Protein AF-A0A8J2UHJ7-F1 (afdb_monomer_lite)

Sequence (1262 aa):
MKKIFLPFAHLLLFGQIAVAQTLLPAVKNGFVVIAHRGNHVNVPENTLAAVEEAIRVGADYTEMDLRTTKDSFLVLSHDATVDRMTNGKGRVSDLTLEEIEKLTVKGGAYRIPEFKDILRACKDHINIYLDFKDADPAAAYRQIQAAGMERQVVVYLNKASDYGKWRAVAPAMPLMASVPRDVKNPEQLRAFLGRASLAVLDNVTDTALLAVTREKGVAVWLDVEGPGENPAMWDMVLRKSVQGMQTDHPEAMDSYLRQHHWRDGMPADAAGSVGSAESAPPAPSVYRKLPDLAYGPGGRDQLVDSYVPDEIENAKVVVYIHGKGGDKDQIPDALLAALVGRRKYIVVSMNYRPGQVADVREVLTFVSGYADQYHYNGKEFALMGSGVGAQLAMQYASQYDTARRIKTVVDYEGQTDIAKTLAQLDKDFPSKYAGTAAGAGANAGTPVGVRTSVHSGSSANMGAGTDGSSEVVPKKVLLPNGWTLTPAGHALPLGDLPLNIAVSTQHYVAVTNNGESTQTIQLIDVGKERVVDSLVLPKSWLGLKFSADGRFLYASGGNDNWILKYAVDYQAAAARDGGHALSFADTIPLGKRWPEKISPAGLDIDDKRQLLYVVAKENNSLYIVDLTTKKIVQQIGLGGEGYTCLLSPNRKELYITCWGCDKLLVFDTEHRQFSGEIAVGDNPNDLCLTKDGRWLFVANANDNSVSVIDVRTRKVVETLNAALYPDAPPGSTSNALALSADEKTLYVANADNNCLAVFDVREPGSAKSKGFIPVGWYPTAVKVIGKKIWVANGKGLSSMANPFGPNPIGRRQEVNYQQGDLKQAQPVQYIGGLFKGAMSIIDEPDDQLLSQYSAQVYQNTPYNKKGELVAAGEAGNPIPMKVGDPSPIKYVFYIIKENRTYDQVLGDMKEGNGDTSLVLFGERVTPNQHALANEFVLLDNFYVDAEVSSDGHNWSMGAYATDYLEKTWPTGYGGRGGSYDGEGNREVANNKGGFIWDHCQKAGVSFRTYGEFADHYKPSISVLQGHYCPGYAGGDLSITDTARFSRWKRDFDSLLSAGVVPHFNTVRFPNDHTEGVRRGRPTPFAHVADNDLAVGKFIEYLSNSPIWKETVVFVLEDDAQNGPDHVDAHRSPAYIAGGFVKRRFVDHTMYSTTSMLRTMELILGIPPMSQYDAAATPMWNCFSATPDMSPFRSLPSNVDLTEKTTAWNEMVKRSAELDFTKIDRIPDGLFNEILWRGIKGMDARVPAPRRAAFVKAGIEKD

Secondary structure (DSSP, 8-state):
----------------------PPPP-SSSSEEEETTTTTTTS-TTSHHHHHHHHHTT-SEEEEEEEE-TTS-EEE-SSSBTTTTBS--SBGGGS-HHHHTTPBBTTSS-BPPBHHHHHHHHTTT-EEEEEEEE--HHHHHHHHHHHT-TTTEEEEES-HHHHHHHHHH-TTS-EE-PPPTT--SHHHHHHHHTTS--SEEE----TTHHHHHHHTT-EEEEE--STT--HHHHHHHHTTT-SEEEES-HHHHHHHHHHTT-TT---GGGG--------PPPPPPSEEEEEEEE-SSSGGGGEEEEEEES--TT---EE----TT--GGGS-HHHHIIIIIIS--EE------TTTHHHHHHHHHHHHHSTTTTT--SS----B---HHHHHHHHHHHHH-TT------B---S---HHHHHHHHHHHTTSTTS----------------------------------PPB---S-EE-TTS-EE--SSEEEE--SSEEEEEE-TTSEEEEEE-SSS--EEEEEETTTTEEEEEEE-SS--S-EEE-TTSSEEEEE-GGG-EEEEEEE-HHHHH-SS---SEEEEEEEESS-STTSS--EEEEEEETTTTEEEEEETTTTEEEEEETTTTEEEEEEE-SS-EEEEEE-TTSSEEEEEEGGGTEEEEEETTTTEEEEEEE-SSSEEEEEE-TTS-EEEEEETTTTEEEEEETTTTEEEEEEE-SSSTTPPS---EEEEEE-TTSSEEEEEETTTTEEEEEE-SSTTS-EEEEEEE-SEEEEEEEEETTEEEEEEEEET-----TT---TT-S-----TT----SPPPPP--HHHH---EEEEEE---HHHHHHHHHHHHHH-S--TTTTTB-S--TT-SS-SBTTSPPS--EEEEEEE----HHHHTTT-TTS---TTT-SS-TTT-HHHHHHHHHSEEESSEE-S-SSHHHHHHHHHHSS--HHHHHHHHHHHTTS-----TTTTSGGGS-TT--HHHHHHHHT--EEEESTTEETTEESSGGGTTSB-TT--SS-TTS-HHHHHHHHHHHHHHHHHTT---SEEEEE--GGG--TT-TTSBPHHHHHHHHHHHHHHHHHHHHTSTTGGGEEEEEEES--TT---SS-TTB--EEEEETTB-SSEEE---EEHHHHHHHHHHHHTPPPSSTTTTTSPPSGGGB-SS---PPP-PPPPSS-TT-B----SHHHHHHHHS-TTSTT-S-HHHHHHHHHHHHH-TTPPPP---------------

Radius of gyration: 38.62 Å; chains: 1; bounding box: 83×103×125 Å

InterPro domains:
  IPR007312 Phosphoesterase [PF04185] (916-1166)
  IPR011048 Cytochrome cd1-nitrite reductase-like, haem d1 domain superfamily [SSF51004] (494-794)
  IPR011964 YVTN beta-propeller repeat [TIGR02276] (692-726)
  IPR015943 WD40/YVTN repeat-like-containing domain superfamily [G3DSA:2.130.10.10] (488-570)
  IPR015943 WD40/YVTN repeat-like-containing domain superfamily [G3DSA:2.130.10.10] (581-795)
  IPR017850 Alkaline-phosphatase-like, core domain superfamily [G3DSA:3.40.720.10] (881-1209)
  IPR017850 Alkaline-phosphatase-like, core domain superfamily [SSF53649] (915-1170)
  IPR017946 PLC-like phosphodiesterase, TIM beta/alpha-barrel domain superfamily [G3DSA:3.20.20.190] (18-260)
  IPR017946 PLC-like phosphodiesterase, TIM beta/alpha-barrel domain superfamily [SSF51695] (30-257)
  IPR019405 Lactonase, 7-bladed beta-propeller [PF10282] (647-775)
  IPR029058 Alpha/Beta hydrolase fold [G3DSA:3.40.50.1820] (261-452)
  IPR029058 Alpha/Beta hydrolase fold [SSF53474] (282-448)
  IPR030395 Glycerophosphodiester phosphodiesterase domain [PF03009] (36-148)
  IPR030395 Glycerophosphodiester phosphodiesterase domain [PS51704] (31-257)
  IPR049492 BD-FAE-like domain [PF20434] (305-423)
  IPR051200 Multi-functional host-pathogen interaction and enzymatic activity protein [PTHR47197] (587-825)

Structure (mmCIF, N/CA/C/O backbone):
data_AF-A0A8J2UHJ7-F1
#
_entry.id   AF-A0A8J2UHJ7-F1
#
loop_
_atom_site.group_PDB
_atom_site.id
_atom_site.type_symbol
_atom_site.label_atom_id
_atom_site.label_alt_id
_atom_site.label_comp_id
_atom_site.label_asym_id
_atom_site.label_entity_id
_atom_site.label_seq_id
_atom_site.pdbx_PDB_ins_code
_atom_site.Cartn_x
_atom_site.Cartn_y
_atom_site.Cartn_z
_atom_site.occupancy
_atom_site.B_iso_or_equiv
_atom_site.auth_seq_id
_atom_site.auth_comp_id
_atom_site.auth_asym_id
_atom_site.auth_atom_id
_atom_site.pdbx_PDB_model_num
ATOM 1 N N . MET A 1 1 ? -3.689 15.443 -62.494 1.00 30.23 1 MET A N 1
ATOM 2 C CA . MET A 1 1 ? -3.040 16.532 -63.278 1.00 30.23 1 MET A CA 1
ATOM 3 C C . MET A 1 1 ? -1.980 1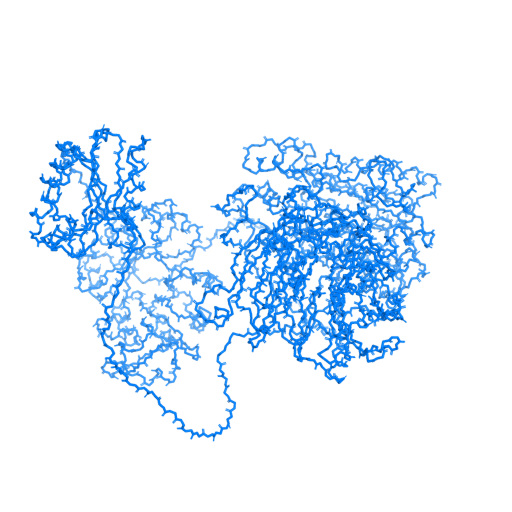7.211 -62.405 1.00 30.23 1 MET A C 1
ATOM 5 O O . MET A 1 1 ? -2.078 17.026 -61.206 1.00 30.23 1 MET A O 1
ATOM 9 N N . LYS A 1 2 ? -1.013 17.957 -62.984 1.00 28.47 2 LYS A N 1
ATOM 10 C CA . LYS A 1 2 ? -0.047 18.893 -62.329 1.00 28.47 2 LYS A CA 1
ATOM 11 C C . LYS A 1 2 ? 0.483 18.465 -60.932 1.00 28.47 2 LYS A C 1
ATOM 13 O O . LYS A 1 2 ? -0.188 18.683 -59.938 1.00 28.47 2 LYS A O 1
ATOM 18 N N . LYS A 1 3 ? 1.631 17.784 -60.790 1.00 27.98 3 LYS A N 1
ATOM 19 C CA . LYS A 1 3 ? 3.025 18.301 -60.889 1.00 27.98 3 LYS A CA 1
ATOM 20 C C . LYS A 1 3 ? 3.290 19.642 -60.176 1.00 27.98 3 LYS A C 1
ATOM 22 O O . LYS A 1 3 ? 2.845 20.666 -60.679 1.00 27.98 3 LYS A O 1
ATOM 27 N N . ILE A 1 4 ? 4.153 19.593 -59.153 1.00 27.47 4 ILE A N 1
ATOM 28 C CA . ILE A 1 4 ? 5.260 20.515 -58.787 1.00 27.47 4 ILE A CA 1
ATOM 29 C C . ILE A 1 4 ? 6.311 19.656 -58.027 1.00 27.47 4 ILE A C 1
ATOM 31 O O . ILE A 1 4 ? 5.990 18.531 -57.644 1.00 27.47 4 ILE A O 1
ATOM 35 N N . PHE A 1 5 ? 7.579 20.082 -57.938 1.00 25.94 5 PHE A N 1
ATOM 36 C CA . PHE A 1 5 ? 8.732 19.200 -57.658 1.00 25.94 5 PHE A CA 1
ATOM 37 C C . PHE A 1 5 ? 9.916 19.999 -57.051 1.00 25.94 5 PHE A C 1
ATOM 39 O O . PHE A 1 5 ? 10.174 21.091 -57.551 1.00 25.94 5 PHE A O 1
ATOM 46 N N . LEU A 1 6 ? 10.675 19.406 -56.103 1.00 26.11 6 LEU A N 1
ATOM 47 C CA . LEU A 1 6 ? 11.982 19.858 -55.539 1.00 26.11 6 LEU A CA 1
ATOM 48 C C . LEU A 1 6 ? 11.991 21.171 -54.701 1.00 26.11 6 LEU A C 1
ATOM 50 O O . LEU A 1 6 ? 11.113 22.008 -54.893 1.00 26.11 6 LEU A O 1
ATOM 54 N N . PRO A 1 7 ? 13.028 21.435 -53.860 1.00 32.47 7 PRO A N 1
ATOM 55 C CA . PRO A 1 7 ? 13.980 20.525 -53.189 1.00 32.47 7 PRO A CA 1
ATOM 56 C C . PRO A 1 7 ? 14.169 20.795 -51.666 1.00 32.47 7 PRO A C 1
ATOM 58 O O . PRO A 1 7 ? 13.598 21.712 -51.087 1.00 32.47 7 PRO A O 1
ATOM 61 N N . PHE A 1 8 ? 15.048 20.005 -51.036 1.00 36.09 8 PHE A N 1
ATOM 62 C CA . PHE A 1 8 ? 15.642 20.256 -49.711 1.00 36.09 8 PHE A CA 1
ATOM 63 C C . PHE A 1 8 ? 16.408 21.593 -49.625 1.00 36.09 8 PHE A C 1
ATOM 65 O O . PHE A 1 8 ? 17.138 21.948 -50.550 1.00 36.09 8 PHE A O 1
ATOM 72 N N . ALA A 1 9 ? 16.379 22.222 -48.446 1.00 24.00 9 ALA A N 1
ATOM 73 C CA . ALA A 1 9 ? 17.423 23.130 -47.966 1.00 24.00 9 ALA A CA 1
ATOM 74 C C . ALA A 1 9 ? 17.525 23.036 -46.431 1.00 24.00 9 ALA A C 1
ATOM 76 O O . ALA A 1 9 ? 16.519 23.167 -45.736 1.00 24.00 9 ALA A O 1
ATOM 77 N N . HIS A 1 10 ? 18.726 22.809 -45.890 1.00 29.84 10 HIS A N 1
ATOM 78 C CA . HIS A 1 10 ? 18.973 22.957 -44.453 1.00 29.84 10 HIS A CA 1
ATOM 79 C C . HIS A 1 10 ? 19.189 24.432 -44.105 1.00 29.84 10 HIS A C 1
ATOM 81 O O . HIS A 1 10 ? 19.969 25.111 -44.772 1.00 29.84 10 HIS A O 1
ATOM 87 N N . LEU A 1 11 ? 18.613 24.883 -42.990 1.00 26.14 11 LEU A N 1
ATOM 88 C CA . LEU A 1 11 ? 19.152 26.017 -42.247 1.00 26.14 11 LEU A CA 1
ATOM 89 C C . LEU A 1 11 ? 19.105 25.707 -40.747 1.00 26.14 11 LEU A C 1
ATOM 91 O O . LEU A 1 11 ? 18.043 25.439 -40.191 1.00 26.14 11 LEU A O 1
ATOM 95 N N . LEU A 1 12 ? 20.274 25.715 -40.109 1.00 33.44 12 LEU A N 1
ATOM 96 C CA . LEU A 1 12 ? 20.406 25.588 -38.660 1.00 33.44 12 LEU A CA 1
ATOM 97 C C . LEU A 1 12 ? 20.036 26.917 -38.001 1.00 33.44 12 LEU A C 1
ATOM 99 O O . LEU A 1 12 ? 20.639 27.944 -38.305 1.00 33.44 12 LEU A O 1
ATOM 103 N N . LEU A 1 13 ? 19.108 26.879 -37.048 1.00 27.19 13 LEU A N 1
ATOM 104 C CA . LEU A 1 13 ? 18.869 27.965 -36.102 1.00 27.19 13 LEU A CA 1
ATOM 105 C C . LEU A 1 13 ? 18.611 27.361 -34.722 1.00 27.19 13 LEU A C 1
ATOM 107 O O . LEU A 1 13 ? 17.557 26.785 -34.464 1.00 27.19 13 LEU A O 1
ATOM 111 N N . PHE A 1 14 ? 19.597 27.499 -33.833 1.00 32.72 14 PHE A N 1
ATOM 112 C CA . PHE A 1 14 ? 19.431 27.226 -32.408 1.00 32.72 14 PHE A CA 1
ATOM 113 C C . PHE A 1 14 ? 18.533 28.308 -31.798 1.00 32.72 14 PHE A C 1
ATOM 115 O O . PHE A 1 14 ? 19.008 29.328 -31.299 1.00 32.72 14 PHE A O 1
ATOM 122 N N . GLY A 1 15 ? 17.221 28.087 -31.847 1.00 25.69 15 GLY A N 1
ATOM 123 C CA . GLY A 1 15 ? 16.274 28.849 -31.045 1.00 25.69 15 GLY A CA 1
ATOM 124 C C . GLY A 1 15 ? 16.444 28.480 -29.575 1.00 25.69 15 GLY A C 1
ATOM 125 O O . GLY A 1 15 ? 15.998 27.416 -29.152 1.00 25.69 15 GLY A O 1
ATOM 126 N N . GLN A 1 16 ? 17.076 29.352 -28.786 1.00 30.81 16 GLN A N 1
ATOM 127 C CA . GLN A 1 16 ? 16.959 29.271 -27.332 1.00 30.81 16 GLN A CA 1
ATOM 128 C C . GLN A 1 16 ? 15.477 29.412 -26.969 1.00 30.81 16 GLN A C 1
ATOM 130 O O . GLN A 1 16 ? 14.869 30.440 -27.274 1.00 30.81 16 GLN A O 1
ATOM 135 N N . ILE A 1 17 ? 14.902 28.419 -26.286 1.00 32.66 17 ILE A N 1
ATOM 136 C CA . ILE A 1 17 ? 13.605 28.592 -25.625 1.00 32.66 17 ILE A CA 1
ATOM 137 C C . ILE A 1 17 ? 13.854 29.448 -24.380 1.00 32.66 17 ILE A C 1
ATOM 139 O O . ILE A 1 17 ? 14.015 28.952 -23.266 1.00 32.66 17 ILE A O 1
ATOM 143 N N . ALA A 1 18 ? 13.935 30.760 -24.593 1.00 30.16 18 ALA A N 1
ATOM 144 C CA . ALA A 1 18 ? 13.771 31.722 -23.522 1.00 30.16 18 ALA A CA 1
ATOM 145 C C . ALA A 1 18 ? 12.369 31.530 -22.932 1.00 30.16 18 ALA A C 1
ATOM 147 O O . ALA A 1 18 ? 11.381 31.470 -23.668 1.00 30.16 18 ALA A O 1
ATOM 148 N N . VAL A 1 19 ? 12.277 31.430 -21.605 1.00 37.34 19 VAL A N 1
ATOM 149 C CA . VAL A 1 19 ? 10.983 31.420 -20.915 1.00 37.34 19 VAL A CA 1
ATOM 150 C C . VAL A 1 19 ? 10.292 32.742 -21.233 1.00 37.34 19 VAL A C 1
ATOM 152 O O . VAL A 1 19 ? 10.791 33.802 -20.857 1.00 37.34 19 VAL A O 1
ATOM 155 N N . ALA A 1 20 ? 9.171 32.685 -21.953 1.00 38.50 20 ALA A N 1
ATOM 156 C CA . ALA A 1 20 ? 8.423 33.875 -22.331 1.00 38.50 20 ALA A CA 1
ATOM 157 C C . ALA A 1 20 ? 7.894 34.568 -21.067 1.00 38.50 20 ALA A C 1
ATOM 159 O O . ALA A 1 20 ? 6.971 34.086 -20.411 1.00 38.50 20 ALA A O 1
ATOM 160 N N . GLN A 1 21 ? 8.519 35.689 -20.713 1.00 51.03 21 GLN A N 1
ATOM 161 C CA . GLN A 1 21 ? 8.127 36.526 -19.585 1.00 51.03 21 GLN A CA 1
ATOM 162 C C . GLN A 1 21 ? 6.699 37.038 -19.827 1.00 51.03 21 GLN A C 1
ATOM 164 O O . GLN A 1 21 ? 6.395 37.513 -20.923 1.00 51.03 21 GLN A O 1
ATOM 169 N N . THR A 1 22 ? 5.804 36.914 -18.841 1.00 56.59 22 THR A N 1
ATOM 170 C CA . THR A 1 22 ? 4.408 37.359 -18.980 1.00 56.59 22 THR A CA 1
ATOM 171 C C . THR A 1 22 ? 4.362 38.877 -19.112 1.00 56.59 22 THR A C 1
ATOM 173 O O . THR A 1 22 ? 4.473 39.592 -18.115 1.00 56.59 22 THR A O 1
ATOM 176 N N . LEU A 1 23 ? 4.230 39.357 -20.349 1.00 71.25 23 LEU A N 1
ATOM 177 C CA . LEU A 1 23 ? 4.125 40.777 -20.667 1.00 71.25 23 LEU A CA 1
ATOM 178 C C . LEU A 1 23 ? 2.837 41.364 -20.080 1.00 71.25 23 LEU A C 1
ATOM 180 O O . LEU A 1 23 ? 1.778 40.738 -20.132 1.00 71.25 23 LEU A O 1
ATOM 184 N N . LEU A 1 24 ? 2.936 42.583 -19.554 1.00 85.38 24 LEU A N 1
ATOM 185 C CA . LEU A 1 24 ? 1.772 43.360 -19.135 1.00 85.38 24 LEU A CA 1
ATOM 186 C C . LEU A 1 24 ? 0.936 43.806 -20.347 1.00 85.38 24 LEU A C 1
ATOM 188 O O . LEU A 1 24 ? 1.494 43.974 -21.438 1.00 85.38 24 LEU A O 1
ATOM 192 N N . PRO A 1 25 ? -0.377 44.046 -20.165 1.00 89.69 25 PRO A N 1
ATOM 193 C CA . PRO A 1 25 ? -1.195 44.756 -21.138 1.00 89.69 25 PRO A CA 1
ATOM 194 C C . PRO A 1 25 ? -0.532 46.057 -21.591 1.00 89.69 25 PRO A C 1
ATOM 196 O O . PRO A 1 25 ? -0.018 46.830 -20.778 1.00 89.69 25 PRO A O 1
ATOM 199 N N . ALA A 1 26 ? -0.546 46.291 -22.903 1.00 86.69 26 ALA A N 1
ATOM 200 C CA . ALA A 1 26 ? 0.046 47.484 -23.488 1.00 86.69 26 ALA A CA 1
ATOM 201 C C . ALA A 1 26 ? -0.726 48.740 -23.051 1.00 86.69 26 ALA A C 1
ATOM 203 O O . ALA A 1 26 ? -1.958 48.759 -23.039 1.00 86.69 26 ALA A O 1
ATOM 204 N N . VAL A 1 27 ? 0.013 49.795 -22.716 1.00 86.50 27 VAL A N 1
ATOM 205 C CA . VAL A 1 27 ? -0.513 51.100 -22.296 1.00 86.50 27 VAL A CA 1
ATOM 206 C C . VAL A 1 27 ? -0.188 52.176 -23.329 1.00 86.50 27 VAL A C 1
ATOM 208 O O . VAL A 1 27 ? 0.704 52.003 -24.160 1.00 86.50 27 VAL A O 1
ATOM 211 N N . LYS A 1 28 ? -0.944 53.279 -23.303 1.00 80.94 28 LYS A N 1
ATOM 212 C CA . LYS A 1 28 ? -0.823 54.378 -24.279 1.00 80.94 28 LYS A CA 1
ATOM 213 C C . LYS A 1 28 ? 0.268 55.387 -23.900 1.00 80.94 28 LYS A C 1
ATOM 215 O O . LYS A 1 28 ? 0.730 56.118 -24.769 1.00 80.94 28 LYS A O 1
ATOM 220 N N . ASN A 1 29 ? 0.648 55.420 -22.623 1.00 84.69 29 ASN A N 1
ATOM 221 C CA . ASN A 1 29 ? 1.608 56.345 -22.024 1.00 84.69 29 ASN A CA 1
ATOM 222 C C . ASN A 1 29 ? 2.703 55.539 -21.289 1.00 84.69 29 ASN A C 1
ATOM 224 O O . ASN A 1 29 ? 2.444 54.424 -20.836 1.00 84.69 29 ASN A O 1
ATOM 228 N N . GLY A 1 30 ? 3.907 56.091 -21.132 1.00 82.25 30 GLY A N 1
ATOM 229 C CA . GLY A 1 30 ? 5.046 55.390 -20.510 1.00 82.25 30 GLY A CA 1
ATOM 230 C C . GLY A 1 30 ? 4.977 55.186 -18.984 1.00 82.25 30 GLY A C 1
ATOM 231 O O . GLY A 1 30 ? 5.600 54.252 -18.481 1.00 82.25 30 GLY A O 1
ATOM 232 N N . PHE A 1 31 ? 4.219 56.005 -18.243 1.00 90.56 31 PHE A N 1
ATOM 233 C CA . PHE A 1 31 ? 3.931 55.798 -16.814 1.00 90.56 31 PHE A CA 1
ATOM 234 C C . PHE A 1 31 ? 2.452 55.449 -16.612 1.00 90.56 31 PHE A C 1
ATOM 236 O O . PHE A 1 31 ? 1.591 56.148 -17.140 1.00 90.56 31 PHE A O 1
ATOM 243 N N . VAL A 1 32 ? 2.141 54.401 -15.843 1.00 94.25 32 VAL A N 1
ATOM 244 C CA . VAL A 1 32 ? 0.775 53.859 -15.719 1.00 94.25 32 VAL A CA 1
ATOM 245 C C . VAL A 1 32 ? -0.047 54.596 -14.651 1.00 94.25 32 VAL A C 1
ATOM 247 O O . VAL A 1 32 ? 0.322 54.597 -13.477 1.00 94.25 32 VAL A O 1
ATOM 250 N N . VAL A 1 33 ? -1.197 55.160 -15.035 1.00 95.75 33 VAL A N 1
ATOM 251 C CA . VAL A 1 33 ? -2.191 55.718 -14.093 1.00 95.75 33 VAL A CA 1
ATOM 252 C C . VAL A 1 33 ? -3.364 54.743 -13.943 1.00 95.75 33 VAL A C 1
ATOM 254 O O . VAL A 1 33 ? -3.979 54.360 -14.943 1.00 95.75 33 VAL A O 1
ATOM 257 N N . ILE A 1 34 ? -3.669 54.349 -12.702 1.00 97.00 34 ILE A N 1
ATOM 258 C CA . ILE A 1 34 ? -4.713 53.376 -12.348 1.00 97.00 34 ILE A CA 1
ATOM 259 C C . ILE A 1 34 ? -5.813 54.095 -11.554 1.00 97.00 34 ILE A C 1
ATOM 261 O O . ILE A 1 34 ? -5.555 54.647 -10.485 1.00 97.00 34 ILE A O 1
ATOM 265 N N . ALA A 1 35 ? -7.044 54.090 -12.066 1.00 96.62 35 ALA A N 1
ATOM 266 C CA . ALA A 1 35 ? -8.191 54.702 -11.397 1.00 96.62 35 ALA A CA 1
ATOM 267 C C . ALA A 1 35 ? -8.818 53.737 -10.372 1.00 96.62 35 ALA A C 1
ATOM 269 O O . ALA A 1 35 ? -9.418 52.731 -10.764 1.00 96.62 35 ALA A O 1
ATOM 270 N N . HIS A 1 36 ? -8.724 54.066 -9.080 1.00 95.88 36 HIS A N 1
ATOM 271 C CA . HIS A 1 36 ? -9.275 53.265 -7.980 1.00 95.88 36 HIS A CA 1
ATOM 272 C C . HIS A 1 36 ? -10.814 53.169 -8.075 1.00 95.88 36 HIS A C 1
ATOM 274 O O . HIS A 1 36 ? -11.521 54.186 -8.094 1.00 95.88 36 HIS A O 1
ATOM 280 N N . ARG A 1 37 ? -11.317 51.933 -8.203 1.00 93.81 37 ARG A N 1
ATOM 281 C CA . ARG A 1 37 ? -12.718 51.493 -8.374 1.00 93.81 37 ARG A CA 1
ATOM 282 C C . ARG A 1 37 ? -13.525 52.233 -9.437 1.00 93.81 37 ARG A C 1
ATOM 284 O O . ARG A 1 37 ? -14.745 52.375 -9.306 1.00 93.81 37 ARG A O 1
ATOM 291 N N . GLY A 1 38 ? -12.840 52.701 -10.482 1.00 85.69 38 GLY A N 1
ATOM 292 C CA . GLY A 1 38 ? -13.414 53.527 -11.543 1.00 85.69 38 GLY A CA 1
ATOM 293 C C . GLY A 1 38 ? -13.534 55.010 -11.170 1.00 85.69 38 GLY A C 1
ATOM 294 O O . GLY A 1 38 ? -14.594 55.602 -11.325 1.00 85.69 38 GLY A O 1
ATOM 295 N N . ASN A 1 39 ? -12.465 55.630 -10.656 1.00 92.12 39 ASN A N 1
ATOM 296 C CA . ASN A 1 39 ? -12.474 57.045 -10.241 1.00 92.12 39 ASN A CA 1
ATOM 297 C C . ASN A 1 39 ? -13.586 57.336 -9.205 1.00 92.12 39 ASN A C 1
ATOM 299 O O . ASN A 1 39 ? -14.430 58.224 -9.373 1.00 92.12 39 ASN A O 1
ATOM 303 N N . HIS A 1 40 ? -13.615 56.527 -8.142 1.00 90.75 40 HIS A N 1
ATOM 304 C CA . HIS A 1 40 ? -14.799 56.381 -7.293 1.00 90.75 40 HIS A CA 1
ATOM 305 C C . HIS A 1 40 ? -15.210 57.624 -6.474 1.00 90.75 40 HIS A C 1
ATOM 307 O O . HIS A 1 40 ? -16.282 57.649 -5.864 1.00 90.75 40 HIS A O 1
ATOM 313 N N . VAL A 1 41 ? -14.361 58.656 -6.447 1.00 90.12 41 VAL A N 1
ATOM 314 C CA . VAL A 1 41 ? -14.640 59.957 -5.821 1.00 90.12 41 VAL A CA 1
ATOM 315 C C . VAL A 1 41 ? -15.697 60.742 -6.608 1.00 90.12 41 VAL A C 1
ATOM 317 O O . VAL A 1 41 ? -16.515 61.439 -6.007 1.00 90.12 41 VAL A O 1
ATOM 320 N N . ASN A 1 42 ? -15.718 60.604 -7.939 1.00 87.00 42 ASN A N 1
ATOM 321 C CA . ASN A 1 42 ? -16.659 61.304 -8.820 1.00 87.00 42 ASN A CA 1
ATOM 322 C C . ASN A 1 42 ? -17.977 60.530 -9.009 1.00 87.00 42 ASN A C 1
ATOM 324 O O . ASN A 1 42 ? -19.047 61.131 -9.125 1.00 87.00 42 ASN A O 1
ATOM 328 N N . VAL A 1 43 ? -17.903 59.196 -9.068 1.00 89.56 43 VAL A N 1
ATOM 329 C CA . VAL A 1 43 ? -19.018 58.293 -9.403 1.00 89.56 43 VAL A CA 1
ATOM 330 C C . VAL A 1 43 ? -18.951 57.063 -8.487 1.00 89.56 43 VAL A C 1
ATOM 332 O O . VAL A 1 43 ? -17.850 56.586 -8.247 1.00 89.56 43 VAL A O 1
ATOM 335 N N . PRO A 1 44 ? -20.065 56.511 -7.960 1.00 91.50 44 PRO A N 1
ATOM 336 C CA . PRO A 1 44 ? -19.999 55.422 -6.981 1.00 91.50 44 PRO A CA 1
ATOM 337 C C . PRO A 1 44 ? -19.169 54.211 -7.438 1.00 91.50 44 PRO A C 1
ATOM 339 O O . PRO A 1 44 ? -19.383 53.699 -8.540 1.00 91.50 44 PRO A O 1
ATOM 342 N N . GLU A 1 45 ? -18.269 53.750 -6.557 1.00 92.00 45 GLU A N 1
ATOM 343 C CA . GLU A 1 45 ? -17.327 52.642 -6.796 1.00 92.00 45 GLU A CA 1
ATOM 344 C C . GLU A 1 45 ? -17.974 51.419 -7.458 1.00 92.00 45 GLU A C 1
ATOM 346 O O . GLU A 1 45 ? -19.115 51.059 -7.154 1.00 92.00 45 GLU A O 1
ATOM 351 N N . ASN A 1 46 ? -17.202 50.725 -8.302 1.00 88.88 46 ASN A N 1
ATOM 352 C CA . ASN A 1 46 ? -17.583 49.428 -8.874 1.00 88.88 46 ASN A CA 1
ATOM 353 C C . ASN A 1 46 ? -18.864 49.449 -9.744 1.00 88.88 46 ASN A C 1
ATOM 355 O O . ASN A 1 46 ? -19.490 48.413 -9.969 1.00 88.88 46 ASN A O 1
ATOM 359 N N . THR A 1 47 ? -19.256 50.615 -10.268 1.00 94.06 47 THR A N 1
ATOM 360 C CA . THR A 1 47 ? -20.375 50.757 -11.216 1.00 94.06 47 THR A CA 1
ATOM 361 C C . THR A 1 47 ? -19.893 50.909 -12.662 1.00 94.06 47 THR A C 1
ATOM 363 O O . THR A 1 47 ? -18.750 51.283 -12.918 1.00 94.06 47 THR A O 1
ATOM 366 N N . LEU A 1 48 ? -20.779 50.669 -13.637 1.00 93.50 48 LEU A N 1
ATOM 367 C CA . LEU A 1 48 ? -20.477 50.915 -15.056 1.00 93.50 48 LEU A CA 1
ATOM 368 C C . LEU A 1 48 ? -20.078 52.379 -15.313 1.00 93.50 48 LEU A C 1
ATOM 370 O O . LEU A 1 48 ? -19.084 52.630 -15.983 1.00 93.50 48 LEU A O 1
ATOM 374 N N . ALA A 1 49 ? -20.794 53.333 -14.713 1.00 92.88 49 ALA A N 1
ATOM 375 C CA . ALA A 1 49 ? -20.515 54.759 -14.880 1.00 92.88 49 ALA A CA 1
ATOM 376 C C . ALA A 1 49 ? -19.158 55.184 -14.277 1.00 92.88 49 ALA A C 1
ATOM 378 O O . ALA A 1 49 ? -18.538 56.124 -14.763 1.00 92.88 49 ALA A O 1
ATOM 379 N N . ALA A 1 50 ? -18.673 54.478 -13.249 1.00 94.00 50 ALA A N 1
ATOM 380 C CA . ALA A 1 50 ? -17.330 54.662 -12.699 1.00 94.00 50 ALA A CA 1
ATOM 381 C C . ALA A 1 50 ? -16.250 54.220 -13.713 1.00 94.00 50 ALA A C 1
ATOM 383 O O . ALA A 1 50 ? -15.288 54.937 -13.989 1.00 94.00 50 ALA A O 1
ATOM 384 N N . VAL A 1 51 ? -16.454 53.078 -14.376 1.00 94.94 51 VAL A N 1
ATOM 385 C CA . VAL A 1 51 ? -15.581 52.618 -15.472 1.00 94.94 51 VAL A CA 1
ATOM 386 C C . VAL A 1 51 ? -15.625 53.566 -16.682 1.00 94.94 51 VAL A C 1
ATOM 388 O O . VAL A 1 51 ? -14.581 53.876 -17.254 1.00 94.94 51 VAL A O 1
ATOM 391 N N . GLU A 1 52 ? -16.800 54.081 -17.051 1.00 94.38 52 GLU A N 1
ATOM 392 C CA . GLU A 1 52 ? -16.954 55.085 -18.117 1.00 94.38 52 GLU A CA 1
ATOM 393 C C . GLU A 1 52 ? -16.240 56.409 -17.778 1.00 94.38 52 GLU A C 1
ATOM 395 O O . GLU A 1 52 ? -15.578 56.993 -18.637 1.00 94.38 52 GLU A O 1
ATOM 400 N N . GLU A 1 53 ? -16.296 56.855 -16.520 1.00 95.06 53 GLU A N 1
ATOM 401 C CA . GLU A 1 53 ? -15.561 58.026 -16.027 1.00 95.06 53 GLU A CA 1
ATOM 402 C C . GLU A 1 53 ? -14.037 57.791 -16.035 1.00 95.06 53 GLU A C 1
ATOM 404 O O . GLU A 1 53 ? -13.288 58.669 -16.464 1.00 95.06 53 GLU A O 1
ATOM 409 N N . ALA A 1 54 ? -13.558 56.601 -15.652 1.00 95.44 54 ALA A N 1
ATOM 410 C CA . ALA A 1 54 ? -12.140 56.234 -15.753 1.00 95.44 54 ALA A CA 1
ATOM 411 C C . ALA A 1 54 ? -11.626 56.258 -17.210 1.00 95.44 54 ALA A C 1
ATOM 413 O O . ALA A 1 54 ? -10.502 56.698 -17.470 1.00 95.44 54 ALA A O 1
ATOM 414 N N . ILE A 1 55 ? -12.468 55.852 -18.170 1.00 94.25 55 ILE A N 1
ATOM 415 C CA . ILE A 1 55 ? -12.196 55.987 -19.610 1.00 94.25 55 ILE A CA 1
ATOM 416 C C . ILE A 1 55 ? -12.186 57.469 -20.025 1.00 94.25 55 ILE A C 1
ATOM 418 O O . ILE A 1 55 ? -11.282 57.883 -20.756 1.00 94.25 55 ILE A O 1
ATOM 422 N N . ARG A 1 56 ? -13.137 58.289 -19.544 1.00 94.50 56 ARG A N 1
ATOM 423 C CA . ARG A 1 56 ? -13.221 59.733 -19.853 1.00 94.50 56 ARG A CA 1
ATOM 424 C C . ARG A 1 56 ? -11.961 60.493 -19.436 1.00 94.50 56 ARG A C 1
ATOM 426 O O . ARG A 1 56 ? -11.485 61.326 -20.205 1.00 94.50 56 ARG A O 1
ATOM 433 N N . VAL A 1 57 ? -11.433 60.224 -18.240 1.00 91.44 57 VAL A N 1
ATOM 434 C CA . VAL A 1 57 ? -10.254 60.926 -17.689 1.00 91.44 57 VAL A CA 1
ATOM 435 C C . VAL A 1 57 ? -8.919 60.432 -18.257 1.00 91.44 57 VAL A C 1
ATOM 437 O O . VAL A 1 57 ? -7.874 60.981 -17.919 1.00 91.44 57 VAL A O 1
ATOM 440 N N . GLY A 1 58 ? -8.924 59.412 -19.123 1.00 89.00 58 GLY A N 1
ATOM 441 C CA . GLY A 1 58 ? -7.714 58.928 -19.791 1.00 89.00 58 GLY A CA 1
ATOM 442 C C . GLY A 1 58 ? -6.767 58.116 -18.900 1.00 89.00 58 GLY A C 1
ATOM 443 O O . GLY A 1 58 ? -5.560 58.103 -19.157 1.00 89.00 58 GLY A O 1
ATOM 444 N N . ALA A 1 59 ? -7.291 57.433 -17.876 1.00 94.38 59 ALA A N 1
ATOM 445 C CA . ALA A 1 59 ? -6.518 56.452 -17.116 1.00 94.38 59 ALA A CA 1
ATOM 446 C C . ALA A 1 59 ? -6.090 55.271 -18.016 1.00 94.38 59 ALA A C 1
ATOM 448 O O . ALA A 1 59 ? -6.759 54.937 -18.996 1.00 94.38 59 ALA A O 1
ATOM 449 N N . ASP A 1 60 ? -4.962 54.632 -17.698 1.00 95.19 60 ASP A N 1
ATOM 450 C CA . ASP A 1 60 ? -4.461 53.480 -18.463 1.00 95.19 60 ASP A CA 1
ATOM 451 C C . ASP A 1 60 ? -5.108 52.169 -17.997 1.00 95.19 60 ASP A C 1
ATOM 453 O O . ASP A 1 60 ? -5.321 51.260 -18.804 1.00 95.19 60 ASP A O 1
ATOM 457 N N . TYR A 1 61 ? -5.445 52.095 -16.705 1.00 97.12 61 TYR A N 1
ATOM 458 C CA . TYR A 1 61 ? -6.187 51.005 -16.075 1.00 97.12 61 TYR A CA 1
ATOM 459 C C . TYR A 1 61 ? -7.333 51.552 -15.216 1.00 97.12 61 TYR A C 1
ATOM 461 O O . TYR A 1 61 ? -7.204 52.604 -14.588 1.00 97.12 61 TYR A O 1
ATOM 469 N N . THR A 1 62 ? -8.417 50.788 -15.114 1.00 96.38 62 THR A N 1
ATOM 470 C CA . THR A 1 62 ? -9.377 50.892 -14.006 1.00 96.38 62 THR A CA 1
ATOM 471 C C . THR A 1 62 ? -9.236 49.669 -13.107 1.00 96.38 62 THR A C 1
ATOM 473 O O . THR A 1 62 ? -9.098 48.549 -13.605 1.00 96.38 62 THR A O 1
ATOM 476 N N . GLU A 1 63 ? -9.268 49.883 -11.796 1.00 96.25 63 GLU A N 1
ATOM 477 C CA . GLU A 1 63 ? -9.363 48.812 -10.801 1.00 96.25 63 GLU A CA 1
ATOM 478 C C . GLU A 1 63 ? -10.847 48.482 -10.518 1.00 96.25 63 GLU A C 1
ATOM 480 O O . GLU A 1 63 ? -11.732 49.315 -10.754 1.00 96.25 63 GLU A O 1
ATOM 485 N N . MET A 1 64 ? -11.135 47.214 -10.191 1.00 92.81 64 MET A N 1
ATOM 486 C CA . MET A 1 64 ? -12.487 46.683 -9.955 1.00 92.81 64 MET A CA 1
ATOM 487 C C . MET A 1 64 ? -12.473 45.388 -9.126 1.00 92.81 64 MET A C 1
ATOM 489 O O . MET A 1 64 ? -11.636 44.513 -9.348 1.00 92.81 64 MET A O 1
ATOM 493 N N . ASP A 1 65 ? -13.447 45.224 -8.232 1.00 96.19 65 ASP A N 1
ATOM 494 C CA . ASP A 1 65 ? -13.530 44.124 -7.264 1.00 96.19 65 ASP A CA 1
ATOM 495 C C . ASP A 1 65 ? -14.453 42.985 -7.719 1.00 96.19 65 ASP A C 1
ATOM 497 O O . ASP A 1 65 ? -15.658 43.190 -7.857 1.00 96.19 65 ASP A O 1
ATOM 501 N N . LEU A 1 66 ? -13.951 41.755 -7.867 1.00 96.44 66 LEU A N 1
ATOM 502 C CA . LEU A 1 66 ? -14.755 40.632 -8.374 1.00 96.44 66 LEU A CA 1
ATOM 503 C C . LEU A 1 66 ? -15.272 39.671 -7.288 1.00 96.44 66 LEU A C 1
ATOM 505 O O . LEU A 1 66 ? -14.497 39.128 -6.490 1.00 96.44 66 LEU A O 1
ATOM 509 N N . ARG A 1 67 ? -16.582 39.375 -7.323 1.00 95.94 67 ARG A N 1
ATOM 510 C CA . ARG A 1 67 ? -17.247 38.379 -6.459 1.00 95.94 67 ARG A CA 1
ATOM 511 C C . ARG A 1 67 ? -18.221 37.474 -7.218 1.00 95.94 67 ARG A C 1
ATOM 513 O O . ARG A 1 67 ? -18.800 37.873 -8.228 1.00 95.94 67 ARG A O 1
ATOM 520 N N . THR A 1 68 ? -18.417 36.259 -6.702 1.00 95.62 68 THR A N 1
ATOM 521 C CA . THR A 1 68 ? -19.398 35.283 -7.206 1.00 95.62 68 THR A CA 1
ATOM 522 C C . THR A 1 68 ? -20.713 35.328 -6.414 1.00 95.62 68 THR A C 1
ATOM 524 O O . THR A 1 68 ? -20.701 35.421 -5.186 1.00 95.62 68 THR A O 1
ATOM 527 N N . THR A 1 69 ? -21.843 35.248 -7.123 1.00 94.81 69 THR A N 1
ATOM 528 C CA . THR A 1 69 ? -23.204 35.175 -6.559 1.00 94.81 69 THR A CA 1
ATOM 529 C C . THR A 1 69 ? -23.591 33.744 -6.159 1.00 94.81 69 THR A C 1
ATOM 531 O O . THR A 1 69 ? -22.945 32.773 -6.558 1.00 94.81 69 THR A O 1
ATOM 534 N N . LYS A 1 70 ? -24.690 33.580 -5.415 1.00 94.50 70 LYS A N 1
ATOM 535 C CA . LYS A 1 70 ? -25.238 32.270 -5.003 1.00 94.50 70 LYS A CA 1
ATOM 536 C C . LYS A 1 70 ? -25.527 31.315 -6.167 1.00 94.50 70 LYS A C 1
ATOM 538 O O . LYS A 1 70 ? -25.373 30.105 -6.044 1.00 94.50 70 LYS A O 1
ATOM 543 N N . ASP A 1 71 ? -25.954 31.872 -7.293 1.00 93.31 71 ASP A N 1
ATOM 544 C CA . ASP A 1 71 ? -26.251 31.210 -8.566 1.00 93.31 71 ASP A CA 1
ATOM 545 C C . ASP A 1 71 ? -25.063 31.232 -9.554 1.00 93.31 71 ASP A C 1
ATOM 547 O O . ASP A 1 71 ? -25.221 30.935 -10.734 1.00 93.31 71 ASP A O 1
ATOM 551 N N . SER A 1 72 ? -23.848 31.493 -9.056 1.00 91.06 72 SER A N 1
ATOM 552 C CA . SER A 1 72 ? -22.568 31.397 -9.783 1.00 91.06 72 SER A CA 1
ATOM 553 C C . SER A 1 72 ? -22.324 32.420 -10.907 1.00 91.06 72 SER A C 1
ATOM 555 O O . SER A 1 72 ? -21.424 32.227 -11.730 1.00 91.06 72 SER A O 1
ATOM 557 N N . PHE A 1 73 ? -23.052 33.539 -10.926 1.00 95.25 73 PHE A N 1
ATOM 558 C CA . PHE A 1 73 ? -22.721 34.700 -11.760 1.00 95.25 73 PHE A CA 1
ATOM 559 C C . PHE A 1 73 ? -21.582 35.525 -11.139 1.00 95.25 73 PHE A C 1
ATOM 561 O O . PHE A 1 73 ? -21.162 35.292 -10.003 1.00 95.25 73 PHE A O 1
ATOM 568 N N . LEU A 1 74 ? -21.049 36.478 -11.908 1.00 97.50 74 LEU A N 1
ATOM 569 C CA . LEU A 1 74 ? -19.929 37.335 -11.514 1.00 97.50 74 LEU A CA 1
ATOM 570 C C . LEU A 1 74 ? -20.348 38.802 -11.533 1.00 97.50 74 LEU A C 1
ATOM 572 O O . LEU A 1 74 ? -20.774 39.310 -12.570 1.00 97.50 74 LEU A O 1
ATOM 576 N N . VAL A 1 75 ? -20.185 39.474 -10.396 1.00 96.75 75 VAL A N 1
ATOM 577 C CA . VAL A 1 75 ? -20.607 40.862 -10.165 1.00 96.75 75 VAL A CA 1
ATOM 578 C C . VAL A 1 75 ? -19.487 41.671 -9.516 1.00 96.75 75 VAL A C 1
ATOM 580 O O . VAL A 1 75 ? -18.623 41.107 -8.837 1.00 96.75 75 VAL A O 1
ATOM 583 N N . LEU A 1 76 ? -19.508 42.991 -9.715 1.00 95.75 76 LEU A N 1
ATOM 584 C CA . LEU A 1 76 ? -18.532 43.888 -9.096 1.00 95.75 76 LEU A CA 1
ATOM 585 C C . LEU A 1 76 ? -18.957 44.296 -7.676 1.00 95.75 76 LEU A C 1
ATOM 587 O O . LEU A 1 76 ? -20.024 44.883 -7.488 1.00 95.75 76 LEU A O 1
ATOM 591 N N . SER A 1 77 ? -18.133 44.008 -6.664 1.00 93.69 77 SER A N 1
ATOM 592 C CA . SER A 1 77 ? -18.351 44.486 -5.291 1.00 93.69 77 SER A CA 1
ATOM 593 C C . SER A 1 77 ? -17.130 44.293 -4.381 1.00 93.69 77 SER A C 1
ATOM 595 O O . SER A 1 77 ? -16.717 43.161 -4.121 1.00 93.69 77 SER A O 1
ATOM 597 N N . HIS A 1 78 ? -16.601 45.386 -3.819 1.00 93.81 78 HIS A N 1
ATOM 598 C CA . HIS A 1 78 ? -15.520 45.341 -2.824 1.00 93.81 78 HIS A CA 1
ATOM 599 C C . HIS A 1 78 ? -15.918 44.557 -1.569 1.00 93.81 78 HIS A C 1
ATOM 601 O O . HIS A 1 78 ? -15.241 43.611 -1.153 1.00 93.81 78 HIS A O 1
ATOM 607 N N . ASP A 1 79 ? -17.044 44.926 -0.962 1.00 93.00 79 ASP A N 1
ATOM 608 C CA . ASP A 1 79 ? -17.503 44.350 0.298 1.00 93.00 79 ASP A CA 1
ATOM 609 C C . ASP A 1 79 ? -18.077 42.946 0.084 1.00 93.00 79 ASP A C 1
ATOM 611 O O . ASP A 1 79 ? -18.739 42.658 -0.910 1.00 93.00 79 ASP A O 1
ATOM 615 N N . ALA A 1 80 ? -17.901 42.062 1.068 1.00 92.56 80 ALA A N 1
ATOM 616 C CA . ALA A 1 80 ? -18.569 40.759 1.058 1.00 92.56 80 ALA A CA 1
ATOM 617 C C . ALA A 1 80 ? -20.104 40.868 1.191 1.00 92.56 80 ALA A C 1
ATOM 619 O O . ALA A 1 80 ? -20.801 39.873 0.989 1.00 92.56 80 ALA A O 1
ATOM 620 N N . THR A 1 81 ? -20.629 42.051 1.534 1.00 95.50 81 THR A N 1
ATOM 621 C CA . THR A 1 81 ? -22.050 42.347 1.745 1.00 95.50 81 THR A CA 1
ATOM 622 C C . THR A 1 81 ? -22.505 43.596 0.993 1.00 95.50 81 THR A C 1
ATOM 624 O O . THR A 1 81 ? -21.793 44.593 0.905 1.00 95.50 81 THR A O 1
ATOM 627 N N . VAL A 1 82 ? -23.745 43.578 0.504 1.00 93.50 82 VAL A N 1
ATOM 628 C CA . VAL A 1 82 ? -24.331 44.694 -0.264 1.00 93.50 82 VAL A CA 1
ATOM 629 C C . VAL A 1 82 ? -24.766 45.882 0.617 1.00 93.50 82 VAL A C 1
ATOM 631 O O . VAL A 1 82 ? -25.070 46.962 0.101 1.00 93.50 82 VAL A O 1
ATOM 634 N N . ASP A 1 83 ? -24.773 45.697 1.944 1.00 92.88 83 ASP A N 1
ATOM 635 C CA . ASP A 1 83 ? -25.256 46.623 2.980 1.00 92.88 83 ASP A CA 1
ATOM 636 C C . ASP A 1 83 ? -24.646 48.037 2.929 1.00 92.88 83 ASP A C 1
ATOM 638 O O . ASP A 1 83 ? -25.333 49.021 3.234 1.00 92.88 83 ASP A O 1
ATOM 642 N N . ARG A 1 84 ? -23.355 48.178 2.580 1.00 93.56 84 ARG A N 1
ATOM 643 C CA . ARG A 1 84 ? -22.692 49.495 2.551 1.00 93.56 84 ARG A CA 1
ATOM 644 C C . ARG A 1 84 ? -23.117 50.315 1.340 1.00 93.56 84 ARG A C 1
ATOM 646 O O . ARG A 1 84 ? -23.460 51.484 1.516 1.00 93.56 84 ARG A O 1
ATOM 653 N N . MET A 1 85 ? -23.150 49.709 0.156 1.00 90.38 85 MET A N 1
ATOM 654 C CA . MET A 1 85 ? -23.331 50.427 -1.111 1.00 90.38 85 MET A CA 1
ATOM 655 C C . MET A 1 85 ? -24.768 50.464 -1.636 1.00 90.38 85 MET A C 1
ATOM 657 O O . MET A 1 85 ? -25.086 51.359 -2.416 1.00 90.38 85 MET A O 1
ATOM 661 N N . THR A 1 86 ? -25.659 49.563 -1.208 1.00 93.81 86 THR A N 1
ATOM 662 C CA . THR A 1 86 ? -27.010 49.431 -1.795 1.00 93.81 86 THR A CA 1
ATOM 663 C C . THR A 1 86 ? -28.157 49.691 -0.812 1.00 93.81 86 THR A C 1
ATOM 665 O O . THR A 1 86 ? -27.954 49.842 0.390 1.00 93.81 86 THR A O 1
ATOM 668 N N . ASN A 1 87 ? -29.391 49.728 -1.317 1.00 92.88 87 ASN A N 1
ATOM 669 C CA . ASN A 1 87 ? -30.609 49.667 -0.502 1.00 92.88 87 ASN A CA 1
ATOM 670 C C . ASN A 1 87 ? -30.907 48.263 0.080 1.00 92.88 87 ASN A C 1
ATOM 672 O O . ASN A 1 87 ? -31.836 48.138 0.878 1.00 92.88 87 ASN A O 1
ATOM 676 N N . GLY A 1 88 ? -30.162 47.227 -0.320 1.00 90.62 88 GLY A N 1
ATOM 677 C CA . GLY A 1 88 ? -30.310 45.852 0.156 1.00 90.62 88 GLY A CA 1
ATOM 678 C C . GLY A 1 88 ? -29.474 45.529 1.394 1.00 90.62 88 GLY A C 1
ATOM 679 O O . GLY A 1 88 ? -28.767 46.378 1.940 1.00 90.62 88 GLY A O 1
ATOM 680 N N . LYS A 1 89 ? -29.548 44.263 1.816 1.00 91.81 89 LYS A N 1
ATOM 681 C CA . LYS A 1 89 ? -28.686 43.656 2.839 1.00 91.81 89 LYS A CA 1
ATOM 682 C C . LYS A 1 89 ? -28.408 42.192 2.515 1.00 91.81 89 LYS A C 1
ATOM 684 O O . LYS A 1 89 ? -29.243 41.545 1.889 1.00 91.81 89 LYS A O 1
ATOM 689 N N . GLY A 1 90 ? -27.288 41.670 3.005 1.00 91.31 90 GLY A N 1
ATOM 690 C CA . GLY A 1 90 ? -26.880 40.274 2.832 1.00 91.31 90 GLY A CA 1
ATOM 691 C C . GLY A 1 90 ? -25.525 40.144 2.144 1.00 91.31 90 GLY A C 1
ATOM 692 O O . GLY A 1 90 ? -24.976 41.120 1.628 1.00 91.31 90 GLY A O 1
ATOM 693 N N . ARG A 1 91 ? -24.956 38.934 2.158 1.00 93.88 91 ARG A N 1
ATOM 694 C CA . ARG A 1 91 ? -23.693 38.659 1.462 1.00 93.88 91 ARG A CA 1
ATOM 695 C C . ARG A 1 91 ? -23.926 38.470 -0.028 1.00 93.88 91 ARG A C 1
ATOM 697 O O . ARG A 1 91 ? -24.943 37.908 -0.421 1.00 93.88 91 ARG A O 1
ATOM 704 N N . VAL A 1 92 ? -22.946 38.848 -0.846 1.00 93.69 92 VAL A N 1
ATOM 705 C CA . VAL A 1 92 ? -22.985 38.605 -2.301 1.00 93.69 92 VAL A CA 1
ATOM 706 C C . VAL A 1 92 ? -23.098 37.100 -2.607 1.00 93.69 92 VAL A C 1
ATOM 708 O O . VAL A 1 92 ? -23.846 36.712 -3.496 1.00 93.69 92 VAL A O 1
ATOM 711 N N . SER A 1 93 ? -22.459 36.248 -1.796 1.00 94.12 93 SER A N 1
ATOM 712 C CA . SER A 1 93 ? -22.545 34.779 -1.867 1.00 94.12 93 SER A CA 1
ATOM 713 C C . SER A 1 93 ? -23.929 34.191 -1.569 1.00 94.12 93 SER A C 1
ATOM 715 O O . SER A 1 93 ? -24.185 33.037 -1.903 1.00 94.12 93 SER A O 1
ATOM 717 N N . ASP A 1 94 ? -24.804 34.951 -0.905 1.00 95.44 94 ASP A N 1
ATOM 718 C CA . ASP A 1 94 ? -26.069 34.456 -0.349 1.00 95.44 94 ASP A CA 1
ATOM 719 C C . ASP A 1 94 ? -27.280 34.930 -1.183 1.00 95.44 94 ASP A C 1
ATOM 721 O O . ASP A 1 94 ? -28.406 34.468 -0.969 1.00 95.44 94 ASP A O 1
ATOM 725 N N . LEU A 1 95 ? -27.031 35.819 -2.154 1.00 94.38 95 LEU A N 1
ATOM 726 C CA . LEU A 1 95 ? -27.989 36.430 -3.076 1.00 94.38 95 LEU A CA 1
ATOM 727 C C . LEU A 1 95 ? -27.778 35.906 -4.504 1.00 94.38 95 LEU A C 1
ATOM 729 O O . LEU A 1 95 ? -26.646 35.686 -4.939 1.00 94.38 95 LEU A O 1
ATOM 733 N N . THR A 1 96 ? -28.872 35.719 -5.235 1.00 96.06 96 THR A N 1
ATOM 734 C CA . THR A 1 96 ? -28.870 35.431 -6.680 1.00 96.06 96 THR A CA 1
ATOM 735 C C . THR A 1 96 ? -28.620 36.692 -7.511 1.00 96.06 96 THR A C 1
ATOM 737 O O . THR A 1 96 ? -28.782 37.812 -7.016 1.00 96.06 96 THR A O 1
ATOM 740 N N . LEU A 1 97 ? -28.274 36.538 -8.792 1.00 95.38 97 LEU A N 1
ATOM 741 C CA . LEU A 1 97 ? -28.151 37.666 -9.718 1.00 95.38 97 LEU A CA 1
ATOM 742 C C . LEU A 1 97 ? -29.465 38.463 -9.797 1.00 95.38 97 LEU A C 1
ATOM 744 O O . LEU A 1 97 ? -29.451 39.680 -9.628 1.00 95.38 97 LEU A O 1
ATOM 748 N N . GLU A 1 98 ? -30.605 37.777 -9.934 1.00 94.19 98 GLU A N 1
ATOM 749 C CA . GLU A 1 98 ? -31.934 38.407 -10.010 1.00 94.19 98 GLU A CA 1
ATOM 750 C C . GLU A 1 98 ? -32.309 39.160 -8.713 1.00 94.19 98 GLU A C 1
ATOM 752 O O . GLU A 1 98 ? -33.160 40.052 -8.719 1.00 94.19 98 GLU A O 1
ATOM 757 N N . GLU A 1 99 ? -31.722 38.805 -7.566 1.00 94.88 99 GLU A N 1
ATOM 758 C CA . GLU A 1 99 ? -31.859 39.561 -6.314 1.00 94.88 99 GLU A CA 1
ATOM 759 C C . GLU A 1 99 ? -30.941 40.793 -6.291 1.00 94.88 99 GLU A C 1
ATOM 761 O O . GLU A 1 99 ? -31.361 41.841 -5.802 1.00 94.88 99 GLU A O 1
ATOM 766 N N . ILE A 1 100 ? -29.734 40.701 -6.861 1.00 94.88 100 ILE A N 1
ATOM 767 C CA . ILE A 1 100 ? -28.745 41.791 -6.933 1.00 94.88 100 ILE A CA 1
ATOM 768 C C . ILE A 1 100 ? -29.140 42.870 -7.957 1.00 94.88 100 ILE A C 1
ATOM 770 O O . ILE A 1 100 ? -29.026 44.055 -7.650 1.00 94.88 100 ILE A O 1
ATOM 774 N N . GLU A 1 101 ? -29.681 42.509 -9.125 1.00 90.75 101 GLU A N 1
ATOM 775 C CA . GLU A 1 101 ? -30.153 43.463 -10.151 1.00 90.75 101 GLU A CA 1
ATOM 776 C C . GLU A 1 101 ? -31.257 44.409 -9.633 1.00 90.75 101 GLU A C 1
ATOM 778 O O . GLU A 1 101 ? -31.388 45.561 -10.067 1.00 90.75 101 GLU A O 1
ATOM 783 N N . LYS A 1 102 ? -32.048 43.939 -8.659 1.00 92.50 102 LYS A N 1
ATOM 784 C CA . LYS A 1 102 ? -33.102 44.717 -7.988 1.00 92.50 102 LYS A CA 1
ATOM 785 C C . LYS A 1 102 ? -32.544 45.738 -6.988 1.00 92.50 102 LYS A C 1
ATOM 787 O O . LYS A 1 102 ? -33.279 46.638 -6.575 1.00 92.50 102 LYS A O 1
ATOM 792 N N . LEU A 1 103 ? -31.271 45.629 -6.597 1.00 93.25 103 LEU A N 1
ATOM 793 C CA . LEU A 1 103 ? -30.644 46.517 -5.621 1.00 93.25 103 LEU A CA 1
ATOM 794 C C . LEU A 1 103 ? -30.173 47.820 -6.267 1.00 93.25 103 LEU A C 1
ATOM 796 O O . LEU A 1 103 ? -29.379 47.836 -7.204 1.00 93.25 103 LEU A O 1
ATOM 800 N N . THR A 1 104 ? -30.612 48.945 -5.714 1.00 92.50 104 THR A N 1
ATOM 801 C CA . THR A 1 104 ? -30.153 50.274 -6.121 1.00 92.50 104 THR A CA 1
ATOM 802 C C . THR A 1 104 ? -28.912 50.651 -5.323 1.00 92.50 104 THR A C 1
ATOM 804 O O . THR A 1 104 ? -28.947 50.585 -4.090 1.00 92.50 104 THR A O 1
ATOM 807 N N . VAL A 1 105 ? -27.862 51.148 -5.978 1.00 92.44 105 VAL A N 1
ATOM 808 C CA . VAL A 1 105 ? -26.773 51.848 -5.274 1.00 92.44 105 VAL A CA 1
ATOM 809 C C . VAL A 1 105 ? -27.361 53.057 -4.533 1.00 92.44 105 VAL A C 1
ATOM 811 O O . VAL A 1 105 ? -28.289 53.698 -5.034 1.00 92.44 105 VAL A O 1
ATOM 814 N N . LYS A 1 106 ? -26.877 53.369 -3.326 1.00 84.50 106 LYS A N 1
ATOM 815 C CA . LYS A 1 106 ? -27.371 54.505 -2.527 1.00 84.50 106 LYS A CA 1
ATOM 816 C C . LYS A 1 106 ? -27.186 55.808 -3.317 1.00 84.50 106 LYS A C 1
ATOM 818 O O . LYS A 1 106 ? -26.095 56.103 -3.787 1.00 84.50 106 LYS A O 1
ATOM 823 N N . GLY A 1 107 ? -28.282 56.547 -3.506 1.00 73.81 107 GLY A N 1
ATOM 824 C CA . GLY A 1 107 ? -28.402 57.609 -4.520 1.00 73.81 107 GLY A CA 1
ATOM 825 C C . GLY A 1 107 ? -29.334 57.248 -5.691 1.00 73.81 107 GLY A C 1
ATOM 826 O O . GLY A 1 107 ? -29.746 58.124 -6.441 1.00 73.81 107 GLY A O 1
ATOM 827 N N . GLY A 1 108 ? -29.728 55.977 -5.829 1.00 67.62 108 GLY A N 1
ATOM 828 C CA . GLY A 1 108 ? -30.819 55.494 -6.690 1.00 67.62 108 GLY A CA 1
ATOM 829 C C . GLY A 1 108 ? -30.480 55.314 -8.176 1.00 67.62 108 GLY A C 1
ATOM 830 O O . GLY A 1 108 ? -31.016 54.403 -8.812 1.00 67.62 108 GLY A O 1
ATOM 831 N N . ALA A 1 109 ? -29.578 56.140 -8.713 1.00 78.81 109 ALA A N 1
ATOM 832 C CA . ALA A 1 109 ? -29.270 56.214 -10.145 1.00 78.81 109 ALA A CA 1
ATOM 833 C C . ALA A 1 109 ? -28.533 54.988 -10.725 1.00 78.81 109 ALA A C 1
ATOM 835 O O . ALA A 1 109 ? -28.648 54.733 -11.920 1.00 78.81 109 ALA A O 1
ATOM 836 N N . TYR A 1 110 ? -27.808 54.219 -9.903 1.00 90.56 110 TYR A N 1
ATOM 837 C CA . TYR A 1 110 ? -26.903 53.158 -10.371 1.00 90.56 110 TYR A CA 1
ATOM 838 C C . TYR A 1 110 ? -27.272 51.757 -9.847 1.00 90.56 110 TYR A C 1
ATOM 840 O O . TYR A 1 110 ? -28.155 51.588 -8.993 1.00 90.56 110 TYR A O 1
ATOM 848 N N . ARG A 1 111 ? -26.597 50.735 -10.383 1.00 91.19 111 ARG A N 1
ATOM 849 C CA . ARG A 1 111 ? -26.734 49.305 -10.056 1.00 91.19 111 ARG A CA 1
ATOM 850 C C . ARG A 1 111 ? -25.359 48.664 -9.880 1.00 91.19 111 ARG A C 1
ATOM 852 O O . ARG A 1 111 ? -24.377 49.192 -10.394 1.00 91.19 111 ARG A O 1
ATOM 859 N N . ILE A 1 112 ? -25.324 47.524 -9.193 1.00 93.75 112 ILE A N 1
ATOM 860 C CA . ILE A 1 112 ? -24.191 46.594 -9.261 1.00 93.75 112 ILE A CA 1
ATOM 861 C C . ILE A 1 112 ? -24.200 45.960 -10.667 1.00 93.75 112 ILE A C 1
ATOM 863 O O . ILE A 1 112 ? -25.234 45.409 -11.046 1.00 93.75 112 ILE A O 1
ATOM 867 N N . PRO A 1 113 ? -23.113 46.057 -11.452 1.00 94.44 113 PRO A N 1
ATOM 868 C CA . PRO A 1 113 ? -23.034 45.481 -12.791 1.00 94.44 113 PRO A CA 1
ATOM 869 C C . PRO A 1 113 ? -22.534 44.029 -12.758 1.00 94.44 113 PRO A C 1
ATOM 871 O O . PRO A 1 113 ? -21.768 43.637 -11.869 1.00 94.44 113 PRO A O 1
ATOM 874 N N . GLU A 1 114 ? -22.894 43.241 -13.773 1.00 95.88 114 GLU A N 1
ATOM 875 C CA . GLU A 1 114 ? -22.198 41.983 -14.041 1.00 95.88 114 GLU A CA 1
ATOM 876 C C . GLU A 1 114 ? -20.838 42.239 -14.702 1.00 95.88 114 GLU A C 1
ATOM 878 O O . GLU A 1 114 ? -20.654 43.151 -15.513 1.00 95.88 114 GLU A O 1
ATOM 883 N N . PHE A 1 115 ? -19.880 41.357 -14.426 1.00 97.00 115 PHE A N 1
ATOM 884 C CA . PHE A 1 115 ? -18.531 41.431 -14.990 1.00 97.00 115 PHE A CA 1
ATOM 885 C C . PHE A 1 115 ? -18.528 41.415 -16.532 1.00 97.00 115 PHE A C 1
ATOM 887 O O . PHE A 1 115 ? -17.749 42.127 -17.167 1.00 97.00 115 PHE A O 1
ATOM 894 N N . LYS A 1 116 ? -19.476 40.697 -17.152 1.00 94.12 116 LYS A N 1
ATOM 895 C CA . LYS A 1 116 ? -19.681 40.644 -18.611 1.00 94.12 116 LYS A CA 1
ATOM 896 C C . LYS A 1 116 ? -20.098 41.977 -19.252 1.00 94.12 116 LYS A C 1
ATOM 898 O O . LYS A 1 116 ? -20.009 42.097 -20.476 1.00 94.12 116 LYS A O 1
ATOM 903 N N . ASP A 1 117 ? -20.637 42.927 -18.486 1.00 92.94 117 ASP A N 1
ATOM 904 C CA . ASP A 1 117 ? -20.981 44.273 -18.969 1.00 92.94 117 ASP A CA 1
ATOM 905 C C . ASP A 1 117 ? -19.755 45.185 -18.894 1.00 92.94 117 ASP A C 1
ATOM 907 O O . ASP A 1 117 ? -19.439 45.886 -19.852 1.00 92.94 117 ASP A O 1
ATOM 911 N N . ILE A 1 118 ? -18.999 45.084 -17.800 1.00 95.81 118 ILE A N 1
ATOM 912 C CA . ILE A 1 118 ? -17.759 45.838 -17.593 1.00 95.81 118 ILE A CA 1
ATOM 913 C C . ILE A 1 118 ? -16.671 45.435 -18.592 1.00 95.81 118 ILE A C 1
ATOM 915 O O . ILE A 1 118 ? -16.043 46.306 -19.189 1.00 95.81 118 ILE A O 1
ATOM 919 N N . LEU A 1 119 ? -16.514 44.139 -18.885 1.00 96.56 119 LEU A N 1
ATOM 920 C CA . LEU A 1 119 ? -15.644 43.676 -19.973 1.00 96.56 119 LEU A CA 1
ATOM 921 C C . LEU A 1 119 ? -16.033 44.314 -21.322 1.00 96.56 119 LEU A C 1
ATOM 923 O O . LEU A 1 119 ? -15.163 44.731 -22.081 1.00 96.56 119 LEU A O 1
ATOM 927 N N . ARG A 1 120 ? -17.333 44.464 -21.613 1.00 94.25 120 ARG A N 1
ATOM 928 C CA . ARG A 1 120 ? -17.800 45.135 -22.840 1.00 94.25 120 ARG A CA 1
ATOM 929 C C . ARG A 1 120 ? -17.524 46.641 -22.857 1.00 94.25 120 ARG A C 1
ATOM 931 O O . ARG A 1 120 ? -17.309 47.169 -23.941 1.00 94.25 120 ARG A O 1
ATOM 938 N N . ALA A 1 121 ? -17.508 47.307 -21.704 1.00 93.31 121 ALA A N 1
ATOM 939 C CA . ALA A 1 121 ? -17.175 48.729 -21.594 1.00 93.31 121 ALA A CA 1
ATOM 940 C C . ALA A 1 121 ? -15.660 48.997 -21.685 1.00 93.31 121 ALA A C 1
ATOM 942 O O . ALA A 1 121 ? -15.236 49.957 -22.323 1.00 93.31 121 ALA A O 1
ATOM 943 N N . CYS A 1 122 ? -14.831 48.141 -21.078 1.00 95.94 122 CYS A N 1
ATOM 944 C CA . CYS A 1 122 ? -13.376 48.312 -21.072 1.00 95.94 122 CYS A CA 1
ATOM 945 C C . CYS A 1 122 ? -12.692 47.897 -22.383 1.00 95.94 122 CYS A C 1
ATOM 947 O O . CYS A 1 122 ? -11.619 48.421 -22.702 1.00 95.94 122 CYS A O 1
ATOM 949 N N . LYS A 1 123 ? -13.267 46.940 -23.125 1.00 95.25 123 LYS A N 1
ATOM 950 C CA . LYS A 1 123 ? -12.658 46.367 -24.332 1.00 95.25 123 LYS A CA 1
ATOM 951 C C . LYS A 1 123 ? -12.195 47.443 -25.319 1.00 95.25 123 LYS A C 1
ATOM 953 O O . LYS A 1 123 ? -12.940 48.362 -25.627 1.00 95.25 123 LYS A O 1
ATOM 958 N N . ASP A 1 124 ? -10.950 47.324 -25.785 1.00 91.50 124 ASP A N 1
ATOM 959 C CA . ASP A 1 124 ? -10.262 48.257 -26.695 1.00 91.50 124 ASP A CA 1
ATOM 960 C C . ASP A 1 124 ? -10.145 49.730 -26.197 1.00 91.50 124 ASP A C 1
ATOM 962 O O . ASP A 1 124 ? -9.472 50.554 -26.825 1.00 91.50 124 ASP A O 1
ATOM 966 N N . HIS A 1 125 ? -10.716 50.073 -25.033 1.00 93.19 125 HIS A N 1
ATOM 967 C CA . HIS A 1 125 ? -10.751 51.426 -24.469 1.00 93.19 125 HIS A CA 1
ATOM 968 C C . HIS A 1 125 ? -9.747 51.641 -23.322 1.00 93.19 125 HIS A C 1
ATOM 970 O O . HIS A 1 125 ? -8.949 52.585 -23.396 1.00 93.19 125 HIS A O 1
ATOM 976 N N . ILE A 1 126 ? -9.747 50.770 -22.305 1.00 95.56 126 ILE A N 1
ATOM 977 C CA . ILE A 1 126 ? -8.910 50.840 -21.088 1.00 95.56 126 ILE A CA 1
ATOM 978 C C . ILE A 1 126 ? -8.499 49.427 -20.633 1.00 95.56 126 ILE A C 1
ATOM 980 O O . ILE A 1 126 ? -9.179 48.452 -20.951 1.00 95.56 126 ILE A O 1
ATOM 984 N N . ASN A 1 127 ? -7.392 49.287 -19.901 1.00 97.44 127 ASN A N 1
ATOM 985 C CA . ASN A 1 127 ? -7.024 48.005 -19.293 1.00 97.44 127 ASN A CA 1
ATOM 986 C C . ASN A 1 127 ? -7.714 47.803 -17.929 1.00 97.44 127 ASN A C 1
ATOM 988 O O . ASN A 1 127 ? -8.235 48.739 -17.321 1.00 97.44 127 ASN A O 1
ATOM 992 N N . ILE A 1 128 ? -7.723 46.563 -17.445 1.00 97.44 128 ILE A N 1
ATOM 993 C CA . ILE A 1 128 ? -8.378 46.155 -16.199 1.00 97.44 128 ILE A CA 1
ATOM 994 C C . ILE A 1 128 ? -7.329 45.684 -15.194 1.00 97.44 128 ILE A C 1
ATOM 996 O O . ILE A 1 128 ? -6.574 44.750 -15.465 1.00 97.44 128 ILE A O 1
ATOM 1000 N N . TYR A 1 129 ? -7.335 46.298 -14.015 1.00 96.44 129 TYR A N 1
ATOM 1001 C CA . TYR A 1 129 ? -6.800 45.726 -12.783 1.00 96.44 129 TYR A CA 1
ATOM 1002 C C . TYR A 1 129 ? -7.980 45.004 -12.123 1.00 96.44 129 TYR A C 1
ATOM 1004 O O . TYR A 1 129 ? -8.939 45.627 -11.678 1.00 96.44 129 TYR A O 1
ATOM 1012 N N . LEU A 1 130 ? -7.946 43.674 -12.104 1.00 96.94 130 LEU A N 1
ATOM 1013 C CA . LEU A 1 130 ? -9.006 42.851 -11.530 1.00 96.94 130 LEU A CA 1
ATOM 1014 C C . LEU A 1 130 ? -8.632 42.465 -10.099 1.00 96.94 130 LEU A C 1
ATOM 1016 O O . LEU A 1 130 ? -7.850 41.533 -9.900 1.00 96.94 130 LEU A O 1
ATOM 1020 N N . ASP A 1 131 ? -9.188 43.162 -9.113 1.00 94.75 131 ASP A N 1
ATOM 1021 C CA . ASP A 1 131 ? -9.029 42.812 -7.707 1.00 94.75 131 ASP A CA 1
ATOM 1022 C C . ASP A 1 131 ? -9.876 41.568 -7.383 1.00 94.75 131 ASP A C 1
ATOM 1024 O O . ASP A 1 131 ? -11.112 41.572 -7.357 1.00 94.75 131 ASP A O 1
ATOM 1028 N N . PHE A 1 132 ? -9.188 40.443 -7.193 1.00 94.44 132 PHE A N 1
ATOM 1029 C CA . PHE A 1 132 ? -9.819 39.140 -7.080 1.00 94.44 132 PHE A CA 1
ATOM 1030 C C . PHE A 1 132 ? -10.154 38.806 -5.619 1.00 94.44 132 PHE A C 1
ATOM 1032 O O . PHE A 1 132 ? -9.328 38.246 -4.888 1.00 94.44 132 PHE A O 1
ATOM 1039 N N . LYS A 1 133 ? -11.371 39.162 -5.182 1.00 93.44 133 LYS A N 1
ATOM 1040 C CA . LYS A 1 133 ? -11.829 38.993 -3.791 1.00 93.44 133 LYS A CA 1
ATOM 1041 C C . LYS A 1 133 ? -12.292 37.567 -3.484 1.00 93.44 133 LYS A C 1
ATOM 1043 O O . LYS A 1 133 ? -11.556 36.800 -2.866 1.00 93.44 133 LYS A O 1
ATOM 1048 N N . ASP A 1 134 ? -13.515 37.214 -3.878 1.00 88.38 134 ASP A N 1
ATOM 1049 C CA . ASP A 1 134 ? -14.162 35.920 -3.601 1.00 88.38 134 ASP A CA 1
ATOM 1050 C C . ASP A 1 134 ? -14.981 35.492 -4.828 1.00 88.38 134 ASP A C 1
ATOM 1052 O O . ASP A 1 134 ? -16.212 35.567 -4.843 1.00 88.38 134 ASP A O 1
ATOM 1056 N N . ALA A 1 135 ? -14.271 35.095 -5.884 1.00 89.31 135 ALA A N 1
ATOM 1057 C CA . ALA A 1 135 ? -14.840 34.654 -7.154 1.00 89.31 135 ALA A CA 1
ATOM 1058 C C . ALA A 1 135 ? -14.246 33.307 -7.619 1.00 89.31 135 ALA A C 1
ATOM 1060 O O . ALA A 1 135 ? -13.231 32.849 -7.089 1.00 89.31 135 ALA A O 1
ATOM 1061 N N . ASP A 1 136 ? -14.858 32.674 -8.626 1.00 88.62 136 ASP A N 1
ATOM 1062 C CA . ASP A 1 136 ? -14.293 31.510 -9.334 1.00 88.62 136 ASP A CA 1
ATOM 1063 C C . ASP A 1 136 ? -13.312 31.958 -10.447 1.00 88.62 136 ASP A C 1
ATOM 1065 O O . ASP A 1 136 ? -13.745 32.601 -11.411 1.00 88.62 136 ASP A O 1
ATOM 1069 N N . PRO A 1 137 ? -12.008 31.599 -10.383 1.00 91.75 137 PRO A N 1
ATOM 1070 C CA . PRO A 1 137 ? -11.037 31.910 -11.436 1.00 91.75 137 PRO A CA 1
ATOM 1071 C C . PRO A 1 137 ? -11.417 31.327 -12.799 1.00 91.75 137 PRO A C 1
ATOM 1073 O O . PRO A 1 137 ? -11.154 31.947 -13.827 1.00 91.75 137 PRO A O 1
ATOM 1076 N N . ALA A 1 138 ? -12.055 30.152 -12.826 1.00 90.06 138 ALA A N 1
ATOM 1077 C CA . ALA A 1 138 ? -12.468 29.499 -14.061 1.00 90.06 138 ALA A CA 1
ATOM 1078 C C . ALA A 1 138 ? -13.656 30.226 -14.707 1.00 90.06 138 ALA A C 1
ATOM 1080 O O . ALA A 1 138 ? -13.658 30.422 -15.921 1.00 90.06 138 ALA A O 1
ATOM 1081 N N . ALA A 1 139 ? -14.635 30.689 -13.925 1.00 90.56 139 ALA A N 1
ATOM 1082 C CA . ALA A 1 139 ? -15.694 31.571 -14.414 1.00 90.56 139 ALA A CA 1
ATOM 1083 C C . ALA A 1 139 ? -15.140 32.914 -14.909 1.00 90.56 139 ALA A C 1
ATOM 1085 O O . ALA A 1 139 ? -15.502 33.349 -16.003 1.00 90.56 139 ALA A O 1
ATOM 1086 N N . ALA A 1 140 ? -14.235 33.536 -14.146 1.00 94.88 140 ALA A N 1
ATOM 1087 C CA . ALA A 1 140 ? -13.648 34.825 -14.499 1.00 94.88 140 ALA A CA 1
ATOM 1088 C C . ALA A 1 140 ? -12.854 34.733 -15.809 1.00 94.88 140 ALA A C 1
ATOM 1090 O O . ALA A 1 140 ? -13.095 35.513 -16.732 1.00 94.88 140 ALA A O 1
ATOM 1091 N N . TYR A 1 141 ? -11.975 33.733 -15.942 1.00 97.00 141 TYR A N 1
ATOM 1092 C CA . TYR A 1 141 ? -11.203 33.544 -17.166 1.00 97.00 141 TYR A CA 1
ATOM 1093 C C . TYR A 1 141 ? -12.090 33.211 -18.370 1.00 97.00 141 TYR A C 1
ATOM 1095 O O . TYR A 1 141 ? -11.909 33.827 -19.416 1.00 97.00 141 TYR A O 1
ATOM 1103 N N . ARG A 1 142 ? -13.115 32.351 -18.226 1.00 94.81 142 ARG A N 1
ATOM 1104 C CA . ARG A 1 142 ? -14.080 32.081 -19.312 1.00 94.81 142 ARG A CA 1
ATOM 1105 C C . ARG A 1 142 ? -14.744 33.360 -19.837 1.00 94.81 142 ARG A C 1
ATOM 1107 O O . ARG A 1 142 ? -14.904 33.490 -21.047 1.00 94.81 142 ARG A O 1
ATOM 1114 N N . GLN A 1 143 ? -15.105 34.310 -18.967 1.00 96.25 143 GLN A N 1
ATOM 1115 C CA . GLN A 1 143 ? -15.676 35.591 -19.409 1.00 96.25 143 GLN A CA 1
ATOM 1116 C C . GLN A 1 143 ? -14.632 36.492 -20.093 1.00 96.25 143 GLN A C 1
ATOM 1118 O O . GLN A 1 143 ? -14.931 37.073 -21.135 1.00 96.25 143 GLN A O 1
ATOM 1123 N N . ILE A 1 144 ? -13.396 36.552 -19.581 1.00 96.00 144 ILE A N 1
ATOM 1124 C CA . ILE A 1 144 ? -12.293 37.313 -20.202 1.00 96.00 144 ILE A CA 1
ATOM 1125 C C . ILE A 1 144 ? -11.956 36.761 -21.601 1.00 96.00 144 ILE A C 1
ATOM 1127 O O . ILE A 1 144 ? -11.807 37.541 -22.542 1.00 96.00 144 ILE A O 1
ATOM 1131 N N . GLN A 1 145 ? -11.904 35.433 -21.765 1.00 94.06 145 GLN A N 1
ATOM 1132 C CA . GLN A 1 145 ? -11.708 34.772 -23.063 1.00 94.06 145 GLN A CA 1
ATOM 1133 C C . GLN A 1 145 ? -12.883 35.012 -24.019 1.00 94.06 145 GLN A C 1
ATOM 1135 O O . GLN A 1 145 ? -12.672 35.311 -25.191 1.00 94.06 145 GLN A O 1
ATOM 1140 N N . ALA A 1 146 ? -14.128 34.941 -23.533 1.00 90.31 146 ALA A N 1
ATOM 1141 C CA . ALA A 1 146 ? -15.311 35.233 -24.347 1.00 90.31 146 ALA A CA 1
ATOM 1142 C C . ALA A 1 146 ? -15.359 36.699 -24.825 1.00 90.31 146 ALA A C 1
ATOM 1144 O O . ALA A 1 146 ? -15.889 36.979 -25.900 1.00 90.31 146 ALA A O 1
ATOM 1145 N N . ALA A 1 147 ? -14.776 37.630 -24.062 1.00 91.81 147 ALA A N 1
ATOM 1146 C CA . ALA A 1 147 ? -14.569 39.014 -24.486 1.00 91.81 147 ALA A CA 1
ATOM 1147 C C . ALA A 1 147 ? -13.354 39.190 -25.426 1.00 91.81 147 ALA A C 1
ATOM 1149 O O . ALA A 1 147 ? -13.283 40.186 -26.153 1.00 91.81 147 ALA A O 1
ATOM 1150 N N . GLY A 1 148 ? -12.408 38.244 -25.445 1.00 94.00 148 GLY A N 1
ATOM 1151 C CA . GLY A 1 148 ? -11.121 38.355 -26.143 1.00 94.00 148 GLY A CA 1
ATOM 1152 C C . GLY A 1 148 ? -10.165 39.354 -25.481 1.00 94.00 148 GLY A C 1
ATOM 1153 O O . GLY A 1 148 ? -9.471 40.093 -26.177 1.00 94.00 148 GLY A O 1
ATOM 1154 N N . MET A 1 149 ? -10.206 39.449 -24.147 1.00 95.25 149 MET A N 1
ATOM 1155 C CA . MET A 1 149 ? -9.506 40.458 -23.343 1.00 95.25 149 MET A CA 1
ATOM 1156 C C . MET A 1 149 ? -8.301 39.912 -22.561 1.00 95.25 149 MET A C 1
ATOM 1158 O O . MET A 1 149 ? -7.780 40.593 -21.682 1.00 95.25 149 MET A O 1
ATOM 1162 N N . GLU A 1 150 ? -7.783 38.725 -22.887 1.00 92.88 150 GLU A N 1
ATOM 1163 C CA . GLU A 1 150 ? -6.634 38.109 -22.192 1.00 92.88 150 GLU A CA 1
ATOM 1164 C C . GLU A 1 150 ? -5.338 38.945 -22.251 1.00 92.88 150 GLU A C 1
ATOM 1166 O O . GLU A 1 150 ? -4.376 38.643 -21.549 1.00 92.88 150 GLU A O 1
ATOM 1171 N N . ARG A 1 151 ? -5.302 39.991 -23.088 1.00 92.06 151 ARG A N 1
ATOM 1172 C CA . ARG A 1 151 ? -4.201 40.964 -23.210 1.00 92.06 151 ARG A CA 1
ATOM 1173 C C . ARG A 1 151 ? -4.537 42.365 -22.679 1.00 92.06 151 ARG A C 1
ATOM 1175 O O . ARG A 1 151 ? -3.734 43.270 -22.872 1.00 92.06 151 ARG A O 1
ATOM 1182 N N . GLN A 1 152 ? -5.694 42.539 -22.034 1.00 94.75 152 GLN A N 1
ATOM 1183 C CA . GLN A 1 152 ? -6.145 43.788 -21.400 1.00 94.75 152 GLN A CA 1
ATOM 1184 C C . GLN A 1 152 ? -6.299 43.677 -19.870 1.00 94.75 152 GLN A C 1
ATOM 1186 O O . GLN A 1 152 ? -6.606 44.675 -19.225 1.00 94.75 152 GLN A O 1
ATOM 1191 N N . VAL A 1 153 ? -6.107 42.493 -19.273 1.00 95.94 153 VAL A N 1
ATOM 1192 C CA . VAL A 1 153 ? -6.349 42.241 -17.840 1.00 95.94 153 VAL A CA 1
ATOM 1193 C C . VAL A 1 153 ? -5.047 41.916 -17.099 1.00 95.94 153 VAL A C 1
ATOM 1195 O O . VAL A 1 153 ? -4.230 41.130 -17.578 1.00 95.94 153 VAL A O 1
ATOM 1198 N N . VAL A 1 154 ? -4.888 42.478 -15.900 1.00 96.50 154 VAL A N 1
ATOM 1199 C CA . VAL A 1 154 ? -3.969 42.021 -14.844 1.00 96.50 154 VAL A CA 1
ATOM 1200 C C . VAL A 1 154 ? -4.821 41.622 -13.642 1.00 96.50 154 VAL A C 1
ATOM 1202 O O . VAL A 1 154 ? -5.734 42.358 -13.280 1.00 96.50 154 VAL A O 1
ATOM 1205 N N . VAL A 1 155 ? -4.552 40.471 -13.021 1.00 96.69 155 VAL A N 1
ATOM 1206 C CA . VAL A 1 155 ? -5.333 39.995 -11.865 1.00 96.69 155 VAL A CA 1
ATOM 1207 C C . VAL A 1 155 ? -4.538 40.147 -10.572 1.00 96.69 155 VAL A C 1
ATOM 1209 O O . VAL A 1 155 ? -3.459 39.567 -10.431 1.00 96.69 155 VAL A O 1
ATOM 1212 N N . TYR A 1 156 ? -5.089 40.898 -9.623 1.00 95.44 156 TYR A N 1
ATOM 1213 C CA . TYR A 1 156 ? -4.541 41.084 -8.285 1.00 95.44 156 TYR A CA 1
ATOM 1214 C C . TYR A 1 156 ? -5.069 40.027 -7.309 1.00 95.44 156 TYR A C 1
ATOM 1216 O O . TYR A 1 156 ? -6.259 39.713 -7.296 1.00 95.44 156 TYR A O 1
ATOM 1224 N N . LEU A 1 157 ? -4.178 39.458 -6.492 1.00 92.62 157 LEU A N 1
ATOM 1225 C CA . LEU A 1 157 ? -4.459 38.274 -5.681 1.00 92.62 157 LEU A CA 1
ATOM 1226 C C . LEU A 1 157 ? -4.286 38.523 -4.178 1.00 92.62 157 LEU A C 1
ATOM 1228 O O . LEU A 1 157 ? -3.223 38.291 -3.605 1.00 92.62 157 LEU A O 1
ATOM 1232 N N . ASN A 1 158 ? -5.397 38.859 -3.518 1.00 80.81 158 ASN A N 1
ATOM 1233 C CA . ASN A 1 158 ? -5.510 39.033 -2.062 1.00 80.81 158 ASN A CA 1
ATOM 1234 C C . ASN A 1 158 ? -5.070 37.806 -1.230 1.00 80.81 158 ASN A C 1
ATOM 1236 O O . ASN A 1 158 ? -4.839 37.925 -0.026 1.00 80.81 158 ASN A O 1
ATOM 1240 N N . LYS A 1 159 ? -5.032 36.602 -1.825 1.00 80.38 159 LYS A N 1
ATOM 1241 C CA . LYS A 1 159 ? -4.806 35.330 -1.119 1.00 80.38 159 LYS A CA 1
ATOM 1242 C C . LYS A 1 159 ? -3.827 34.435 -1.879 1.00 80.38 159 LYS A C 1
ATOM 1244 O O . LYS A 1 159 ? -4.032 34.107 -3.046 1.00 80.38 159 LYS A O 1
ATOM 1249 N N . ALA A 1 160 ? -2.816 33.925 -1.175 1.00 73.06 160 ALA A N 1
ATOM 1250 C CA . ALA A 1 160 ? -1.822 33.006 -1.742 1.00 73.06 160 ALA A CA 1
ATOM 1251 C C . ALA A 1 160 ? -2.427 31.693 -2.293 1.00 73.06 160 ALA A C 1
ATOM 1253 O O . ALA A 1 160 ? -1.863 31.084 -3.201 1.00 73.06 160 ALA A O 1
ATOM 1254 N N . SER A 1 161 ? -3.585 31.266 -1.781 1.00 76.44 161 SER A N 1
ATOM 1255 C CA . SER A 1 161 ? -4.319 30.085 -2.256 1.00 76.44 161 SER A CA 1
ATOM 1256 C C . SER A 1 161 ? -4.956 30.263 -3.639 1.00 76.44 161 SER A C 1
ATOM 1258 O O . SER A 1 161 ? -5.188 29.265 -4.322 1.00 76.44 161 SER A O 1
ATOM 1260 N N . ASP A 1 162 ? -5.211 31.496 -4.084 1.00 79.62 162 ASP A N 1
ATOM 1261 C CA . ASP A 1 162 ? -5.807 31.771 -5.397 1.00 79.62 162 ASP A CA 1
ATOM 1262 C C . ASP A 1 162 ? -4.756 31.846 -6.517 1.00 79.62 162 ASP A C 1
ATOM 1264 O O . ASP A 1 162 ? -5.079 31.575 -7.673 1.00 79.62 162 ASP A O 1
ATOM 1268 N N . TYR A 1 163 ? -3.479 32.074 -6.177 1.00 83.00 163 TYR A N 1
ATOM 1269 C CA . TYR A 1 163 ? -2.356 32.043 -7.125 1.00 83.00 163 TYR A CA 1
ATOM 1270 C C . TYR A 1 163 ? -2.253 30.701 -7.865 1.00 83.00 163 TYR A C 1
ATOM 1272 O O . TYR A 1 163 ? -2.142 30.665 -9.091 1.00 83.00 163 TYR A O 1
ATOM 1280 N N . GLY A 1 164 ? -2.355 29.585 -7.133 1.00 79.56 164 GLY A N 1
ATOM 1281 C CA . GLY A 1 164 ? -2.337 28.243 -7.723 1.00 79.56 164 GLY A CA 1
ATOM 1282 C C . GLY A 1 164 ? -3.542 27.970 -8.628 1.00 79.56 164 GLY A C 1
ATOM 1283 O O . GLY A 1 164 ? -3.389 27.354 -9.680 1.00 79.56 164 GLY A O 1
ATOM 1284 N N . LYS A 1 165 ? -4.729 28.479 -8.266 1.00 85.75 165 LYS A N 1
ATOM 1285 C CA . LYS A 1 165 ? -5.949 28.333 -9.076 1.00 85.75 165 LYS A CA 1
ATOM 1286 C C . LYS A 1 165 ? -5.832 29.109 -10.388 1.00 85.75 165 LYS A C 1
ATOM 1288 O O . LYS A 1 165 ? -6.056 28.544 -11.454 1.00 85.75 165 LYS A O 1
ATOM 1293 N N . TRP A 1 166 ? -5.423 30.377 -10.321 1.00 88.19 166 TRP A N 1
ATOM 1294 C CA . TRP A 1 166 ? -5.236 31.220 -11.502 1.00 88.19 166 TRP A CA 1
ATOM 1295 C C . TRP A 1 166 ? -4.129 30.701 -12.424 1.00 88.19 166 TRP A C 1
ATOM 1297 O O . TRP A 1 166 ? -4.326 30.679 -13.635 1.00 88.19 166 TRP A O 1
ATOM 1307 N N . ARG A 1 167 ? -3.009 30.193 -11.888 1.00 87.31 167 ARG A N 1
ATOM 1308 C CA . ARG A 1 167 ? -1.956 29.564 -12.708 1.00 87.31 167 ARG A CA 1
ATOM 1309 C C . ARG A 1 167 ? -2.367 28.224 -13.329 1.00 87.31 167 ARG A C 1
ATOM 1311 O O . ARG A 1 167 ? -1.815 27.884 -14.369 1.00 87.31 167 ARG A O 1
ATOM 1318 N N . ALA A 1 168 ? -3.322 27.495 -12.749 1.00 81.12 168 ALA A N 1
ATOM 1319 C CA . ALA A 1 168 ? -3.882 26.282 -13.352 1.00 81.12 168 ALA A CA 1
ATOM 1320 C C . ALA A 1 168 ? -4.922 26.584 -14.449 1.00 81.12 168 ALA A C 1
ATOM 1322 O O . ALA A 1 168 ? -4.956 25.900 -15.466 1.00 81.12 168 ALA A O 1
ATOM 1323 N N . VAL A 1 169 ? -5.757 27.609 -14.249 1.00 88.06 169 VAL A N 1
ATOM 1324 C CA . VAL A 1 169 ? -6.833 28.005 -15.177 1.00 88.06 169 VAL A CA 1
ATOM 1325 C C . VAL A 1 169 ? -6.316 28.837 -16.353 1.00 88.06 169 VAL A C 1
ATOM 1327 O O . VAL A 1 169 ? -6.704 28.601 -17.494 1.00 88.06 169 VAL A O 1
ATOM 1330 N N . ALA A 1 170 ? -5.452 29.815 -16.080 1.00 88.81 170 ALA A N 1
ATOM 1331 C CA . ALA A 1 170 ? -4.957 30.787 -17.049 1.00 88.81 170 ALA A CA 1
ATOM 1332 C C . ALA A 1 170 ? -3.431 30.969 -16.897 1.00 88.81 170 ALA A C 1
ATOM 1334 O O . ALA A 1 170 ? -2.973 32.012 -16.417 1.00 88.81 170 ALA A O 1
ATOM 1335 N N . PRO A 1 171 ? -2.609 29.976 -17.300 1.00 83.62 171 PRO A N 1
ATOM 1336 C CA . PRO A 1 171 ? -1.172 29.962 -17.012 1.00 83.62 171 PRO A CA 1
ATOM 1337 C C . PRO A 1 171 ? -0.423 31.227 -17.449 1.00 83.62 171 PRO A C 1
ATOM 1339 O O . PRO A 1 171 ? 0.483 31.662 -16.743 1.00 83.62 171 PRO A O 1
ATOM 1342 N N . ALA A 1 172 ? -0.834 31.843 -18.563 1.00 85.38 172 ALA A N 1
ATOM 1343 C CA . ALA A 1 172 ? -0.219 33.039 -19.141 1.00 85.38 172 ALA A CA 1
ATOM 1344 C C . ALA A 1 172 ? -0.809 34.383 -18.656 1.00 85.38 172 ALA A C 1
ATOM 1346 O O . ALA A 1 172 ? -0.309 35.429 -19.061 1.00 85.38 172 ALA A O 1
ATOM 1347 N N . MET A 1 173 ? -1.851 34.385 -17.812 1.00 91.69 173 MET A N 1
ATOM 1348 C CA . MET A 1 173 ? -2.476 35.626 -17.330 1.00 91.69 173 MET A CA 1
ATOM 1349 C C . MET A 1 173 ? -1.476 36.457 -16.499 1.00 91.69 173 MET A C 1
ATOM 1351 O O . MET A 1 173 ? -0.798 35.888 -15.630 1.00 91.69 173 MET A O 1
ATOM 1355 N N . PRO A 1 174 ? -1.360 37.779 -16.703 1.00 93.25 174 PRO A N 1
ATOM 1356 C CA . PRO A 1 174 ? -0.581 38.642 -15.822 1.00 93.25 174 PRO A CA 1
ATOM 1357 C C . PRO A 1 174 ? -1.171 38.635 -14.405 1.00 93.25 174 PRO A C 1
ATOM 1359 O O . PRO A 1 174 ? -2.359 38.898 -14.220 1.00 93.25 174 PRO A O 1
ATOM 1362 N N . LEU A 1 175 ? -0.343 38.322 -13.404 1.00 94.31 175 LEU A N 1
ATOM 1363 C CA . LEU A 1 175 ? -0.744 38.278 -11.992 1.00 94.31 175 LEU A CA 1
ATOM 1364 C C . LEU A 1 175 ? 0.038 39.307 -11.171 1.00 94.31 175 LEU A C 1
ATOM 1366 O O . LEU A 1 175 ? 1.224 39.535 -11.429 1.00 94.31 175 LEU A O 1
ATOM 1370 N N . MET A 1 176 ? -0.626 39.866 -10.165 1.00 93.94 176 MET A N 1
ATOM 1371 C CA . MET A 1 176 ? -0.122 40.873 -9.232 1.00 93.94 176 MET A CA 1
ATOM 1372 C C . MET A 1 176 ? -0.434 40.454 -7.789 1.00 93.94 176 MET A C 1
ATOM 1374 O O . MET A 1 176 ? -1.473 39.844 -7.534 1.00 93.94 176 MET A O 1
ATOM 1378 N N . ALA A 1 177 ? 0.470 40.734 -6.850 1.00 91.56 177 ALA A N 1
ATOM 1379 C CA . ALA A 1 177 ? 0.281 40.435 -5.428 1.00 91.56 177 ALA A CA 1
ATOM 1380 C C . ALA A 1 177 ? 1.274 41.208 -4.546 1.00 91.56 177 ALA A C 1
ATOM 1382 O O . ALA A 1 177 ? 2.402 41.471 -4.976 1.00 91.56 177 ALA A O 1
ATOM 1383 N N . SER A 1 178 ? 0.899 41.456 -3.289 1.00 88.12 178 SER A N 1
ATOM 1384 C CA . SER A 1 178 ? 1.766 42.140 -2.327 1.00 88.12 178 SER A CA 1
ATOM 1385 C C . SER A 1 178 ? 2.970 41.293 -1.941 1.00 88.12 178 SER A C 1
ATOM 1387 O O . SER A 1 178 ? 2.898 40.063 -1.849 1.00 88.12 178 SER A O 1
ATOM 1389 N N . VAL A 1 179 ? 4.078 41.959 -1.613 1.00 83.56 179 VAL A N 1
ATOM 1390 C CA . VAL A 1 179 ? 5.234 41.297 -0.997 1.00 83.56 179 VAL A CA 1
ATOM 1391 C C . VAL A 1 179 ? 4.831 40.719 0.373 1.00 83.56 179 VAL A C 1
ATOM 1393 O O . VAL A 1 179 ? 4.384 41.475 1.242 1.00 83.56 179 VAL A O 1
ATOM 1396 N N . PRO A 1 180 ? 4.989 39.399 0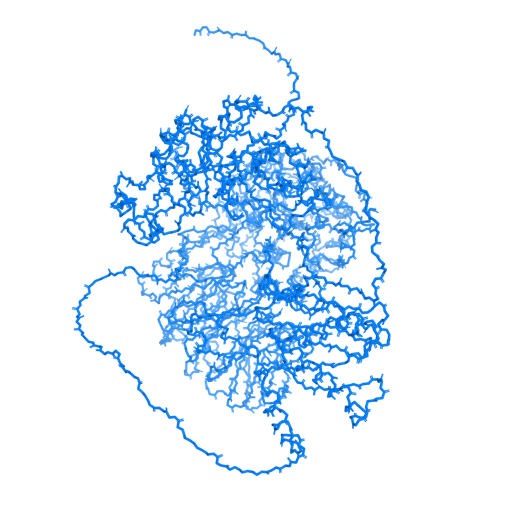.609 1.00 80.75 180 PRO A N 1
ATOM 1397 C CA . PRO A 1 180 ? 4.622 38.773 1.877 1.00 80.75 180 PRO A CA 1
ATOM 1398 C C . PRO A 1 180 ? 5.346 39.397 3.073 1.00 80.75 180 PRO A C 1
ATOM 1400 O O . PRO A 1 180 ? 6.514 39.775 2.988 1.00 80.75 180 PRO A O 1
ATOM 1403 N N . ARG A 1 181 ? 4.665 39.496 4.223 1.00 72.62 181 ARG A N 1
ATOM 1404 C CA . ARG A 1 181 ? 5.171 40.239 5.395 1.00 72.62 181 ARG A CA 1
ATOM 1405 C C . ARG A 1 181 ? 6.484 39.687 5.969 1.00 72.62 181 ARG A C 1
ATOM 1407 O O . ARG A 1 181 ? 7.169 40.428 6.673 1.00 72.62 181 ARG A O 1
ATOM 1414 N N . ASP A 1 182 ? 6.820 38.433 5.690 1.00 70.31 182 ASP A N 1
ATOM 1415 C CA . ASP A 1 182 ? 8.058 37.735 6.052 1.00 70.31 182 ASP A CA 1
ATOM 1416 C C . ASP A 1 182 ? 9.244 38.020 5.107 1.00 70.31 182 ASP A C 1
ATOM 1418 O O . ASP A 1 182 ? 10.398 37.816 5.494 1.00 70.31 182 ASP A O 1
ATOM 1422 N N . VAL A 1 183 ? 8.992 38.562 3.910 1.00 72.75 183 VAL A N 1
ATOM 1423 C CA . VAL A 1 183 ? 10.030 39.065 3.001 1.00 72.75 183 VAL A CA 1
ATOM 1424 C C . VAL A 1 183 ? 10.486 40.444 3.486 1.00 72.75 183 VAL A C 1
ATOM 1426 O O . VAL A 1 183 ? 9.764 41.434 3.385 1.00 72.75 183 VAL A O 1
ATOM 1429 N N . LYS A 1 184 ? 11.700 40.503 4.041 1.00 76.94 184 LYS A N 1
ATOM 1430 C CA . LYS A 1 184 ? 12.326 41.707 4.613 1.00 76.94 184 LYS A CA 1
ATOM 1431 C C . LYS A 1 184 ? 13.611 42.142 3.913 1.00 76.94 184 LYS A C 1
ATOM 1433 O O . LYS A 1 184 ? 14.106 43.222 4.215 1.00 76.94 184 LYS A O 1
ATOM 1438 N N . ASN A 1 185 ? 14.173 41.327 3.020 1.00 86.25 185 ASN A N 1
ATOM 1439 C CA . ASN A 1 185 ? 15.451 41.620 2.372 1.00 86.25 185 ASN A CA 1
ATOM 1440 C C . ASN A 1 185 ? 15.494 41.188 0.883 1.00 86.25 185 ASN A C 1
ATOM 1442 O O . ASN A 1 185 ? 14.636 40.418 0.432 1.00 86.25 185 ASN A O 1
ATOM 1446 N N . PRO A 1 186 ? 16.490 41.662 0.104 1.00 84.06 186 PRO A N 1
ATOM 1447 C CA . PRO A 1 186 ? 16.615 41.362 -1.326 1.00 84.06 186 PRO A CA 1
ATOM 1448 C C . PRO A 1 186 ? 16.689 39.869 -1.670 1.00 84.06 186 PRO A C 1
ATOM 1450 O O . PRO A 1 186 ? 16.191 39.444 -2.709 1.00 84.06 186 PRO A O 1
ATOM 1453 N N . GLU A 1 187 ? 17.300 39.050 -0.818 1.00 82.38 187 GLU A N 1
ATOM 1454 C CA . GLU A 1 187 ? 17.487 37.614 -1.059 1.00 82.38 187 GLU A CA 1
ATOM 1455 C C . GLU A 1 187 ? 16.174 36.846 -0.884 1.00 82.38 187 GLU A C 1
ATOM 1457 O O . GLU A 1 187 ? 15.824 36.009 -1.718 1.00 82.38 187 GLU A O 1
ATOM 1462 N N . GLN A 1 188 ? 15.390 37.205 0.135 1.00 80.69 188 GLN A N 1
ATOM 1463 C CA . GLN A 1 188 ? 14.026 36.719 0.318 1.00 80.69 188 GLN A CA 1
ATOM 1464 C C . GLN A 1 188 ? 13.119 37.153 -0.841 1.00 80.69 188 GLN A C 1
ATOM 1466 O O . GLN A 1 188 ? 12.327 36.341 -1.315 1.00 80.69 188 GLN A O 1
ATOM 1471 N N . LEU A 1 189 ? 13.261 38.380 -1.361 1.00 83.56 189 LEU A N 1
ATOM 1472 C CA . LEU A 1 189 ? 12.467 38.832 -2.510 1.00 83.56 189 LEU A CA 1
ATOM 1473 C C . LEU A 1 189 ? 12.867 38.124 -3.816 1.00 83.56 189 LEU A C 1
ATOM 1475 O O . LEU A 1 189 ? 11.989 37.725 -4.580 1.00 83.56 189 LEU A O 1
ATOM 1479 N N . ARG A 1 190 ? 14.165 37.864 -4.045 1.00 88.38 190 ARG A N 1
ATOM 1480 C CA . ARG A 1 190 ? 14.625 36.990 -5.144 1.00 88.38 190 ARG A CA 1
ATOM 1481 C C . ARG A 1 190 ? 14.045 35.581 -5.008 1.00 88.38 190 ARG A C 1
ATOM 1483 O O . ARG A 1 190 ? 13.614 35.006 -6.004 1.00 88.38 190 ARG A O 1
ATOM 1490 N N . ALA A 1 191 ? 14.005 35.035 -3.792 1.00 76.94 191 ALA A N 1
ATOM 1491 C CA . ALA A 1 191 ? 13.434 33.719 -3.519 1.00 76.94 191 ALA A CA 1
ATOM 1492 C C . ALA A 1 191 ? 11.899 33.681 -3.651 1.00 76.94 191 ALA A C 1
ATOM 1494 O O . ALA A 1 191 ? 11.361 32.630 -3.995 1.00 76.94 191 ALA A O 1
ATOM 1495 N N . PHE A 1 192 ? 11.202 34.797 -3.411 1.00 82.19 192 PHE A N 1
ATOM 1496 C CA . PHE A 1 192 ? 9.764 34.947 -3.644 1.00 82.19 192 PHE A CA 1
ATOM 1497 C C . PHE A 1 192 ? 9.449 35.038 -5.142 1.00 82.19 192 PHE A C 1
ATOM 1499 O O . PHE A 1 192 ? 8.726 34.188 -5.658 1.00 82.19 192 PHE A O 1
ATOM 1506 N N . LEU A 1 193 ? 10.061 35.978 -5.870 1.00 79.50 193 LEU A N 1
ATOM 1507 C CA . LEU A 1 193 ? 9.859 36.146 -7.319 1.00 79.50 193 LEU A CA 1
ATOM 1508 C C . LEU A 1 193 ? 10.373 34.951 -8.144 1.00 79.50 193 LEU A C 1
ATOM 1510 O O . LEU A 1 193 ? 9.823 34.637 -9.193 1.00 79.50 193 LEU A O 1
ATOM 1514 N N . GLY A 1 194 ? 11.371 34.215 -7.646 1.00 75.50 194 GLY A N 1
ATOM 1515 C CA . GLY A 1 194 ? 11.804 32.932 -8.215 1.00 75.50 194 GLY A CA 1
ATOM 1516 C C . GLY A 1 194 ? 10.845 31.754 -7.969 1.00 75.50 194 GLY A C 1
ATOM 1517 O O . GLY A 1 194 ? 11.147 30.630 -8.367 1.00 75.50 194 GLY A O 1
ATOM 1518 N N . ARG A 1 195 ? 9.715 31.976 -7.283 1.00 72.62 195 ARG A N 1
ATOM 1519 C CA . ARG A 1 195 ? 8.638 30.992 -7.047 1.00 72.62 195 ARG A CA 1
ATOM 1520 C C . ARG A 1 195 ? 7.293 31.484 -7.580 1.00 72.62 195 ARG A C 1
ATOM 1522 O O . ARG A 1 195 ? 6.540 30.692 -8.135 1.00 72.62 195 ARG A O 1
ATOM 1529 N N . ALA A 1 196 ? 7.008 32.772 -7.414 1.00 68.19 196 ALA A N 1
ATOM 1530 C CA . ALA A 1 196 ? 5.821 33.439 -7.916 1.00 68.19 196 ALA A CA 1
ATOM 1531 C C . ALA A 1 196 ? 6.164 34.205 -9.203 1.00 68.19 196 ALA A C 1
ATOM 1533 O O . ALA A 1 196 ? 6.684 35.317 -9.163 1.00 68.19 196 ALA A O 1
ATOM 1534 N N . SER A 1 197 ? 5.832 33.609 -10.352 1.00 80.62 197 SER A N 1
ATOM 1535 C CA . SER A 1 197 ? 5.757 34.322 -11.631 1.00 80.62 197 SER A CA 1
ATOM 1536 C C . SER A 1 197 ? 4.653 35.385 -11.539 1.00 80.62 197 SER A C 1
ATOM 1538 O O . SER A 1 197 ? 3.458 35.075 -11.627 1.00 80.62 197 SER A O 1
ATOM 1540 N N . LEU A 1 198 ? 5.069 36.622 -11.286 1.00 87.56 198 LEU A N 1
ATOM 1541 C CA . LEU A 1 198 ? 4.242 37.816 -11.142 1.00 87.56 198 LEU A CA 1
ATOM 1542 C C . LEU A 1 198 ? 4.707 38.851 -12.169 1.00 87.56 198 LEU A C 1
ATOM 1544 O O . LEU A 1 198 ? 5.898 38.944 -12.460 1.00 87.56 198 LEU A O 1
ATOM 1548 N N . ALA A 1 199 ? 3.764 39.611 -12.717 1.00 90.06 199 ALA A N 1
ATOM 1549 C CA . ALA A 1 199 ? 4.045 40.701 -13.648 1.00 90.06 199 ALA A CA 1
ATOM 1550 C C . ALA A 1 199 ? 4.204 42.047 -12.913 1.00 90.06 199 ALA A C 1
ATOM 1552 O O . ALA A 1 199 ? 4.972 42.903 -13.353 1.00 90.06 199 ALA A O 1
ATOM 1553 N N . VAL A 1 200 ? 3.524 42.198 -11.768 1.00 93.19 200 VAL A N 1
ATOM 1554 C CA . VAL A 1 200 ? 3.559 43.383 -10.897 1.00 93.19 200 VAL A CA 1
ATOM 1555 C C . VAL A 1 200 ? 3.654 42.960 -9.425 1.00 93.19 200 VAL A C 1
ATOM 1557 O O . VAL A 1 200 ? 3.118 41.920 -9.040 1.00 93.19 200 VAL A O 1
ATOM 1560 N N . LEU A 1 201 ? 4.287 43.791 -8.597 1.00 92.88 201 LEU A N 1
ATOM 1561 C CA . LEU A 1 201 ? 4.093 43.832 -7.143 1.00 92.88 201 LEU A CA 1
ATOM 1562 C C . LEU A 1 201 ? 3.525 45.198 -6.740 1.00 92.88 201 LEU A C 1
ATOM 1564 O O . LEU A 1 201 ? 4.011 46.220 -7.227 1.00 92.88 201 LEU A O 1
ATOM 1568 N N . ASP A 1 202 ? 2.562 45.235 -5.824 1.00 88.94 202 ASP A N 1
ATOM 1569 C CA . ASP A 1 202 ? 2.178 46.471 -5.139 1.00 88.94 202 ASP A CA 1
ATOM 1570 C C . ASP A 1 202 ? 3.133 46.813 -3.984 1.00 88.94 202 ASP A C 1
ATOM 1572 O O . ASP A 1 202 ? 3.850 45.964 -3.442 1.00 88.94 202 ASP A O 1
ATOM 1576 N N . ASN A 1 203 ? 3.110 48.086 -3.590 1.00 86.75 203 ASN A N 1
ATOM 1577 C CA . ASN A 1 203 ? 3.571 48.596 -2.293 1.00 86.75 203 ASN A CA 1
ATOM 1578 C C . ASN A 1 203 ? 5.048 48.340 -1.911 1.00 86.75 203 ASN A C 1
ATOM 1580 O O . ASN A 1 203 ? 5.458 48.537 -0.761 1.00 86.75 203 ASN A O 1
ATOM 1584 N N . VAL A 1 204 ? 5.900 47.993 -2.883 1.00 85.75 204 VAL A N 1
ATOM 1585 C CA . VAL A 1 204 ? 7.353 47.832 -2.691 1.00 85.75 204 VAL A CA 1
ATOM 1586 C C . VAL A 1 204 ? 8.047 49.195 -2.630 1.00 85.75 204 VAL A C 1
ATOM 1588 O O . VAL A 1 204 ? 8.437 49.764 -3.646 1.00 85.75 204 VAL A O 1
ATOM 1591 N N . THR A 1 205 ? 8.227 49.729 -1.422 1.00 80.00 205 THR A N 1
ATOM 1592 C CA . THR A 1 205 ? 8.796 51.075 -1.213 1.00 80.00 205 THR A CA 1
ATOM 1593 C C . THR A 1 205 ? 10.275 51.102 -0.805 1.00 80.00 205 THR A C 1
ATOM 1595 O O . THR A 1 205 ? 10.886 52.175 -0.860 1.00 80.00 205 THR A O 1
ATOM 1598 N N . ASP A 1 206 ? 10.862 49.960 -0.429 1.00 85.31 206 ASP A N 1
ATOM 1599 C CA . ASP A 1 206 ? 12.275 49.831 -0.044 1.00 85.31 206 ASP A CA 1
ATOM 1600 C C . ASP A 1 206 ? 13.220 49.814 -1.260 1.00 85.31 206 ASP A C 1
ATOM 1602 O O . ASP A 1 206 ? 12.998 49.100 -2.238 1.00 85.31 206 ASP A O 1
ATOM 1606 N N . THR A 1 207 ? 14.315 50.574 -1.183 1.00 80.75 207 THR A N 1
ATOM 1607 C CA . THR A 1 207 ? 15.256 50.782 -2.295 1.00 80.75 207 THR A CA 1
ATOM 1608 C C . THR A 1 207 ? 16.027 49.516 -2.691 1.00 80.75 207 THR A C 1
ATOM 1610 O O . THR A 1 207 ? 16.330 49.330 -3.872 1.00 80.75 207 THR A O 1
ATOM 1613 N N . ALA A 1 208 ? 16.340 48.631 -1.739 1.00 79.62 208 ALA A N 1
ATOM 1614 C CA . ALA A 1 208 ? 17.065 47.390 -2.003 1.00 79.62 208 ALA A CA 1
ATOM 1615 C C . ALA A 1 208 ? 16.133 46.303 -2.568 1.00 79.62 208 ALA A C 1
ATOM 1617 O O . ALA A 1 208 ? 16.532 45.544 -3.454 1.00 79.62 208 ALA A O 1
ATOM 1618 N N . LEU A 1 209 ? 14.869 46.275 -2.137 1.00 87.12 209 LEU A N 1
ATOM 1619 C CA . LEU A 1 209 ? 13.819 45.467 -2.760 1.00 87.12 209 LEU A CA 1
ATOM 1620 C C . LEU A 1 209 ? 13.510 45.948 -4.190 1.00 87.12 209 LEU A C 1
ATOM 1622 O O . LEU A 1 209 ? 13.455 45.134 -5.112 1.00 87.12 209 LEU A O 1
ATOM 1626 N N . LEU A 1 210 ? 13.425 47.265 -4.410 1.00 85.12 210 LEU A N 1
ATOM 1627 C CA . LEU A 1 210 ? 13.264 47.880 -5.735 1.00 85.12 210 LEU A CA 1
ATOM 1628 C C . LEU A 1 210 ? 14.444 47.618 -6.688 1.00 85.12 210 LEU A C 1
ATOM 1630 O O . LEU A 1 210 ? 14.307 47.772 -7.901 1.00 85.12 210 LEU A O 1
ATOM 1634 N N . ALA A 1 211 ? 15.626 47.242 -6.194 1.00 83.44 211 ALA A N 1
ATOM 1635 C CA . ALA A 1 211 ? 16.707 46.759 -7.057 1.00 83.44 211 ALA A CA 1
ATOM 1636 C C . ALA A 1 211 ? 16.410 45.346 -7.602 1.00 83.44 211 ALA A C 1
ATOM 1638 O O . ALA A 1 211 ? 16.704 45.056 -8.760 1.00 83.44 211 ALA A O 1
ATOM 1639 N N . VAL A 1 212 ? 15.775 44.486 -6.798 1.00 85.94 212 VAL A N 1
ATOM 1640 C CA . VAL A 1 212 ? 15.439 43.100 -7.167 1.00 85.94 212 VAL A CA 1
ATOM 1641 C C . VAL A 1 212 ? 14.253 43.017 -8.124 1.00 85.94 212 VAL A C 1
ATOM 1643 O O . VAL A 1 212 ? 14.274 42.187 -9.029 1.00 85.94 212 VAL A O 1
ATOM 1646 N N . THR A 1 213 ? 13.236 43.868 -7.978 1.00 86.00 213 THR A N 1
ATOM 1647 C CA . THR A 1 213 ? 12.107 43.893 -8.928 1.00 86.00 213 THR A CA 1
ATOM 1648 C C . THR A 1 213 ? 12.592 44.242 -10.337 1.00 86.00 213 THR A C 1
ATOM 1650 O O . THR A 1 213 ? 12.305 43.512 -11.287 1.00 86.00 213 THR A O 1
ATOM 1653 N N . ARG A 1 214 ? 13.462 45.257 -10.447 1.00 83.81 214 ARG A N 1
ATOM 1654 C CA . ARG A 1 214 ? 14.164 45.628 -11.686 1.00 83.81 214 ARG A CA 1
ATOM 1655 C C . ARG A 1 214 ? 15.078 44.513 -12.211 1.00 83.81 214 ARG A C 1
ATOM 1657 O O . ARG A 1 214 ? 15.022 44.219 -13.399 1.00 83.81 214 ARG A O 1
ATOM 1664 N N . GLU A 1 215 ? 15.844 43.832 -11.352 1.00 85.44 215 GLU A N 1
ATOM 1665 C CA . GLU A 1 215 ? 16.655 42.654 -11.731 1.00 85.44 215 GLU A CA 1
ATOM 1666 C C . GLU A 1 215 ? 15.811 41.521 -12.349 1.00 85.44 215 GLU A C 1
ATOM 1668 O O . GLU A 1 215 ? 16.287 40.804 -13.228 1.00 85.44 215 GLU A O 1
ATOM 1673 N N . LYS A 1 216 ? 14.565 41.340 -11.893 1.00 82.88 216 LYS A N 1
ATOM 1674 C CA . LYS A 1 216 ? 13.649 40.299 -12.390 1.00 82.88 216 LYS A CA 1
ATOM 1675 C C . LYS A 1 216 ? 12.684 40.774 -13.479 1.00 82.88 216 LYS A C 1
ATOM 1677 O O . LYS A 1 216 ? 11.888 39.968 -13.953 1.00 82.88 216 LYS A O 1
ATOM 1682 N N . GLY A 1 217 ? 12.746 42.043 -13.889 1.00 86.31 217 GLY A N 1
ATOM 1683 C CA . GLY A 1 217 ? 11.806 42.629 -14.851 1.00 86.31 217 GLY A CA 1
ATOM 1684 C C . GLY A 1 217 ? 10.346 42.576 -14.386 1.00 86.31 217 GLY A C 1
ATOM 1685 O O . GLY A 1 217 ? 9.451 42.425 -15.212 1.00 86.31 217 GLY A O 1
ATOM 1686 N N . VAL A 1 218 ? 10.112 42.649 -13.073 1.00 91.06 218 VAL A N 1
ATOM 1687 C CA . VAL A 1 218 ? 8.775 42.710 -12.465 1.00 91.06 218 VAL A CA 1
ATOM 1688 C C . VAL A 1 218 ? 8.469 44.171 -12.163 1.00 91.06 218 VAL A C 1
ATOM 1690 O O . VAL A 1 218 ? 9.270 44.845 -11.511 1.00 91.06 218 VAL A O 1
ATOM 1693 N N . ALA A 1 219 ? 7.334 44.669 -12.648 1.00 91.62 219 ALA A N 1
ATOM 1694 C CA . ALA A 1 219 ? 6.937 46.053 -12.424 1.00 91.62 219 ALA A CA 1
ATOM 1695 C C . ALA A 1 219 ? 6.532 46.287 -10.960 1.00 91.62 219 ALA A C 1
ATOM 1697 O O . ALA A 1 219 ? 6.119 45.364 -10.255 1.00 91.62 219 ALA A O 1
ATOM 1698 N N . VAL A 1 220 ? 6.616 47.537 -10.511 1.00 93.12 220 VAL A N 1
ATOM 1699 C CA . VAL A 1 220 ? 6.039 47.968 -9.234 1.00 93.12 220 VAL A CA 1
ATOM 1700 C C . VAL A 1 220 ? 5.009 49.056 -9.486 1.00 93.12 220 VAL A C 1
ATOM 1702 O O . VAL A 1 220 ? 5.303 50.042 -10.168 1.00 93.12 220 VAL A O 1
ATOM 1705 N N . TRP A 1 221 ? 3.821 48.869 -8.918 1.00 94.19 221 TRP A N 1
ATOM 1706 C CA . TRP A 1 221 ? 2.778 49.887 -8.791 1.00 94.19 221 TRP A CA 1
ATOM 1707 C C . TRP A 1 221 ? 2.647 50.248 -7.303 1.00 94.19 221 TRP A C 1
ATOM 1709 O O . TRP A 1 221 ? 2.911 49.406 -6.444 1.00 94.19 221 TRP A O 1
ATOM 1719 N N . LEU A 1 222 ? 2.342 51.505 -6.977 1.00 91.50 222 LEU A N 1
ATOM 1720 C CA . LEU A 1 222 ? 2.209 51.965 -5.587 1.00 91.50 222 LEU A CA 1
ATOM 1721 C C . LEU A 1 222 ? 0.869 52.668 -5.375 1.00 91.50 222 LEU A C 1
ATOM 1723 O O . LEU A 1 222 ? 0.456 53.478 -6.208 1.00 91.50 222 LEU A O 1
ATOM 1727 N N . ASP A 1 223 ? 0.242 52.397 -4.238 1.00 90.50 223 ASP A N 1
ATOM 1728 C CA . ASP A 1 223 ? -1.059 52.960 -3.901 1.00 90.50 223 ASP A CA 1
ATOM 1729 C C . ASP A 1 223 ? -0.848 54.328 -3.232 1.00 90.50 223 ASP A C 1
ATOM 1731 O O . ASP A 1 223 ? -0.082 54.461 -2.272 1.00 90.50 223 ASP A O 1
ATOM 1735 N N . VAL A 1 224 ? -1.484 55.368 -3.777 1.00 90.69 224 VAL A N 1
ATOM 1736 C CA . VAL A 1 224 ? -1.448 56.752 -3.260 1.00 90.69 224 VAL A CA 1
ATOM 1737 C C . VAL A 1 224 ? -2.845 57.322 -2.989 1.00 90.69 224 VAL A C 1
ATOM 1739 O O . VAL A 1 224 ? -2.982 58.506 -2.691 1.00 90.69 224 VAL A O 1
ATOM 1742 N N . GLU A 1 225 ? -3.857 56.459 -3.052 1.00 86.94 225 GLU A N 1
ATOM 1743 C CA . GLU A 1 225 ? -5.247 56.701 -2.669 1.00 86.94 225 GLU A CA 1
ATOM 1744 C C . GLU A 1 225 ? -5.421 57.169 -1.208 1.00 86.94 225 GLU A C 1
ATOM 1746 O O . GLU A 1 225 ? -4.600 56.911 -0.320 1.00 86.94 225 GLU A O 1
ATOM 1751 N N . GLY A 1 226 ? -6.541 57.843 -0.948 1.00 83.38 226 GLY A N 1
ATOM 1752 C CA . GLY A 1 226 ? -6.997 58.273 0.368 1.00 83.38 226 GLY A CA 1
ATOM 1753 C C . GLY A 1 226 ? -7.049 59.799 0.565 1.00 83.38 226 GLY A C 1
ATOM 1754 O O . GLY A 1 226 ? -6.432 60.564 -0.174 1.00 83.38 226 GLY A O 1
ATOM 1755 N N . PRO A 1 227 ? -7.726 60.293 1.627 1.00 74.44 227 PRO A N 1
ATOM 1756 C CA . PRO A 1 227 ? -8.069 61.720 1.792 1.00 74.44 227 PRO A CA 1
ATOM 1757 C C . PRO A 1 227 ? -6.901 62.704 1.995 1.00 74.44 227 PRO A C 1
ATOM 1759 O O . PRO A 1 227 ? -7.134 63.885 2.249 1.00 74.44 227 PRO A O 1
ATOM 1762 N N . GLY A 1 228 ? -5.657 62.220 1.965 1.00 76.50 228 GLY A N 1
ATOM 1763 C CA . GLY A 1 228 ? -4.435 63.023 2.014 1.00 76.50 228 GLY A CA 1
ATOM 1764 C C . GLY A 1 228 ? -3.675 63.076 0.684 1.00 76.50 228 GLY A C 1
ATOM 1765 O O . GLY A 1 228 ? -2.583 63.647 0.656 1.00 76.50 228 GLY A O 1
ATOM 1766 N N . GLU A 1 229 ? -4.202 62.474 -0.389 1.00 88.75 229 GLU A N 1
ATOM 1767 C CA . GLU A 1 229 ? -3.562 62.433 -1.705 1.00 88.75 229 GLU A CA 1
ATOM 1768 C C . GLU A 1 229 ? -3.266 63.850 -2.228 1.00 88.75 229 GLU A C 1
ATOM 1770 O O . GLU A 1 229 ? -4.118 64.738 -2.228 1.00 88.75 229 GLU A O 1
ATOM 1775 N N . ASN A 1 230 ? -2.013 64.093 -2.625 1.00 86.25 230 ASN A N 1
ATOM 1776 C CA . ASN A 1 230 ? -1.554 65.406 -3.071 1.00 86.25 230 ASN A CA 1
ATOM 1777 C C . ASN A 1 230 ? -0.262 65.305 -3.914 1.00 86.25 230 ASN A C 1
ATOM 1779 O O . ASN A 1 230 ? 0.473 64.319 -3.786 1.00 86.25 230 ASN A O 1
ATOM 1783 N N . PRO A 1 231 ? 0.089 66.345 -4.699 1.00 87.06 231 PRO A N 1
ATOM 1784 C CA . PRO A 1 231 ? 1.254 66.317 -5.583 1.00 87.06 231 PRO A CA 1
ATOM 1785 C C . PRO A 1 231 ? 2.598 65.992 -4.923 1.00 87.06 231 PRO A C 1
ATOM 1787 O O . PRO A 1 231 ? 3.424 65.349 -5.558 1.00 87.06 231 PRO A O 1
ATOM 1790 N N . ALA A 1 232 ? 2.836 66.360 -3.658 1.00 81.44 232 ALA A N 1
ATOM 1791 C CA . ALA A 1 232 ? 4.099 66.029 -2.989 1.00 81.44 232 ALA A CA 1
ATOM 1792 C C . ALA A 1 232 ? 4.227 64.524 -2.677 1.00 81.44 232 ALA A C 1
ATOM 1794 O O . ALA A 1 232 ? 5.340 64.007 -2.574 1.00 81.44 232 ALA A O 1
ATOM 1795 N N . MET A 1 233 ? 3.102 63.808 -2.561 1.00 83.81 233 MET A N 1
ATOM 1796 C CA . MET A 1 233 ? 3.086 62.350 -2.418 1.00 83.81 233 MET A CA 1
ATOM 1797 C C . MET A 1 233 ? 3.371 61.660 -3.759 1.00 83.81 233 MET A C 1
ATOM 1799 O O . MET A 1 233 ? 4.192 60.744 -3.810 1.00 83.81 233 MET A O 1
ATOM 1803 N N . TRP A 1 234 ? 2.794 62.169 -4.855 1.00 89.56 234 TRP A N 1
ATOM 1804 C CA . TRP A 1 234 ? 3.110 61.729 -6.221 1.00 89.56 234 TRP A CA 1
ATOM 1805 C C . TRP A 1 234 ? 4.597 61.927 -6.544 1.00 89.56 234 TRP A C 1
ATOM 1807 O O . TRP A 1 234 ? 5.262 61.005 -7.012 1.00 89.56 234 TRP A O 1
ATOM 1817 N N . ASP A 1 235 ? 5.148 63.097 -6.213 1.00 82.12 235 ASP A N 1
ATOM 1818 C CA . ASP A 1 235 ? 6.559 63.439 -6.422 1.00 82.12 235 ASP A CA 1
ATOM 1819 C C . ASP A 1 235 ? 7.505 62.498 -5.641 1.00 82.12 235 ASP A C 1
ATOM 1821 O O . ASP A 1 235 ? 8.526 62.045 -6.163 1.00 82.12 235 ASP A O 1
ATOM 1825 N N . MET A 1 236 ? 7.135 62.125 -4.408 1.00 80.75 236 MET A N 1
ATOM 1826 C CA . MET A 1 236 ? 7.883 61.162 -3.586 1.00 80.75 236 MET A CA 1
ATOM 1827 C C . MET A 1 236 ? 7.888 59.745 -4.184 1.00 80.75 236 MET A C 1
ATOM 1829 O O . MET A 1 236 ? 8.885 59.027 -4.063 1.00 80.75 236 MET A O 1
ATOM 1833 N N . VAL A 1 237 ? 6.793 59.339 -4.833 1.00 81.50 237 VAL A N 1
ATOM 1834 C CA . VAL A 1 237 ? 6.667 58.034 -5.494 1.00 81.50 237 VAL A CA 1
ATOM 1835 C C . VAL A 1 237 ? 7.398 58.001 -6.836 1.00 81.50 237 VAL A C 1
ATOM 1837 O O . VAL A 1 237 ? 8.158 57.064 -7.086 1.00 81.50 237 VAL A O 1
ATOM 1840 N N . LEU A 1 238 ? 7.255 59.029 -7.675 1.00 80.88 238 LEU A N 1
ATOM 1841 C CA . LEU A 1 238 ? 7.918 59.108 -8.985 1.00 80.88 238 LEU A CA 1
ATOM 1842 C C . LEU A 1 238 ? 9.448 59.014 -8.857 1.00 80.88 238 LEU A C 1
ATOM 1844 O O . LEU A 1 238 ? 10.098 58.269 -9.595 1.00 80.88 238 LEU A O 1
ATOM 1848 N N . ARG A 1 239 ? 10.017 59.649 -7.823 1.00 80.31 239 ARG A N 1
ATOM 1849 C CA . ARG A 1 239 ? 11.449 59.577 -7.475 1.00 80.31 239 ARG A CA 1
ATOM 1850 C C . ARG A 1 239 ? 11.951 58.171 -7.093 1.00 80.31 239 ARG A C 1
ATOM 1852 O O . ARG A 1 239 ? 13.161 57.976 -7.015 1.00 80.31 239 ARG A O 1
ATOM 1859 N N . LYS A 1 240 ? 11.073 57.179 -6.883 1.00 78.81 240 LYS A N 1
ATOM 1860 C CA . LYS A 1 240 ? 11.448 55.762 -6.669 1.00 78.81 240 LYS A CA 1
ATOM 1861 C C . LYS A 1 240 ? 11.629 54.963 -7.971 1.00 78.81 240 LYS A C 1
ATOM 1863 O O . LYS A 1 240 ? 12.054 53.810 -7.906 1.00 78.81 240 LYS A O 1
ATOM 1868 N N . SER A 1 241 ? 11.333 55.553 -9.136 1.00 78.62 241 SER A N 1
ATOM 1869 C CA . SER A 1 241 ? 11.399 54.894 -10.456 1.00 78.62 241 SER A CA 1
ATOM 1870 C C . SER A 1 241 ? 10.499 53.651 -10.584 1.00 78.62 241 SER A C 1
ATOM 1872 O O . SER A 1 241 ? 10.890 52.641 -11.177 1.00 78.62 241 SER A O 1
ATOM 1874 N N . VAL A 1 242 ? 9.297 53.720 -10.003 1.00 87.38 242 VAL A N 1
ATOM 1875 C CA . VAL A 1 242 ? 8.227 52.721 -10.183 1.00 87.38 242 VAL A CA 1
ATOM 1876 C C . VAL A 1 242 ? 7.511 52.910 -11.529 1.00 87.38 242 VAL A C 1
ATOM 1878 O O . VAL A 1 242 ? 7.778 53.874 -12.244 1.00 87.38 242 VAL A O 1
ATOM 1881 N N . GLN A 1 243 ? 6.642 51.972 -11.911 1.00 90.31 243 GLN A N 1
ATOM 1882 C CA . GLN A 1 243 ? 6.037 51.919 -13.253 1.00 90.31 243 GLN A CA 1
ATOM 1883 C C . GLN A 1 243 ? 4.600 52.459 -13.293 1.00 90.31 243 GLN A C 1
ATOM 1885 O O . GLN A 1 243 ? 4.075 52.694 -14.380 1.00 90.31 243 GLN A O 1
ATOM 1890 N N . GLY A 1 244 ? 3.960 52.651 -12.137 1.00 92.19 244 GLY A N 1
ATOM 1891 C CA . GLY A 1 244 ? 2.593 53.156 -12.057 1.00 92.19 244 GLY A CA 1
ATOM 1892 C C . GLY A 1 244 ? 2.139 53.508 -10.645 1.00 92.19 244 GLY A C 1
ATOM 1893 O O . GLY A 1 244 ? 2.828 53.198 -9.669 1.00 92.19 244 GLY A O 1
ATOM 1894 N N . MET A 1 245 ? 0.973 54.147 -10.554 1.00 94.12 245 MET A N 1
ATOM 1895 C CA . MET A 1 245 ? 0.301 54.505 -9.301 1.00 94.12 245 MET A CA 1
ATOM 1896 C C . MET A 1 245 ? -1.207 54.243 -9.367 1.00 94.12 245 MET A C 1
ATOM 1898 O O . MET A 1 245 ? -1.827 54.488 -10.405 1.00 94.12 245 MET A O 1
ATOM 1902 N N . GLN A 1 246 ? -1.780 53.809 -8.240 1.00 95.69 246 GLN A N 1
ATOM 1903 C CA . GLN A 1 246 ? -3.226 53.756 -8.004 1.00 95.69 246 GLN A CA 1
ATOM 1904 C C . GLN A 1 246 ? -3.679 54.972 -7.192 1.00 95.69 246 GLN A C 1
ATOM 1906 O O . GLN A 1 246 ? -3.046 55.325 -6.198 1.00 95.69 246 GLN A O 1
ATOM 1911 N N . THR A 1 247 ? -4.725 55.649 -7.670 1.00 94.56 247 THR A N 1
ATOM 1912 C CA . THR A 1 247 ? -5.094 57.013 -7.261 1.00 94.56 247 THR A CA 1
ATOM 1913 C C . THR A 1 247 ? -6.609 57.208 -7.191 1.00 94.56 247 THR A C 1
ATOM 1915 O O . THR A 1 247 ? -7.359 56.677 -8.019 1.00 94.56 247 THR A O 1
ATOM 1918 N N . ASP A 1 248 ? -7.041 58.028 -6.230 1.00 94.56 248 ASP A N 1
ATOM 1919 C CA . ASP A 1 248 ? -8.417 58.514 -6.093 1.00 94.56 248 ASP A CA 1
ATOM 1920 C C . ASP A 1 248 ? -8.689 59.725 -7.004 1.00 94.56 248 ASP A C 1
ATOM 1922 O O . ASP A 1 248 ? -9.835 60.155 -7.159 1.00 94.56 248 ASP A O 1
ATOM 1926 N N . HIS A 1 249 ? -7.640 60.314 -7.591 1.00 94.50 249 HIS A N 1
ATOM 1927 C CA . HIS A 1 249 ? -7.675 61.569 -8.347 1.00 94.50 249 HIS A CA 1
ATOM 1928 C C . HIS A 1 249 ? -6.994 61.460 -9.739 1.00 94.50 249 HIS A C 1
ATOM 1930 O O . HIS A 1 249 ? -6.159 62.306 -10.088 1.00 94.50 249 HIS A O 1
ATOM 1936 N N . PRO A 1 250 ? -7.353 60.469 -10.587 1.00 94.25 250 PRO A N 1
ATOM 1937 C CA . PRO A 1 250 ? -6.660 60.170 -11.848 1.00 94.25 250 PRO A CA 1
ATOM 1938 C C . PRO A 1 250 ? -6.592 61.342 -12.842 1.00 94.25 250 PRO A C 1
ATOM 1940 O O . PRO A 1 250 ? -5.554 61.536 -13.470 1.00 94.25 250 PRO A O 1
ATOM 1943 N N . GLU A 1 251 ? -7.640 62.167 -12.960 1.00 93.12 251 GLU A N 1
ATOM 1944 C CA . GLU A 1 251 ? -7.653 63.345 -13.853 1.00 93.12 251 GLU A CA 1
ATOM 1945 C C . GLU A 1 251 ? -6.642 64.422 -13.409 1.00 93.12 251 GLU A C 1
ATOM 1947 O O . GLU A 1 251 ? -5.999 65.077 -14.235 1.00 93.12 251 GLU A O 1
ATOM 1952 N N . ALA A 1 252 ? -6.448 64.572 -12.094 1.00 91.75 252 ALA A N 1
ATOM 1953 C CA . ALA A 1 252 ? -5.470 65.492 -11.523 1.00 91.75 252 ALA A CA 1
ATOM 1954 C C . ALA A 1 252 ? -4.040 64.931 -11.611 1.00 91.75 252 ALA A C 1
ATOM 1956 O O . ALA A 1 252 ? -3.113 65.688 -11.908 1.00 91.75 252 ALA A O 1
ATOM 1957 N N . MET A 1 253 ? -3.857 63.617 -11.430 1.00 92.69 253 MET A N 1
ATOM 1958 C CA . MET A 1 253 ? -2.561 62.955 -11.613 1.00 92.69 253 MET A CA 1
ATOM 1959 C C . MET A 1 253 ? -2.105 62.988 -13.081 1.00 92.69 253 MET A C 1
ATOM 1961 O O . MET A 1 253 ? -0.959 63.348 -13.348 1.00 92.69 253 MET A O 1
ATOM 1965 N N . ASP A 1 254 ? -2.982 62.677 -14.042 1.00 90.69 254 ASP A N 1
ATOM 1966 C CA . ASP A 1 254 ? -2.684 62.784 -15.479 1.00 90.69 254 ASP A CA 1
ATOM 1967 C C . ASP A 1 254 ? -2.296 64.226 -15.849 1.00 90.69 254 ASP A C 1
ATOM 1969 O O . ASP A 1 254 ? -1.243 64.454 -16.452 1.00 90.69 254 ASP A O 1
ATOM 1973 N N . SER A 1 255 ? -3.071 65.208 -15.371 1.00 90.25 255 SER A N 1
ATOM 1974 C CA . SER A 1 255 ? -2.778 66.635 -15.543 1.00 90.25 255 SER A CA 1
ATOM 1975 C C . SER A 1 255 ? -1.407 67.030 -14.981 1.00 90.25 255 SER A C 1
ATOM 1977 O O . SER A 1 255 ? -0.652 67.737 -15.650 1.00 90.25 255 SER A O 1
ATOM 1979 N N . TYR A 1 256 ? -1.058 66.562 -13.779 1.00 91.06 256 TYR A N 1
ATOM 1980 C CA . TYR A 1 256 ? 0.232 66.830 -13.137 1.00 91.06 256 TYR A CA 1
ATOM 1981 C C . TYR A 1 256 ? 1.398 66.216 -13.921 1.00 91.06 256 TYR A C 1
ATOM 1983 O O . TYR A 1 256 ? 2.352 66.911 -14.279 1.00 91.06 256 TYR A O 1
ATOM 1991 N N . LEU A 1 257 ? 1.281 64.936 -14.284 1.00 90.62 257 LEU A N 1
ATOM 1992 C CA . LEU A 1 257 ? 2.272 64.219 -15.086 1.00 90.62 257 LEU A CA 1
ATOM 1993 C C . LEU A 1 257 ? 2.480 64.863 -16.466 1.00 90.62 257 LEU A C 1
ATOM 1995 O O . LEU A 1 257 ? 3.607 64.881 -16.962 1.00 90.62 257 LEU A O 1
ATOM 1999 N N . ARG A 1 258 ? 1.435 65.423 -17.092 1.00 88.88 258 ARG A N 1
ATOM 2000 C CA . ARG A 1 258 ? 1.564 66.154 -18.366 1.00 88.88 258 ARG A CA 1
ATOM 2001 C C . ARG A 1 258 ? 2.204 67.533 -18.192 1.00 88.88 258 ARG A C 1
ATOM 2003 O O . ARG A 1 258 ? 3.066 67.879 -18.998 1.00 88.88 258 ARG A O 1
ATOM 2010 N N . GLN A 1 259 ? 1.854 68.283 -17.142 1.00 88.69 259 GLN A N 1
ATOM 2011 C CA . GLN A 1 259 ? 2.472 69.583 -16.822 1.00 88.69 259 GLN A CA 1
ATOM 2012 C C . GLN A 1 259 ? 3.973 69.466 -16.519 1.00 88.69 259 GLN A C 1
ATOM 2014 O O . GLN A 1 259 ? 4.744 70.341 -16.901 1.00 88.69 259 GLN A O 1
ATOM 2019 N N . HIS A 1 260 ? 4.392 68.374 -15.875 1.00 84.94 260 HIS A N 1
ATOM 2020 C CA . HIS A 1 260 ? 5.793 68.098 -15.548 1.00 84.94 260 HIS A CA 1
ATOM 2021 C C . HIS A 1 260 ? 6.547 67.308 -16.640 1.00 84.94 260 HIS A C 1
ATOM 2023 O O . HIS A 1 260 ? 7.726 67.009 -16.475 1.00 84.94 260 HIS A O 1
ATOM 2029 N N . HIS A 1 261 ? 5.890 66.978 -17.761 1.00 86.00 261 HIS A N 1
ATOM 2030 C CA . HIS A 1 261 ? 6.426 66.140 -18.847 1.00 86.00 261 HIS A CA 1
ATOM 2031 C C . HIS A 1 261 ? 6.901 64.735 -18.407 1.00 86.00 261 HIS A C 1
ATOM 2033 O O . HIS A 1 261 ? 7.786 64.150 -19.025 1.00 86.00 261 HIS A O 1
ATOM 2039 N N . TRP A 1 262 ? 6.289 64.169 -17.361 1.00 87.06 262 TRP A N 1
ATOM 2040 C CA . TRP A 1 262 ? 6.606 62.848 -16.794 1.00 87.06 262 TRP A CA 1
ATOM 2041 C C . TRP A 1 262 ? 5.565 61.764 -17.104 1.00 87.06 262 TRP A C 1
ATOM 2043 O O . TRP A 1 262 ? 5.668 60.647 -16.599 1.00 87.06 262 TRP A O 1
ATOM 2053 N N . ARG A 1 263 ? 4.559 62.057 -17.939 1.00 87.31 263 ARG A N 1
ATOM 2054 C CA . ARG A 1 263 ? 3.515 61.085 -18.318 1.00 87.31 263 ARG A CA 1
ATOM 2055 C C . ARG A 1 263 ? 4.060 59.852 -19.052 1.00 87.31 263 ARG A C 1
ATOM 2057 O O . ARG A 1 263 ? 3.453 58.787 -18.969 1.00 87.31 263 ARG A O 1
ATOM 2064 N N . ASP A 1 264 ? 5.233 59.984 -19.669 1.00 82.44 264 ASP A N 1
ATOM 2065 C CA . ASP A 1 264 ? 5.993 58.893 -20.288 1.00 82.44 264 ASP A CA 1
ATOM 2066 C C . ASP A 1 264 ? 7.198 58.417 -19.448 1.00 82.44 264 ASP A C 1
ATOM 2068 O O . ASP A 1 264 ? 8.053 57.679 -19.933 1.00 82.44 264 ASP A O 1
ATOM 2072 N N . GLY A 1 265 ? 7.248 58.809 -18.170 1.00 71.75 265 GLY A N 1
ATOM 2073 C CA . GLY A 1 265 ? 8.327 58.513 -17.227 1.00 71.75 265 GLY A CA 1
ATOM 2074 C C . GLY A 1 265 ? 9.172 59.740 -16.862 1.00 71.75 265 GLY A C 1
ATOM 2075 O O . GLY A 1 265 ? 9.238 60.727 -17.591 1.00 71.75 265 GLY A O 1
ATOM 2076 N N . MET A 1 266 ? 9.829 59.679 -15.702 1.00 71.00 266 MET A N 1
ATOM 2077 C CA . MET A 1 266 ? 10.715 60.738 -15.204 1.00 71.00 266 MET A CA 1
ATOM 2078 C C . MET A 1 266 ? 12.141 60.575 -15.778 1.00 71.00 266 MET A C 1
ATOM 2080 O O . MET A 1 266 ? 12.681 59.467 -15.707 1.00 71.00 266 MET A O 1
ATOM 2084 N N . PRO A 1 267 ? 12.785 61.637 -16.308 1.00 62.59 267 PRO A N 1
ATOM 2085 C CA . PRO A 1 267 ? 14.171 61.578 -16.783 1.00 62.59 267 PRO A CA 1
ATOM 2086 C C . PRO A 1 267 ? 15.161 61.126 -15.698 1.00 62.59 267 PRO A C 1
ATOM 2088 O O . PRO A 1 267 ? 15.086 61.559 -14.546 1.00 62.59 267 PRO A O 1
ATOM 2091 N N . ALA A 1 268 ? 16.101 60.249 -16.064 1.00 56.28 268 ALA A N 1
ATOM 2092 C CA . ALA A 1 268 ? 17.003 59.577 -15.120 1.00 56.28 268 ALA A CA 1
ATOM 2093 C C . ALA A 1 268 ? 17.964 60.531 -14.380 1.00 56.28 268 ALA A C 1
ATOM 2095 O O . ALA A 1 268 ? 18.413 60.240 -13.273 1.00 56.28 268 ALA A O 1
ATOM 2096 N N . ASP A 1 269 ? 18.259 61.678 -14.983 1.00 50.81 269 ASP A N 1
ATOM 2097 C CA . ASP A 1 269 ? 19.084 62.766 -14.462 1.00 50.81 269 ASP A CA 1
ATOM 2098 C C . ASP A 1 269 ? 18.364 63.640 -13.416 1.00 50.81 269 ASP A C 1
ATOM 2100 O O . ASP A 1 269 ? 19.022 64.282 -12.599 1.00 50.81 269 ASP A O 1
ATOM 2104 N N . ALA A 1 270 ? 17.028 63.595 -13.340 1.00 52.22 270 ALA A N 1
ATOM 2105 C CA . ALA A 1 270 ? 16.245 64.319 -12.331 1.00 52.22 270 ALA A CA 1
ATOM 2106 C C . ALA A 1 270 ? 16.164 63.605 -10.957 1.00 52.22 270 ALA A C 1
ATOM 2108 O O . ALA A 1 270 ? 15.552 64.124 -10.019 1.00 52.22 270 ALA A O 1
ATOM 2109 N N . ALA A 1 271 ? 16.761 62.414 -10.820 1.00 50.56 271 ALA A N 1
ATOM 2110 C CA . ALA A 1 271 ? 16.568 61.520 -9.673 1.00 50.56 271 ALA A CA 1
ATOM 2111 C C . ALA A 1 271 ? 17.642 61.604 -8.561 1.00 50.56 271 ALA A C 1
ATOM 2113 O O . ALA A 1 271 ? 17.521 60.904 -7.555 1.00 50.56 271 ALA A O 1
ATOM 2114 N N . GLY A 1 272 ? 18.699 62.415 -8.703 1.00 36.28 272 GLY A N 1
ATOM 2115 C CA . GLY A 1 272 ? 19.873 62.340 -7.818 1.00 36.28 272 GLY A CA 1
ATOM 2116 C C . GLY A 1 272 ? 20.228 63.608 -7.036 1.00 36.28 272 GLY A C 1
ATOM 2117 O O . GLY A 1 272 ? 20.819 64.503 -7.624 1.00 36.28 272 GLY A O 1
ATOM 2118 N N . SER A 1 273 ? 19.997 63.619 -5.708 1.00 29.89 273 SER A N 1
ATOM 2119 C CA . SER A 1 273 ? 20.958 64.117 -4.686 1.00 29.89 273 SER A CA 1
ATOM 2120 C C . SER A 1 273 ? 20.387 64.182 -3.250 1.00 29.89 273 SER A C 1
ATOM 2122 O O . SER A 1 273 ? 19.693 65.137 -2.909 1.00 29.89 273 SER A O 1
ATOM 2124 N N . VAL A 1 274 ? 20.779 63.248 -2.373 1.00 34.16 274 VAL A N 1
ATOM 2125 C CA . VAL A 1 274 ? 20.937 63.427 -0.905 1.00 34.16 274 VAL A CA 1
ATOM 2126 C C . VAL A 1 274 ? 22.028 62.426 -0.473 1.00 34.16 274 VAL A C 1
ATOM 2128 O O . VAL A 1 274 ? 22.018 61.298 -0.953 1.00 34.16 274 VAL A O 1
ATOM 2131 N N . GLY A 1 275 ? 23.015 62.719 0.378 1.00 29.53 275 GLY A N 1
ATOM 2132 C CA . GLY A 1 275 ? 23.287 63.938 1.147 1.00 29.53 275 GLY A CA 1
ATOM 2133 C C . GLY A 1 275 ? 23.651 63.576 2.591 1.00 29.53 275 GLY A C 1
ATOM 2134 O O . GLY A 1 275 ? 22.802 63.637 3.472 1.00 29.53 275 GLY A O 1
ATOM 2135 N N . SER A 1 276 ? 24.888 63.130 2.829 1.00 30.14 276 SER A N 1
ATOM 2136 C CA . SER A 1 276 ? 25.338 62.646 4.142 1.00 30.14 276 SER A CA 1
ATOM 2137 C C . SER A 1 276 ? 25.569 63.783 5.142 1.00 30.14 276 SER A C 1
ATOM 2139 O O . SER A 1 276 ? 26.350 64.692 4.860 1.00 30.14 276 SER A O 1
ATOM 2141 N N . ALA A 1 277 ? 24.979 63.677 6.333 1.00 28.44 277 ALA A N 1
ATOM 2142 C CA . ALA A 1 277 ? 25.272 64.528 7.484 1.00 28.44 277 ALA A CA 1
ATOM 2143 C C . ALA A 1 277 ? 25.467 63.660 8.737 1.00 28.44 277 ALA A C 1
ATOM 2145 O O . ALA A 1 277 ? 24.680 62.750 8.993 1.00 28.44 277 ALA A O 1
ATOM 2146 N N . GLU A 1 278 ? 26.525 63.928 9.502 1.00 32.34 278 GLU A N 1
ATOM 2147 C CA . GLU A 1 278 ? 26.822 63.223 10.752 1.00 32.34 278 GLU A CA 1
ATOM 2148 C C . GLU A 1 278 ? 26.041 63.816 11.934 1.00 32.34 278 GLU A C 1
ATOM 2150 O O . GLU A 1 278 ? 25.828 65.026 12.018 1.00 32.34 278 GLU A O 1
ATOM 2155 N N . SER A 1 279 ? 25.702 62.974 12.911 1.00 28.39 279 SER A N 1
ATOM 2156 C CA . SER A 1 279 ? 25.299 63.404 14.254 1.00 28.39 279 SER A CA 1
ATOM 2157 C C . SER A 1 279 ? 26.014 62.544 15.294 1.00 28.39 279 SER A C 1
ATOM 2159 O O . SER A 1 279 ? 25.968 61.316 15.210 1.00 28.39 279 SER A O 1
ATOM 2161 N N . ALA A 1 280 ? 26.681 63.179 16.261 1.00 27.77 280 ALA A N 1
ATOM 2162 C CA . ALA A 1 280 ? 27.511 62.494 17.252 1.00 27.77 280 ALA A CA 1
ATOM 2163 C C . ALA A 1 280 ? 26.705 61.518 18.143 1.00 27.77 280 ALA A C 1
ATOM 2165 O O . ALA A 1 280 ? 25.536 61.783 18.439 1.00 27.77 280 ALA A O 1
ATOM 2166 N N . PRO A 1 281 ? 27.312 60.407 18.607 1.00 29.50 281 PRO A N 1
ATOM 2167 C CA . PRO A 1 281 ? 26.622 59.429 19.441 1.00 29.50 281 PRO A CA 1
ATOM 2168 C C . PRO A 1 281 ? 26.312 59.991 20.843 1.00 29.50 281 PRO A C 1
ATOM 2170 O O . PRO A 1 281 ? 27.150 60.694 21.419 1.00 29.50 281 PRO A O 1
ATOM 2173 N N . PRO A 1 282 ? 25.151 59.657 21.438 1.00 31.94 282 PRO A N 1
ATOM 2174 C CA . PRO A 1 282 ? 24.878 59.967 22.836 1.00 31.94 282 PRO A CA 1
ATOM 2175 C C . PRO A 1 282 ? 25.812 59.178 23.768 1.00 31.94 282 PRO A C 1
ATOM 2177 O O . PRO A 1 282 ? 26.306 58.102 23.425 1.00 31.94 282 PRO A O 1
ATOM 2180 N N . ALA A 1 283 ? 26.044 59.716 24.969 1.00 44.16 283 ALA A N 1
ATOM 2181 C CA . ALA A 1 283 ? 26.872 59.074 25.989 1.00 44.16 283 ALA A CA 1
ATOM 2182 C C . ALA A 1 283 ? 26.345 57.667 26.351 1.00 44.16 283 ALA A C 1
ATOM 2184 O O . ALA A 1 283 ? 25.128 57.454 26.326 1.00 44.16 283 ALA A O 1
ATOM 2185 N N . PRO A 1 284 ? 27.225 56.708 26.705 1.00 47.50 284 PRO A N 1
ATOM 2186 C CA . PRO A 1 284 ? 26.816 55.334 26.964 1.00 47.50 284 PRO A CA 1
ATOM 2187 C C . PRO A 1 284 ? 25.808 55.268 28.114 1.00 47.50 284 PRO A C 1
ATOM 2189 O O . PRO A 1 284 ? 26.093 55.670 29.245 1.00 47.50 284 PRO A O 1
ATOM 2192 N N . SER A 1 285 ? 24.628 54.730 27.808 1.00 54.56 285 SER A N 1
ATOM 2193 C CA . SER A 1 285 ? 23.674 54.302 28.824 1.00 54.56 285 SER A CA 1
ATOM 2194 C C . SER A 1 285 ? 24.324 53.258 29.736 1.00 54.56 285 SER A C 1
ATOM 2196 O O . SER A 1 285 ? 25.156 52.470 29.297 1.00 54.56 285 SER A O 1
ATOM 2198 N N . VAL A 1 286 ? 23.912 53.232 31.004 1.00 62.38 286 VAL A N 1
ATOM 2199 C CA . VAL A 1 286 ? 24.296 52.191 31.982 1.00 62.38 286 VAL A CA 1
ATOM 2200 C C . VAL A 1 286 ? 23.353 50.976 31.944 1.00 62.38 286 VAL A C 1
ATOM 2202 O O . VAL A 1 286 ? 23.341 50.149 32.862 1.00 62.38 286 VAL A O 1
ATOM 2205 N N . TYR A 1 287 ? 22.502 50.928 30.919 1.00 66.06 287 TYR A N 1
ATOM 2206 C CA . TYR A 1 287 ? 21.578 49.848 30.625 1.00 66.06 287 TYR A CA 1
ATOM 2207 C C . TYR A 1 287 ? 21.264 49.764 29.129 1.00 66.06 287 TYR A C 1
ATOM 2209 O O . TYR A 1 287 ? 21.172 50.775 28.425 1.00 66.06 287 TYR A O 1
ATOM 2217 N N . ARG A 1 288 ? 20.961 48.553 28.666 1.00 68.12 288 ARG A N 1
ATOM 2218 C CA . ARG A 1 288 ? 20.442 48.268 27.331 1.00 68.12 288 ARG A CA 1
ATOM 2219 C C . ARG A 1 288 ? 18.916 48.280 27.345 1.00 68.12 288 ARG A C 1
ATOM 2221 O O . ARG A 1 288 ? 18.299 47.495 28.066 1.00 68.12 288 ARG A O 1
ATOM 2228 N N . LYS A 1 289 ? 18.309 49.154 26.536 1.00 67.06 289 LYS A N 1
ATOM 2229 C CA . LYS A 1 289 ? 16.882 49.084 26.190 1.00 67.06 289 LYS A CA 1
ATOM 2230 C C . LYS A 1 289 ? 16.706 48.081 25.046 1.00 67.06 289 LYS A C 1
ATOM 2232 O O . LYS A 1 289 ? 17.414 48.165 24.044 1.00 67.06 289 LYS A O 1
ATOM 2237 N N . LEU A 1 290 ? 15.770 47.151 25.198 1.00 64.00 290 LEU A N 1
ATOM 2238 C CA . LEU A 1 290 ? 15.328 46.212 24.167 1.00 64.00 290 LEU A CA 1
ATOM 2239 C C . LEU A 1 290 ? 13.857 46.536 23.856 1.00 64.00 290 LEU A C 1
ATOM 2241 O O . LEU A 1 290 ? 12.989 46.136 24.636 1.00 64.00 290 LEU A O 1
ATOM 2245 N N . PRO A 1 291 ? 13.572 47.333 22.811 1.00 59.88 291 PRO A N 1
ATOM 2246 C CA . PRO A 1 291 ? 12.221 47.796 22.528 1.00 59.88 291 PRO A CA 1
ATOM 2247 C C . PRO A 1 291 ? 11.370 46.737 21.820 1.00 59.88 291 PRO A C 1
ATOM 2249 O O . PRO A 1 291 ? 11.895 45.893 21.093 1.00 59.88 291 PRO A O 1
ATOM 2252 N N . ASP A 1 292 ? 10.053 46.844 21.994 1.00 57.50 292 ASP A N 1
ATOM 2253 C CA . ASP A 1 292 ? 9.028 46.141 21.209 1.00 57.50 292 ASP A CA 1
ATOM 2254 C C . ASP A 1 292 ? 9.195 44.609 21.131 1.00 57.50 292 ASP A C 1
ATOM 2256 O O . ASP A 1 292 ? 8.958 43.971 20.102 1.00 57.50 292 ASP A O 1
ATOM 2260 N N . LEU A 1 293 ? 9.561 43.994 22.259 1.00 53.03 293 LEU A N 1
ATOM 2261 C CA . LEU A 1 293 ? 9.558 42.543 22.426 1.00 53.03 293 LEU A CA 1
ATOM 2262 C C . LEU A 1 293 ? 8.115 42.025 22.446 1.00 53.03 293 LEU A C 1
ATOM 2264 O O . LEU A 1 293 ? 7.358 42.296 23.378 1.00 53.03 293 LEU A O 1
ATOM 2268 N N . ALA A 1 294 ? 7.741 41.263 21.418 1.00 55.38 294 ALA A N 1
ATOM 2269 C CA . ALA A 1 294 ? 6.439 40.614 21.334 1.00 55.38 294 ALA A CA 1
ATOM 2270 C C . ALA A 1 294 ? 6.349 39.424 22.302 1.00 55.38 294 ALA A C 1
ATOM 2272 O O . ALA A 1 294 ? 7.114 38.467 22.178 1.00 55.38 294 ALA A O 1
ATOM 2273 N N . TYR A 1 295 ? 5.390 39.461 23.231 1.00 41.47 295 TYR A N 1
ATOM 2274 C CA . TYR A 1 295 ? 5.167 38.394 24.218 1.00 41.47 295 TYR A CA 1
ATOM 2275 C C . TYR A 1 295 ? 3.958 37.488 23.907 1.00 41.47 295 TYR A C 1
ATOM 2277 O O . TYR A 1 295 ? 3.628 36.594 24.685 1.00 41.47 295 TYR A O 1
ATOM 2285 N N . GLY A 1 296 ? 3.320 37.672 22.746 1.00 44.22 296 GLY A N 1
ATOM 2286 C CA . GLY A 1 296 ? 2.230 36.825 22.261 1.00 44.22 296 GLY A CA 1
ATOM 2287 C C . GLY A 1 296 ? 1.737 37.219 20.858 1.00 44.22 296 GLY A C 1
ATOM 2288 O O . GLY A 1 296 ? 2.325 38.091 20.216 1.00 44.22 296 GLY A O 1
ATOM 2289 N N . PRO A 1 297 ? 0.672 36.572 20.345 1.00 46.69 297 PRO A N 1
ATOM 2290 C CA . PRO A 1 297 ? 0.169 36.783 18.983 1.00 46.69 297 PRO A CA 1
ATOM 2291 C C . PRO A 1 297 ? -0.665 38.068 18.789 1.00 46.69 297 PRO A C 1
ATOM 2293 O O . PRO A 1 297 ? -1.079 38.356 17.669 1.00 46.69 297 PRO A O 1
ATOM 2296 N N . GLY A 1 298 ? -0.937 38.840 19.846 1.00 40.56 298 GLY A N 1
ATOM 2297 C CA . GLY A 1 298 ? -1.891 39.962 19.868 1.00 40.56 298 GLY A CA 1
ATOM 2298 C C . GLY A 1 298 ? -1.445 41.274 19.206 1.00 40.56 298 GLY A C 1
ATOM 2299 O O . GLY A 1 298 ? -2.045 42.313 19.465 1.00 40.56 298 GLY A O 1
ATOM 2300 N N . GLY A 1 299 ? -0.408 41.267 18.366 1.00 56.97 299 GLY A N 1
ATOM 2301 C CA . GLY A 1 299 ? 0.059 42.468 17.666 1.00 56.97 299 GLY A CA 1
ATOM 2302 C C . GLY A 1 299 ? 0.648 43.533 18.602 1.00 56.97 299 GLY A C 1
ATOM 2303 O O . GLY A 1 299 ? 1.361 43.202 19.547 1.00 56.97 299 GLY A O 1
ATOM 2304 N N . ARG A 1 300 ? 0.376 44.820 18.324 1.00 49.16 300 ARG A N 1
ATOM 2305 C CA . ARG A 1 300 ? 0.966 45.954 19.071 1.00 49.16 300 ARG A CA 1
ATOM 2306 C C . ARG A 1 300 ? 0.630 45.950 20.565 1.00 49.16 300 ARG A C 1
ATOM 2308 O O . ARG A 1 300 ? 1.462 46.365 21.362 1.00 49.16 300 ARG A O 1
ATOM 2315 N N . ASP A 1 301 ? -0.528 45.414 20.940 1.00 44.31 301 ASP A N 1
ATOM 2316 C CA . ASP A 1 301 ? -1.001 45.374 22.330 1.00 44.31 301 ASP A CA 1
ATOM 2317 C C . ASP A 1 301 ? -0.251 44.340 23.198 1.00 44.31 301 ASP A C 1
ATOM 2319 O O . ASP A 1 301 ? -0.504 44.233 24.397 1.00 44.31 301 ASP A O 1
ATOM 2323 N N . GLN A 1 302 ? 0.667 43.566 22.601 1.00 52.69 302 GLN A N 1
ATOM 2324 C CA . GLN A 1 302 ? 1.523 42.580 23.274 1.00 52.69 302 GLN A CA 1
ATOM 2325 C C . GLN A 1 302 ? 3.021 42.826 23.007 1.00 52.69 302 GLN A C 1
ATOM 2327 O O . GLN A 1 302 ? 3.819 41.888 23.021 1.00 52.69 302 GLN A O 1
ATOM 2332 N N . LEU A 1 303 ? 3.405 44.086 22.771 1.00 53.84 303 LEU A N 1
ATOM 2333 C CA . LEU A 1 303 ? 4.797 44.543 22.686 1.00 53.84 303 LEU A CA 1
ATOM 2334 C C . LEU A 1 303 ? 5.230 45.184 24.013 1.00 53.84 303 LEU A C 1
ATOM 2336 O O . LEU A 1 303 ? 4.483 45.974 24.591 1.00 53.84 303 LEU A O 1
ATOM 2340 N N . VAL A 1 304 ? 6.435 44.869 24.497 1.00 53.12 304 VAL A N 1
ATOM 2341 C CA . VAL A 1 304 ? 6.998 45.452 25.730 1.00 53.12 304 VAL A CA 1
ATOM 2342 C C . VAL A 1 304 ? 8.447 45.894 25.545 1.00 53.12 304 VAL A C 1
ATOM 2344 O O . VAL A 1 304 ? 9.216 45.264 24.822 1.00 53.12 304 VAL A O 1
ATOM 2347 N N . ASP A 1 305 ? 8.844 46.954 26.246 1.00 58.91 305 ASP A N 1
ATOM 2348 C CA . ASP A 1 305 ? 10.236 47.401 26.297 1.00 58.91 305 ASP A CA 1
ATOM 2349 C C . ASP A 1 305 ? 10.912 46.824 27.548 1.00 58.91 305 ASP A C 1
ATOM 2351 O O . ASP A 1 305 ? 10.454 47.057 28.667 1.00 58.91 305 ASP A O 1
ATOM 2355 N N . SER A 1 306 ? 12.010 46.086 27.372 1.00 60.94 306 SER A N 1
ATOM 2356 C CA . SER A 1 306 ? 12.796 45.527 28.483 1.00 60.94 306 SER A CA 1
ATOM 2357 C C . SER A 1 306 ? 14.059 46.343 28.747 1.00 60.94 306 SER A C 1
ATOM 2359 O O . SER A 1 306 ? 14.758 46.744 27.814 1.00 60.94 306 SER A O 1
ATOM 2361 N N . TYR A 1 307 ? 14.379 46.553 30.025 1.00 67.44 307 TYR A N 1
ATOM 2362 C CA . TYR A 1 307 ? 15.507 47.380 30.462 1.00 67.44 307 TYR A CA 1
ATOM 2363 C C . TYR A 1 307 ? 16.486 46.548 31.299 1.00 67.44 307 TYR A C 1
ATOM 2365 O O . TYR A 1 307 ? 16.151 46.103 32.401 1.00 67.44 307 TYR A O 1
ATOM 2373 N N . VAL A 1 308 ? 17.693 46.328 30.767 1.00 63.31 308 VAL A N 1
ATOM 2374 C CA . VAL A 1 308 ? 18.701 45.415 31.336 1.00 63.31 308 VAL A CA 1
ATOM 2375 C C . VAL A 1 308 ? 19.976 46.195 31.690 1.00 63.31 308 VAL A C 1
ATOM 2377 O O . VAL A 1 308 ? 20.551 46.803 30.790 1.00 63.31 308 VAL A O 1
ATOM 2380 N N . PRO A 1 309 ? 20.456 46.200 32.950 1.00 64.38 309 PRO A N 1
ATOM 2381 C CA . PRO A 1 309 ? 21.728 46.838 33.290 1.00 64.38 309 PRO A CA 1
ATOM 2382 C C . PRO A 1 309 ? 22.887 46.124 32.587 1.00 64.38 309 PRO A C 1
ATOM 2384 O O . PRO A 1 309 ? 22.912 44.896 32.561 1.00 64.38 309 PRO A O 1
ATOM 2387 N N . ASP A 1 310 ? 23.876 46.862 32.072 1.00 64.81 310 ASP A N 1
ATOM 2388 C CA . ASP A 1 310 ? 25.012 46.239 31.364 1.00 64.81 310 ASP A CA 1
ATOM 2389 C C . ASP A 1 310 ? 25.915 45.394 32.291 1.00 64.81 310 ASP A C 1
ATOM 2391 O O . ASP A 1 310 ? 26.631 44.509 31.829 1.00 64.81 310 ASP A O 1
ATOM 2395 N N . GLU A 1 311 ? 25.823 45.598 33.611 1.00 62.25 311 GLU A N 1
ATOM 2396 C CA . GLU A 1 311 ? 26.409 44.730 34.643 1.00 62.25 311 GLU A CA 1
ATOM 2397 C C . GLU A 1 311 ? 25.306 43.931 35.361 1.00 62.25 311 GLU A C 1
ATOM 2399 O O . GLU A 1 311 ? 24.725 44.394 36.348 1.00 62.25 311 GLU A O 1
ATOM 2404 N N . ILE A 1 312 ? 25.022 42.719 34.875 1.00 58.16 312 ILE A N 1
ATOM 2405 C CA . ILE A 1 312 ? 23.942 41.856 35.393 1.00 58.16 312 ILE A CA 1
ATOM 2406 C C . ILE A 1 312 ? 24.321 41.165 36.720 1.00 58.16 312 ILE A C 1
ATOM 2408 O O . ILE A 1 312 ? 23.446 40.880 37.532 1.00 58.16 312 ILE A O 1
ATOM 2412 N N . GLU A 1 313 ? 25.609 40.918 36.995 1.00 55.97 313 GLU A N 1
ATOM 2413 C CA . GLU A 1 313 ? 26.043 40.045 38.108 1.00 55.97 313 GLU A CA 1
ATOM 2414 C C . GLU A 1 313 ? 25.611 40.477 39.517 1.00 55.97 313 GLU A C 1
ATOM 2416 O O . GLU A 1 313 ? 25.525 39.628 40.403 1.00 55.97 313 GLU A O 1
ATOM 2421 N N . ASN A 1 314 ? 25.333 41.767 39.719 1.00 53.84 314 ASN A N 1
ATOM 2422 C CA . ASN A 1 314 ? 24.890 42.332 40.996 1.00 53.84 314 ASN A CA 1
ATOM 2423 C C . ASN A 1 314 ? 23.428 42.821 40.959 1.00 53.84 314 ASN A C 1
ATOM 2425 O O . ASN A 1 314 ? 23.025 43.605 41.822 1.00 53.84 314 ASN A O 1
ATOM 2429 N N . ALA A 1 315 ? 22.642 42.402 39.958 1.00 60.03 315 ALA A N 1
ATOM 2430 C CA . ALA A 1 315 ? 21.247 42.806 39.811 1.00 60.03 315 ALA A CA 1
ATOM 2431 C C . ALA A 1 315 ? 20.342 42.152 40.874 1.00 60.03 315 ALA A C 1
ATOM 2433 O O . ALA A 1 315 ? 20.506 40.976 41.192 1.00 60.03 315 ALA A O 1
ATOM 2434 N N . LYS A 1 316 ? 19.402 42.915 41.455 1.00 53.53 316 LYS A N 1
ATOM 2435 C CA . LYS A 1 316 ? 18.777 42.536 42.742 1.00 53.53 316 LYS A CA 1
ATOM 2436 C C . LYS A 1 316 ? 17.311 42.085 42.711 1.00 53.53 316 LYS A C 1
ATOM 2438 O O . LYS A 1 316 ? 16.938 41.296 43.570 1.00 53.53 316 LYS A O 1
ATOM 2443 N N . VAL A 1 317 ? 16.493 42.572 41.774 1.00 54.03 317 VAL A N 1
ATOM 2444 C CA . VAL A 1 317 ? 15.046 42.274 41.620 1.00 54.03 317 VAL A CA 1
ATOM 2445 C C . VAL A 1 317 ? 14.639 42.507 40.153 1.00 54.03 317 VAL A C 1
ATOM 2447 O O . VAL A 1 317 ? 15.215 43.381 39.496 1.00 54.03 317 VAL A O 1
ATOM 2450 N N . VAL A 1 318 ? 13.640 41.760 39.663 1.00 55.56 318 VAL A N 1
ATOM 2451 C CA . VAL A 1 318 ? 12.886 42.048 38.425 1.00 55.56 318 VAL A CA 1
ATOM 2452 C C . VAL A 1 318 ? 11.563 42.735 38.799 1.00 55.56 318 VAL A C 1
ATOM 2454 O O . VAL A 1 318 ? 10.792 42.177 39.575 1.00 55.56 318 VAL A O 1
ATOM 2457 N N . VAL A 1 319 ? 11.298 43.939 38.282 1.00 51.31 319 VAL A N 1
ATOM 2458 C CA . VAL A 1 319 ? 10.120 44.766 38.626 1.00 51.31 319 VAL A CA 1
ATOM 2459 C C . VAL A 1 319 ? 9.149 44.861 37.446 1.00 51.31 319 VAL A C 1
ATOM 2461 O O . VAL A 1 319 ? 9.536 45.278 36.360 1.00 51.31 319 VAL A O 1
ATOM 2464 N N . TYR A 1 320 ? 7.877 44.529 37.659 1.00 51.78 320 TYR A N 1
ATOM 2465 C CA . TYR A 1 320 ? 6.860 44.418 36.605 1.00 51.78 320 TYR A CA 1
ATOM 2466 C C . TYR A 1 320 ? 6.157 45.815 36.404 1.00 51.78 320 TYR A C 1
ATOM 2468 O O . TYR A 1 320 ? 5.527 46.286 37.341 1.00 51.78 320 TYR A O 1
ATOM 2476 N N . ILE A 1 321 ? 6.230 46.511 35.227 1.00 50.00 321 ILE A N 1
ATOM 2477 C CA . ILE A 1 321 ? 5.322 47.650 34.785 1.00 50.00 321 ILE A CA 1
ATOM 2478 C C . ILE A 1 321 ? 4.814 47.601 33.281 1.00 50.00 321 ILE A C 1
ATOM 2480 O O . ILE A 1 321 ? 5.636 47.663 32.375 1.00 50.00 321 ILE A O 1
ATOM 2484 N N . HIS A 1 322 ? 3.486 47.509 33.016 1.00 49.53 322 HIS A N 1
ATOM 2485 C CA . HIS A 1 322 ? 2.670 47.517 31.756 1.00 49.53 322 HIS A CA 1
ATOM 2486 C C . HIS A 1 322 ? 1.187 47.820 32.085 1.00 49.53 322 HIS A C 1
ATOM 2488 O O . HIS A 1 322 ? 0.515 46.992 32.692 1.00 49.53 322 HIS A O 1
ATOM 2494 N N . GLY A 1 323 ? 0.641 48.969 31.663 1.00 41.44 323 GLY A N 1
ATOM 2495 C CA . GLY A 1 323 ? -0.783 49.315 31.843 1.00 41.44 323 GLY A CA 1
ATOM 2496 C C . GLY A 1 323 ? -1.664 49.024 30.620 1.00 41.44 323 GLY A C 1
ATOM 2497 O O . GLY A 1 323 ? -1.202 49.118 29.483 1.00 41.44 323 GLY A O 1
ATOM 2498 N N . LYS A 1 324 ? -2.958 48.741 30.829 1.00 40.78 324 LYS A N 1
ATOM 2499 C CA . LYS A 1 324 ? -3.952 48.666 29.740 1.00 40.78 324 LYS A CA 1
ATOM 2500 C C . LYS A 1 324 ? -4.421 50.069 29.320 1.00 40.78 324 LYS A C 1
ATOM 2502 O O . LYS A 1 324 ? -5.330 50.626 29.935 1.00 40.78 324 LYS A O 1
ATOM 2507 N N . GLY A 1 325 ? -3.810 50.618 28.267 1.00 46.28 325 GLY A N 1
ATOM 2508 C CA . GLY A 1 325 ? -4.173 51.919 27.677 1.00 46.28 325 GLY A CA 1
ATOM 2509 C C . GLY A 1 325 ? -3.337 53.121 28.143 1.00 46.28 325 GLY A C 1
ATOM 2510 O O . GLY A 1 325 ? -3.808 54.251 28.047 1.00 46.28 325 GLY A O 1
ATOM 2511 N N . GLY A 1 326 ? -2.126 52.893 28.659 1.00 46.41 326 GLY A N 1
ATOM 2512 C CA . GLY A 1 326 ? -1.113 53.935 28.877 1.00 46.41 326 GLY A CA 1
ATOM 2513 C C . GLY A 1 326 ? 0.084 53.704 27.956 1.00 46.41 326 GLY A C 1
ATOM 2514 O O . GLY A 1 326 ? 0.474 52.556 27.756 1.00 46.41 326 GLY A O 1
ATOM 2515 N N . ASP A 1 327 ? 0.642 54.773 27.388 1.00 52.53 327 ASP A N 1
ATOM 2516 C CA . ASP A 1 327 ? 1.765 54.678 26.450 1.00 52.53 327 ASP A CA 1
ATOM 2517 C C . ASP A 1 327 ? 3.093 54.415 27.186 1.00 52.53 327 ASP A C 1
ATOM 2519 O O . ASP A 1 327 ? 3.355 54.988 28.248 1.00 52.53 327 ASP A O 1
ATOM 2523 N N . LYS A 1 328 ? 3.936 53.543 26.624 1.00 55.06 328 LYS A N 1
ATOM 2524 C CA . LYS A 1 328 ? 5.189 53.069 27.236 1.00 55.06 328 LYS A CA 1
ATOM 2525 C C . LYS A 1 328 ? 6.222 54.186 27.405 1.00 55.06 328 LYS A C 1
ATOM 2527 O O . LYS A 1 328 ? 6.987 54.173 28.370 1.00 55.06 328 LYS A O 1
ATOM 2532 N N . ASP A 1 329 ? 6.174 55.190 26.531 1.00 54.56 329 ASP A N 1
ATOM 2533 C CA . ASP A 1 329 ? 7.073 56.347 26.544 1.00 54.56 329 ASP A CA 1
ATOM 2534 C C . ASP A 1 329 ? 6.703 57.394 27.624 1.00 54.56 329 ASP A C 1
ATOM 2536 O O . ASP A 1 329 ? 7.348 58.433 27.745 1.00 54.56 329 ASP A O 1
ATOM 2540 N N . GLN A 1 330 ? 5.691 57.123 28.466 1.00 51.69 330 GLN A N 1
ATOM 2541 C CA . GLN A 1 330 ? 5.332 57.960 29.624 1.00 51.69 330 GLN A CA 1
ATOM 2542 C C . GLN A 1 330 ? 6.062 57.574 30.927 1.00 51.69 330 GLN A C 1
ATOM 2544 O O . GLN A 1 330 ? 5.851 58.214 31.962 1.00 51.69 330 GLN A O 1
ATOM 2549 N N . ILE A 1 331 ? 6.917 56.544 30.915 1.00 58.31 331 ILE A N 1
ATOM 2550 C CA . ILE A 1 331 ? 7.754 56.168 32.066 1.00 58.31 331 ILE A CA 1
ATOM 2551 C C . ILE A 1 331 ? 8.977 57.107 32.125 1.00 58.31 331 ILE A C 1
ATOM 2553 O O . ILE A 1 331 ? 9.780 57.091 31.198 1.00 58.31 331 ILE A O 1
ATOM 2557 N N . PRO A 1 332 ? 9.189 57.905 33.194 1.00 58.25 332 PRO A N 1
ATOM 2558 C CA . PRO A 1 332 ? 10.261 58.903 33.194 1.00 58.25 332 PRO A CA 1
ATOM 2559 C C . PRO A 1 332 ? 11.672 58.290 33.166 1.00 58.25 332 PRO A C 1
ATOM 2561 O O . PRO A 1 332 ? 12.033 57.530 34.069 1.00 58.25 332 PRO A O 1
ATOM 2564 N N . ASP A 1 333 ? 12.521 58.717 32.226 1.00 62.50 333 ASP A N 1
ATOM 2565 C CA . ASP A 1 333 ? 13.914 58.245 32.085 1.00 62.50 333 ASP A CA 1
ATOM 2566 C C . ASP A 1 333 ? 14.733 58.357 33.378 1.00 62.50 333 ASP A C 1
ATOM 2568 O O . ASP A 1 333 ? 15.541 57.486 33.704 1.00 62.50 333 ASP A O 1
ATOM 2572 N N . ALA A 1 334 ? 14.496 59.409 34.167 1.00 59.38 334 ALA A N 1
ATOM 2573 C CA . ALA A 1 334 ? 15.153 59.615 35.456 1.00 59.38 334 ALA A CA 1
ATOM 2574 C C . ALA A 1 334 ? 14.832 58.509 36.485 1.00 59.38 334 ALA A C 1
ATOM 2576 O O . ALA A 1 334 ? 15.657 58.222 37.355 1.00 59.38 334 ALA A O 1
ATOM 2577 N N . LEU A 1 335 ? 13.660 57.868 36.385 1.00 62.41 335 LEU A N 1
ATOM 2578 C CA . LEU A 1 335 ? 13.284 56.715 37.207 1.00 62.41 335 LEU A CA 1
ATOM 2579 C C . LEU A 1 335 ? 13.977 55.441 36.705 1.00 62.41 335 LEU A C 1
ATOM 2581 O O . LEU A 1 335 ? 14.554 54.714 37.513 1.00 62.41 335 LEU A O 1
ATOM 2585 N N . LEU A 1 336 ? 13.998 55.211 35.387 1.00 66.44 336 LEU A N 1
ATOM 2586 C CA . LEU A 1 336 ? 14.704 54.082 34.766 1.00 66.44 336 LEU A CA 1
ATOM 2587 C C . LEU A 1 336 ? 16.210 54.124 35.080 1.00 66.44 336 LEU A C 1
ATOM 2589 O O . LEU A 1 336 ? 16.768 53.149 35.582 1.00 66.44 336 LEU A O 1
ATOM 2593 N N . ALA A 1 337 ? 16.857 55.279 34.912 1.00 65.75 337 ALA A N 1
ATOM 2594 C CA . ALA A 1 337 ? 18.266 55.479 35.251 1.00 65.75 337 ALA A CA 1
ATOM 2595 C C . ALA A 1 337 ? 18.564 55.287 36.755 1.00 65.75 337 ALA A C 1
ATOM 2597 O O . ALA A 1 337 ? 19.634 54.793 37.124 1.00 65.75 337 ALA A O 1
ATOM 2598 N N . ALA A 1 338 ? 17.625 55.635 37.644 1.00 60.34 338 ALA A N 1
ATOM 2599 C CA . ALA A 1 338 ? 17.772 55.410 39.081 1.00 60.34 338 ALA A CA 1
ATOM 2600 C C . ALA A 1 338 ? 17.626 53.926 39.468 1.00 60.34 338 ALA A C 1
ATOM 2602 O O . ALA A 1 338 ? 18.431 53.421 40.256 1.00 60.34 338 ALA A O 1
ATOM 2603 N N . LEU A 1 339 ? 16.633 53.225 38.910 1.00 62.97 339 LEU A N 1
ATOM 2604 C CA . LEU A 1 339 ? 16.380 51.806 39.176 1.00 62.97 339 LEU A CA 1
ATOM 2605 C C . LEU A 1 339 ? 17.476 50.920 38.572 1.00 62.97 339 LEU A C 1
ATOM 2607 O O . LEU A 1 339 ? 18.128 50.163 39.290 1.00 62.97 339 LEU A O 1
ATOM 2611 N N . VAL A 1 340 ? 17.719 51.046 37.268 1.00 66.81 340 VAL A N 1
ATOM 2612 C CA . VAL A 1 340 ? 18.618 50.145 36.538 1.00 66.81 340 VAL A CA 1
ATOM 2613 C C . VAL A 1 340 ? 20.083 50.527 36.764 1.00 66.81 340 VAL A C 1
ATOM 2615 O O . VAL A 1 340 ? 20.906 49.672 37.085 1.00 66.81 340 VAL A O 1
ATOM 2618 N N . GLY A 1 341 ? 20.409 51.822 36.712 1.00 63.81 341 GLY A N 1
ATOM 2619 C CA . GLY A 1 341 ? 21.780 52.314 36.871 1.00 63.81 341 GLY A CA 1
ATOM 2620 C C . GLY A 1 341 ? 22.296 52.312 38.313 1.00 63.81 341 GLY A C 1
ATOM 2621 O O . GLY A 1 341 ? 23.348 51.739 38.595 1.00 63.81 341 GLY A O 1
ATOM 2622 N N . ARG A 1 342 ? 21.573 52.962 39.241 1.00 58.41 342 ARG A N 1
ATOM 2623 C CA . ARG A 1 342 ? 22.047 53.174 40.629 1.00 58.41 342 ARG A CA 1
ATOM 2624 C C . ARG A 1 342 ? 21.652 52.075 41.614 1.00 58.41 342 ARG A C 1
ATOM 2626 O O . ARG A 1 342 ? 22.385 51.846 42.571 1.00 58.41 342 ARG A O 1
ATOM 2633 N N . ARG A 1 343 ? 20.495 51.429 41.429 1.00 57.00 343 ARG A N 1
ATOM 2634 C CA . ARG A 1 343 ? 20.017 50.342 42.309 1.00 57.00 343 ARG A CA 1
ATOM 2635 C C . ARG A 1 343 ? 20.249 48.937 41.736 1.00 57.00 343 ARG A C 1
ATOM 2637 O O . ARG A 1 343 ? 20.122 47.980 42.494 1.00 57.00 343 ARG A O 1
ATOM 2644 N N . LYS A 1 344 ? 20.639 48.825 40.457 1.00 65.38 344 LYS A N 1
ATOM 2645 C CA . LYS A 1 344 ? 20.857 47.562 39.725 1.00 65.38 344 LYS A CA 1
ATOM 2646 C C . LYS A 1 344 ? 19.607 46.662 39.757 1.00 65.38 344 LYS A C 1
ATOM 2648 O O . LYS A 1 344 ? 19.650 45.517 40.197 1.00 65.38 344 LYS A O 1
ATOM 2653 N N . TYR A 1 345 ? 18.473 47.192 39.304 1.00 64.81 345 TYR A N 1
ATOM 2654 C CA . TYR A 1 345 ? 17.234 46.430 39.091 1.00 64.81 345 TYR A CA 1
ATOM 2655 C C . TYR A 1 345 ? 16.969 46.166 37.601 1.00 64.81 345 TYR A C 1
ATOM 2657 O O . TYR A 1 345 ? 17.374 46.954 36.752 1.00 64.81 345 TYR A O 1
ATOM 2665 N N . ILE A 1 346 ? 16.274 45.069 37.293 1.00 61.84 346 ILE A N 1
ATOM 2666 C CA . ILE A 1 346 ? 15.761 44.723 35.952 1.00 61.84 346 ILE A CA 1
ATOM 2667 C C . ILE A 1 346 ? 14.258 45.072 35.923 1.00 61.84 346 ILE A C 1
ATOM 2669 O O . ILE A 1 346 ? 13.599 44.950 36.956 1.00 61.84 346 ILE A O 1
ATOM 2673 N N . VAL A 1 347 ? 13.694 45.537 34.797 1.00 56.81 347 VAL A N 1
ATOM 2674 C CA . VAL A 1 347 ? 12.315 46.096 34.756 1.00 56.81 347 VAL A CA 1
ATOM 2675 C C . VAL A 1 347 ? 11.516 45.654 33.510 1.00 56.81 347 VAL A C 1
ATOM 2677 O O . VAL A 1 347 ? 11.989 45.899 32.400 1.00 56.81 347 VAL A O 1
ATOM 2680 N N . VAL A 1 348 ? 10.333 45.019 33.698 1.00 56.84 348 VAL A N 1
ATOM 2681 C CA . VAL A 1 348 ? 9.432 44.408 32.670 1.00 56.84 348 VAL A CA 1
ATOM 2682 C C . VAL A 1 348 ? 7.965 44.133 33.187 1.00 56.84 348 VAL A C 1
ATOM 2684 O O . VAL A 1 348 ? 7.817 43.109 33.816 1.00 56.84 348 VAL A O 1
ATOM 2687 N N . SER A 1 349 ? 6.878 44.919 32.920 1.00 51.78 349 SER A N 1
ATOM 2688 C CA . SER A 1 349 ? 5.422 44.479 32.713 1.00 51.78 349 SER A CA 1
ATOM 2689 C C . SER A 1 349 ? 4.121 44.371 33.678 1.00 51.78 349 SER A C 1
ATOM 2691 O O . SER A 1 349 ? 3.222 43.646 33.277 1.00 51.78 349 SER A O 1
ATOM 2693 N N . MET A 1 350 ? 3.809 45.113 34.786 1.00 49.31 350 MET A N 1
ATOM 2694 C CA . MET A 1 350 ? 2.495 45.197 35.558 1.00 49.31 350 MET A CA 1
ATOM 2695 C C . MET A 1 350 ? 1.641 46.503 35.477 1.00 49.31 350 MET A C 1
ATOM 2697 O O . MET A 1 350 ? 2.156 47.611 35.354 1.00 49.31 350 MET A O 1
ATOM 2701 N N . ASN A 1 351 ? 0.322 46.423 35.695 1.00 51.62 351 ASN A N 1
ATOM 2702 C CA . ASN A 1 351 ? -0.626 47.543 35.510 1.00 51.62 351 ASN A CA 1
ATOM 2703 C C . ASN A 1 351 ? -0.409 48.826 36.352 1.00 51.62 351 ASN A C 1
ATOM 2705 O O . ASN A 1 351 ? -0.442 48.798 37.579 1.00 51.62 351 ASN A O 1
ATOM 2709 N N . TYR A 1 352 ? -0.339 49.981 35.666 1.00 46.22 352 TYR A N 1
ATOM 2710 C CA . TYR A 1 352 ? -0.427 51.336 36.244 1.00 46.22 352 TYR A CA 1
ATOM 2711 C C . TYR A 1 352 ? -1.354 52.255 35.421 1.00 46.22 352 TYR A C 1
ATOM 2713 O O . TYR A 1 352 ? -1.673 51.954 34.267 1.00 46.22 352 TYR A O 1
ATOM 2721 N N . ARG A 1 353 ? -1.775 53.387 36.006 1.00 51.03 353 ARG A N 1
ATOM 2722 C CA . ARG A 1 353 ? -2.489 54.490 35.328 1.00 51.03 353 ARG A CA 1
ATOM 2723 C C . ARG A 1 353 ? -1.842 55.850 35.645 1.00 51.03 353 ARG A C 1
ATOM 2725 O O . ARG A 1 353 ? -1.211 55.978 36.701 1.00 51.03 353 ARG A O 1
ATOM 2732 N N . PRO A 1 354 ? -2.014 56.884 34.795 1.00 45.38 354 PRO A N 1
ATOM 2733 C CA . PRO A 1 354 ? -1.539 58.237 35.084 1.00 45.38 354 PRO A CA 1
ATOM 2734 C C . PRO A 1 354 ? -2.012 58.734 36.459 1.00 45.38 354 PRO A C 1
ATOM 2736 O O . PRO A 1 354 ? -3.204 58.716 36.757 1.00 45.38 354 PRO A O 1
ATOM 2739 N N . GLY A 1 355 ? -1.061 59.151 37.301 1.00 52.44 355 GLY A N 1
ATOM 2740 C CA . GLY A 1 355 ? -1.286 59.586 38.687 1.00 52.44 355 GLY A CA 1
ATOM 2741 C C . GLY A 1 355 ? -0.679 58.667 39.758 1.00 52.44 355 GLY A C 1
ATOM 2742 O O . GLY A 1 355 ? -0.191 59.166 40.767 1.00 52.44 355 GLY A O 1
ATOM 2743 N N . GLN A 1 356 ? -0.589 57.353 39.522 1.00 50.78 356 GLN A N 1
ATOM 2744 C CA . GLN A 1 356 ? -0.219 56.348 40.545 1.00 50.78 356 GLN A CA 1
ATOM 2745 C C . GLN A 1 356 ? 1.301 56.182 40.785 1.00 50.78 356 GLN A C 1
ATOM 2747 O O . GLN A 1 356 ? 1.785 55.129 41.192 1.00 50.78 356 GLN A O 1
ATOM 2752 N N . VAL A 1 357 ? 2.099 57.219 40.510 1.00 53.91 357 VAL A N 1
ATOM 2753 C CA . VAL A 1 357 ? 3.577 57.156 40.581 1.00 53.91 357 VAL A CA 1
ATOM 2754 C C . VAL A 1 357 ? 4.098 57.178 42.031 1.00 53.91 357 VAL A C 1
ATOM 2756 O O . VAL A 1 357 ? 5.245 56.801 42.277 1.00 53.91 357 VAL A O 1
ATOM 2759 N N . ALA A 1 358 ? 3.273 57.595 42.997 1.00 53.16 358 ALA A N 1
ATOM 2760 C CA . ALA A 1 358 ? 3.577 57.477 44.424 1.00 53.16 358 ALA A CA 1
ATOM 2761 C C . ALA A 1 358 ? 3.492 56.010 44.882 1.00 53.16 358 ALA A C 1
ATOM 2763 O O . ALA A 1 358 ? 4.476 55.474 45.386 1.00 53.16 358 ALA A O 1
ATOM 2764 N N . ASP A 1 359 ? 2.372 55.350 44.588 1.00 51.62 359 ASP A N 1
ATOM 2765 C CA . ASP A 1 359 ? 2.045 53.961 44.921 1.00 51.62 359 ASP A CA 1
ATOM 2766 C C . ASP A 1 359 ? 3.182 52.995 44.528 1.00 51.62 359 ASP A C 1
ATOM 2768 O O . ASP A 1 359 ? 3.646 52.182 45.328 1.00 51.62 359 ASP A O 1
ATOM 2772 N N . VAL A 1 360 ? 3.708 53.145 43.305 1.00 53.66 360 VAL A N 1
ATOM 2773 C CA . VAL A 1 360 ? 4.828 52.341 42.775 1.00 53.66 360 VAL A CA 1
ATOM 2774 C C . VAL A 1 360 ? 6.104 52.505 43.615 1.00 53.66 360 VAL A C 1
ATOM 2776 O O . VAL A 1 360 ? 6.863 51.551 43.786 1.00 53.66 360 VAL A O 1
ATOM 2779 N N . ARG A 1 361 ? 6.356 53.696 44.177 1.00 55.91 361 ARG A N 1
ATOM 2780 C CA . ARG A 1 361 ? 7.504 53.934 45.068 1.00 55.91 361 ARG A CA 1
ATOM 2781 C C . ARG A 1 361 ? 7.278 53.332 46.450 1.00 55.91 361 ARG A C 1
ATOM 2783 O O . ARG A 1 361 ? 8.241 52.837 47.033 1.00 55.91 361 ARG A O 1
ATOM 2790 N N . GLU A 1 362 ? 6.050 53.341 46.964 1.00 53.34 362 GLU A N 1
ATOM 2791 C CA . GLU A 1 362 ? 5.726 52.728 48.257 1.00 53.34 362 GLU A CA 1
ATOM 2792 C C . GLU A 1 362 ? 5.835 51.201 48.201 1.00 53.34 362 GLU A C 1
ATOM 2794 O O . GLU A 1 362 ? 6.524 50.625 49.041 1.00 53.34 362 GLU A O 1
ATOM 2799 N N . VAL A 1 363 ? 5.298 50.548 47.163 1.00 53.16 363 VAL A N 1
ATOM 2800 C CA . VAL A 1 363 ? 5.445 49.092 46.955 1.00 53.16 363 VAL A CA 1
ATOM 2801 C C . VAL A 1 363 ? 6.922 48.688 46.856 1.00 53.16 363 VAL A C 1
ATOM 2803 O O . VAL A 1 363 ? 7.356 47.746 47.520 1.00 53.16 363 VAL A O 1
ATOM 2806 N N . LEU A 1 364 ? 7.734 49.433 46.097 1.00 54.47 364 LEU A N 1
ATOM 2807 C CA . LEU A 1 364 ? 9.178 49.180 46.008 1.00 54.47 364 LEU A CA 1
ATOM 2808 C C . LEU A 1 364 ? 9.920 49.449 47.328 1.00 54.47 364 LEU A C 1
ATOM 2810 O O . LEU A 1 364 ? 10.921 48.786 47.608 1.00 54.47 364 LEU A O 1
ATOM 2814 N N . THR A 1 365 ? 9.438 50.385 48.149 1.00 52.22 365 THR A N 1
ATOM 2815 C CA . THR A 1 365 ? 9.998 50.676 49.479 1.00 52.22 365 THR A CA 1
ATOM 2816 C C . THR A 1 365 ? 9.639 49.579 50.481 1.00 52.22 365 THR A C 1
ATOM 2818 O O . THR A 1 365 ? 10.513 49.142 51.224 1.00 52.22 365 THR A O 1
ATOM 2821 N N . PHE A 1 366 ? 8.407 49.062 50.444 1.00 49.16 366 PHE A N 1
ATOM 2822 C CA . PHE A 1 366 ? 7.956 47.913 51.233 1.00 49.16 366 PHE A CA 1
ATOM 2823 C C . PHE A 1 366 ? 8.783 46.659 50.912 1.00 49.16 366 PHE A C 1
ATOM 2825 O O . PHE A 1 366 ? 9.443 46.115 51.795 1.00 49.16 366 PHE A O 1
ATOM 2832 N N . VAL A 1 367 ? 8.860 46.255 49.638 1.00 50.28 367 VAL A N 1
ATOM 2833 C CA . VAL A 1 367 ? 9.641 45.072 49.224 1.00 50.28 367 VAL A CA 1
ATOM 2834 C C . VAL A 1 367 ? 11.132 45.223 49.564 1.00 50.28 367 VAL A C 1
ATOM 2836 O O . VAL A 1 367 ? 11.759 44.263 50.009 1.00 50.28 367 VAL A O 1
ATOM 2839 N N . SER A 1 368 ? 11.702 46.427 49.427 1.00 51.31 368 SER A N 1
ATOM 2840 C CA . SER A 1 368 ? 13.104 46.681 49.803 1.00 51.31 368 SER A CA 1
ATOM 2841 C C . SER A 1 368 ? 13.337 46.709 51.320 1.00 51.31 368 SER A C 1
ATOM 2843 O O . SER A 1 368 ? 14.440 46.398 51.760 1.00 51.31 368 SER A O 1
ATOM 2845 N N . GLY A 1 369 ? 12.344 47.119 52.117 1.00 45.38 369 GLY A N 1
ATOM 2846 C CA . GLY A 1 369 ? 12.478 47.333 53.563 1.00 45.38 369 GLY A CA 1
ATOM 2847 C C . GLY A 1 369 ? 12.341 46.068 54.413 1.00 45.38 369 GLY A C 1
ATOM 2848 O O . GLY A 1 369 ? 12.927 45.998 55.488 1.00 45.38 369 GLY A O 1
ATOM 2849 N N . TYR A 1 370 ? 11.610 45.061 53.927 1.00 43.62 370 TYR A N 1
ATOM 2850 C CA . TYR A 1 370 ? 11.364 43.805 54.653 1.00 43.62 370 TYR A CA 1
ATOM 2851 C C . TYR A 1 370 ? 12.270 42.636 54.211 1.00 43.62 370 TYR A C 1
ATOM 2853 O O . TYR A 1 370 ? 12.181 41.545 54.773 1.00 43.62 370 TYR A O 1
ATOM 2861 N N . ALA A 1 371 ? 13.163 42.839 53.233 1.00 48.72 371 ALA A N 1
ATOM 2862 C CA . ALA A 1 371 ? 13.977 41.774 52.629 1.00 48.72 371 ALA A CA 1
ATOM 2863 C C . ALA A 1 371 ? 14.816 40.962 53.643 1.00 48.72 371 ALA A C 1
ATOM 2865 O O . ALA A 1 371 ? 14.883 39.735 53.547 1.00 48.72 371 ALA A O 1
ATOM 2866 N N . ASP A 1 372 ? 15.396 41.625 54.649 1.00 40.59 372 ASP A N 1
ATOM 2867 C CA . ASP A 1 372 ? 16.208 40.971 55.686 1.00 40.59 372 ASP A CA 1
ATOM 2868 C C . ASP A 1 372 ? 15.356 40.125 56.656 1.00 40.59 372 ASP A C 1
ATOM 2870 O O . ASP A 1 372 ? 15.823 39.108 57.176 1.00 40.59 372 ASP A O 1
ATOM 2874 N N . GLN A 1 373 ? 14.085 40.498 56.870 1.00 39.97 373 GLN A N 1
ATOM 2875 C CA . GLN A 1 373 ? 13.150 39.767 57.738 1.00 39.97 373 GLN A CA 1
ATOM 2876 C C . GLN A 1 373 ? 12.716 38.422 57.139 1.00 39.97 373 GLN A C 1
ATOM 2878 O O . GLN A 1 373 ? 12.432 37.487 57.883 1.00 39.97 373 GLN A O 1
ATOM 2883 N N . TYR A 1 374 ? 12.745 38.293 55.810 1.00 44.78 374 TYR A N 1
ATOM 2884 C CA . TYR A 1 374 ? 12.552 37.023 55.101 1.00 44.78 374 TYR A CA 1
ATOM 2885 C C . TYR A 1 374 ? 13.862 36.223 54.932 1.00 44.78 374 TYR A C 1
ATOM 2887 O O . TYR A 1 374 ? 13.925 35.301 54.121 1.00 44.78 374 TYR A O 1
ATOM 2895 N N . HIS A 1 375 ? 14.908 36.566 55.697 1.00 38.84 375 HIS A N 1
ATOM 2896 C CA . HIS A 1 375 ? 16.220 35.906 55.716 1.00 38.84 375 HIS A CA 1
ATOM 2897 C C . HIS A 1 375 ? 16.918 35.808 54.346 1.00 38.84 375 HIS A C 1
ATOM 2899 O O . HIS A 1 375 ? 17.630 34.840 54.060 1.00 38.84 375 HIS A O 1
ATOM 2905 N N . TYR A 1 376 ? 16.764 36.831 53.499 1.00 42.28 376 TYR A N 1
ATOM 2906 C CA . TYR A 1 376 ? 17.447 36.879 52.210 1.00 42.28 376 TYR A CA 1
ATOM 2907 C C . TYR A 1 376 ? 18.975 36.969 52.371 1.00 42.28 376 TYR A C 1
ATOM 2909 O O . TYR A 1 376 ? 19.517 37.955 52.861 1.00 42.28 376 TYR A O 1
ATOM 2917 N N . ASN A 1 377 ? 19.687 35.940 51.906 1.00 43.16 377 ASN A N 1
ATOM 2918 C CA . ASN A 1 377 ? 21.146 35.818 52.024 1.00 43.16 377 ASN A CA 1
ATOM 2919 C C . ASN A 1 377 ? 21.914 36.136 50.723 1.00 43.16 377 ASN A C 1
ATOM 2921 O O . ASN A 1 377 ? 23.104 35.835 50.616 1.00 43.16 377 ASN A O 1
ATOM 2925 N N . GLY A 1 378 ? 21.239 36.696 49.713 1.00 40.53 378 GLY A N 1
ATOM 2926 C CA . GLY A 1 378 ? 21.842 36.995 48.411 1.00 40.53 378 GLY A CA 1
ATOM 2927 C C . GLY A 1 378 ? 21.916 35.823 47.425 1.00 40.53 378 GLY A C 1
ATOM 2928 O O . GLY A 1 378 ? 22.566 35.978 46.392 1.00 40.53 378 GLY A O 1
ATOM 2929 N N . LYS A 1 379 ? 21.318 34.654 47.719 1.00 39.97 379 LYS A N 1
ATOM 2930 C CA . LYS A 1 379 ? 21.406 33.468 46.838 1.00 39.97 379 LYS A CA 1
ATOM 2931 C C . LYS A 1 379 ? 20.088 32.788 46.462 1.00 39.97 379 LYS A C 1
ATOM 2933 O O . LYS A 1 379 ? 20.064 32.153 45.411 1.00 39.97 379 LYS A O 1
ATOM 2938 N N . GLU A 1 380 ? 19.018 32.901 47.253 1.00 42.25 380 GLU A N 1
ATOM 2939 C CA . GLU A 1 380 ? 17.715 32.272 46.956 1.00 42.25 380 GLU A CA 1
ATOM 2940 C C . GLU A 1 380 ? 16.528 33.166 47.376 1.00 42.25 380 GLU A C 1
ATOM 2942 O O . GLU A 1 380 ? 16.638 33.928 48.334 1.00 42.25 380 GLU A O 1
ATOM 2947 N N . PHE A 1 381 ? 15.400 33.068 46.658 1.00 40.91 381 PHE A N 1
ATOM 2948 C CA . PHE A 1 381 ? 14.150 33.820 46.881 1.00 40.91 381 PHE A CA 1
ATOM 2949 C C . PHE A 1 381 ? 12.910 32.937 46.616 1.00 40.91 381 PHE A C 1
ATOM 2951 O O . PHE A 1 381 ? 12.979 31.997 45.822 1.00 40.91 381 PHE A O 1
ATOM 2958 N N . ALA A 1 382 ? 11.770 33.261 47.241 1.00 35.56 382 ALA A N 1
ATOM 2959 C CA . ALA A 1 382 ? 10.518 32.485 47.211 1.00 35.56 382 ALA A CA 1
ATOM 2960 C C . ALA A 1 382 ? 9.336 33.225 46.530 1.00 35.56 382 ALA A C 1
ATOM 2962 O O . ALA A 1 382 ? 9.464 34.384 46.145 1.00 35.56 382 ALA A O 1
ATOM 2963 N N . LEU A 1 383 ? 8.210 32.522 46.326 1.00 45.97 383 LEU A N 1
ATOM 2964 C CA . LEU A 1 383 ? 7.129 32.875 45.385 1.00 45.97 383 LEU A CA 1
ATOM 2965 C C . LEU A 1 383 ? 5.832 33.341 46.070 1.00 45.97 383 LEU A C 1
ATOM 2967 O O . LEU A 1 383 ? 5.395 32.729 47.043 1.00 45.97 383 LEU A O 1
ATOM 2971 N N . MET A 1 384 ? 5.140 34.300 45.445 1.00 35.09 384 MET A N 1
ATOM 2972 C CA . MET A 1 384 ? 3.672 34.411 45.455 1.00 35.09 384 MET A CA 1
ATOM 2973 C C . MET A 1 384 ? 3.194 34.866 44.063 1.00 35.09 384 MET A C 1
ATOM 2975 O O . MET A 1 384 ? 3.757 35.813 43.517 1.00 35.09 384 MET A O 1
ATOM 2979 N N . GLY A 1 385 ? 2.170 34.219 43.493 1.00 39.56 385 GLY A N 1
ATOM 2980 C CA . GLY A 1 385 ? 1.610 34.564 42.172 1.00 39.56 385 GLY A CA 1
ATOM 2981 C C . GLY A 1 385 ? 1.622 33.406 41.162 1.00 39.56 385 GLY A C 1
ATOM 2982 O O . GLY A 1 385 ? 2.324 32.419 41.363 1.00 39.56 385 GLY A O 1
ATOM 2983 N N . SER A 1 386 ? 0.810 33.485 40.098 1.00 37.06 386 SER A N 1
ATOM 2984 C CA . SER A 1 386 ? 0.680 32.385 39.113 1.00 37.06 386 SER A CA 1
ATOM 2985 C C . SER A 1 386 ? 0.274 32.800 37.684 1.00 37.06 386 SER A C 1
ATOM 2987 O O . SER A 1 386 ? -0.138 31.946 36.900 1.00 37.06 386 SER A O 1
ATOM 2989 N N . GLY A 1 387 ? 0.388 34.083 37.321 1.00 47.03 387 GLY A N 1
ATOM 2990 C CA . GLY A 1 387 ? 0.002 34.580 36.000 1.00 47.03 387 GLY A CA 1
ATOM 2991 C C . GLY A 1 387 ? 1.028 34.308 34.892 1.00 47.03 387 GLY A C 1
ATOM 2992 O O . GLY A 1 387 ? 2.195 33.977 35.121 1.00 47.03 387 GLY A O 1
ATOM 2993 N N . VAL A 1 388 ? 0.581 34.479 33.644 1.00 48.12 388 VAL A N 1
ATOM 2994 C CA . VAL A 1 388 ? 1.388 34.256 32.424 1.00 48.12 388 VAL A CA 1
ATOM 2995 C C . VAL A 1 388 ? 2.582 35.218 32.351 1.00 48.12 388 VAL A C 1
ATOM 2997 O O . VAL A 1 388 ? 3.665 34.846 31.896 1.00 48.12 388 VAL A O 1
ATOM 3000 N N . GLY A 1 389 ? 2.410 36.438 32.867 1.00 49.00 389 GLY A N 1
ATOM 3001 C CA . GLY A 1 389 ? 3.454 37.454 32.958 1.00 49.00 389 GLY A CA 1
ATOM 3002 C C . GLY A 1 389 ? 4.691 37.003 33.728 1.00 49.00 389 GLY A C 1
ATOM 3003 O O . GLY A 1 389 ? 5.816 37.172 33.254 1.00 49.00 389 GLY A O 1
ATOM 3004 N N . ALA A 1 390 ? 4.484 36.357 34.878 1.00 49.91 390 ALA A N 1
ATOM 3005 C CA . ALA A 1 390 ? 5.562 35.827 35.704 1.00 49.91 390 ALA A CA 1
ATOM 3006 C C . ALA A 1 390 ? 6.328 34.680 35.018 1.00 49.91 390 ALA A C 1
ATOM 3008 O O . ALA A 1 390 ? 7.550 34.595 35.148 1.00 49.91 390 ALA A O 1
ATOM 3009 N N . GLN A 1 391 ? 5.644 33.833 34.236 1.00 49.03 391 GLN A N 1
ATOM 3010 C CA . GLN A 1 391 ? 6.288 32.753 33.475 1.00 49.03 391 GLN A CA 1
ATOM 3011 C C . GLN A 1 391 ? 7.178 33.290 32.343 1.00 49.03 391 GLN A C 1
ATOM 3013 O O . GLN A 1 391 ? 8.292 32.801 32.143 1.00 49.03 391 GLN A O 1
ATOM 3018 N N . LEU A 1 392 ? 6.729 34.335 31.640 1.00 52.44 392 LEU A N 1
ATOM 3019 C CA . LEU A 1 392 ? 7.521 35.028 30.618 1.00 52.44 392 LEU A CA 1
ATOM 3020 C C . LEU A 1 392 ? 8.716 35.778 31.222 1.00 52.44 392 LEU A C 1
ATOM 3022 O O . LEU A 1 392 ? 9.826 35.680 30.697 1.00 52.44 392 LEU A O 1
ATOM 3026 N N . ALA A 1 393 ? 8.527 36.449 32.363 1.00 51.16 393 ALA A N 1
ATOM 3027 C CA . ALA A 1 393 ? 9.622 37.067 33.109 1.00 51.16 393 ALA A CA 1
ATOM 3028 C C . ALA A 1 393 ? 10.664 36.026 33.568 1.00 51.16 393 ALA A C 1
ATOM 3030 O O . ALA A 1 393 ? 11.862 36.274 33.435 1.00 51.16 393 ALA A O 1
ATOM 3031 N N . MET A 1 394 ? 10.235 34.839 34.021 1.00 49.94 394 MET A N 1
ATOM 3032 C CA . MET A 1 394 ? 11.135 33.712 34.309 1.00 49.94 394 MET A CA 1
ATOM 3033 C C . MET A 1 394 ? 11.896 33.236 33.066 1.00 49.94 394 MET A C 1
ATOM 3035 O O . MET A 1 394 ? 13.113 33.071 33.139 1.00 49.94 394 MET A O 1
ATOM 3039 N N . GLN A 1 395 ? 11.222 33.029 31.928 1.00 52.06 395 GLN A N 1
ATOM 3040 C CA . GLN A 1 395 ? 11.895 32.608 30.693 1.00 52.06 395 GLN A CA 1
ATOM 3041 C C . GLN A 1 395 ? 12.955 33.624 30.259 1.00 52.06 395 GLN A C 1
ATOM 3043 O O . GLN A 1 395 ? 14.103 33.236 30.035 1.00 52.06 395 GLN A O 1
ATOM 3048 N N . TYR A 1 396 ? 12.610 34.912 30.205 1.00 53.00 396 TYR A N 1
ATOM 3049 C CA . TYR A 1 396 ? 13.544 35.950 29.767 1.00 53.00 396 TYR A CA 1
ATOM 3050 C C . TYR A 1 396 ? 14.711 36.119 30.751 1.00 53.00 396 TYR A C 1
ATOM 3052 O O . TYR A 1 396 ? 15.867 36.170 30.335 1.00 53.00 396 TYR A O 1
ATOM 3060 N N . ALA A 1 397 ? 14.448 36.097 32.063 1.00 50.84 397 ALA A N 1
ATOM 3061 C CA . ALA A 1 397 ? 15.500 36.087 33.079 1.00 50.84 397 ALA A CA 1
ATOM 3062 C C . ALA A 1 397 ? 16.442 34.879 32.922 1.00 50.84 397 ALA A C 1
ATOM 3064 O O . ALA A 1 397 ? 17.659 35.045 32.976 1.00 50.84 397 ALA A O 1
ATOM 3065 N N . SER A 1 398 ? 15.906 33.682 32.655 1.00 49.31 398 SER A N 1
ATOM 3066 C CA . SER A 1 398 ? 16.700 32.450 32.525 1.00 49.31 398 SER A CA 1
ATOM 3067 C C . SER A 1 398 ? 17.637 32.409 31.309 1.00 49.31 398 SER A C 1
ATOM 3069 O O . SER A 1 398 ? 18.596 31.638 31.315 1.00 49.31 398 SER A O 1
ATOM 3071 N N . GLN A 1 399 ? 17.394 33.237 30.284 1.00 49.97 399 GLN A N 1
ATOM 3072 C CA . GLN A 1 399 ? 18.279 33.358 29.119 1.00 49.97 399 GLN A CA 1
ATOM 3073 C C . GLN A 1 399 ? 19.488 34.273 29.376 1.00 49.97 399 GLN A C 1
ATOM 3075 O O . GLN A 1 399 ? 20.532 34.076 28.755 1.00 49.97 399 GLN A O 1
ATOM 3080 N N . TYR A 1 400 ? 19.370 35.245 30.290 1.00 49.44 400 TYR A N 1
ATOM 3081 C CA . TYR A 1 400 ? 20.403 36.264 30.529 1.00 49.44 400 TYR A CA 1
ATOM 3082 C C . TYR A 1 400 ? 21.092 36.159 31.903 1.00 49.44 400 TYR A C 1
ATOM 3084 O O . TYR A 1 400 ? 22.263 36.519 32.013 1.00 49.44 400 TYR A O 1
ATOM 3092 N N . ASP A 1 401 ? 20.450 35.588 32.929 1.00 48.03 401 ASP A N 1
ATOM 3093 C CA . ASP A 1 401 ? 21.131 35.105 34.140 1.00 48.03 401 ASP A CA 1
ATOM 3094 C C . ASP A 1 401 ? 21.577 33.649 33.946 1.00 48.03 401 ASP A C 1
ATOM 3096 O O . ASP A 1 401 ? 21.001 32.696 34.476 1.00 48.03 401 ASP A O 1
ATOM 3100 N N . THR A 1 402 ? 22.655 33.479 33.182 1.00 50.09 402 THR A N 1
ATOM 3101 C CA . THR A 1 402 ? 23.265 32.175 32.866 1.00 50.09 402 THR A CA 1
ATOM 3102 C C . THR A 1 402 ? 23.703 31.376 34.102 1.00 50.09 402 THR A C 1
ATOM 3104 O O . THR A 1 402 ? 23.873 30.160 34.017 1.00 50.09 402 THR A O 1
ATOM 3107 N N . ALA A 1 403 ? 23.829 32.029 35.264 1.00 45.44 403 ALA A N 1
ATOM 3108 C CA . ALA A 1 403 ? 24.136 31.408 36.552 1.00 45.44 403 ALA A CA 1
ATOM 3109 C C . ALA A 1 403 ? 22.902 30.856 37.305 1.00 45.44 403 ALA A C 1
ATOM 3111 O O . ALA A 1 403 ? 23.074 30.229 38.350 1.00 45.44 403 ALA A O 1
ATOM 3112 N N . ARG A 1 404 ? 21.674 31.054 36.794 1.00 50.28 404 ARG A N 1
ATOM 3113 C CA . ARG A 1 404 ? 20.405 30.539 37.362 1.00 50.28 404 ARG A CA 1
ATOM 3114 C C . ARG A 1 404 ? 20.171 30.919 38.838 1.00 50.28 404 ARG A C 1
ATOM 3116 O O . ARG A 1 404 ? 19.683 30.111 39.633 1.00 50.28 404 ARG A O 1
ATOM 3123 N N . ARG A 1 405 ? 20.526 32.151 39.206 1.00 46.78 405 ARG A N 1
ATOM 3124 C CA . ARG A 1 405 ? 20.276 32.769 40.520 1.00 46.78 405 ARG A CA 1
ATOM 3125 C C . ARG A 1 405 ? 18.819 33.217 40.647 1.00 46.78 405 ARG A C 1
ATOM 3127 O O . ARG A 1 405 ? 18.221 33.060 41.710 1.00 46.78 405 ARG A O 1
ATOM 3134 N N . ILE A 1 406 ? 18.223 33.714 39.561 1.00 48.00 406 ILE A N 1
ATOM 3135 C CA . ILE A 1 406 ? 16.788 34.025 39.494 1.00 48.00 406 ILE A CA 1
ATOM 3136 C C . ILE A 1 406 ? 16.003 32.710 39.375 1.00 48.00 406 ILE A C 1
ATOM 3138 O O . ILE A 1 406 ? 15.813 32.174 38.285 1.00 48.00 406 ILE A O 1
ATOM 3142 N N . LYS A 1 407 ? 15.560 32.175 40.518 1.00 43.59 407 LYS A N 1
ATOM 3143 C CA . LYS A 1 407 ? 14.753 30.942 40.595 1.00 43.59 407 LYS A CA 1
ATOM 3144 C C . LYS A 1 407 ? 13.239 31.187 40.593 1.00 43.59 407 LYS A C 1
ATOM 3146 O O . LYS A 1 407 ? 12.482 30.251 40.353 1.00 43.59 407 LYS A O 1
ATOM 3151 N N . THR A 1 408 ? 12.810 32.419 40.875 1.00 40.00 408 THR A N 1
ATOM 3152 C CA . THR A 1 408 ? 11.443 32.719 41.325 1.00 40.00 408 THR A CA 1
ATOM 3153 C C . THR A 1 408 ? 11.032 34.151 40.964 1.00 40.00 408 THR A C 1
ATOM 3155 O O . THR A 1 408 ? 11.877 35.046 40.969 1.00 40.00 408 THR A O 1
ATOM 3158 N N . VAL A 1 409 ? 9.744 34.379 40.679 1.00 46.66 409 VAL A N 1
ATOM 3159 C CA . VAL A 1 409 ? 9.148 35.692 40.348 1.00 46.66 409 VAL A CA 1
ATOM 3160 C C . VAL A 1 409 ? 7.899 35.931 41.213 1.00 46.66 409 VAL A C 1
ATOM 3162 O O . VAL A 1 409 ? 7.270 34.976 41.666 1.00 46.66 409 VAL A O 1
ATOM 3165 N N . VAL A 1 410 ? 7.559 37.199 41.463 1.00 40.09 410 VAL A N 1
ATOM 3166 C CA . VAL A 1 410 ? 6.344 37.624 42.182 1.00 40.09 410 VAL A CA 1
ATOM 3167 C C . VAL A 1 410 ? 5.374 38.269 41.192 1.00 40.09 410 VAL A C 1
ATOM 3169 O O . VAL A 1 410 ? 5.799 39.071 40.362 1.00 40.09 410 VAL A O 1
ATOM 3172 N N . ASP A 1 411 ? 4.090 37.930 41.295 1.00 46.03 411 ASP A N 1
ATOM 3173 C CA . ASP A 1 411 ? 3.014 38.455 40.444 1.00 46.03 411 ASP A CA 1
ATOM 3174 C C . ASP A 1 411 ? 1.931 39.134 41.296 1.00 46.03 411 ASP A C 1
ATOM 3176 O O . ASP A 1 411 ? 1.713 38.740 42.444 1.00 46.03 411 ASP A O 1
ATOM 3180 N N . TYR A 1 412 ? 1.257 40.152 40.755 1.00 38.72 412 TYR A N 1
ATOM 3181 C CA . TYR A 1 412 ? 0.291 40.955 41.511 1.00 38.72 412 TYR A CA 1
ATOM 3182 C C . TYR A 1 412 ? -0.869 41.449 40.635 1.00 38.72 412 TYR A C 1
ATOM 3184 O O . TYR A 1 412 ? -0.771 42.460 39.939 1.00 38.72 412 TYR A O 1
ATOM 3192 N N . GLU A 1 413 ? -1.999 40.740 40.693 1.00 40.47 413 GLU A N 1
ATOM 3193 C CA . GLU A 1 413 ? -3.199 41.027 39.901 1.00 40.47 413 GLU A CA 1
ATOM 3194 C C . GLU A 1 413 ? -4.355 41.520 40.788 1.00 40.47 413 GLU A C 1
ATOM 3196 O O . GLU A 1 413 ? -4.825 40.813 41.679 1.00 40.47 413 GLU A O 1
ATOM 3201 N N . GLY A 1 414 ? -4.831 42.746 40.550 1.00 42.19 414 GLY A N 1
ATOM 3202 C CA . GLY A 1 414 ? -5.954 43.331 41.288 1.00 42.19 414 GLY A CA 1
ATOM 3203 C C . GLY A 1 414 ? -6.175 44.816 40.989 1.00 42.19 414 GLY A C 1
ATOM 3204 O O . GLY A 1 414 ? -5.345 45.471 40.360 1.00 42.19 414 GLY A O 1
ATOM 3205 N N . GLN A 1 415 ? -7.302 45.371 41.449 1.00 39.78 415 GLN A N 1
ATOM 3206 C CA . GLN A 1 415 ? -7.496 46.826 41.465 1.00 39.78 415 GLN A CA 1
ATOM 3207 C C . GLN A 1 415 ? -6.670 47.438 42.604 1.00 39.78 415 GLN A C 1
ATOM 3209 O O . GLN A 1 415 ? -6.784 47.008 43.751 1.00 39.78 415 GLN A O 1
ATOM 3214 N N . THR A 1 416 ? -5.857 48.450 42.300 1.00 43.69 416 THR A N 1
ATOM 3215 C CA . THR A 1 416 ? -4.946 49.102 43.254 1.00 43.69 416 THR A CA 1
ATOM 3216 C C . THR A 1 416 ? -5.667 50.046 44.225 1.00 43.69 416 THR A C 1
ATOM 3218 O O . THR A 1 416 ? -5.551 51.263 44.146 1.00 43.69 416 THR A O 1
ATOM 3221 N N . ASP A 1 417 ? -6.369 49.463 45.199 1.00 46.09 417 ASP A N 1
ATOM 3222 C CA . ASP A 1 417 ? -6.645 50.078 46.505 1.00 46.09 417 ASP A CA 1
ATOM 3223 C C . ASP A 1 417 ? -5.674 49.466 47.528 1.00 46.09 417 ASP A C 1
ATOM 3225 O O . ASP A 1 417 ? -6.003 48.539 48.269 1.00 46.09 417 ASP A O 1
ATOM 3229 N N . ILE A 1 418 ? -4.426 49.946 47.512 1.00 44.25 418 ILE A N 1
ATOM 3230 C CA . ILE A 1 418 ? -3.328 49.382 48.318 1.00 44.25 418 ILE A CA 1
ATOM 3231 C C . ILE A 1 418 ? -3.610 49.480 49.826 1.00 44.25 418 ILE A C 1
ATOM 3233 O O . ILE A 1 418 ? -3.177 48.607 50.576 1.00 44.25 418 ILE A O 1
ATOM 3237 N N . ALA A 1 419 ? -4.408 50.456 50.272 1.00 44.66 419 ALA A N 1
ATOM 3238 C CA . ALA A 1 419 ? -4.832 50.564 51.667 1.00 44.66 419 ALA A CA 1
ATOM 3239 C C . ALA A 1 419 ? -5.714 49.376 52.099 1.00 44.66 419 ALA A C 1
ATOM 3241 O O . ALA A 1 419 ? -5.485 48.803 53.167 1.00 44.66 419 ALA A O 1
ATOM 3242 N N . LYS A 1 420 ? -6.672 48.944 51.261 1.00 42.72 420 LYS A N 1
ATOM 3243 C CA . LYS A 1 420 ? -7.405 47.686 51.502 1.00 42.72 420 LYS A CA 1
ATOM 3244 C C . LYS A 1 420 ? -6.505 46.461 51.379 1.00 42.72 420 LYS A C 1
ATOM 3246 O O . LYS A 1 420 ? -6.620 45.549 52.192 1.00 42.72 420 LYS A O 1
ATOM 3251 N N . THR A 1 421 ? -5.627 46.428 50.379 1.00 43.94 421 THR A N 1
ATOM 3252 C CA . THR A 1 421 ? -4.797 45.251 50.092 1.00 43.94 421 THR A CA 1
ATOM 3253 C C . THR A 1 421 ? -3.795 44.960 51.210 1.00 43.94 421 THR A C 1
ATOM 3255 O O . THR A 1 421 ? -3.662 43.808 51.616 1.00 43.94 421 THR A O 1
ATOM 3258 N N . LEU A 1 422 ? -3.153 45.985 51.781 1.00 42.41 422 LEU A N 1
ATOM 3259 C CA . LEU A 1 422 ? -2.286 45.834 52.955 1.00 42.41 422 LEU A CA 1
ATOM 3260 C C . LEU A 1 422 ? -3.075 45.318 54.170 1.00 42.41 422 LEU A C 1
ATOM 3262 O O . LEU A 1 422 ? -2.647 44.363 54.810 1.00 42.41 422 LEU A O 1
ATOM 3266 N N . ALA A 1 423 ? -4.269 45.864 54.430 1.00 43.97 423 ALA A N 1
ATOM 3267 C CA . ALA A 1 423 ? -5.145 45.412 55.518 1.00 43.97 423 ALA A CA 1
ATOM 3268 C C . ALA A 1 423 ? -5.727 43.990 55.325 1.00 43.97 423 ALA A C 1
ATOM 3270 O O . ALA A 1 423 ? -6.254 43.407 56.276 1.00 43.97 423 ALA A O 1
ATOM 3271 N N . GLN A 1 424 ? -5.651 43.438 54.109 1.00 39.56 424 GLN A N 1
ATOM 3272 C CA . GLN A 1 424 ? -6.036 42.062 53.789 1.00 39.56 424 GLN A CA 1
ATOM 3273 C C . GLN A 1 424 ? -4.835 41.104 53.901 1.00 39.56 424 GLN A C 1
ATOM 3275 O O . GLN A 1 424 ? -4.954 40.051 54.525 1.00 39.56 424 GLN A O 1
ATOM 3280 N N . LEU A 1 425 ? -3.655 41.497 53.399 1.00 38.34 425 LEU A N 1
ATOM 3281 C CA . LEU A 1 425 ? -2.401 40.750 53.581 1.00 38.34 425 LEU A CA 1
ATOM 3282 C C . LEU A 1 425 ? -2.089 40.499 55.065 1.00 38.34 425 LEU A C 1
ATOM 3284 O O . LEU A 1 425 ? -1.768 39.373 55.439 1.00 38.34 425 LEU A O 1
ATOM 3288 N N . ASP A 1 426 ? -2.249 41.523 55.906 1.00 40.00 426 ASP A N 1
ATOM 3289 C CA . ASP A 1 426 ? -1.983 41.456 57.353 1.00 40.00 426 ASP A CA 1
ATOM 3290 C C . ASP A 1 426 ? -2.932 40.482 58.093 1.00 40.00 426 ASP A C 1
ATOM 3292 O O . ASP A 1 426 ? -2.631 40.008 59.189 1.00 40.00 426 ASP A O 1
ATOM 3296 N N . LYS A 1 427 ? -4.072 40.126 57.477 1.00 42.16 427 LYS A N 1
ATOM 3297 C CA . LYS A 1 427 ? -5.024 39.121 57.984 1.00 42.16 427 LYS A CA 1
ATOM 3298 C C . LYS A 1 427 ? -4.759 37.705 57.490 1.00 42.16 427 LYS A C 1
ATOM 3300 O O . LYS A 1 427 ? -4.950 36.762 58.256 1.00 42.16 427 LYS A O 1
ATOM 3305 N N . ASP A 1 428 ? -4.376 37.543 56.227 1.00 39.72 428 ASP A N 1
ATOM 3306 C CA . ASP A 1 428 ? -4.355 36.225 55.582 1.00 39.72 428 ASP A CA 1
ATOM 3307 C C . ASP A 1 428 ? -3.031 35.462 55.786 1.00 39.72 428 ASP A C 1
ATOM 3309 O O . ASP A 1 428 ? -2.981 34.242 55.602 1.00 39.72 428 ASP A O 1
ATOM 3313 N N . PHE A 1 429 ? -1.962 36.138 56.227 1.00 38.00 429 PHE A N 1
ATOM 3314 C CA . PHE A 1 429 ? -0.630 35.533 56.359 1.00 38.00 429 PHE A CA 1
ATOM 3315 C C . PHE A 1 429 ? -0.318 34.610 57.562 1.00 38.00 429 PHE A C 1
ATOM 3317 O O . PHE A 1 429 ? 0.606 33.804 57.421 1.00 38.00 429 PHE A O 1
ATOM 3324 N N . PRO A 1 430 ? -1.040 34.609 58.704 1.00 40.72 430 PRO A N 1
ATOM 3325 C CA . PRO A 1 430 ? -0.665 33.803 59.870 1.00 40.72 430 PRO A CA 1
ATOM 3326 C C . PRO A 1 430 ? -1.522 32.536 60.100 1.00 40.72 430 PRO A C 1
ATOM 3328 O O . PRO A 1 430 ? -1.677 32.124 61.248 1.00 40.72 430 PRO A O 1
ATOM 3331 N N . SER A 1 431 ? -2.104 31.899 59.066 1.00 34.69 431 SER A N 1
ATOM 3332 C CA . SER A 1 431 ? -3.006 30.738 59.287 1.00 34.69 431 SER A CA 1
ATOM 3333 C C . SER A 1 431 ? -2.818 29.484 58.421 1.00 34.69 431 SER A C 1
ATOM 3335 O O . SER A 1 431 ? -3.126 28.399 58.906 1.00 34.69 431 SER A O 1
ATOM 3337 N N . LYS A 1 432 ? -2.285 29.535 57.189 1.00 32.44 432 LYS A N 1
ATOM 3338 C CA . LYS A 1 432 ? -2.295 28.344 56.297 1.00 32.44 432 LYS A CA 1
ATOM 3339 C C . LYS A 1 432 ? -1.235 27.258 56.569 1.00 32.44 432 LYS A C 1
ATOM 3341 O O . LYS A 1 432 ? -1.168 26.281 55.829 1.00 32.44 432 LYS A O 1
ATOM 3346 N N . TYR A 1 433 ? -0.476 27.396 57.659 1.00 36.66 433 TYR A N 1
ATOM 3347 C CA . TYR A 1 433 ? 0.301 26.319 58.299 1.00 36.66 433 TYR A CA 1
ATOM 3348 C C . TYR A 1 433 ? -0.293 25.868 59.656 1.00 36.66 433 TYR A C 1
ATOM 3350 O O . TYR A 1 433 ? 0.330 25.092 60.377 1.00 36.66 433 TYR A O 1
ATOM 3358 N N . ALA A 1 434 ? -1.508 26.314 59.998 1.00 29.03 434 ALA A N 1
ATOM 3359 C CA . ALA A 1 434 ? -2.315 25.812 61.109 1.00 29.03 434 ALA A CA 1
ATOM 3360 C C . ALA A 1 434 ? -3.535 25.032 60.577 1.00 29.03 434 ALA A C 1
ATOM 3362 O O . ALA A 1 434 ? -4.026 25.287 59.477 1.00 29.03 434 ALA A O 1
ATOM 3363 N N . GLY A 1 435 ? -3.997 24.034 61.334 1.00 26.56 435 GLY A N 1
ATOM 3364 C CA . GLY A 1 435 ? -4.999 23.069 60.872 1.00 26.56 435 GLY A CA 1
ATOM 3365 C C . GLY A 1 435 ? -6.427 23.278 61.394 1.00 26.56 435 GLY A C 1
ATOM 3366 O O . GLY A 1 435 ? -6.651 23.935 62.403 1.00 26.56 435 GLY A O 1
ATOM 3367 N N . THR A 1 436 ? -7.349 22.570 60.728 1.00 29.42 436 THR A N 1
ATOM 3368 C CA . THR A 1 436 ? -8.708 22.156 61.151 1.00 29.42 436 THR A CA 1
ATOM 3369 C C . THR A 1 436 ? -9.813 23.194 61.435 1.00 29.42 436 THR A C 1
ATOM 3371 O O . THR A 1 436 ? -9.618 24.177 62.132 1.00 29.42 436 THR A O 1
ATOM 3374 N N . ALA A 1 437 ? -11.030 22.789 61.023 1.00 24.88 437 ALA A N 1
ATOM 3375 C CA . ALA A 1 437 ? -12.372 23.149 61.528 1.00 24.88 437 ALA A CA 1
ATOM 3376 C C . ALA A 1 437 ? -13.232 24.241 60.823 1.00 24.88 437 ALA A C 1
ATOM 3378 O O . ALA A 1 437 ? -12.981 25.432 60.915 1.00 24.88 437 ALA A O 1
ATOM 3379 N N . ALA A 1 438 ? -14.351 23.754 60.257 1.00 25.52 438 ALA A N 1
ATOM 3380 C CA . ALA A 1 438 ? -15.741 24.248 60.350 1.00 25.52 438 ALA A CA 1
ATOM 3381 C C . ALA A 1 438 ? -16.197 25.652 59.853 1.00 25.52 438 ALA A C 1
ATOM 3383 O O . ALA A 1 438 ? -15.909 26.669 60.467 1.00 25.52 438 ALA A O 1
ATOM 3384 N N . GLY A 1 439 ? -17.201 25.636 58.954 1.00 24.22 439 GLY A N 1
ATOM 3385 C CA . GLY A 1 439 ? -18.561 26.100 59.319 1.00 24.22 439 GLY A CA 1
ATOM 3386 C C . GLY A 1 439 ? -19.182 27.306 58.576 1.00 24.22 439 GLY A C 1
ATOM 3387 O O . GLY A 1 439 ? -18.634 28.397 58.622 1.00 24.22 439 GLY A O 1
ATOM 3388 N N . ALA A 1 440 ? -20.409 27.117 58.040 1.00 24.52 440 ALA A N 1
ATOM 3389 C CA . ALA A 1 440 ? -21.306 28.126 57.414 1.00 24.52 440 ALA A CA 1
ATOM 3390 C C . ALA A 1 440 ? -20.744 28.842 56.150 1.00 24.52 440 ALA A C 1
ATOM 3392 O O . ALA A 1 440 ? -19.550 28.809 55.896 1.00 24.52 440 ALA A O 1
ATOM 3393 N N . GLY A 1 441 ? -21.516 29.454 55.237 1.00 23.75 441 GLY A N 1
ATOM 3394 C CA . GLY A 1 441 ? -22.955 29.781 55.159 1.00 23.75 441 GLY A CA 1
ATOM 3395 C C . GLY A 1 441 ? -23.148 31.302 54.945 1.00 23.75 441 GLY A C 1
ATOM 3396 O O . GLY A 1 441 ? -22.420 32.072 55.554 1.00 23.75 441 GLY A O 1
ATOM 3397 N N . ALA A 1 442 ? -24.074 31.830 54.129 1.00 25.69 442 ALA A N 1
ATOM 3398 C CA . ALA A 1 442 ? -25.067 31.224 53.230 1.00 25.69 442 ALA A CA 1
ATOM 3399 C C . ALA A 1 442 ? -25.596 32.260 52.188 1.00 25.69 442 ALA A C 1
ATOM 3401 O O . ALA A 1 442 ? -25.320 33.445 52.314 1.00 25.69 442 ALA A O 1
ATOM 3402 N N . ASN A 1 443 ? -26.394 31.791 51.214 1.00 25.81 443 ASN A N 1
ATOM 3403 C CA . ASN A 1 443 ? -27.473 32.470 50.455 1.00 25.81 443 ASN A CA 1
ATOM 3404 C C . ASN A 1 443 ? -27.383 33.958 50.019 1.00 25.81 443 ASN A C 1
ATOM 3406 O O . ASN A 1 443 ? -27.460 34.849 50.858 1.00 25.81 443 ASN A O 1
ATOM 3410 N N . ALA A 1 444 ? -27.519 34.189 48.697 1.00 23.94 444 ALA A N 1
ATOM 3411 C CA . ALA A 1 444 ? -28.513 35.058 48.004 1.00 23.94 444 ALA A CA 1
ATOM 3412 C C . ALA A 1 444 ? -27.922 35.736 46.735 1.00 23.94 444 ALA A C 1
ATOM 3414 O O . ALA A 1 444 ? -26.767 36.137 46.743 1.00 23.94 444 ALA A O 1
ATOM 3415 N N . GLY A 1 445 ? -28.646 35.915 45.619 1.00 23.62 445 GLY A N 1
ATOM 3416 C CA . GLY A 1 445 ? -30.014 35.476 45.325 1.00 23.62 445 GLY A CA 1
ATOM 3417 C C . GLY A 1 445 ? -30.401 35.548 43.832 1.00 23.62 445 GLY A C 1
ATOM 3418 O O . GLY A 1 445 ? -30.164 36.536 43.150 1.00 23.62 445 GLY A O 1
ATOM 3419 N N . THR A 1 446 ? -31.031 34.465 43.377 1.00 25.34 446 THR A N 1
ATOM 3420 C CA . THR A 1 446 ? -31.994 34.279 42.261 1.00 25.34 446 THR A CA 1
ATOM 3421 C C . THR A 1 446 ? -33.142 35.320 42.187 1.00 25.34 446 THR A C 1
ATOM 3423 O O . THR A 1 446 ? -33.278 36.056 43.165 1.00 25.34 446 THR A O 1
ATOM 3426 N N . PRO A 1 447 ? -34.090 35.304 41.195 1.00 32.03 447 PRO A N 1
ATOM 3427 C CA . PRO A 1 447 ? -34.282 34.404 40.019 1.00 32.03 447 PRO A CA 1
ATOM 3428 C C . PRO A 1 447 ? -34.756 35.105 38.694 1.00 32.03 447 PRO A C 1
ATOM 3430 O O . PRO A 1 447 ? -34.870 36.321 38.634 1.00 32.03 447 PRO A O 1
ATOM 3433 N N . VAL A 1 448 ? -35.191 34.288 37.706 1.00 24.03 448 VAL A N 1
ATOM 3434 C CA . VAL A 1 448 ? -36.091 34.594 36.546 1.00 24.03 448 VAL A CA 1
ATOM 3435 C C . VAL A 1 448 ? -35.456 35.433 35.413 1.00 24.03 448 VAL A C 1
ATOM 3437 O O . VAL A 1 448 ? -34.769 36.404 35.676 1.00 24.03 448 VAL A O 1
ATOM 3440 N N . GLY A 1 449 ? -35.639 35.155 34.112 1.00 23.41 449 GLY A N 1
ATOM 3441 C CA . GLY A 1 449 ? -36.483 34.182 33.387 1.00 23.41 449 GLY A CA 1
ATOM 3442 C C . GLY A 1 449 ? -37.313 34.884 32.281 1.00 23.41 449 GLY A C 1
ATOM 3443 O O . GLY A 1 449 ? -37.243 36.098 32.157 1.00 23.41 449 GLY A O 1
ATOM 3444 N N . VAL A 1 450 ? -38.127 34.214 31.454 1.00 22.27 450 VAL A N 1
ATOM 3445 C CA . VAL A 1 450 ? -38.390 32.769 31.339 1.00 22.27 450 VAL A CA 1
ATOM 3446 C C . VAL A 1 450 ? -39.043 32.444 29.969 1.00 22.27 450 VAL A C 1
ATOM 3448 O O . VAL A 1 450 ? -39.785 33.265 29.450 1.00 22.27 450 VAL A O 1
ATOM 3451 N N . ARG A 1 451 ? -38.822 31.222 29.449 1.00 21.78 451 ARG A N 1
ATOM 3452 C CA . ARG A 1 451 ? -39.588 30.497 28.393 1.00 21.78 451 ARG A CA 1
ATOM 3453 C C . ARG A 1 451 ? -39.868 31.161 27.029 1.00 21.78 451 ARG A C 1
ATOM 3455 O O . ARG A 1 451 ? -40.730 32.019 26.885 1.00 21.78 451 ARG A O 1
ATOM 3462 N N . THR A 1 452 ? -39.352 30.512 25.987 1.00 31.52 452 THR A N 1
ATOM 3463 C CA . THR A 1 452 ? -40.146 30.177 24.790 1.00 31.52 452 THR A CA 1
ATOM 3464 C C . THR A 1 452 ? -41.132 29.033 25.098 1.00 31.52 452 THR A C 1
ATOM 3466 O O . THR A 1 452 ? -40.842 28.179 25.938 1.00 31.52 452 THR A O 1
ATOM 3469 N N . SER A 1 453 ? -42.287 28.979 24.416 1.00 22.44 453 SER A N 1
ATOM 3470 C CA . SER A 1 453 ? -43.195 27.811 24.447 1.00 22.44 453 SER A CA 1
ATOM 3471 C C . SER A 1 453 ? -44.136 27.756 23.223 1.00 22.44 453 SER A C 1
ATOM 3473 O O . SER A 1 453 ? -45.042 28.576 23.140 1.00 22.44 453 SER A O 1
ATOM 3475 N N . VAL A 1 454 ? -43.782 27.000 22.171 1.00 22.12 454 VAL A N 1
ATOM 3476 C CA . VAL A 1 454 ? -44.313 25.685 21.688 1.00 22.12 454 VAL A CA 1
ATOM 3477 C C . VAL A 1 454 ? -45.718 25.652 21.039 1.00 22.12 454 VAL A C 1
ATOM 3479 O O . VAL A 1 454 ? -46.642 26.305 21.502 1.00 22.12 454 VAL A O 1
ATOM 3482 N N . HIS A 1 455 ? -45.843 24.741 20.053 1.00 22.64 455 HIS A N 1
ATOM 3483 C CA . HIS A 1 455 ? -47.045 24.184 19.391 1.00 22.64 455 HIS A CA 1
ATOM 3484 C C . HIS A 1 455 ? -47.731 25.026 18.292 1.00 22.64 455 HIS A C 1
ATOM 3486 O O . HIS A 1 455 ? -47.771 26.245 18.379 1.00 22.64 455 HIS A O 1
ATOM 3492 N N . SER A 1 456 ? -48.354 24.427 17.263 1.00 22.92 456 SER A N 1
ATOM 3493 C CA . SER A 1 456 ? -48.112 23.144 16.550 1.00 22.92 456 SER A CA 1
ATOM 3494 C C . SER A 1 456 ? -48.976 23.101 15.270 1.00 22.92 456 SER A C 1
ATOM 3496 O O . SER A 1 456 ? -50.095 23.605 15.266 1.00 22.92 456 SER A O 1
ATOM 3498 N N . GLY A 1 457 ? -48.499 22.476 14.188 1.00 21.06 457 GLY A N 1
ATOM 3499 C CA . GLY A 1 457 ? -49.287 22.284 12.959 1.00 21.06 457 GLY A CA 1
ATOM 3500 C C . GLY A 1 457 ? -48.517 21.496 11.899 1.00 21.06 457 GLY A C 1
ATOM 3501 O O . GLY A 1 457 ? -47.325 21.729 11.718 1.00 21.06 457 GLY A O 1
ATOM 3502 N N . SER A 1 458 ? -49.164 20.530 11.243 1.00 22.84 458 SER A N 1
ATOM 3503 C CA . SER A 1 458 ? -48.513 19.535 10.382 1.00 22.84 458 SER A CA 1
ATOM 3504 C C . SER A 1 458 ? -48.862 19.672 8.898 1.00 22.84 458 SER A C 1
ATOM 3506 O O . SER A 1 458 ? -50.011 19.902 8.527 1.00 22.84 458 SER A O 1
ATOM 3508 N N . SER A 1 459 ? -47.878 19.432 8.032 1.00 22.17 459 SER A N 1
ATOM 3509 C CA . SER A 1 459 ? -47.996 18.615 6.807 1.00 22.17 459 SER A CA 1
ATOM 3510 C C . SER A 1 459 ? -46.623 18.504 6.130 1.00 22.17 459 SER A C 1
ATOM 3512 O O . SER A 1 459 ? -45.701 19.249 6.456 1.00 22.17 459 SER A O 1
ATOM 3514 N N . ALA A 1 460 ? -46.455 17.519 5.248 1.00 23.91 460 ALA A N 1
ATOM 3515 C CA . ALA A 1 460 ? -45.174 17.205 4.619 1.00 23.91 460 ALA A CA 1
ATOM 3516 C C . ALA A 1 460 ? -45.099 17.731 3.179 1.00 23.91 460 ALA A C 1
ATOM 3518 O O . ALA A 1 460 ? -46.061 17.570 2.430 1.00 23.91 460 ALA A O 1
ATOM 3519 N N . ASN A 1 461 ? -43.921 18.197 2.747 1.00 23.33 461 ASN A N 1
ATOM 3520 C CA . ASN A 1 461 ? -43.125 17.373 1.831 1.00 23.33 461 ASN A CA 1
ATOM 3521 C C . ASN A 1 461 ? -41.644 17.786 1.742 1.00 23.33 461 ASN A C 1
ATOM 3523 O O . ASN A 1 461 ? -41.266 18.877 2.154 1.00 23.33 461 ASN A O 1
ATOM 3527 N N . MET A 1 462 ? -40.846 16.854 1.216 1.00 26.78 462 MET A N 1
ATOM 3528 C CA . MET A 1 462 ? -39.399 16.883 0.937 1.00 26.78 462 MET A CA 1
ATOM 3529 C C . MET A 1 462 ? -38.715 18.266 0.879 1.00 26.78 462 MET A C 1
ATOM 3531 O O . MET A 1 462 ? -38.960 19.054 -0.032 1.00 26.78 462 MET A O 1
ATOM 3535 N N . GLY A 1 463 ? -37.759 18.494 1.786 1.00 22.41 463 GLY A N 1
ATOM 3536 C CA . GLY A 1 463 ? -36.785 19.586 1.710 1.00 22.41 463 GLY A CA 1
ATOM 3537 C C . GLY A 1 463 ? -35.353 19.046 1.665 1.00 22.41 463 GLY A C 1
ATOM 3538 O O . GLY A 1 463 ? -35.032 18.100 2.382 1.00 22.41 463 GLY A O 1
ATOM 3539 N N . ALA A 1 464 ? -34.493 19.649 0.841 1.00 25.59 464 ALA A N 1
ATOM 3540 C CA . ALA A 1 464 ? -33.060 19.361 0.825 1.00 25.59 464 ALA A CA 1
ATOM 3541 C C . ALA A 1 464 ? -32.352 20.221 1.887 1.00 25.59 464 ALA A C 1
ATOM 3543 O O . ALA A 1 464 ? -32.340 21.448 1.786 1.00 25.59 464 ALA A O 1
ATOM 3544 N N . GLY A 1 465 ? -31.801 19.577 2.918 1.00 22.70 465 GLY A N 1
ATOM 3545 C CA . GLY A 1 465 ? -31.085 20.219 4.024 1.00 22.70 465 GLY A CA 1
ATOM 3546 C C . GLY A 1 465 ? -29.603 19.843 4.057 1.00 22.70 465 GLY A C 1
ATOM 3547 O O . GLY A 1 465 ? -29.198 18.819 3.514 1.00 22.70 465 GLY A O 1
ATOM 3548 N N . THR A 1 466 ? -28.793 20.680 4.702 1.00 36.06 466 THR A N 1
ATOM 3549 C CA . THR A 1 466 ? -27.339 20.512 4.823 1.00 36.06 466 THR A CA 1
ATOM 3550 C C . THR A 1 466 ? -26.943 19.495 5.896 1.00 36.06 466 THR A C 1
ATOM 3552 O O . THR A 1 466 ? -27.284 19.689 7.062 1.00 36.06 466 THR A O 1
ATOM 3555 N N . ASP A 1 467 ? -26.108 18.518 5.549 1.00 25.95 467 ASP A N 1
ATOM 3556 C CA . ASP A 1 467 ? -25.111 17.937 6.462 1.00 25.95 467 ASP A CA 1
ATOM 3557 C C . ASP A 1 467 ? -23.972 17.285 5.643 1.00 25.95 467 ASP A C 1
ATOM 3559 O O . ASP A 1 467 ? -24.005 17.314 4.410 1.00 25.95 467 ASP A O 1
ATOM 3563 N N . GLY A 1 468 ? -22.925 16.780 6.306 1.00 30.84 468 GLY A N 1
ATOM 3564 C CA . GLY A 1 468 ? -21.708 16.280 5.647 1.00 30.84 468 GLY A CA 1
ATOM 3565 C C . GLY A 1 468 ? -21.966 15.108 4.692 1.00 30.84 468 GLY A C 1
ATOM 3566 O O . GLY A 1 468 ? -22.373 14.035 5.125 1.00 30.84 468 GLY A O 1
ATOM 3567 N N . SER A 1 469 ? -21.718 15.311 3.397 1.00 30.30 469 SER A N 1
ATOM 3568 C CA . SER A 1 469 ? -22.026 14.336 2.348 1.00 30.30 469 SER A CA 1
ATOM 3569 C C . SER A 1 469 ? -21.072 13.140 2.344 1.00 30.30 469 SER A C 1
ATOM 3571 O O . SER A 1 469 ? -19.865 13.314 2.171 1.00 30.30 469 SER A O 1
ATOM 3573 N N . SER A 1 470 ? -21.640 11.935 2.414 1.00 32.19 470 SER A N 1
ATOM 3574 C CA . SER A 1 470 ? -21.006 10.684 1.982 1.00 32.19 470 SER A CA 1
ATOM 3575 C C . SER A 1 470 ? -20.387 10.823 0.589 1.00 32.19 470 SER A C 1
ATOM 3577 O O . SER A 1 470 ? -21.013 11.419 -0.296 1.00 32.19 470 SER A O 1
ATOM 3579 N N . GLU A 1 471 ? -19.223 10.219 0.349 1.00 36.38 471 GLU A N 1
ATOM 3580 C CA . GLU A 1 471 ? -18.683 10.153 -1.011 1.00 36.38 471 GLU A CA 1
ATOM 3581 C C . GLU A 1 471 ? -19.595 9.309 -1.911 1.00 36.38 471 GLU A C 1
ATOM 3583 O O . GLU A 1 471 ? -20.028 8.210 -1.552 1.00 36.38 471 GLU A O 1
ATOM 3588 N N . VAL A 1 472 ? -19.899 9.837 -3.099 1.00 37.94 472 VAL A N 1
ATOM 3589 C CA . VAL A 1 472 ? -20.635 9.096 -4.126 1.00 37.94 472 VAL A CA 1
ATOM 3590 C C . VAL A 1 472 ? -19.680 8.071 -4.721 1.00 37.94 472 VAL A C 1
ATOM 3592 O O . VAL A 1 472 ? -18.776 8.431 -5.474 1.00 37.94 472 VAL A O 1
ATOM 3595 N N . VAL A 1 473 ? -19.892 6.800 -4.374 1.00 45.50 473 VAL A N 1
ATOM 3596 C CA . VAL A 1 473 ? -19.068 5.677 -4.835 1.00 45.50 473 VAL A CA 1
ATOM 3597 C C . VAL A 1 473 ? -18.935 5.715 -6.370 1.00 45.50 473 VAL A C 1
ATOM 3599 O O . VAL A 1 473 ? -19.957 5.739 -7.069 1.00 45.50 473 VAL A O 1
ATOM 3602 N N . PRO A 1 474 ? -17.709 5.732 -6.929 1.00 46.81 474 PRO A N 1
ATOM 3603 C CA . PRO A 1 474 ? -17.510 5.719 -8.375 1.00 46.81 474 PRO A CA 1
ATOM 3604 C C . PRO A 1 474 ? -18.095 4.438 -8.982 1.00 46.81 474 PRO A C 1
ATOM 3606 O O . PRO A 1 474 ? -17.816 3.332 -8.528 1.00 46.81 474 PRO A O 1
ATOM 3609 N N . LYS A 1 475 ? -18.915 4.585 -10.033 1.00 68.62 475 LYS A N 1
ATOM 3610 C CA . LYS A 1 475 ? -19.754 3.499 -10.582 1.00 68.62 475 LYS A CA 1
ATOM 3611 C C . LYS A 1 475 ? -19.003 2.238 -11.028 1.00 68.62 475 LYS A C 1
ATOM 3613 O O . LYS A 1 475 ? -19.638 1.192 -11.125 1.00 68.62 475 LYS A O 1
ATOM 3618 N N . LYS A 1 476 ? -17.716 2.348 -11.368 1.00 85.38 476 LYS A N 1
ATOM 3619 C CA . LYS A 1 476 ? -16.823 1.234 -11.712 1.00 85.38 476 LYS A CA 1
ATOM 3620 C C . LYS A 1 476 ? -15.369 1.705 -11.610 1.00 85.38 476 LYS A C 1
ATOM 3622 O O . LYS A 1 476 ? -15.031 2.703 -12.243 1.00 85.38 476 LYS A O 1
ATOM 3627 N N . VAL A 1 477 ? -14.527 1.001 -10.852 1.00 89.12 477 VAL A N 1
ATOM 3628 C CA . VAL A 1 477 ? -13.077 1.268 -10.731 1.00 89.12 477 VAL A CA 1
ATOM 3629 C C . VAL A 1 477 ? -12.308 0.013 -11.124 1.00 89.12 477 VAL A C 1
ATOM 3631 O O . VAL A 1 477 ? -12.663 -1.067 -10.671 1.00 89.12 477 VAL A O 1
ATOM 3634 N N . LEU A 1 478 ? -11.280 0.144 -11.963 1.00 89.88 478 LEU A N 1
ATOM 3635 C CA . LEU A 1 478 ? -10.394 -0.957 -12.356 1.00 89.88 478 LEU A CA 1
ATOM 3636 C C . LEU A 1 478 ? -9.133 -0.938 -11.481 1.00 89.88 478 LEU A C 1
ATOM 3638 O O . LEU A 1 478 ? -8.578 0.135 -11.260 1.00 89.88 478 LEU A O 1
ATOM 3642 N N . LEU A 1 479 ? -8.695 -2.106 -11.018 1.00 91.56 479 LEU A N 1
ATOM 3643 C CA . LEU A 1 479 ? -7.494 -2.313 -10.208 1.00 91.56 479 LEU A CA 1
ATOM 3644 C C . LEU A 1 479 ? -6.303 -2.795 -11.067 1.00 91.56 479 LEU A C 1
ATOM 3646 O O . LEU A 1 479 ? -6.530 -3.321 -12.162 1.00 91.56 479 LEU A O 1
ATOM 3650 N N . PRO A 1 480 ? -5.047 -2.664 -10.588 1.00 88.69 480 PRO A N 1
ATOM 3651 C CA . PRO A 1 480 ? -3.834 -3.046 -11.330 1.00 88.69 480 PRO A CA 1
ATOM 3652 C C . PRO A 1 480 ? -3.798 -4.523 -11.752 1.00 88.69 480 PRO A C 1
ATOM 3654 O O . PRO A 1 480 ? -3.422 -4.836 -12.877 1.00 88.69 480 PRO A O 1
ATOM 3657 N N . ASN A 1 481 ? -4.320 -5.413 -10.904 1.00 89.25 481 ASN A N 1
ATOM 3658 C CA . ASN A 1 481 ? -4.487 -6.850 -11.164 1.00 89.25 481 ASN A CA 1
ATOM 3659 C C . ASN A 1 481 ? -5.627 -7.197 -12.157 1.00 89.25 481 ASN A C 1
ATOM 3661 O O . ASN A 1 481 ? -5.982 -8.363 -12.336 1.00 89.25 481 ASN A O 1
ATOM 3665 N N . GLY A 1 482 ? -6.271 -6.196 -12.770 1.00 90.31 482 GLY A N 1
ATOM 3666 C CA . GLY A 1 482 ? -7.368 -6.364 -13.728 1.00 90.31 482 GLY A CA 1
ATOM 3667 C C . GLY A 1 482 ? -8.756 -6.612 -13.118 1.00 90.31 482 GLY A C 1
ATOM 3668 O O . GLY A 1 482 ? -9.742 -6.640 -13.860 1.00 90.31 482 GLY A O 1
ATOM 3669 N N . TRP A 1 483 ? -8.876 -6.752 -11.793 1.00 93.06 483 TRP A N 1
ATOM 3670 C CA . TRP A 1 483 ? -10.171 -6.840 -11.105 1.00 93.06 483 TRP A CA 1
ATOM 3671 C C . TRP A 1 483 ? -10.847 -5.468 -11.016 1.00 93.06 483 TRP A C 1
ATOM 3673 O O . TRP A 1 483 ? -10.245 -4.427 -11.260 1.00 93.06 483 TRP A O 1
ATOM 3683 N N . THR A 1 484 ? -12.137 -5.445 -10.694 1.00 93.94 484 THR A N 1
ATOM 3684 C CA . THR A 1 484 ? -12.949 -4.227 -10.651 1.00 93.94 484 THR A CA 1
ATOM 3685 C C . THR A 1 484 ? -13.702 -4.097 -9.329 1.00 93.94 484 THR A C 1
ATOM 3687 O O . THR A 1 484 ? -14.304 -5.054 -8.856 1.00 93.94 484 THR A O 1
ATOM 3690 N N . LEU A 1 485 ? -13.769 -2.884 -8.779 1.00 93.12 485 LEU A N 1
ATOM 3691 C CA . LEU A 1 485 ? -14.656 -2.533 -7.672 1.00 93.12 485 LEU A CA 1
ATOM 3692 C C . LEU A 1 485 ? -15.947 -1.859 -8.164 1.00 93.12 485 LEU A C 1
ATOM 3694 O O . LEU A 1 485 ? -15.921 -0.945 -8.995 1.00 93.12 485 LEU A O 1
ATOM 3698 N N . THR A 1 486 ? -17.073 -2.266 -7.574 1.00 94.12 486 THR A N 1
ATOM 3699 C CA . THR A 1 486 ? -18.368 -1.556 -7.621 1.00 94.12 486 THR A CA 1
ATOM 3700 C C . THR A 1 486 ? -19.066 -1.657 -6.246 1.00 94.12 486 THR A C 1
ATOM 3702 O O . THR A 1 486 ? -20.055 -2.388 -6.111 1.00 94.12 486 THR A O 1
ATOM 3705 N N . PRO A 1 487 ? -18.526 -1.017 -5.192 1.00 94.12 487 PRO A N 1
ATOM 3706 C CA . PRO A 1 487 ? -18.990 -1.212 -3.817 1.00 94.12 487 PRO A CA 1
ATOM 3707 C C . PRO A 1 487 ? -20.485 -0.908 -3.640 1.00 94.12 487 PRO A C 1
ATOM 3709 O O . PRO A 1 487 ? -20.984 0.102 -4.138 1.00 94.12 487 PRO A O 1
ATOM 3712 N N . ALA A 1 488 ? -21.197 -1.763 -2.906 1.00 94.50 488 ALA A N 1
ATOM 3713 C CA . ALA A 1 488 ? -22.582 -1.520 -2.516 1.00 94.50 488 ALA A CA 1
ATOM 3714 C C . ALA A 1 488 ? -22.689 -0.489 -1.373 1.00 94.50 488 ALA A C 1
ATOM 3716 O O . ALA A 1 488 ? -21.740 -0.258 -0.622 1.00 94.50 488 ALA A O 1
ATOM 3717 N N . GLY A 1 489 ? -23.879 0.101 -1.217 1.00 93.06 489 GLY A N 1
ATOM 3718 C CA . GLY A 1 489 ? -24.168 1.074 -0.161 1.00 93.06 489 GLY A CA 1
ATOM 3719 C C . GLY A 1 489 ? -23.493 2.432 -0.385 1.00 93.06 489 GLY A C 1
ATOM 3720 O O . GLY A 1 489 ? -23.499 2.961 -1.496 1.00 93.06 489 GLY A O 1
ATOM 3721 N N . HIS A 1 490 ? -22.943 3.005 0.684 1.00 92.38 490 HIS A N 1
ATOM 3722 C CA . HIS A 1 490 ? -22.115 4.216 0.648 1.00 92.38 490 HIS A CA 1
ATOM 3723 C C . HIS A 1 490 ? -20.841 4.021 1.484 1.00 92.38 490 HIS A C 1
ATOM 3725 O O . HIS A 1 490 ? -20.707 3.005 2.168 1.00 92.38 490 HIS A O 1
ATOM 3731 N N . ALA A 1 491 ? -19.901 4.971 1.427 1.00 90.88 491 ALA A N 1
ATOM 3732 C CA . ALA A 1 491 ? -18.615 4.857 2.114 1.00 90.88 491 ALA A CA 1
ATOM 3733 C C . ALA A 1 491 ? -18.283 6.052 3.024 1.00 90.88 491 ALA A C 1
ATOM 3735 O O . ALA A 1 491 ? -18.655 7.191 2.731 1.00 90.88 491 ALA A O 1
ATOM 3736 N N . LEU A 1 492 ? -17.525 5.779 4.094 1.00 92.69 492 LEU A N 1
ATOM 3737 C CA . LEU A 1 492 ? -16.811 6.775 4.906 1.00 92.69 492 LEU A CA 1
ATOM 3738 C C . LEU A 1 492 ? -15.290 6.547 4.819 1.00 92.69 492 LEU A C 1
ATOM 3740 O O . LEU A 1 492 ? -14.865 5.389 4.820 1.00 92.69 492 LEU A O 1
ATOM 3744 N N . PRO A 1 493 ? -14.459 7.605 4.811 1.00 90.62 493 PRO A N 1
ATOM 3745 C CA . PRO A 1 493 ? -13.004 7.468 4.802 1.00 90.62 493 PRO A CA 1
ATOM 3746 C C . PRO A 1 493 ? -12.464 6.970 6.152 1.00 90.62 493 PRO A C 1
ATOM 3748 O O . PRO A 1 493 ? -12.849 7.467 7.217 1.00 90.62 493 PRO A O 1
ATOM 3751 N N . LEU A 1 494 ? -11.529 6.021 6.103 1.00 95.00 494 LEU A N 1
ATOM 3752 C CA . LEU A 1 494 ? -10.780 5.520 7.256 1.00 95.00 494 LEU A CA 1
ATOM 3753 C C . LEU A 1 494 ? -9.287 5.887 7.150 1.00 95.00 494 LEU A C 1
ATOM 3755 O O . LEU A 1 494 ? -8.851 6.552 6.208 1.00 95.00 494 LEU A O 1
ATOM 3759 N N . GLY A 1 495 ? -8.496 5.467 8.137 1.00 88.56 495 GLY A N 1
ATOM 3760 C CA . GLY A 1 495 ? -7.038 5.417 8.018 1.00 88.56 495 GLY A CA 1
ATOM 3761 C C . GLY A 1 495 ? -6.569 4.288 7.092 1.00 88.56 495 GLY A C 1
ATOM 3762 O O . GLY A 1 495 ? -7.357 3.617 6.432 1.00 88.56 495 GLY A O 1
ATOM 3763 N N . ASP A 1 496 ? -5.261 4.074 7.030 1.00 84.69 496 ASP A N 1
ATOM 3764 C CA . ASP A 1 496 ? -4.638 2.980 6.284 1.00 84.69 496 ASP A CA 1
ATOM 3765 C C . ASP A 1 496 ? -4.773 1.630 7.001 1.00 84.69 496 ASP A C 1
ATOM 3767 O O . ASP A 1 496 ? -4.616 1.544 8.221 1.00 84.69 496 ASP A O 1
ATOM 3771 N N . LEU A 1 497 ? -5.069 0.577 6.229 1.00 94.56 497 LEU A N 1
ATOM 3772 C CA . LEU A 1 497 ? -5.298 -0.795 6.696 1.00 94.56 497 LEU A CA 1
ATOM 3773 C C . LEU A 1 497 ? -6.091 -0.867 8.025 1.00 94.56 497 LEU A C 1
ATOM 3775 O O . LEU A 1 497 ? -5.546 -1.243 9.073 1.00 94.56 497 LEU A O 1
ATOM 3779 N N . PRO A 1 498 ? -7.383 -0.489 8.034 1.00 97.38 498 PRO A N 1
ATOM 3780 C CA . PRO A 1 498 ? -8.274 -0.853 9.130 1.00 97.38 498 PRO A CA 1
ATOM 3781 C C . PRO A 1 498 ? -8.244 -2.371 9.352 1.00 97.38 498 PRO A C 1
ATOM 3783 O O . PRO A 1 498 ? -8.360 -3.122 8.389 1.00 97.38 498 PRO A O 1
ATOM 3786 N N . LEU A 1 499 ? -8.099 -2.840 10.597 1.00 97.31 499 LEU A N 1
ATOM 3787 C CA . LEU A 1 499 ? -8.044 -4.285 10.910 1.00 97.31 499 LEU A CA 1
ATOM 3788 C C . LEU A 1 499 ? -9.157 -4.782 11.835 1.00 97.31 499 LEU A C 1
ATOM 3790 O O . LEU A 1 499 ? -9.400 -5.983 11.890 1.00 97.31 499 LEU A O 1
ATOM 3794 N N . ASN A 1 500 ? -9.822 -3.908 12.596 1.00 97.62 500 ASN A N 1
ATOM 3795 C CA . ASN A 1 500 ? -10.878 -4.342 13.513 1.00 97.62 500 ASN A CA 1
ATOM 3796 C C . ASN A 1 500 ? -11.932 -3.253 13.745 1.00 97.62 500 ASN A C 1
ATOM 3798 O O . ASN A 1 500 ? -11.630 -2.059 13.703 1.00 97.62 500 ASN A O 1
ATOM 3802 N N . ILE A 1 501 ? -13.156 -3.700 14.029 1.00 98.12 501 ILE A N 1
ATOM 3803 C CA . ILE A 1 501 ? -14.354 -2.901 14.286 1.00 98.12 501 ILE A CA 1
ATOM 3804 C C . ILE A 1 501 ? -14.905 -3.330 15.653 1.00 98.12 501 ILE A C 1
ATOM 3806 O O . ILE A 1 501 ? -15.552 -4.372 15.779 1.00 98.12 501 ILE A O 1
ATOM 3810 N N . ALA A 1 502 ? -14.672 -2.519 16.683 1.00 97.81 502 ALA A N 1
ATOM 3811 C CA . ALA A 1 502 ? -15.262 -2.716 18.003 1.00 97.81 502 ALA A CA 1
ATOM 3812 C C . ALA A 1 502 ? -16.570 -1.920 18.118 1.00 97.81 502 ALA A C 1
ATOM 3814 O O . ALA A 1 502 ? -16.613 -0.739 17.779 1.00 97.81 502 ALA A O 1
ATOM 3815 N N . VAL A 1 503 ? -17.632 -2.541 18.634 1.00 96.31 503 VAL A N 1
ATOM 3816 C CA . VAL A 1 503 ? -18.945 -1.900 18.835 1.00 96.31 503 VAL A CA 1
ATOM 3817 C C . VAL A 1 503 ? -19.149 -1.608 20.323 1.00 96.31 503 VAL A C 1
ATOM 3819 O O . VAL A 1 503 ? -18.900 -2.477 21.161 1.00 96.31 503 VAL A O 1
ATOM 3822 N N . SER A 1 504 ? -19.593 -0.397 20.664 1.00 95.38 504 SER A N 1
ATOM 3823 C CA . SER A 1 504 ? -19.881 0.015 22.041 1.00 95.38 504 SER A CA 1
ATOM 3824 C C . SER A 1 504 ? -21.353 -0.197 22.411 1.00 95.38 504 SER A C 1
ATOM 3826 O O . SER A 1 504 ? -22.248 -0.185 21.564 1.00 95.38 504 SER A O 1
ATOM 3828 N N . THR A 1 505 ? -21.626 -0.323 23.711 1.00 90.81 505 THR A N 1
ATOM 3829 C CA . THR A 1 505 ? -22.989 -0.406 24.268 1.00 90.81 505 THR A CA 1
ATOM 3830 C C . THR A 1 505 ? -23.800 0.888 24.120 1.00 90.81 505 THR A C 1
ATOM 3832 O O . THR A 1 505 ? -24.991 0.887 24.413 1.00 90.81 505 THR A O 1
ATOM 3835 N N . GLN A 1 506 ? -23.179 1.977 23.650 1.00 86.56 506 GLN A N 1
ATOM 3836 C CA . GLN A 1 506 ? -23.783 3.304 23.479 1.00 86.56 506 GLN A CA 1
ATOM 3837 C C . GLN A 1 506 ? -24.065 3.649 22.001 1.00 86.56 506 GLN A C 1
ATOM 3839 O O . GLN A 1 506 ? -24.284 4.812 21.678 1.00 86.56 506 GLN A O 1
ATOM 3844 N N . HIS A 1 507 ? -24.044 2.658 21.097 1.00 88.69 507 HIS A N 1
ATOM 3845 C CA . HIS A 1 507 ? -24.208 2.825 19.641 1.00 88.69 507 HIS A CA 1
ATOM 3846 C C . HIS A 1 507 ? -23.111 3.663 18.951 1.00 88.69 507 HIS A C 1
ATOM 3848 O O . HIS A 1 507 ? -23.369 4.367 17.974 1.00 88.69 507 HIS A O 1
ATOM 3854 N N . TYR A 1 508 ? -21.867 3.531 19.418 1.00 94.94 508 TYR A N 1
ATOM 3855 C CA . TYR A 1 508 ? -20.678 4.006 18.704 1.00 94.94 508 TYR A CA 1
ATOM 3856 C C . TYR A 1 508 ? -19.817 2.824 18.250 1.00 94.94 508 TYR A C 1
ATOM 3858 O O . TYR A 1 508 ? -19.870 1.736 18.827 1.00 94.94 508 TYR A O 1
ATOM 3866 N N . VAL A 1 509 ? -19.000 3.052 17.228 1.00 97.00 509 VAL A N 1
ATOM 3867 C CA . VAL A 1 509 ? -18.020 2.099 16.700 1.00 97.00 509 VAL A CA 1
ATOM 3868 C C . VAL A 1 509 ? -16.626 2.692 16.834 1.00 97.00 509 VAL A C 1
ATOM 3870 O O . VAL A 1 509 ? -16.430 3.863 16.530 1.00 97.00 509 VAL A O 1
ATOM 3873 N N . ALA A 1 510 ? -15.653 1.892 17.258 1.00 98.25 510 ALA A N 1
ATOM 3874 C CA . ALA A 1 510 ? -14.240 2.222 17.140 1.00 98.25 510 ALA A CA 1
ATOM 3875 C C . ALA A 1 510 ? -13.602 1.354 16.050 1.00 98.25 510 ALA A C 1
ATOM 3877 O O . ALA A 1 510 ? -13.813 0.140 16.022 1.00 98.25 510 ALA A O 1
ATOM 3878 N N . VAL A 1 511 ? -12.804 1.975 15.184 1.00 98.56 511 VAL A N 1
ATOM 3879 C CA . VAL A 1 511 ? -12.007 1.306 14.148 1.00 98.56 511 VAL A CA 1
ATOM 3880 C C . VAL A 1 511 ? -10.533 1.536 14.451 1.00 98.56 511 VAL A C 1
ATOM 3882 O O . VAL A 1 511 ? -10.148 2.665 14.746 1.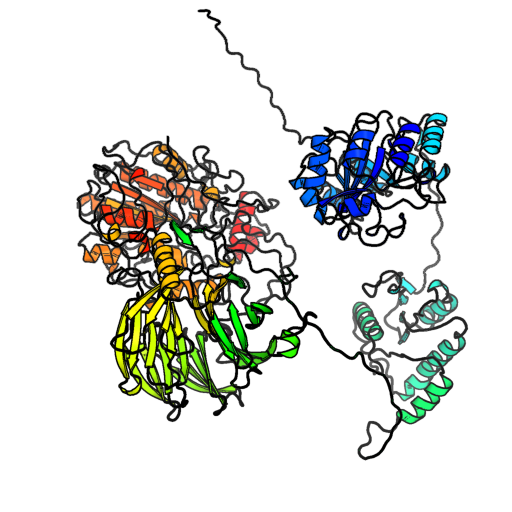00 98.56 511 VAL A O 1
ATOM 3885 N N . THR A 1 512 ? -9.717 0.483 14.382 1.00 98.06 512 THR A N 1
ATOM 3886 C CA . THR A 1 512 ? -8.246 0.580 14.457 1.00 98.06 512 THR A CA 1
ATOM 3887 C C . THR A 1 512 ? -7.653 0.484 13.055 1.00 98.06 512 THR A C 1
ATOM 3889 O O . THR A 1 512 ? -7.912 -0.495 12.352 1.00 98.06 512 THR A O 1
ATOM 3892 N N . ASN A 1 513 ? -6.859 1.484 12.674 1.00 96.56 513 ASN A N 1
ATOM 3893 C CA . ASN A 1 513 ? -6.137 1.596 11.405 1.00 96.56 513 ASN A CA 1
ATOM 3894 C C . ASN A 1 513 ? -4.649 1.330 11.652 1.00 96.56 513 ASN A C 1
ATOM 3896 O O . ASN A 1 513 ? -4.057 1.941 12.544 1.00 96.56 513 ASN A O 1
ATOM 3900 N N . ASN A 1 514 ? -4.066 0.389 10.908 1.00 94.62 514 ASN A N 1
ATOM 3901 C CA . ASN A 1 514 ? -2.806 -0.278 11.247 1.00 94.62 514 ASN A CA 1
ATOM 3902 C C . ASN A 1 514 ? -1.806 -0.318 10.084 1.00 94.62 514 ASN A C 1
ATOM 3904 O O . ASN A 1 514 ? -0.846 -1.085 10.140 1.00 94.62 514 ASN A O 1
ATOM 3908 N N . GLY A 1 515 ? -2.013 0.492 9.046 1.00 87.69 515 GLY A N 1
ATOM 3909 C CA . GLY A 1 515 ? -1.130 0.534 7.884 1.00 87.69 515 GLY A CA 1
ATOM 3910 C C . GLY A 1 515 ? 0.269 1.079 8.178 1.00 87.69 515 GLY A C 1
ATOM 3911 O O . GLY A 1 515 ? 0.678 1.288 9.326 1.00 87.69 515 GLY A O 1
ATOM 3912 N N . GLU A 1 516 ? 1.015 1.296 7.100 1.00 83.44 516 GLU A N 1
ATOM 3913 C CA . GLU A 1 516 ? 2.407 1.735 7.139 1.00 83.44 516 GLU A CA 1
ATOM 3914 C C . GLU A 1 516 ? 2.563 3.153 7.708 1.00 83.44 516 GLU A C 1
ATOM 3916 O O . GLU A 1 516 ? 3.505 3.402 8.459 1.00 83.44 516 GLU A O 1
ATOM 3921 N N . SER A 1 517 ? 1.630 4.068 7.448 1.00 78.19 517 SER A N 1
ATOM 3922 C CA . SER A 1 517 ? 1.887 5.508 7.573 1.00 78.19 517 SER A CA 1
ATOM 3923 C C . SER A 1 517 ? 1.475 6.113 8.925 1.00 78.19 517 SER A C 1
ATOM 3925 O O . SER A 1 517 ? 2.341 6.415 9.748 1.00 78.19 517 SER A O 1
ATOM 3927 N N . THR A 1 518 ? 0.175 6.276 9.204 1.00 81.56 518 THR A N 1
ATOM 3928 C CA . THR A 1 518 ? -0.327 6.961 10.413 1.00 81.56 518 THR A CA 1
ATOM 3929 C C . THR A 1 518 ? -1.438 6.152 11.071 1.00 81.56 518 THR A C 1
ATOM 3931 O O . THR A 1 518 ? -2.633 6.410 10.900 1.00 81.56 518 THR A O 1
ATOM 3934 N N . GLN A 1 519 ? -1.011 5.192 11.889 1.00 89.38 519 GLN A N 1
ATOM 3935 C CA . GLN A 1 519 ? -1.900 4.338 12.667 1.00 89.38 519 GLN A CA 1
ATOM 3936 C C . GLN A 1 519 ? -2.782 5.169 13.615 1.00 89.38 519 GLN A C 1
ATOM 3938 O O . GLN A 1 519 ? -2.329 6.119 14.262 1.00 89.38 519 GLN A O 1
ATOM 3943 N N . THR A 1 520 ? -4.073 4.844 13.667 1.00 94.06 520 THR A N 1
ATOM 3944 C CA . THR A 1 520 ? -5.108 5.659 14.329 1.00 94.06 520 THR A CA 1
ATOM 3945 C C . THR A 1 520 ? -6.225 4.797 14.911 1.00 94.06 520 THR A C 1
ATOM 3947 O O . THR A 1 520 ? -6.511 3.712 14.410 1.00 94.06 520 THR A O 1
ATOM 3950 N N . ILE A 1 521 ? -6.918 5.318 15.926 1.00 97.31 521 ILE A N 1
ATOM 3951 C CA . ILE A 1 521 ? -8.284 4.896 16.257 1.00 97.31 521 ILE A CA 1
ATOM 3952 C C . ILE A 1 521 ? -9.245 5.986 15.802 1.00 97.31 521 ILE A C 1
ATOM 3954 O O . ILE A 1 521 ? -9.136 7.129 16.245 1.00 97.31 521 ILE A O 1
ATOM 3958 N N . GLN A 1 522 ? -10.225 5.623 14.981 1.00 97.50 522 GLN A N 1
ATOM 3959 C CA . GLN A 1 522 ? -11.362 6.486 14.663 1.00 97.50 522 GLN A CA 1
ATOM 3960 C C . GLN A 1 522 ? -12.590 6.044 15.457 1.00 97.50 522 GLN A C 1
ATOM 3962 O O . GLN A 1 522 ? -12.912 4.856 15.502 1.00 97.50 522 GLN A O 1
ATOM 3967 N N . LEU A 1 523 ? -13.286 7.005 16.066 1.00 97.25 523 LEU A N 1
ATOM 3968 C CA . LEU A 1 523 ? -14.591 6.796 16.690 1.00 97.25 523 LEU A CA 1
ATOM 3969 C C . LEU A 1 523 ? -15.682 7.244 15.710 1.00 97.25 523 LEU A C 1
ATOM 3971 O O . LEU A 1 523 ? -15.582 8.314 15.113 1.00 97.25 523 LEU A O 1
ATOM 3975 N N . ILE A 1 524 ? -16.724 6.433 15.555 1.00 96.12 524 ILE A N 1
ATOM 3976 C CA . ILE A 1 524 ? -17.821 6.613 14.603 1.00 96.12 524 ILE A CA 1
ATOM 3977 C C . ILE A 1 524 ? -19.153 6.596 15.355 1.00 96.12 524 ILE A C 1
ATOM 3979 O O . ILE A 1 524 ? -19.418 5.712 16.171 1.00 96.12 524 ILE A O 1
ATOM 3983 N N . ASP A 1 525 ? -20.002 7.572 15.054 1.00 94.25 525 ASP A N 1
ATOM 3984 C CA . ASP A 1 525 ? -21.391 7.660 15.501 1.00 94.25 525 ASP A CA 1
ATOM 3985 C C . ASP A 1 525 ? -22.273 6.879 14.522 1.00 94.25 525 ASP A C 1
ATOM 3987 O O . ASP A 1 525 ? -22.448 7.295 13.375 1.00 94.25 525 ASP A O 1
ATOM 3991 N N . VAL A 1 526 ? -22.813 5.736 14.959 1.00 94.56 526 VAL A N 1
ATOM 3992 C CA . VAL A 1 526 ? -23.615 4.844 14.099 1.00 94.56 526 VAL A CA 1
ATOM 3993 C C . VAL A 1 526 ? -24.953 5.486 13.725 1.00 94.56 526 VAL A C 1
ATOM 3995 O O . VAL A 1 526 ? -25.474 5.238 12.644 1.00 94.56 526 VAL A O 1
ATOM 3998 N N . GLY A 1 527 ? -25.516 6.332 14.594 1.00 91.56 527 GLY A N 1
ATOM 3999 C CA . GLY A 1 527 ? -26.805 6.986 14.352 1.00 91.56 527 GLY A CA 1
ATOM 4000 C C . GLY A 1 527 ? -26.731 8.162 13.375 1.00 91.56 527 GLY A C 1
ATOM 4001 O O . GLY A 1 527 ? -27.759 8.556 12.828 1.00 91.56 527 GLY A O 1
ATOM 4002 N N . LYS A 1 528 ? -25.535 8.729 13.166 1.00 91.00 528 LYS A N 1
ATOM 4003 C CA . LYS A 1 528 ? -25.272 9.828 12.218 1.00 91.00 528 LYS A CA 1
ATOM 4004 C C . LYS A 1 528 ? -24.341 9.439 11.064 1.00 91.00 528 LYS A C 1
ATOM 4006 O O . LYS A 1 528 ? -23.987 10.311 10.280 1.00 91.00 528 LYS A O 1
ATOM 4011 N N . GLU A 1 529 ? -23.918 8.177 11.015 1.00 94.12 529 GLU A N 1
ATOM 4012 C CA . GLU A 1 529 ? -23.034 7.583 10.002 1.00 94.12 529 GLU A CA 1
ATOM 4013 C C . GLU A 1 529 ? -21.823 8.475 9.676 1.00 94.12 529 GLU A C 1
ATOM 4015 O O . GLU A 1 529 ? -21.543 8.803 8.528 1.00 94.12 529 GLU A O 1
ATOM 4020 N N . ARG A 1 530 ? -21.108 8.909 10.726 1.00 91.69 530 ARG A N 1
ATOM 4021 C CA . ARG A 1 530 ? -19.964 9.832 10.621 1.00 91.69 530 ARG A CA 1
ATOM 4022 C C . ARG A 1 530 ? -18.835 9.474 11.584 1.00 91.69 530 ARG A C 1
ATOM 4024 O O . ARG A 1 530 ? -19.091 9.058 12.716 1.00 91.69 530 ARG A O 1
ATOM 4031 N N . VAL A 1 531 ? -17.593 9.743 11.182 1.00 93.00 531 VAL A N 1
ATOM 4032 C CA . VAL A 1 531 ? -16.460 9.842 12.118 1.00 93.00 531 VAL A CA 1
ATOM 4033 C C . VAL A 1 531 ? -16.696 11.043 13.045 1.00 93.00 531 VAL A C 1
ATOM 4035 O O . VAL A 1 531 ? -17.106 12.113 12.590 1.00 93.00 531 VAL A O 1
ATOM 4038 N N . VAL A 1 532 ? -16.469 10.859 14.345 1.00 93.31 532 VAL A N 1
ATOM 4039 C CA . VAL A 1 532 ? -16.628 11.886 15.393 1.00 93.31 532 VAL A CA 1
ATOM 4040 C C . VAL A 1 532 ? -15.336 12.219 16.129 1.00 93.31 532 VAL A C 1
ATOM 4042 O O . VAL A 1 532 ? -15.232 13.312 16.670 1.00 93.31 532 VAL A O 1
ATOM 4045 N N . ASP A 1 533 ? -14.348 11.322 16.119 1.00 93.56 533 ASP A N 1
ATOM 4046 C CA . ASP A 1 533 ? -12.996 11.589 16.619 1.00 93.56 533 ASP A CA 1
ATOM 4047 C C . ASP A 1 533 ? -11.975 10.699 15.892 1.00 93.56 533 ASP A C 1
ATOM 4049 O O . ASP A 1 533 ? -12.333 9.656 15.339 1.00 93.56 533 ASP A O 1
ATOM 4053 N N . SER A 1 534 ? -10.707 11.108 15.887 1.00 92.88 534 SER A N 1
ATOM 4054 C CA . SER A 1 534 ? -9.603 10.397 15.238 1.00 92.88 534 SER A CA 1
ATOM 4055 C C . SER A 1 534 ? -8.300 10.621 16.005 1.00 92.88 534 SER A C 1
ATOM 4057 O O . SER A 1 534 ? -7.661 11.666 15.879 1.00 92.88 534 SER A O 1
ATOM 4059 N N . LEU A 1 535 ? -7.886 9.618 16.775 1.00 91.88 535 LEU A N 1
ATOM 4060 C CA . LEU A 1 535 ? -6.725 9.664 17.658 1.00 91.88 535 LEU A CA 1
ATOM 4061 C C . LEU A 1 535 ? -5.532 8.920 17.041 1.00 91.88 535 LEU A C 1
ATOM 4063 O O . LEU A 1 535 ? -5.641 7.740 16.717 1.00 91.88 535 LEU A O 1
ATOM 4067 N N . VAL A 1 536 ? -4.387 9.594 16.903 1.00 90.19 536 VAL A N 1
ATOM 4068 C CA . VAL A 1 536 ? -3.136 8.992 16.402 1.00 90.19 536 VAL A CA 1
ATOM 4069 C C . VAL A 1 536 ? -2.519 8.072 17.456 1.00 90.19 536 VAL A C 1
ATOM 4071 O O . VAL A 1 536 ? -2.447 8.426 18.635 1.00 90.19 536 VAL A O 1
ATOM 4074 N N . LEU A 1 537 ? -2.043 6.904 17.022 1.00 83.94 537 LEU A N 1
ATOM 4075 C CA . LEU A 1 537 ? -1.331 5.935 17.851 1.00 83.94 537 LEU A CA 1
ATOM 4076 C C . LEU A 1 537 ? 0.152 5.851 17.451 1.00 83.94 537 LEU A C 1
ATOM 4078 O O . LEU A 1 537 ? 0.459 5.881 16.262 1.00 83.94 537 LEU A O 1
ATOM 4082 N N . PRO A 1 538 ? 1.090 5.673 18.405 1.00 82.88 538 PRO A N 1
ATOM 4083 C CA . PRO A 1 538 ? 2.490 5.405 18.065 1.00 82.88 538 PRO A CA 1
ATOM 4084 C C . PRO A 1 538 ? 2.661 4.067 17.332 1.00 82.88 538 PRO A C 1
ATOM 4086 O O . PRO A 1 538 ? 3.470 3.957 16.412 1.00 82.88 538 PRO A O 1
ATOM 4089 N N . LYS A 1 539 ? 1.906 3.053 17.776 1.00 90.38 539 LYS A N 1
ATOM 4090 C CA . LYS A 1 539 ? 1.816 1.701 17.217 1.00 90.38 539 LYS A CA 1
ATOM 4091 C C . LYS A 1 539 ? 0.477 1.072 17.598 1.00 90.38 539 LYS A C 1
ATOM 4093 O O . LYS A 1 539 ? -0.007 1.326 18.704 1.00 90.38 539 LYS A O 1
ATOM 4098 N N . SER A 1 540 ? -0.046 0.193 16.752 1.00 93.94 540 SER A N 1
ATOM 4099 C CA . SER A 1 540 ? -1.200 -0.657 17.045 1.00 93.94 540 SER A CA 1
ATOM 4100 C C . SER A 1 540 ? -1.188 -1.989 16.291 1.00 93.94 540 SER A C 1
ATOM 4102 O O . SER A 1 540 ? -0.302 -2.251 15.479 1.00 93.94 540 SER A O 1
ATOM 4104 N N . TRP A 1 541 ? -2.153 -2.854 16.624 1.00 96.19 541 TRP A N 1
ATOM 4105 C CA . TRP A 1 541 ? -2.561 -4.002 15.806 1.00 96.19 541 TRP A CA 1
ATOM 4106 C C . TRP A 1 541 ? -4.043 -4.329 16.091 1.00 96.19 541 TRP A C 1
ATOM 4108 O O . TRP A 1 541 ? -4.829 -3.457 16.465 1.00 96.19 541 TRP A O 1
ATOM 4118 N N . LEU A 1 542 ? -4.424 -5.599 15.936 1.00 96.56 542 LEU A N 1
ATOM 4119 C CA . LEU A 1 542 ? -5.799 -6.086 15.819 1.00 96.56 542 LEU A CA 1
ATOM 4120 C C . LEU A 1 542 ? -6.661 -5.854 17.067 1.00 96.56 542 LEU A C 1
ATOM 4122 O O . LEU A 1 542 ? -7.853 -5.571 16.952 1.00 96.56 542 LEU A O 1
ATOM 4126 N N . GLY A 1 543 ? -6.095 -6.044 18.260 1.00 97.94 543 GLY A N 1
ATOM 4127 C CA . GLY A 1 543 ? -6.853 -6.051 19.506 1.00 97.94 543 GLY A CA 1
ATOM 4128 C C . GLY A 1 543 ? -7.541 -4.717 19.761 1.00 97.94 543 GLY A C 1
ATOM 4129 O O . GLY A 1 543 ? -6.870 -3.707 19.942 1.00 97.94 543 GLY A O 1
ATOM 4130 N N . LEU A 1 544 ? -8.874 -4.725 19.801 1.00 98.50 544 LEU A N 1
ATOM 4131 C CA . LEU A 1 544 ? -9.699 -3.547 20.049 1.00 98.50 544 LEU A CA 1
ATOM 4132 C C . LEU A 1 544 ? -10.983 -3.974 20.775 1.00 98.50 544 LEU A C 1
ATOM 4134 O O . LEU A 1 544 ? -11.752 -4.780 20.252 1.00 98.50 544 LEU A O 1
ATOM 4138 N N . LYS A 1 545 ? -11.222 -3.466 21.990 1.00 98.06 545 LYS A N 1
ATOM 4139 C CA . LYS A 1 545 ? -12.375 -3.869 22.816 1.00 98.06 545 LYS A CA 1
ATOM 4140 C C . LYS A 1 545 ? -12.855 -2.743 23.732 1.00 98.06 545 LYS A C 1
ATOM 4142 O O . LYS A 1 545 ? -12.069 -2.170 24.484 1.00 98.06 545 LYS A O 1
ATOM 4147 N N . PHE A 1 546 ? -14.157 -2.464 23.727 1.00 98.25 546 PHE A N 1
ATOM 4148 C CA . PHE A 1 546 ? -14.781 -1.660 24.780 1.00 98.25 546 PHE A CA 1
ATOM 4149 C C . PHE A 1 546 ? -14.957 -2.490 26.061 1.00 98.25 546 PHE A C 1
ATOM 4151 O O . PHE A 1 546 ? -15.345 -3.656 26.008 1.00 98.25 546 PHE A O 1
ATOM 4158 N N . SER A 1 547 ? -14.728 -1.864 27.214 1.00 96.75 547 SER A N 1
ATOM 4159 C CA . SER A 1 547 ? -15.225 -2.346 28.516 1.00 96.75 547 SER A CA 1
ATOM 4160 C C . SER A 1 547 ? -16.752 -2.502 28.509 1.00 96.75 547 SER A C 1
ATOM 4162 O O . SER A 1 547 ? -17.443 -1.794 27.773 1.00 96.75 547 SER A O 1
ATOM 4164 N N . ALA A 1 548 ? -17.304 -3.393 29.340 1.00 94.25 548 ALA A N 1
ATOM 4165 C CA . ALA A 1 548 ? -18.744 -3.693 29.335 1.00 94.25 548 ALA A CA 1
ATOM 4166 C C . ALA A 1 548 ? -19.666 -2.485 29.627 1.00 94.25 548 ALA A C 1
ATOM 4168 O O . ALA A 1 548 ? -20.829 -2.492 29.225 1.00 94.25 548 ALA A O 1
ATOM 4169 N N . ASP A 1 549 ? -19.167 -1.444 30.302 1.00 93.25 549 ASP A N 1
ATOM 4170 C CA . ASP A 1 549 ? -19.904 -0.195 30.551 1.00 93.25 549 ASP A CA 1
ATOM 4171 C C . ASP A 1 549 ? -19.727 0.869 29.445 1.00 93.25 549 ASP A C 1
ATOM 4173 O O . ASP A 1 549 ? -20.360 1.924 29.484 1.00 93.25 549 ASP A O 1
ATOM 4177 N N . GLY A 1 550 ? -18.882 0.589 28.448 1.00 94.75 550 GLY A N 1
ATOM 4178 C CA . GLY A 1 550 ? -18.569 1.467 27.326 1.00 94.75 550 GLY A CA 1
ATOM 4179 C C . GLY A 1 550 ? -17.668 2.661 27.659 1.00 94.75 550 GLY A C 1
ATOM 4180 O O . GLY A 1 550 ? -17.320 3.394 26.737 1.00 94.75 550 GLY A O 1
ATOM 4181 N N . ARG A 1 551 ? -17.270 2.886 28.921 1.00 95.19 551 ARG A N 1
ATOM 4182 C CA . ARG A 1 551 ? -16.506 4.085 29.336 1.00 95.19 551 ARG A CA 1
ATOM 4183 C C . ARG A 1 551 ? -15.033 4.038 28.953 1.00 95.19 551 ARG A C 1
ATOM 4185 O O . ARG A 1 551 ? -14.388 5.082 28.893 1.00 95.19 551 ARG A O 1
ATOM 4192 N N . PHE A 1 552 ? -14.499 2.843 28.715 1.00 97.50 552 PHE A N 1
ATOM 4193 C CA . PHE A 1 552 ? -13.125 2.645 28.266 1.00 97.50 552 PHE A CA 1
ATOM 4194 C C . PHE A 1 552 ? -13.040 1.805 26.996 1.00 97.50 552 PHE A C 1
ATOM 4196 O O . PHE A 1 552 ? -13.762 0.814 26.855 1.00 97.50 552 PHE A O 1
ATOM 4203 N N . LEU A 1 553 ? -12.084 2.164 26.142 1.00 98.44 553 LEU A N 1
ATOM 4204 C CA . LEU A 1 553 ? -11.646 1.426 24.963 1.00 98.44 553 LEU A CA 1
ATOM 4205 C C . LEU A 1 553 ? -10.208 0.939 25.189 1.00 98.44 553 LEU A C 1
ATOM 4207 O O . LEU A 1 553 ? -9.336 1.718 25.569 1.00 98.44 553 LEU A O 1
ATOM 4211 N N . TYR A 1 554 ? -9.970 -0.348 24.970 1.00 98.56 554 TYR A N 1
ATOM 4212 C CA . TYR A 1 554 ? -8.663 -0.992 25.061 1.00 98.56 554 TYR A CA 1
ATOM 4213 C C . TYR A 1 554 ? -8.185 -1.344 23.652 1.00 98.56 554 TYR A C 1
ATOM 4215 O O . TYR A 1 554 ? -8.959 -1.904 22.874 1.00 98.56 554 TYR A O 1
ATOM 4223 N N . ALA A 1 555 ? -6.927 -1.042 23.341 1.00 98.50 555 ALA A N 1
ATOM 4224 C CA . ALA A 1 555 ? -6.311 -1.291 22.042 1.00 98.50 555 ALA A CA 1
ATOM 4225 C C . ALA A 1 555 ? -4.936 -1.959 22.187 1.00 98.50 555 ALA A C 1
ATOM 4227 O O . ALA A 1 555 ? -4.195 -1.667 23.128 1.00 98.50 555 ALA A O 1
ATOM 4228 N N . SER A 1 556 ? -4.563 -2.828 21.250 1.00 98.38 556 SER A N 1
ATOM 4229 C CA . SER A 1 556 ? -3.184 -3.303 21.127 1.00 98.38 556 SER A CA 1
ATOM 4230 C C . SER A 1 556 ? -2.262 -2.143 20.751 1.00 98.38 556 SER A C 1
ATOM 4232 O O . SER A 1 556 ? -2.581 -1.374 19.850 1.00 98.38 556 SER A O 1
ATOM 4234 N N . GLY A 1 557 ? -1.106 -2.048 21.412 1.00 96.44 557 GLY A N 1
ATOM 4235 C CA . GLY A 1 557 ? 0.017 -1.185 21.035 1.00 96.44 557 GLY A CA 1
ATOM 4236 C C . GLY A 1 557 ? 1.020 -1.861 20.089 1.00 96.44 557 GLY A C 1
ATOM 4237 O O . GLY A 1 557 ? 2.163 -1.413 19.991 1.00 96.44 557 GLY A O 1
ATOM 4238 N N . GLY A 1 558 ? 0.654 -2.981 19.454 1.00 95.62 558 GLY A N 1
ATOM 4239 C CA . GLY A 1 558 ? 1.525 -3.736 18.550 1.00 95.62 558 GLY A CA 1
ATOM 4240 C C . GLY A 1 558 ? 2.887 -4.057 19.179 1.00 95.62 558 GLY A C 1
ATOM 4241 O O . GLY A 1 558 ? 2.990 -4.395 20.357 1.00 95.62 558 GLY A O 1
ATOM 4242 N N . ASN A 1 559 ? 3.969 -3.895 18.420 1.00 95.44 559 ASN A N 1
ATOM 4243 C CA . ASN A 1 559 ? 5.332 -4.237 18.856 1.00 95.44 559 ASN A CA 1
ATOM 4244 C C . ASN A 1 559 ? 5.932 -3.315 19.946 1.00 95.44 559 ASN A C 1
ATOM 4246 O O . ASN A 1 559 ? 7.110 -3.443 20.281 1.00 95.44 559 ASN A O 1
ATOM 4250 N N . ASP A 1 560 ? 5.165 -2.389 20.532 1.00 95.31 560 ASP A N 1
ATOM 4251 C CA . ASP A 1 560 ? 5.517 -1.828 21.847 1.00 95.31 560 ASP A CA 1
ATOM 4252 C C . ASP A 1 560 ? 5.196 -2.798 23.002 1.00 95.31 560 ASP A C 1
ATOM 4254 O O . ASP A 1 560 ? 5.655 -2.585 24.121 1.00 95.31 560 ASP A O 1
ATOM 4258 N N . ASN A 1 561 ? 4.493 -3.902 22.714 1.00 97.62 561 ASN A N 1
ATOM 4259 C CA . ASN A 1 561 ? 4.141 -4.995 23.627 1.00 97.62 561 ASN A CA 1
ATOM 4260 C C . ASN A 1 561 ? 3.271 -4.558 24.813 1.00 97.62 561 ASN A C 1
ATOM 4262 O O . ASN A 1 561 ? 3.326 -5.124 25.909 1.00 97.62 561 ASN A O 1
ATOM 4266 N N . TRP A 1 562 ? 2.459 -3.530 24.583 1.00 96.94 562 TRP A N 1
ATOM 4267 C CA . TRP A 1 562 ? 1.566 -2.908 25.551 1.00 96.94 562 TRP A CA 1
ATOM 4268 C C . TRP A 1 562 ? 0.115 -3.001 25.075 1.00 96.94 562 TRP A C 1
ATOM 4270 O O . TRP A 1 562 ? -0.143 -3.026 23.874 1.00 96.94 562 TRP A O 1
ATOM 4280 N N . ILE A 1 563 ? -0.829 -2.982 26.013 1.00 98.50 563 ILE A N 1
ATOM 4281 C CA . ILE A 1 563 ? -2.233 -2.656 25.751 1.00 98.50 563 ILE A CA 1
ATOM 4282 C C . ILE A 1 563 ? -2.478 -1.223 26.226 1.00 98.50 563 ILE A C 1
ATOM 4284 O O . ILE A 1 563 ? -2.168 -0.868 27.365 1.00 98.50 563 ILE A O 1
ATOM 4288 N N . LEU A 1 564 ? -3.009 -0.399 25.332 1.00 98.00 564 LEU A N 1
ATOM 4289 C CA . LEU A 1 564 ? -3.301 1.015 25.532 1.00 98.00 564 LEU A CA 1
ATOM 4290 C C . LEU A 1 564 ? -4.771 1.166 25.936 1.00 98.00 564 LEU A C 1
ATOM 4292 O O . LEU A 1 564 ? -5.643 0.512 25.362 1.00 98.00 564 LEU A O 1
ATOM 4296 N N . LYS A 1 565 ? -5.058 2.011 26.927 1.00 97.75 565 LYS A N 1
ATOM 4297 C CA . LYS A 1 565 ? -6.409 2.242 27.448 1.00 97.75 565 LYS A CA 1
ATOM 4298 C C . LYS A 1 565 ? -6.800 3.705 27.282 1.00 97.75 565 LYS A C 1
ATOM 4300 O O . LYS A 1 565 ? -6.088 4.604 27.731 1.00 97.75 565 LYS A O 1
ATOM 4305 N N . TYR A 1 566 ? -7.980 3.920 26.718 1.00 98.00 566 TYR A N 1
ATOM 4306 C CA . TYR A 1 566 ? -8.575 5.226 26.462 1.00 98.00 566 TYR A CA 1
ATOM 4307 C C . TYR A 1 566 ? -9.894 5.360 27.218 1.00 98.00 566 TYR A C 1
ATOM 4309 O O . TYR A 1 566 ? -10.651 4.393 27.303 1.00 98.00 566 TYR A O 1
ATOM 4317 N N . ALA A 1 567 ? -10.172 6.537 27.771 1.00 97.44 567 ALA A N 1
ATOM 4318 C CA . ALA A 1 567 ? -11.496 6.907 28.259 1.00 97.44 567 ALA A CA 1
ATOM 4319 C C . ALA A 1 567 ? -12.323 7.514 27.115 1.00 97.44 567 ALA A C 1
ATOM 4321 O O . ALA A 1 567 ? -11.767 8.174 26.233 1.00 97.44 567 ALA A O 1
ATOM 4322 N N . VAL A 1 568 ? -13.634 7.266 27.136 1.00 96.69 568 VAL A N 1
ATOM 4323 C CA . VAL A 1 568 ? -14.568 7.604 26.053 1.00 96.69 568 VAL A CA 1
ATOM 4324 C C . VAL A 1 568 ? -15.637 8.572 26.563 1.00 96.69 568 VAL A C 1
ATOM 4326 O O . VAL A 1 568 ? -16.449 8.207 27.417 1.00 96.69 568 VAL A O 1
ATOM 4329 N N . ASP A 1 569 ? -15.653 9.794 26.032 1.00 93.94 569 ASP A N 1
ATOM 4330 C CA . ASP A 1 569 ? -16.663 10.813 26.325 1.00 93.94 569 ASP A CA 1
ATOM 4331 C C . ASP A 1 569 ? -17.704 10.899 25.195 1.00 93.94 569 ASP A C 1
ATOM 4333 O O . ASP A 1 569 ? -17.492 11.482 24.128 1.00 93.94 569 ASP A O 1
ATOM 4337 N N . TYR A 1 570 ? -18.873 10.316 25.458 1.00 91.06 570 TYR A N 1
ATOM 4338 C CA . TYR A 1 570 ? -20.009 10.312 24.537 1.00 91.06 570 TYR A CA 1
ATOM 4339 C C . TYR A 1 570 ? -20.760 11.652 24.454 1.00 91.06 570 TYR A C 1
ATOM 4341 O O . TYR A 1 570 ? -21.560 11.829 23.537 1.00 91.06 570 TYR A O 1
ATOM 4349 N N . GLN A 1 571 ? -20.538 12.589 25.384 1.00 88.19 571 GLN A N 1
ATOM 4350 C CA . GLN A 1 571 ? -21.065 13.954 25.277 1.00 88.19 571 GLN A CA 1
ATOM 4351 C C . GLN A 1 571 ? -20.192 14.777 24.325 1.00 88.19 571 GLN A C 1
ATOM 4353 O O . GLN A 1 571 ? -20.732 15.423 23.428 1.00 88.19 571 GLN A O 1
ATOM 4358 N N . ALA A 1 572 ? -18.863 14.667 24.438 1.00 87.19 572 ALA A N 1
ATOM 4359 C CA . ALA A 1 572 ? -17.930 15.248 23.470 1.00 87.19 572 ALA A CA 1
ATOM 4360 C C . ALA A 1 572 ? -18.166 14.687 22.052 1.00 87.19 572 ALA A C 1
ATOM 4362 O O . ALA A 1 572 ? -18.331 15.453 21.108 1.00 87.19 572 ALA A O 1
ATOM 4363 N N . ALA A 1 573 ? -18.326 13.363 21.909 1.00 86.25 573 ALA A N 1
ATOM 4364 C CA . ALA A 1 573 ? -18.650 12.717 20.626 1.00 86.25 573 ALA A CA 1
ATOM 4365 C C . ALA A 1 573 ? -19.972 13.200 19.982 1.00 86.25 573 ALA A C 1
ATOM 4367 O O . ALA A 1 573 ? -20.139 13.165 18.756 1.00 86.25 573 ALA A O 1
ATOM 4368 N N . ALA A 1 574 ? -20.932 13.632 20.807 1.00 81.75 574 ALA A N 1
ATOM 4369 C CA . ALA A 1 574 ? -22.219 14.155 20.358 1.00 81.75 574 ALA A CA 1
ATOM 4370 C C . ALA A 1 574 ? -22.174 15.654 20.006 1.00 81.75 574 ALA A C 1
ATOM 4372 O O . ALA A 1 574 ? -23.022 16.119 19.236 1.00 81.75 574 ALA A O 1
ATOM 4373 N N . ALA A 1 575 ? -21.207 16.401 20.542 1.00 72.06 575 ALA A N 1
ATOM 4374 C CA . ALA A 1 575 ? -21.026 17.818 20.269 1.00 72.06 575 ALA A CA 1
ATOM 4375 C C . ALA A 1 575 ? -20.543 18.083 18.823 1.00 72.06 575 ALA A C 1
ATOM 4377 O O . ALA A 1 575 ? -20.136 17.188 18.073 1.00 72.06 575 ALA A O 1
ATOM 4378 N N . ARG A 1 576 ? -20.637 19.351 18.402 1.00 59.44 576 ARG A N 1
ATOM 4379 C CA . ARG A 1 576 ? -20.107 19.865 17.120 1.00 59.44 576 ARG A CA 1
ATOM 4380 C C . ARG A 1 576 ? -19.071 20.985 17.350 1.00 59.44 576 ARG A C 1
ATOM 4382 O O . ARG A 1 576 ? -18.909 21.850 16.497 1.00 59.44 576 ARG A O 1
ATOM 4389 N N . ASP A 1 577 ? -18.417 21.001 18.513 1.00 55.78 577 ASP A N 1
ATOM 4390 C CA . ASP A 1 577 ? -17.526 22.078 18.983 1.00 55.78 577 ASP A CA 1
ATOM 4391 C C . ASP A 1 577 ? -16.019 21.782 18.844 1.00 55.78 577 ASP A C 1
ATOM 4393 O O . ASP A 1 577 ? -15.207 22.696 18.983 1.00 55.78 577 ASP A O 1
ATOM 4397 N N . GLY A 1 578 ? -15.643 20.543 18.510 1.00 55.72 578 GLY A N 1
ATOM 4398 C CA . GLY A 1 578 ? -14.254 20.144 18.254 1.00 55.72 578 GLY A CA 1
ATOM 4399 C C . GLY A 1 578 ? -13.508 19.566 19.460 1.00 55.72 578 GLY A C 1
ATOM 4400 O O . GLY A 1 578 ? -12.284 19.464 19.409 1.00 55.72 578 GLY A O 1
ATOM 4401 N N . GLY A 1 579 ? -14.206 19.185 20.536 1.00 62.31 579 GLY A N 1
ATOM 4402 C CA . GLY A 1 579 ? -13.613 18.377 21.605 1.00 62.31 579 GLY A CA 1
ATOM 4403 C C . GLY A 1 579 ? -13.273 16.947 21.154 1.00 62.31 579 GLY A C 1
ATOM 4404 O O . GLY A 1 579 ? -13.993 16.356 20.351 1.00 62.31 579 GLY A O 1
ATOM 4405 N N . HIS A 1 580 ? -12.198 16.371 21.701 1.00 82.06 580 HIS A N 1
ATOM 4406 C CA . HIS A 1 580 ? -11.883 14.948 21.524 1.00 82.06 580 HIS A CA 1
ATOM 4407 C C . HIS A 1 580 ? -12.775 14.074 22.415 1.00 82.06 580 HIS A C 1
ATOM 4409 O O . HIS A 1 580 ? -12.977 14.370 23.594 1.00 82.06 580 HIS A O 1
ATOM 4415 N N . ALA A 1 581 ? -13.268 12.971 21.857 1.00 90.75 581 ALA A N 1
ATOM 4416 C CA . ALA A 1 581 ? -14.064 11.964 22.550 1.00 90.75 581 ALA A CA 1
ATOM 4417 C C . ALA A 1 581 ? -13.203 10.832 23.132 1.00 90.75 581 ALA A C 1
ATOM 4419 O O . ALA A 1 581 ? -13.611 10.185 24.095 1.00 90.75 581 ALA A O 1
ATOM 4420 N N . LEU A 1 582 ? -12.021 10.580 22.563 1.00 94.56 582 LEU A N 1
ATOM 4421 C CA . LEU A 1 582 ? -11.048 9.605 23.045 1.00 94.56 582 LEU A CA 1
ATOM 4422 C C . LEU A 1 582 ? -9.897 10.316 23.759 1.00 94.56 582 LEU A C 1
ATOM 4424 O O . LEU A 1 582 ? -9.204 11.154 23.187 1.00 94.56 582 LEU A O 1
ATOM 4428 N N . SER A 1 583 ? -9.646 9.941 25.012 1.00 93.75 583 SER A N 1
ATOM 4429 C CA . SER A 1 583 ? -8.536 10.476 25.810 1.00 93.75 583 SER A CA 1
ATOM 4430 C C . SER A 1 583 ? -7.677 9.348 26.374 1.00 93.75 583 SER A C 1
ATOM 4432 O O . SER A 1 583 ? -8.198 8.347 26.864 1.00 93.75 583 SER A O 1
ATOM 4434 N N . PHE A 1 584 ? -6.348 9.470 26.284 1.00 94.88 584 PHE A N 1
ATOM 4435 C CA . PHE A 1 584 ? -5.437 8.465 26.839 1.00 94.88 584 PHE A CA 1
ATOM 4436 C C . PHE A 1 584 ? -5.574 8.403 28.365 1.00 94.88 584 PHE A C 1
ATOM 4438 O O . PHE A 1 584 ? -5.460 9.422 29.044 1.00 94.88 584 PHE A O 1
ATOM 4445 N N . ALA A 1 585 ? -5.808 7.200 28.891 1.00 95.94 585 ALA A N 1
ATOM 4446 C CA . ALA A 1 585 ? -6.074 6.967 30.305 1.00 95.94 585 ALA A CA 1
ATOM 4447 C C . ALA A 1 585 ? -5.024 6.069 30.975 1.00 95.94 585 ALA A C 1
ATOM 4449 O O . ALA A 1 585 ? -4.711 6.292 32.143 1.00 95.94 585 ALA A O 1
ATOM 4450 N N . ASP A 1 586 ? -4.509 5.038 30.291 1.00 96.25 586 ASP A N 1
ATOM 4451 C CA . ASP A 1 586 ? -3.586 4.080 30.913 1.00 96.25 586 ASP A CA 1
ATOM 4452 C C . ASP A 1 586 ? -2.790 3.211 29.920 1.00 96.25 586 ASP A C 1
ATOM 4454 O O . ASP A 1 586 ? -3.173 3.052 28.761 1.00 96.25 586 ASP A O 1
ATOM 4458 N N . THR A 1 587 ? -1.734 2.563 30.420 1.00 95.94 587 THR A N 1
ATOM 4459 C CA . THR A 1 587 ? -0.943 1.543 29.711 1.00 95.94 587 THR A CA 1
ATOM 4460 C C . THR A 1 587 ? -0.800 0.285 30.568 1.00 95.94 587 THR A C 1
ATOM 4462 O O . THR A 1 587 ? -0.479 0.352 31.756 1.00 95.94 587 THR A O 1
ATOM 4465 N N . ILE A 1 588 ? -0.972 -0.880 29.944 1.00 98.00 588 ILE A N 1
ATOM 4466 C CA . ILE A 1 588 ? -0.780 -2.204 30.542 1.00 98.00 588 ILE A CA 1
ATOM 4467 C C . ILE A 1 588 ? 0.341 -2.923 29.767 1.00 98.00 588 ILE A C 1
ATOM 4469 O O . ILE A 1 588 ? 0.097 -3.401 28.657 1.00 98.00 588 ILE A O 1
ATOM 4473 N N . PRO A 1 589 ? 1.579 -2.985 30.288 1.00 97.19 589 PRO A N 1
ATOM 4474 C CA . PRO A 1 589 ? 2.694 -3.616 29.588 1.00 97.19 589 PRO A CA 1
ATOM 4475 C C . PRO A 1 589 ? 2.685 -5.146 29.740 1.00 97.19 589 PRO A C 1
ATOM 4477 O O . PRO A 1 589 ? 2.589 -5.657 30.854 1.00 97.19 589 PRO A O 1
ATOM 4480 N N . LEU A 1 590 ? 2.854 -5.878 28.632 1.00 98.19 590 LEU A N 1
ATOM 4481 C CA . LEU A 1 590 ? 3.117 -7.329 28.639 1.00 98.19 590 LEU A CA 1
ATOM 4482 C C . LEU A 1 590 ? 4.622 -7.650 28.652 1.00 98.19 590 LEU A C 1
ATOM 4484 O O . LEU A 1 590 ? 5.023 -8.753 29.014 1.00 98.19 590 LEU A O 1
ATOM 4488 N N . GLY A 1 591 ? 5.456 -6.678 28.277 1.00 96.75 591 GLY A N 1
ATOM 4489 C CA . GLY A 1 591 ? 6.914 -6.756 28.303 1.00 96.75 591 GLY A CA 1
ATOM 4490 C C . GLY A 1 591 ? 7.555 -5.395 28.031 1.00 96.75 591 GLY A C 1
ATOM 4491 O O . GLY A 1 591 ? 6.905 -4.346 28.121 1.00 96.75 591 GLY A O 1
ATOM 4492 N N . LYS A 1 592 ? 8.842 -5.403 27.684 1.00 96.25 592 LYS A N 1
ATOM 4493 C CA . LYS A 1 592 ? 9.524 -4.257 27.072 1.00 96.25 592 LYS A CA 1
ATOM 4494 C C . LYS A 1 592 ? 9.046 -4.113 25.627 1.00 96.25 592 LYS A C 1
ATOM 4496 O O . LYS A 1 592 ? 8.508 -5.050 25.047 1.00 96.25 592 LYS A O 1
ATOM 4501 N N . ARG A 1 593 ? 9.305 -2.954 25.025 1.00 93.94 593 ARG A N 1
ATOM 4502 C CA . ARG A 1 593 ? 9.118 -2.725 23.585 1.00 93.94 593 ARG A CA 1
ATOM 4503 C C . ARG A 1 593 ? 10.037 -3.632 22.746 1.00 93.94 593 ARG A C 1
ATOM 4505 O O . ARG A 1 593 ? 11.001 -4.201 23.264 1.00 93.94 593 ARG A O 1
ATOM 4512 N N . TRP A 1 594 ? 9.775 -3.703 21.440 1.00 89.19 594 TRP A N 1
ATOM 4513 C CA . TRP A 1 594 ? 10.690 -4.249 20.428 1.00 89.19 594 TRP A CA 1
ATOM 4514 C C . TRP A 1 594 ? 12.162 -3.852 20.703 1.00 89.19 594 TRP A C 1
ATOM 4516 O O . TRP A 1 594 ? 12.411 -2.678 21.000 1.00 89.19 594 TRP A O 1
ATOM 4526 N N . PRO A 1 595 ? 13.147 -4.773 20.629 1.00 92.88 595 PRO A N 1
ATOM 4527 C CA . PRO A 1 595 ? 13.106 -6.095 19.990 1.00 92.88 595 PRO A CA 1
ATOM 4528 C C . PRO A 1 595 ? 12.627 -7.264 20.870 1.00 92.88 595 PRO A C 1
ATOM 4530 O O . PRO A 1 595 ? 12.830 -8.417 20.496 1.00 92.88 595 PRO A O 1
ATOM 4533 N N . GLU A 1 596 ? 11.993 -7.026 22.026 1.00 95.75 596 GLU A N 1
ATOM 4534 C CA . GLU A 1 596 ? 11.312 -8.127 22.724 1.00 95.75 596 GLU A CA 1
ATOM 4535 C C . GLU A 1 596 ? 10.139 -8.634 21.861 1.00 95.75 596 GLU A C 1
ATOM 4537 O O . GLU A 1 596 ? 9.272 -7.867 21.435 1.00 95.75 596 GLU A O 1
ATOM 4542 N N . LYS A 1 597 ? 10.148 -9.930 21.540 1.00 95.00 597 LYS A N 1
ATOM 4543 C CA . LYS A 1 597 ? 9.217 -10.559 20.598 1.00 95.00 597 LYS A CA 1
ATOM 4544 C C . LYS A 1 597 ? 7.932 -10.989 21.307 1.00 95.00 597 LYS A C 1
ATOM 4546 O O . LYS A 1 597 ? 7.837 -12.126 21.741 1.00 95.00 597 LYS A O 1
ATOM 4551 N N . ILE A 1 598 ? 6.953 -10.091 21.448 1.00 97.00 598 ILE A N 1
ATOM 4552 C CA . ILE A 1 598 ? 5.608 -10.446 21.952 1.00 97.00 598 ILE A CA 1
ATOM 4553 C C . ILE A 1 598 ? 4.560 -10.178 20.870 1.00 97.00 598 ILE A C 1
ATOM 4555 O O . ILE A 1 598 ? 4.002 -11.129 20.329 1.00 97.00 598 ILE A O 1
ATOM 4559 N N . SER A 1 599 ? 4.364 -8.910 20.484 1.00 96.44 599 SER A N 1
ATOM 4560 C CA . SER A 1 599 ? 3.404 -8.482 19.453 1.00 96.44 599 SER A CA 1
ATOM 4561 C C . SER A 1 599 ? 1.956 -8.901 19.783 1.00 96.44 599 SER A C 1
ATOM 4563 O O . SER A 1 599 ? 1.488 -9.946 19.323 1.00 96.44 599 SER A O 1
ATOM 4565 N N . PRO A 1 600 ? 1.240 -8.122 20.618 1.00 98.00 600 PRO A N 1
ATOM 4566 C CA . PRO A 1 600 ? -0.140 -8.397 20.990 1.00 98.00 600 PRO A CA 1
ATOM 4567 C C . PRO A 1 600 ? -1.061 -8.243 19.773 1.00 98.00 600 PRO A C 1
ATOM 4569 O O . PRO A 1 600 ? -1.118 -7.178 19.155 1.00 98.00 600 PRO A O 1
ATOM 4572 N N . ALA A 1 601 ? -1.790 -9.303 19.448 1.00 97.44 601 ALA A N 1
ATOM 4573 C CA . ALA A 1 601 ? -2.788 -9.350 18.392 1.00 97.44 601 ALA A CA 1
ATOM 4574 C C . ALA A 1 601 ? -4.180 -9.071 18.996 1.00 97.44 601 ALA A C 1
ATOM 4576 O O . ALA A 1 601 ? -4.383 -7.997 19.569 1.00 97.44 601 ALA A O 1
ATOM 4577 N N . GLY A 1 602 ? -5.144 -9.988 18.874 1.00 98.00 602 GLY A N 1
ATOM 4578 C CA . GLY A 1 602 ? -6.476 -9.857 19.475 1.00 98.00 602 GLY A CA 1
ATOM 4579 C C . GLY A 1 602 ? -6.504 -9.936 21.011 1.00 98.00 602 GLY A C 1
ATOM 4580 O O . GLY A 1 602 ? -5.589 -10.457 21.655 1.00 98.00 602 GLY A O 1
ATOM 4581 N N . LEU A 1 603 ? -7.576 -9.400 21.606 1.00 98.56 603 LEU A N 1
ATOM 4582 C CA . LEU A 1 603 ? -7.782 -9.337 23.057 1.00 98.56 603 LEU A CA 1
ATOM 4583 C C . LEU A 1 603 ? -9.270 -9.376 23.437 1.00 98.56 603 LEU A C 1
ATOM 4585 O O . LEU A 1 603 ? -10.114 -8.878 22.690 1.00 98.56 603 LEU A O 1
ATOM 4589 N N . ASP A 1 604 ? -9.581 -9.890 24.631 1.00 98.38 604 ASP A N 1
ATOM 4590 C CA . ASP A 1 604 ? -10.929 -9.844 25.215 1.00 98.38 604 ASP A CA 1
ATOM 4591 C C . ASP A 1 604 ? -10.910 -9.650 26.745 1.00 98.38 604 ASP A C 1
ATOM 4593 O O . ASP A 1 604 ? -9.918 -9.926 27.420 1.00 98.38 604 ASP A O 1
ATOM 4597 N N . ILE A 1 605 ? -12.011 -9.142 27.303 1.00 97.81 605 ILE A N 1
ATOM 4598 C CA . ILE A 1 605 ? -12.098 -8.596 28.661 1.00 97.81 605 ILE A CA 1
ATOM 4599 C C . ILE A 1 605 ? -13.201 -9.289 29.464 1.00 97.81 605 ILE A C 1
ATOM 4601 O O . ILE A 1 605 ? -14.373 -9.321 29.078 1.00 97.81 605 ILE A O 1
ATOM 4605 N N . ASP A 1 606 ? -12.835 -9.782 30.645 1.00 97.56 606 ASP A N 1
ATOM 4606 C CA . ASP A 1 606 ? -13.756 -10.164 31.709 1.00 97.56 606 ASP A CA 1
ATOM 4607 C C . ASP A 1 606 ? -13.808 -9.078 32.788 1.00 97.56 606 ASP A C 1
ATOM 4609 O O . ASP A 1 606 ? -13.149 -9.168 33.826 1.00 97.56 606 ASP A O 1
ATOM 4613 N N . ASP A 1 607 ? -14.643 -8.059 32.560 1.00 94.38 607 ASP A N 1
ATOM 4614 C CA . ASP A 1 607 ? -14.890 -6.978 33.520 1.00 94.38 607 ASP A CA 1
ATOM 4615 C C . ASP A 1 607 ? -15.396 -7.496 34.881 1.00 94.38 607 ASP A C 1
ATOM 4617 O O . ASP A 1 607 ? -15.180 -6.846 35.904 1.00 94.38 607 ASP A O 1
ATOM 4621 N N . LYS A 1 608 ? -16.046 -8.671 34.930 1.00 93.62 608 LYS A N 1
ATOM 4622 C CA . LYS A 1 608 ? -16.579 -9.243 36.176 1.00 93.62 608 LYS A CA 1
ATOM 4623 C C . LYS A 1 608 ? -15.474 -9.856 37.037 1.00 93.62 608 LYS A C 1
ATOM 4625 O O . LYS A 1 608 ? -15.538 -9.749 38.259 1.00 93.62 608 LYS A O 1
ATOM 4630 N N . ARG A 1 609 ? -14.477 -10.496 36.418 1.00 96.12 609 ARG A N 1
ATOM 4631 C CA . ARG A 1 609 ? -13.277 -11.009 37.109 1.00 96.12 609 ARG A CA 1
ATOM 4632 C C . ARG A 1 609 ? -12.118 -10.001 37.146 1.00 96.12 609 ARG A C 1
ATOM 4634 O O . ARG A 1 609 ? -11.108 -10.297 37.771 1.00 96.12 609 ARG A O 1
ATOM 4641 N N . GLN A 1 610 ? -12.260 -8.840 36.498 1.00 97.19 610 GLN A N 1
ATOM 4642 C CA . GLN A 1 610 ? -11.182 -7.873 36.241 1.00 97.19 610 GLN A CA 1
ATOM 4643 C C . GLN A 1 610 ? -9.962 -8.524 35.563 1.00 97.19 610 GLN A C 1
ATOM 4645 O O . GLN A 1 610 ? -8.817 -8.250 35.917 1.00 97.19 610 GLN A O 1
ATOM 4650 N N . LEU A 1 611 ? -10.212 -9.383 34.568 1.00 98.19 611 LEU A N 1
ATOM 4651 C CA . LEU A 1 611 ? -9.173 -10.041 33.771 1.00 98.19 611 LEU A CA 1
ATOM 4652 C C . LEU A 1 611 ? -9.205 -9.568 32.315 1.00 98.19 611 LEU A C 1
ATOM 4654 O O . LEU A 1 611 ? -10.269 -9.388 31.728 1.00 98.19 611 LEU A O 1
ATOM 4658 N N . LEU A 1 612 ? -8.022 -9.423 31.732 1.00 98.62 612 LEU A N 1
ATOM 4659 C CA . LEU A 1 612 ? -7.782 -9.151 30.320 1.00 98.62 612 LEU A CA 1
ATOM 4660 C C . LEU A 1 612 ? -7.018 -10.338 29.725 1.00 98.62 612 LEU A C 1
ATOM 4662 O O . LEU A 1 612 ? -5.968 -10.724 30.241 1.00 98.62 612 LEU A O 1
ATOM 4666 N N . TYR A 1 613 ? -7.549 -10.900 28.645 1.00 98.81 613 TYR A N 1
ATOM 4667 C CA . TYR A 1 613 ? -6.925 -11.957 27.858 1.00 98.81 613 TYR A CA 1
ATOM 4668 C C . TYR A 1 613 ? -6.331 -11.344 26.596 1.00 98.81 613 TYR A C 1
ATOM 4670 O O . TYR A 1 613 ? -7.004 -10.567 25.921 1.00 98.81 613 TYR A O 1
ATOM 4678 N N . VAL A 1 614 ? -5.085 -11.687 26.274 1.00 98.81 614 VAL A N 1
ATOM 4679 C CA . VAL A 1 614 ? -4.387 -11.157 25.097 1.00 98.81 614 VAL A CA 1
ATOM 4680 C C . VAL A 1 614 ? -3.650 -12.274 24.377 1.00 98.81 614 VAL A C 1
ATOM 4682 O O . VAL A 1 614 ? -2.915 -13.039 24.999 1.00 98.81 614 VAL A O 1
ATOM 4685 N N . VAL A 1 615 ? -3.835 -12.349 23.066 1.00 98.56 615 VAL A N 1
ATOM 4686 C CA . VAL A 1 615 ? -3.135 -13.272 22.169 1.00 98.56 615 VAL A CA 1
ATOM 4687 C C . VAL A 1 615 ? -1.904 -12.564 21.598 1.00 98.56 615 VAL A C 1
ATOM 4689 O O . VAL A 1 615 ? -1.965 -11.373 21.303 1.00 98.56 615 VAL A O 1
ATOM 4692 N N . ALA A 1 616 ? -0.777 -13.262 21.464 1.00 97.81 616 ALA A N 1
ATOM 4693 C CA . ALA A 1 616 ? 0.496 -12.698 21.009 1.00 97.81 616 ALA A CA 1
ATOM 4694 C C . ALA A 1 616 ? 1.142 -13.560 19.910 1.00 97.81 616 ALA A C 1
ATOM 4696 O O . ALA A 1 616 ? 1.170 -14.789 20.025 1.00 97.81 616 ALA A O 1
ATOM 4697 N N . LYS A 1 617 ? 1.672 -12.914 18.858 1.00 95.00 617 LYS A N 1
ATOM 4698 C CA . LYS A 1 617 ? 2.080 -13.574 17.599 1.00 95.00 617 LYS A CA 1
ATOM 4699 C C . LYS A 1 617 ? 3.586 -13.621 17.293 1.00 95.00 617 LYS A C 1
ATOM 4701 O O . LYS A 1 617 ? 3.978 -14.153 16.263 1.00 95.00 617 LYS A O 1
ATOM 4706 N N . GLU A 1 618 ? 4.446 -13.041 18.132 1.00 95.00 618 GLU A N 1
ATOM 4707 C CA . GLU A 1 618 ? 5.913 -13.181 17.984 1.00 95.00 618 GLU A CA 1
ATOM 4708 C C . GLU A 1 618 ? 6.529 -14.144 19.013 1.00 95.00 618 GLU A C 1
ATOM 4710 O O . GLU A 1 618 ? 7.658 -14.595 18.827 1.00 95.00 618 GLU A O 1
ATOM 4715 N N . ASN A 1 619 ? 5.793 -14.487 20.078 1.00 96.44 619 ASN A N 1
ATOM 4716 C CA . ASN A 1 619 ? 6.124 -15.570 21.014 1.00 96.44 619 ASN A CA 1
ATOM 4717 C C . ASN A 1 619 ? 4.957 -16.535 21.267 1.00 96.44 619 ASN A C 1
ATOM 4719 O O . ASN A 1 619 ? 4.945 -17.218 22.295 1.00 96.44 619 ASN A O 1
ATOM 4723 N N . ASN A 1 620 ? 3.990 -16.581 20.347 1.00 97.31 620 ASN A N 1
ATOM 4724 C CA . ASN A 1 620 ? 2.980 -17.635 20.246 1.00 97.31 620 ASN A CA 1
ATOM 4725 C C . ASN A 1 620 ? 2.327 -17.928 21.609 1.00 97.31 620 ASN A C 1
ATOM 4727 O O . ASN A 1 620 ? 2.393 -19.052 22.106 1.00 97.31 620 ASN A O 1
ATOM 4731 N N . SER A 1 621 ? 1.796 -16.889 22.270 1.00 98.50 621 SER A N 1
ATOM 4732 C CA . SER A 1 621 ? 1.414 -16.918 23.693 1.00 98.50 621 SER A CA 1
ATOM 4733 C C . SER A 1 621 ? 0.029 -16.320 23.977 1.00 98.50 621 SER A C 1
ATOM 4735 O O . SER A 1 621 ? -0.330 -15.270 23.449 1.00 98.50 621 SER A O 1
ATOM 4737 N N . LEU A 1 622 ? -0.712 -16.941 24.898 1.00 98.75 622 LEU A N 1
ATOM 4738 C CA . LEU A 1 622 ? -1.809 -16.324 25.646 1.00 98.75 622 LEU A CA 1
ATOM 4739 C C . LEU A 1 622 ? -1.245 -15.647 26.901 1.00 98.75 622 LEU A C 1
ATOM 4741 O O . LEU A 1 622 ? -0.572 -16.289 27.709 1.00 98.75 622 LEU A O 1
ATOM 4745 N N . TYR A 1 623 ? -1.595 -14.381 27.101 1.00 98.81 623 TYR A N 1
ATOM 4746 C CA . TYR A 1 623 ? -1.394 -13.639 28.341 1.00 98.81 623 TYR A CA 1
ATOM 4747 C C . TYR A 1 623 ? -2.724 -13.459 29.073 1.00 98.81 623 TYR A C 1
ATOM 4749 O O . TYR A 1 623 ? -3.746 -13.143 28.462 1.00 98.81 623 TYR A O 1
ATOM 4757 N N . ILE A 1 624 ? -2.691 -13.608 30.396 1.00 98.69 624 ILE A N 1
ATOM 4758 C CA . ILE A 1 624 ? -3.800 -13.295 31.302 1.00 98.69 624 ILE A CA 1
ATOM 4759 C C . ILE A 1 624 ? -3.314 -12.207 32.250 1.00 98.69 624 ILE A C 1
ATOM 4761 O O . ILE A 1 624 ? -2.338 -12.415 32.973 1.00 98.69 624 ILE A O 1
ATOM 4765 N N . VAL A 1 625 ? -3.977 -11.054 32.259 1.00 98.69 625 VAL A N 1
ATOM 4766 C CA . VAL A 1 625 ? -3.575 -9.876 33.037 1.00 98.69 625 VAL A CA 1
ATOM 4767 C C . VAL A 1 625 ? -4.692 -9.461 33.987 1.00 98.69 625 VAL A C 1
ATOM 4769 O O . VAL A 1 625 ? -5.848 -9.350 33.588 1.00 98.69 625 VAL A O 1
ATOM 4772 N N . ASP A 1 626 ? -4.340 -9.204 35.242 1.00 98.12 626 ASP A N 1
ATOM 4773 C CA . ASP A 1 626 ? -5.237 -8.622 36.238 1.00 98.12 626 ASP A CA 1
ATOM 4774 C C . ASP A 1 626 ? -5.328 -7.102 36.014 1.00 98.12 626 ASP A C 1
ATOM 4776 O O . ASP A 1 626 ? -4.328 -6.386 36.080 1.00 98.12 626 ASP A O 1
ATOM 4780 N N . LEU A 1 627 ? -6.531 -6.601 35.727 1.00 96.75 627 LEU A N 1
ATOM 4781 C CA . LEU A 1 627 ? -6.789 -5.202 35.365 1.00 96.75 627 LEU A CA 1
ATOM 4782 C C . LEU A 1 627 ? -6.684 -4.225 36.547 1.00 96.75 627 LEU A C 1
ATOM 4784 O O . LEU A 1 627 ? -6.562 -3.022 36.323 1.00 96.75 627 LEU A O 1
ATOM 4788 N N . THR A 1 628 ? -6.711 -4.719 37.789 1.00 95.12 628 THR A N 1
ATOM 4789 C CA . THR A 1 628 ? -6.618 -3.884 39.000 1.00 95.12 628 THR A CA 1
ATOM 4790 C C . THR A 1 628 ? -5.159 -3.605 39.371 1.00 95.12 628 THR A C 1
ATOM 4792 O O . THR A 1 628 ? -4.799 -2.494 39.754 1.00 95.12 628 THR A O 1
ATOM 4795 N N . THR A 1 629 ? -4.302 -4.614 39.236 1.00 96.69 629 THR A N 1
ATOM 4796 C CA . THR A 1 629 ? -2.873 -4.586 39.581 1.00 96.69 629 THR A CA 1
ATOM 4797 C C . THR A 1 629 ? -1.960 -4.389 38.370 1.00 96.69 629 THR A C 1
ATOM 4799 O O . THR A 1 629 ? -0.774 -4.111 38.554 1.00 96.69 629 THR A O 1
ATOM 4802 N N . LYS A 1 630 ? -2.499 -4.534 37.150 1.00 96.06 630 LYS A N 1
ATOM 4803 C CA . LYS A 1 630 ? -1.797 -4.521 35.850 1.00 96.06 630 LYS A CA 1
ATOM 4804 C C . LYS A 1 630 ? -0.726 -5.607 35.712 1.00 96.06 630 LYS A C 1
ATOM 4806 O O . LYS A 1 630 ? 0.194 -5.471 34.909 1.00 96.06 630 LYS A O 1
ATOM 4811 N N . LYS A 1 631 ? -0.811 -6.677 36.508 1.00 97.31 631 LYS A N 1
ATOM 4812 C CA . LYS A 1 631 ? 0.171 -7.767 36.512 1.00 97.31 631 LYS A CA 1
ATOM 4813 C C . LYS A 1 631 ? -0.288 -8.924 35.641 1.00 97.31 631 LYS A C 1
ATOM 4815 O O . LYS A 1 631 ? -1.446 -9.335 35.699 1.00 97.31 631 LYS A O 1
ATOM 4820 N N . ILE A 1 632 ? 0.655 -9.489 34.893 1.00 98.50 632 ILE A N 1
ATOM 4821 C CA . ILE A 1 632 ? 0.485 -10.783 34.234 1.00 98.50 632 ILE A CA 1
ATOM 4822 C C . ILE A 1 632 ? 0.265 -11.828 35.335 1.00 98.50 632 ILE A C 1
ATOM 4824 O O . ILE A 1 632 ? 1.136 -12.058 36.173 1.00 98.50 632 ILE A O 1
ATOM 4828 N N . VAL A 1 633 ? -0.922 -12.426 35.341 1.00 97.62 633 VAL A N 1
ATOM 4829 C CA . VAL A 1 633 ? -1.304 -13.548 36.206 1.00 97.62 633 VAL A CA 1
ATOM 4830 C C . VAL A 1 633 ? -0.708 -14.842 35.660 1.00 97.62 633 VAL A C 1
ATOM 4832 O O . VAL A 1 633 ? -0.301 -15.708 36.431 1.00 97.62 633 VAL A O 1
ATOM 4835 N N . GLN A 1 634 ? -0.667 -14.978 34.331 1.00 98.31 634 GLN A N 1
ATOM 4836 C CA . GLN A 1 634 ? -0.203 -16.179 33.644 1.00 98.31 634 GLN A CA 1
ATOM 4837 C C . GLN A 1 634 ? 0.195 -15.860 32.195 1.00 98.31 634 GLN A C 1
ATOM 4839 O O . GLN A 1 634 ? -0.434 -15.022 31.548 1.00 98.31 634 GLN A O 1
ATOM 4844 N N . GLN A 1 635 ? 1.204 -16.567 31.685 1.00 98.19 635 GLN A N 1
ATOM 4845 C CA . GLN A 1 635 ? 1.542 -16.655 30.262 1.00 98.19 635 GLN A CA 1
ATOM 4846 C C . GLN A 1 635 ? 1.581 -18.142 29.880 1.00 98.19 635 GLN A C 1
ATOM 4848 O O . GLN A 1 635 ? 2.060 -18.959 30.668 1.00 98.19 635 GLN A O 1
ATOM 4853 N N . ILE A 1 636 ? 1.049 -18.504 28.710 1.00 97.94 636 ILE A N 1
ATOM 4854 C CA . ILE A 1 636 ? 0.925 -19.897 28.250 1.00 97.94 636 ILE A CA 1
ATOM 4855 C C . ILE A 1 636 ? 1.161 -19.953 26.738 1.00 97.94 636 ILE A C 1
ATOM 4857 O O . ILE A 1 636 ? 0.597 -19.139 26.014 1.00 97.94 636 ILE A O 1
ATOM 4861 N N . GLY A 1 637 ? 1.956 -20.907 26.251 1.00 97.81 637 GLY A N 1
ATOM 4862 C CA . GLY A 1 637 ? 2.186 -21.088 24.813 1.00 97.81 637 GLY A CA 1
ATOM 4863 C C . GLY A 1 637 ? 0.958 -21.629 24.066 1.00 97.81 637 GLY A C 1
ATOM 4864 O O . GLY A 1 637 ? 0.224 -22.458 24.600 1.00 97.81 637 GLY A O 1
ATOM 4865 N N . LEU A 1 638 ? 0.768 -21.170 22.827 1.00 97.56 638 LEU A N 1
ATOM 4866 C CA . LEU A 1 638 ? -0.281 -21.575 21.879 1.00 97.56 638 LEU A CA 1
ATOM 4867 C C . LEU A 1 638 ? 0.177 -22.696 20.928 1.00 97.56 638 LEU A C 1
ATOM 4869 O O . LEU A 1 638 ? -0.649 -23.416 20.381 1.00 97.56 638 LEU A O 1
ATOM 4873 N N . GLY A 1 639 ? 1.491 -22.816 20.709 1.00 94.38 639 GLY A N 1
ATOM 4874 C CA . GLY A 1 639 ? 2.103 -23.643 19.662 1.00 94.38 639 GLY A CA 1
ATOM 4875 C C . GLY A 1 639 ? 2.563 -22.800 18.469 1.00 94.38 639 GLY A C 1
ATOM 4876 O O . GLY A 1 639 ? 3.753 -22.778 18.168 1.00 94.38 639 GLY A O 1
ATOM 4877 N N . GLY A 1 640 ? 1.645 -22.041 17.871 1.00 96.12 640 GLY A N 1
ATOM 4878 C CA . GLY A 1 640 ? 1.873 -21.186 16.701 1.00 96.12 640 GLY A CA 1
ATOM 4879 C C . GLY A 1 640 ? 1.410 -19.739 16.903 1.00 96.12 640 GLY A C 1
ATOM 4880 O O . GLY A 1 640 ? 0.936 -19.353 17.977 1.00 96.12 640 GLY A O 1
ATOM 4881 N N . GLU A 1 641 ? 1.570 -18.932 15.862 1.00 97.00 641 GLU A N 1
ATOM 4882 C CA . GLU A 1 641 ? 1.160 -17.534 15.781 1.00 97.00 641 GLU A CA 1
ATOM 4883 C C . GLU A 1 641 ? -0.336 -17.399 16.105 1.00 97.00 641 GLU A C 1
ATOM 4885 O O . GLU A 1 641 ? -1.167 -18.073 15.504 1.00 97.00 641 GLU A O 1
ATOM 4890 N N . GLY A 1 642 ? -0.708 -16.540 17.057 1.00 97.31 642 GLY A N 1
ATOM 4891 C CA . GLY A 1 642 ? -2.108 -16.338 17.441 1.00 97.31 642 GLY A CA 1
ATOM 4892 C C . GLY A 1 642 ? -2.729 -15.092 16.805 1.00 97.31 642 GLY A C 1
ATOM 4893 O O . GLY A 1 642 ? -2.123 -14.023 16.860 1.00 97.31 642 GLY A O 1
ATOM 4894 N N . TYR A 1 643 ? -3.945 -15.210 16.261 1.00 97.94 643 TYR A N 1
ATOM 4895 C CA . TYR A 1 643 ? -4.664 -14.093 15.637 1.00 97.94 643 TYR A CA 1
ATOM 4896 C C . TYR A 1 643 ? -5.587 -13.372 16.631 1.00 97.94 643 TYR A C 1
ATOM 4898 O O . TYR A 1 643 ? -5.285 -12.255 17.054 1.00 97.94 643 TYR A O 1
ATOM 4906 N N . THR A 1 644 ? -6.695 -13.992 17.059 1.00 98.31 644 THR A N 1
ATOM 4907 C CA . THR A 1 644 ? -7.659 -13.343 17.968 1.00 98.31 644 THR A CA 1
ATOM 4908 C C . THR A 1 644 ? -8.254 -14.280 19.017 1.00 98.31 644 THR A C 1
ATOM 4910 O O . THR A 1 644 ? -8.010 -15.488 19.010 1.00 98.31 644 THR A O 1
ATOM 4913 N N . CYS A 1 645 ? -9.019 -13.717 19.956 1.00 98.56 645 CYS A N 1
ATOM 4914 C CA . CYS A 1 645 ? -9.755 -14.475 20.960 1.00 98.56 645 CYS A CA 1
ATOM 4915 C C . CYS A 1 645 ? -11.121 -13.865 21.312 1.00 98.56 645 CYS A C 1
ATOM 4917 O O . CYS A 1 645 ? -11.359 -12.674 21.117 1.00 98.56 645 CYS A O 1
ATOM 4919 N N . LEU A 1 646 ? -12.016 -14.700 21.849 1.00 98.25 646 LEU A N 1
ATOM 4920 C CA . LEU A 1 646 ? -13.357 -14.310 22.296 1.00 98.25 646 LEU A CA 1
ATOM 4921 C C . LEU A 1 646 ? -13.812 -15.153 23.486 1.00 98.25 646 LEU A C 1
ATOM 4923 O O . LEU A 1 646 ? -13.694 -16.381 23.485 1.00 98.25 646 LEU A O 1
ATOM 4927 N N . LEU A 1 647 ? -14.384 -14.497 24.490 1.00 98.19 647 LEU A N 1
ATOM 4928 C CA . LEU A 1 647 ? -15.026 -15.154 25.620 1.00 98.19 647 LEU A CA 1
ATOM 4929 C C . LEU A 1 647 ? -16.411 -15.690 25.241 1.00 98.19 647 LEU A C 1
ATOM 4931 O O . LEU A 1 647 ? -17.255 -14.988 24.685 1.00 98.19 647 LEU A O 1
ATOM 4935 N N . SER A 1 648 ? -16.672 -16.929 25.647 1.00 97.38 648 SER A N 1
ATOM 4936 C CA . SER A 1 648 ? -18.021 -17.501 25.727 1.00 97.38 648 SER A CA 1
ATOM 4937 C C . SER A 1 648 ? -18.992 -16.589 26.512 1.00 97.38 648 SER A C 1
ATOM 4939 O O . SER A 1 648 ? -18.569 -15.931 27.468 1.00 97.38 648 SER A O 1
ATOM 4941 N N . PRO A 1 649 ? -20.312 -16.582 26.215 1.00 95.56 649 PRO A N 1
ATOM 4942 C CA . PRO A 1 649 ? -21.284 -15.739 26.929 1.00 95.56 649 PRO A CA 1
ATOM 4943 C C . PRO A 1 649 ? -21.348 -15.987 28.446 1.00 95.56 649 PRO A C 1
ATOM 4945 O O . PRO A 1 649 ? -21.607 -15.071 29.225 1.00 95.56 649 PRO A O 1
ATOM 4948 N N . ASN A 1 650 ? -21.073 -17.221 28.885 1.00 95.00 650 ASN A N 1
ATOM 4949 C CA . ASN A 1 650 ? -20.991 -17.588 30.303 1.00 95.00 650 ASN A CA 1
ATOM 4950 C C . ASN A 1 650 ? -19.621 -17.263 30.946 1.00 95.00 650 ASN A C 1
ATOM 4952 O O . ASN A 1 650 ? -19.460 -17.430 32.157 1.00 95.00 650 ASN A O 1
ATOM 4956 N N . ARG A 1 651 ? -18.653 -16.796 30.143 1.00 96.44 651 ARG A N 1
ATOM 4957 C CA . ARG A 1 651 ? -17.264 -16.484 30.500 1.00 96.44 651 ARG A CA 1
ATOM 4958 C C . ARG A 1 651 ? -16.530 -17.651 31.175 1.00 96.44 651 ARG A C 1
ATOM 4960 O O . ARG A 1 651 ? -15.704 -17.401 32.044 1.00 96.44 651 ARG A O 1
ATOM 4967 N N . LYS A 1 652 ? -16.839 -18.911 30.851 1.00 96.62 652 LYS A N 1
ATOM 4968 C CA . LYS A 1 652 ? -16.097 -20.094 31.339 1.00 96.62 652 LYS A CA 1
ATOM 4969 C C . LYS A 1 652 ? -15.017 -20.541 30.364 1.00 96.62 652 LYS A C 1
ATOM 4971 O O . LYS A 1 652 ? -13.948 -20.945 30.809 1.00 96.62 652 LYS A O 1
ATOM 4976 N N . GLU A 1 653 ? -15.262 -20.393 29.069 1.00 97.94 653 GLU A N 1
ATOM 4977 C CA . GLU A 1 653 ? -14.319 -20.719 27.997 1.00 97.94 653 GLU A CA 1
ATOM 4978 C C . GLU A 1 653 ? -13.895 -19.457 27.227 1.00 97.94 653 GLU A C 1
ATOM 4980 O O . GLU A 1 653 ? -14.701 -18.543 27.019 1.00 97.94 653 GLU A O 1
ATOM 4985 N N . LEU A 1 654 ? -12.634 -19.422 26.804 1.00 98.62 654 LEU A N 1
ATOM 4986 C CA . LEU A 1 654 ? -12.065 -18.470 25.852 1.00 98.62 654 LEU A CA 1
ATOM 4987 C C . LEU A 1 654 ? -11.657 -19.253 24.597 1.00 98.62 654 LEU A C 1
ATOM 4989 O O . LEU A 1 654 ? -10.885 -20.210 24.685 1.00 98.62 654 LEU A O 1
ATOM 4993 N N . TYR A 1 655 ? -12.168 -18.841 23.443 1.00 98.81 655 TYR A N 1
ATOM 4994 C CA . TYR A 1 655 ? -11.797 -19.389 22.140 1.00 98.81 655 TYR A CA 1
ATOM 4995 C C . TYR A 1 655 ? -10.660 -18.559 21.551 1.00 98.81 655 TYR A C 1
ATOM 4997 O O . TYR A 1 655 ? -10.701 -17.334 21.649 1.00 98.81 655 TYR A O 1
ATOM 5005 N N . ILE A 1 656 ? -9.652 -19.207 20.965 1.00 98.81 656 ILE A N 1
ATOM 5006 C CA . ILE A 1 656 ? -8.473 -18.554 20.377 1.00 98.81 656 ILE A CA 1
ATOM 5007 C C . ILE A 1 656 ? -8.222 -19.139 18.990 1.00 98.81 656 ILE A C 1
ATOM 5009 O O . ILE A 1 656 ? -8.101 -20.357 18.871 1.00 98.81 656 ILE A O 1
ATOM 5013 N N . THR A 1 657 ? -8.082 -18.303 17.963 1.00 98.44 657 THR A N 1
ATOM 5014 C CA . THR A 1 657 ? -7.583 -18.745 16.653 1.00 98.44 657 THR A CA 1
ATOM 5015 C C . THR A 1 657 ? -6.057 -18.711 16.633 1.00 98.44 657 THR A C 1
ATOM 5017 O O . THR A 1 657 ? -5.437 -17.656 16.795 1.00 98.44 657 THR A O 1
ATOM 5020 N N . CYS A 1 658 ? -5.436 -19.883 16.473 1.00 97.69 658 CYS A N 1
ATOM 5021 C CA . CYS A 1 658 ? -4.006 -19.985 16.213 1.00 97.69 658 CYS A CA 1
ATOM 5022 C C . CYS A 1 658 ? -3.773 -20.034 14.698 1.00 97.69 658 CYS A C 1
ATOM 5024 O O . CYS A 1 658 ? -3.877 -21.092 14.075 1.00 97.69 658 CYS A O 1
ATOM 5026 N N . TRP A 1 659 ? -3.465 -18.857 14.156 1.00 94.88 659 TRP A N 1
ATOM 5027 C CA . TRP A 1 659 ? -3.104 -18.560 12.769 1.00 94.88 659 TRP A CA 1
ATOM 5028 C C . TRP A 1 659 ? -2.073 -19.560 12.225 1.00 94.88 659 TRP A C 1
ATOM 5030 O O . TRP A 1 659 ? -2.296 -20.163 11.186 1.00 94.88 659 TRP A O 1
ATOM 5040 N N . GLY A 1 660 ? -0.997 -19.805 12.983 1.00 94.25 660 GLY A N 1
ATOM 5041 C CA . GLY A 1 660 ? 0.078 -20.742 12.635 1.00 94.25 660 GLY A CA 1
ATOM 5042 C C . GLY A 1 660 ? -0.107 -22.174 13.160 1.00 94.25 660 GLY A C 1
ATOM 5043 O O . GLY A 1 660 ? 0.888 -22.850 13.406 1.00 94.25 660 GLY A O 1
ATOM 5044 N N . CYS A 1 661 ? -1.340 -22.628 13.428 1.00 94.88 661 CYS A N 1
ATOM 5045 C CA . CYS A 1 661 ? -1.607 -23.994 13.917 1.00 94.88 661 CYS A CA 1
ATOM 5046 C C . CYS A 1 661 ? -2.714 -24.760 13.168 1.00 94.88 661 CYS A C 1
ATOM 5048 O O . CYS A 1 661 ? -2.957 -25.913 13.531 1.00 94.88 661 CYS A O 1
ATOM 5050 N N . ASP A 1 662 ? -3.472 -24.117 12.274 1.00 96.31 662 ASP A N 1
ATOM 5051 C CA . ASP A 1 662 ? -4.741 -24.623 11.706 1.00 96.31 662 ASP A CA 1
ATOM 5052 C C . ASP A 1 662 ? -5.766 -25.054 12.776 1.00 96.31 662 ASP A C 1
ATOM 5054 O O . ASP A 1 662 ? -6.512 -26.032 12.636 1.00 96.31 662 ASP A O 1
ATOM 5058 N N . LYS A 1 663 ? -5.778 -24.341 13.913 1.00 97.94 663 LYS A N 1
ATOM 5059 C CA . LYS A 1 663 ? -6.554 -24.712 15.107 1.00 97.94 663 LYS A CA 1
ATOM 5060 C C . LYS A 1 663 ? -7.289 -23.552 15.754 1.00 97.94 663 LYS A C 1
ATOM 5062 O O . LYS A 1 663 ? -6.746 -22.466 15.966 1.00 97.94 663 LYS A O 1
ATOM 5067 N N . LEU A 1 664 ? -8.485 -23.875 16.235 1.00 98.56 664 LEU A N 1
ATOM 5068 C CA . LEU A 1 664 ? -9.111 -23.177 17.345 1.00 98.56 664 LEU A CA 1
ATOM 5069 C C . LEU A 1 664 ? -8.709 -23.851 18.668 1.00 98.56 664 LEU A C 1
ATOM 5071 O O . LEU A 1 664 ? -8.962 -25.039 18.876 1.00 98.56 664 LEU A O 1
ATOM 5075 N N . LEU A 1 665 ? -8.126 -23.091 19.590 1.00 98.69 665 LEU A N 1
ATOM 5076 C CA . LEU A 1 665 ? -7.778 -23.549 20.936 1.00 98.69 665 LEU A CA 1
ATOM 5077 C C . LEU A 1 665 ? -8.886 -23.158 21.927 1.00 98.69 665 LEU A C 1
ATOM 5079 O O . LEU A 1 665 ? -9.415 -22.046 21.867 1.00 98.69 665 LEU A O 1
ATOM 5083 N N . VAL A 1 666 ? -9.228 -24.061 22.854 1.00 98.56 666 VAL A N 1
ATOM 5084 C CA . VAL A 1 666 ? -10.302 -23.865 23.844 1.00 98.56 666 VAL A CA 1
ATOM 5085 C C . VAL A 1 666 ? -9.718 -23.791 25.253 1.00 98.56 666 VAL A C 1
ATOM 5087 O O . VAL A 1 666 ? -9.310 -24.797 25.845 1.00 98.56 666 VAL A O 1
ATOM 5090 N N . PHE A 1 667 ? -9.684 -22.585 25.810 1.00 98.62 667 PHE A N 1
ATOM 5091 C CA . PHE A 1 667 ? -9.076 -22.290 27.103 1.00 98.62 667 PHE A CA 1
ATOM 5092 C C . PHE A 1 667 ? -10.125 -22.182 28.221 1.00 98.62 667 PHE A C 1
ATOM 5094 O O . PHE A 1 667 ? -11.063 -21.394 28.127 1.00 98.62 667 PHE A O 1
ATOM 5101 N N . ASP A 1 668 ? -9.960 -22.959 29.292 1.00 98.19 668 ASP A N 1
ATOM 5102 C CA . ASP A 1 668 ? -10.803 -22.905 30.491 1.00 98.19 668 ASP A CA 1
ATOM 5103 C C . ASP A 1 668 ? -10.350 -21.743 31.389 1.00 98.19 668 ASP A C 1
ATOM 5105 O O . ASP A 1 668 ? -9.220 -21.721 31.876 1.00 98.19 668 ASP A O 1
ATOM 5109 N N . THR A 1 669 ? -11.233 -20.772 31.617 1.00 97.88 669 THR A N 1
ATOM 5110 C CA . THR A 1 669 ? -10.949 -19.542 32.383 1.00 97.88 669 THR A CA 1
ATOM 5111 C C . THR A 1 669 ? -11.015 -19.720 33.904 1.00 97.88 669 THR A C 1
ATOM 5113 O O . THR A 1 669 ? -10.530 -18.859 34.639 1.00 97.88 669 THR A O 1
ATOM 5116 N N . GLU A 1 670 ? -11.610 -20.809 34.397 1.00 95.62 670 GLU A N 1
ATOM 5117 C CA . GLU A 1 670 ? -11.781 -21.081 35.830 1.00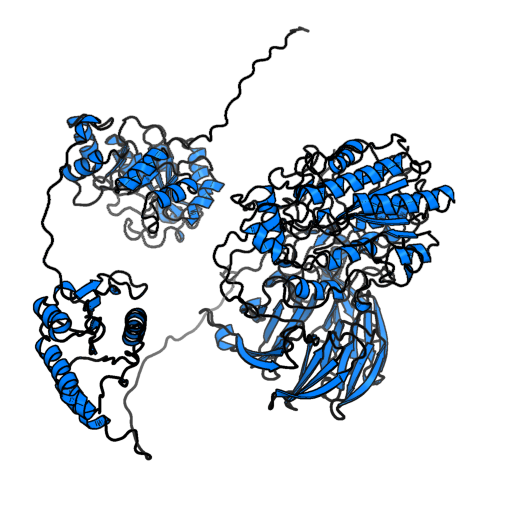 95.62 670 GLU A CA 1
ATOM 5118 C C . GLU A 1 670 ? -10.595 -21.877 36.379 1.00 95.62 670 GLU A C 1
ATOM 5120 O O . GLU A 1 670 ? -10.044 -21.527 37.423 1.00 95.62 670 GLU A O 1
ATOM 5125 N N . HIS A 1 671 ? -10.144 -22.884 35.629 1.00 96.12 671 HIS A N 1
ATOM 5126 C CA . HIS A 1 671 ? -8.928 -23.649 35.907 1.00 96.12 671 HIS A CA 1
ATOM 5127 C C . HIS A 1 671 ? -7.662 -22.986 35.332 1.00 96.12 671 HIS A C 1
ATOM 5129 O O . HIS A 1 671 ? -6.556 -23.301 35.764 1.00 96.12 671 HIS A O 1
ATOM 5135 N N . ARG A 1 672 ? -7.822 -22.051 34.383 1.00 96.44 672 ARG A N 1
ATOM 5136 C CA . ARG A 1 672 ? -6.758 -21.339 33.650 1.00 96.44 672 ARG A CA 1
ATOM 5137 C C . ARG A 1 672 ? -5.762 -22.269 32.949 1.00 96.44 672 ARG A C 1
ATOM 5139 O O . ARG A 1 672 ? -4.545 -22.149 33.098 1.00 96.44 672 ARG A O 1
ATOM 5146 N N . GLN A 1 673 ? -6.304 -23.181 32.148 1.00 97.50 673 GLN A N 1
ATOM 5147 C CA . GLN A 1 673 ? -5.551 -24.142 31.337 1.00 97.50 673 GLN A CA 1
ATOM 5148 C C . GLN A 1 673 ? -6.249 -24.405 29.997 1.00 97.50 673 GLN A C 1
ATOM 5150 O O . GLN A 1 673 ? -7.463 -24.231 29.875 1.00 97.50 673 GLN A O 1
ATOM 5155 N N . PHE A 1 674 ? -5.507 -24.869 28.991 1.00 98.25 674 PHE A N 1
ATOM 5156 C CA . PHE A 1 674 ? -6.135 -25.395 27.779 1.00 98.25 674 PHE A CA 1
ATOM 5157 C C . PHE A 1 674 ? -6.927 -26.662 28.103 1.00 98.25 674 PHE A C 1
ATOM 5159 O O . PHE A 1 674 ? -6.450 -27.550 28.805 1.00 98.25 674 PHE A O 1
ATOM 5166 N N . SER A 1 675 ? -8.156 -26.718 27.598 1.00 97.00 675 SER A N 1
ATOM 5167 C CA . SER A 1 675 ? -9.101 -27.815 27.829 1.00 97.00 675 SER A CA 1
ATOM 5168 C C . SER A 1 675 ? -9.401 -28.618 26.562 1.00 97.00 675 SER A C 1
ATOM 5170 O O . SER A 1 675 ? -10.099 -29.628 26.633 1.00 97.00 675 SER A O 1
ATOM 5172 N N . GLY A 1 676 ? -8.914 -28.167 25.404 1.00 95.94 676 GLY A N 1
ATOM 5173 C CA . GLY A 1 676 ? -9.035 -28.847 24.120 1.00 95.94 676 GLY A CA 1
ATOM 5174 C C . GLY A 1 676 ? -8.566 -27.977 22.955 1.00 95.94 676 GLY A C 1
ATOM 5175 O O . GLY A 1 676 ? -8.326 -26.780 23.107 1.00 95.94 676 GLY A O 1
ATOM 5176 N N . GLU A 1 677 ? -8.478 -28.599 21.788 1.00 97.38 677 GLU A N 1
ATOM 5177 C CA . GLU A 1 677 ? -8.206 -27.975 20.494 1.00 97.38 677 GLU A CA 1
ATOM 5178 C C . GLU A 1 677 ? -9.160 -28.563 19.445 1.00 97.38 677 GLU A C 1
ATOM 5180 O O . GLU A 1 677 ? -9.631 -29.694 19.592 1.00 97.38 677 GLU A O 1
ATOM 5185 N N . ILE A 1 678 ? -9.472 -27.786 18.410 1.00 98.50 678 ILE A N 1
ATOM 5186 C CA . ILE A 1 678 ? -10.331 -28.173 17.289 1.00 98.50 678 ILE A CA 1
ATOM 5187 C C . ILE A 1 678 ? -9.587 -27.789 16.009 1.00 98.50 678 ILE A C 1
ATOM 5189 O O . ILE A 1 678 ? -9.268 -26.616 15.819 1.00 98.50 678 ILE A O 1
ATOM 5193 N N . ALA A 1 679 ? -9.303 -28.767 15.148 1.00 98.06 679 ALA A N 1
ATOM 5194 C CA . ALA A 1 679 ? -8.742 -28.507 13.824 1.00 98.06 679 ALA A CA 1
ATOM 5195 C C . ALA A 1 679 ? -9.770 -27.774 12.946 1.00 98.06 679 ALA A C 1
ATOM 5197 O O . ALA A 1 679 ? -10.956 -28.114 12.963 1.00 98.06 679 ALA A O 1
ATOM 5198 N N . VAL A 1 680 ? -9.305 -26.771 12.209 1.00 98.19 680 VAL A N 1
ATOM 5199 C CA . VAL A 1 680 ? -10.087 -25.914 11.305 1.00 98.19 680 VAL A CA 1
ATOM 5200 C C . VAL A 1 680 ? -9.357 -25.820 9.955 1.00 98.19 680 VAL A C 1
ATOM 5202 O O . VAL A 1 680 ? -8.561 -26.703 9.638 1.00 98.19 680 VAL A O 1
ATOM 5205 N N . GLY A 1 681 ? -9.667 -24.826 9.119 1.00 95.62 681 GLY A N 1
ATOM 5206 C CA . GLY A 1 681 ? -8.914 -24.584 7.888 1.00 95.62 681 GLY A CA 1
ATOM 5207 C C . GLY A 1 681 ? -7.606 -23.821 8.126 1.00 95.62 681 GLY A C 1
ATOM 5208 O O . GLY A 1 681 ? -7.318 -23.378 9.238 1.00 95.62 681 GLY A O 1
ATOM 5209 N N . ASP A 1 682 ? -6.857 -23.657 7.039 1.00 95.44 682 ASP A N 1
ATOM 5210 C CA . ASP A 1 682 ? -5.559 -22.974 6.972 1.00 95.44 682 ASP A CA 1
ATOM 5211 C C . ASP A 1 682 ? -5.670 -21.482 7.351 1.00 95.44 682 ASP A C 1
ATOM 5213 O O . ASP A 1 682 ? -6.590 -20.784 6.904 1.00 95.44 682 ASP A O 1
ATOM 5217 N N . ASN A 1 683 ? -4.736 -20.995 8.175 1.00 95.81 683 ASN A N 1
ATOM 5218 C CA . ASN A 1 683 ? -4.669 -19.615 8.681 1.00 95.81 683 ASN A CA 1
ATOM 5219 C C . ASN A 1 683 ? -5.992 -19.120 9.332 1.00 95.81 683 ASN A C 1
ATOM 5221 O O . ASN A 1 683 ? -6.625 -18.175 8.844 1.00 95.81 683 ASN A O 1
ATOM 5225 N N . PRO A 1 684 ? -6.453 -19.719 10.448 1.00 97.81 684 PRO A N 1
ATOM 5226 C CA . PRO A 1 684 ? -7.711 -19.331 11.078 1.00 97.81 684 PRO A CA 1
ATOM 5227 C C . PRO A 1 684 ? -7.652 -17.921 11.690 1.00 97.81 684 PRO A C 1
ATOM 5229 O O . PRO A 1 684 ? -6.707 -17.566 12.397 1.00 97.81 684 PRO A O 1
ATOM 5232 N N . ASN A 1 685 ? -8.693 -17.131 11.425 1.00 95.62 685 ASN A N 1
ATOM 5233 C CA . ASN A 1 685 ? -8.664 -15.667 11.453 1.00 95.62 685 ASN A CA 1
ATOM 5234 C C . ASN A 1 685 ? -9.733 -15.091 12.416 1.00 95.62 685 ASN A C 1
ATOM 5236 O O . ASN A 1 685 ? -9.728 -15.451 13.600 1.00 95.62 685 ASN A O 1
ATOM 5240 N N . ASP A 1 686 ? -10.634 -14.198 11.974 1.00 97.56 686 ASP A N 1
ATOM 5241 C CA . ASP A 1 686 ? -11.788 -13.756 12.780 1.00 97.56 686 ASP A CA 1
ATOM 5242 C C . ASP A 1 686 ? -12.745 -14.919 13.101 1.00 97.56 686 ASP A C 1
ATOM 5244 O O . ASP A 1 686 ? -12.834 -15.923 12.383 1.00 97.56 686 ASP A O 1
ATOM 5248 N N . LEU A 1 687 ? -13.504 -14.763 14.184 1.00 97.69 687 LEU A N 1
ATOM 5249 C CA . LEU A 1 687 ? -14.424 -15.779 14.683 1.00 97.69 687 LEU A CA 1
ATOM 5250 C C . LEU A 1 687 ? -15.709 -15.141 15.237 1.00 97.69 687 LEU A C 1
ATOM 5252 O O . LEU A 1 687 ? -15.681 -14.108 15.905 1.00 97.69 687 LEU A O 1
ATOM 5256 N N . CYS A 1 688 ? -16.858 -15.765 14.973 1.00 97.12 688 CYS A N 1
ATOM 5257 C CA . CYS A 1 688 ? -18.176 -15.246 15.346 1.00 97.12 688 CYS A CA 1
ATOM 5258 C C . CYS A 1 688 ? -18.990 -16.308 16.097 1.00 97.12 688 CYS A C 1
ATOM 5260 O O . CYS A 1 688 ? -19.102 -17.442 15.640 1.00 97.12 688 CYS A O 1
ATOM 5262 N N . LEU A 1 689 ? -19.549 -15.947 17.253 1.00 97.94 689 LEU A N 1
ATOM 5263 C CA . LEU A 1 689 ? -20.235 -16.853 18.181 1.00 97.94 689 LEU A CA 1
ATOM 5264 C C . LEU A 1 689 ? -21.695 -16.423 18.357 1.00 97.94 689 LEU A C 1
ATOM 5266 O O . LEU A 1 689 ? -21.959 -15.239 18.575 1.00 97.94 689 LEU A O 1
ATOM 5270 N N . THR A 1 690 ? -22.630 -17.372 18.305 1.00 97.31 690 THR A N 1
ATOM 5271 C CA . THR A 1 690 ? -24.051 -17.097 18.571 1.00 97.31 690 THR A CA 1
ATOM 5272 C C . THR A 1 690 ? -24.294 -16.649 20.015 1.00 97.31 690 THR A C 1
ATOM 5274 O O . THR A 1 690 ? -23.569 -17.020 20.942 1.00 97.31 690 THR A O 1
ATOM 5277 N N . LYS A 1 691 ? -25.356 -15.867 20.241 1.00 95.69 691 LYS A N 1
ATOM 5278 C CA . LYS A 1 691 ? -25.728 -15.292 21.548 1.00 95.69 691 LYS A CA 1
ATOM 5279 C C . LYS A 1 691 ? -26.032 -16.356 22.611 1.00 95.69 691 LYS A C 1
ATOM 5281 O O . LYS A 1 691 ? -25.864 -16.089 23.799 1.00 95.69 691 LYS A O 1
ATOM 5286 N N . ASP A 1 692 ? -26.458 -17.552 22.200 1.00 95.19 692 ASP A N 1
ATOM 5287 C CA . ASP A 1 692 ? -26.652 -18.715 23.079 1.00 95.19 692 ASP A CA 1
ATOM 5288 C C . ASP A 1 692 ? -25.341 -19.460 23.415 1.00 95.19 692 ASP A C 1
ATOM 5290 O O . ASP A 1 692 ? -25.325 -20.317 24.299 1.00 95.19 692 ASP A O 1
ATOM 5294 N N . GLY A 1 693 ? -24.236 -19.122 22.741 1.00 96.25 693 GLY A N 1
ATOM 5295 C CA . GLY A 1 693 ? -22.920 -19.737 22.903 1.00 96.25 693 GLY A CA 1
ATOM 5296 C C . GLY A 1 693 ? -22.776 -21.124 22.269 1.00 96.25 693 GLY A C 1
ATOM 5297 O O . GLY A 1 693 ? -21.805 -21.813 22.576 1.00 96.25 693 GLY A O 1
ATOM 5298 N N . ARG A 1 694 ? -23.727 -21.563 21.432 1.00 95.25 694 ARG A N 1
ATOM 5299 C CA . ARG A 1 694 ? -23.765 -22.927 20.880 1.00 95.25 694 ARG A CA 1
ATOM 5300 C C . ARG A 1 694 ? -22.959 -23.108 19.596 1.00 95.25 694 ARG A C 1
ATOM 5302 O O . ARG A 1 694 ? -22.371 -24.176 19.412 1.00 95.25 694 ARG A O 1
ATOM 5309 N N . TRP A 1 695 ? -22.979 -22.119 18.707 1.00 98.06 695 TRP A N 1
ATOM 5310 C CA . TRP A 1 695 ? -22.417 -22.226 17.364 1.00 98.06 695 TRP A CA 1
ATOM 5311 C C . TRP A 1 695 ? -21.318 -21.196 17.159 1.00 98.06 695 TRP A C 1
ATOM 5313 O O . TRP A 1 695 ? -21.542 -19.995 17.313 1.00 98.06 695 TRP A O 1
ATOM 5323 N N . LEU A 1 696 ? -20.133 -21.684 16.805 1.00 98.56 696 LEU A N 1
ATOM 5324 C CA . LEU A 1 696 ? -18.961 -20.863 16.550 1.00 98.56 696 LEU A CA 1
ATOM 5325 C C . LEU A 1 696 ? -18.538 -21.007 15.086 1.00 98.56 696 LEU A C 1
ATOM 5327 O O . LEU A 1 696 ? -18.342 -22.118 14.599 1.00 98.56 696 LEU A O 1
ATOM 5331 N N . PHE A 1 697 ? -18.383 -19.878 14.410 1.00 98.81 697 PHE A N 1
ATOM 5332 C CA . PHE A 1 697 ? -17.893 -19.768 13.043 1.00 98.81 697 PHE A CA 1
ATOM 5333 C C . PHE A 1 697 ? -16.453 -19.247 13.081 1.00 98.81 697 PHE A C 1
ATOM 5335 O O . PHE A 1 697 ? -16.175 -18.301 13.817 1.00 98.81 697 PHE A O 1
ATOM 5342 N N . VAL A 1 698 ? -15.547 -19.846 12.307 1.00 98.81 698 VAL A N 1
ATOM 5343 C CA . VAL A 1 698 ? -14.126 -19.454 12.214 1.00 98.81 698 VAL A CA 1
ATOM 5344 C C . VAL A 1 698 ? -13.754 -19.304 10.746 1.00 98.81 698 VAL A C 1
ATOM 5346 O O . VAL A 1 698 ? -13.903 -20.265 9.991 1.00 98.81 698 VAL A O 1
ATOM 5349 N N . ALA A 1 699 ? -13.303 -18.122 10.330 1.00 98.56 699 ALA A N 1
ATOM 5350 C CA . ALA A 1 699 ? -12.834 -17.903 8.965 1.00 98.56 699 ALA A CA 1
ATOM 5351 C C . ALA A 1 699 ? -11.405 -18.435 8.806 1.00 98.56 699 ALA A C 1
ATOM 5353 O O . ALA A 1 699 ? -10.603 -18.304 9.729 1.00 98.56 699 ALA A O 1
ATOM 5354 N N . ASN A 1 700 ? -11.099 -19.049 7.664 1.00 97.75 700 ASN A N 1
ATOM 5355 C CA . ASN A 1 700 ? -9.805 -19.668 7.384 1.00 97.75 700 ASN A CA 1
ATOM 5356 C C . ASN A 1 700 ? -9.188 -18.910 6.196 1.00 97.75 700 ASN A C 1
ATOM 5358 O O . ASN A 1 700 ? -9.656 -19.052 5.068 1.00 97.75 700 ASN A O 1
ATOM 5362 N N . ALA A 1 701 ? -8.225 -18.025 6.459 1.00 95.44 701 ALA A N 1
ATOM 5363 C CA . ALA A 1 701 ? -7.896 -16.917 5.559 1.00 95.44 701 ALA A CA 1
ATOM 5364 C C . ALA A 1 701 ? -6.840 -17.237 4.492 1.00 95.44 701 ALA A C 1
ATOM 5366 O O . ALA A 1 701 ? -6.772 -16.530 3.497 1.00 95.44 701 ALA A O 1
ATOM 5367 N N . ASN A 1 702 ? -6.078 -18.323 4.626 1.00 93.88 702 ASN A N 1
ATOM 5368 C CA . ASN A 1 702 ? -5.289 -18.880 3.514 1.00 93.88 702 ASN A CA 1
ATOM 5369 C C . ASN A 1 702 ? -6.101 -19.952 2.756 1.00 93.88 702 ASN A C 1
ATOM 5371 O O . ASN A 1 702 ? -5.582 -20.705 1.938 1.00 93.88 702 ASN A O 1
ATOM 5375 N N . ASP A 1 703 ? -7.402 -20.034 3.038 1.00 90.38 703 ASP A N 1
ATOM 5376 C CA . ASP A 1 703 ? -8.367 -20.917 2.407 1.00 90.38 703 ASP A CA 1
ATOM 5377 C C . ASP A 1 703 ? -9.567 -20.115 1.873 1.00 90.38 703 ASP A C 1
ATOM 5379 O O . ASP A 1 703 ? -9.719 -18.909 2.078 1.00 90.38 703 ASP A O 1
ATOM 5383 N N . ASN A 1 704 ? -10.456 -20.820 1.186 1.00 93.25 704 ASN A N 1
ATOM 5384 C CA . ASN A 1 704 ? -11.706 -20.291 0.663 1.00 93.25 704 ASN A CA 1
ATOM 5385 C C . ASN A 1 704 ? -12.889 -20.573 1.609 1.00 93.25 704 ASN A C 1
ATOM 5387 O O . ASN A 1 704 ? -14.001 -20.803 1.134 1.00 93.25 704 ASN A O 1
ATOM 5391 N N . SER A 1 705 ? -12.672 -20.696 2.927 1.00 96.19 705 SER A N 1
ATOM 5392 C CA . SER A 1 705 ? -13.629 -21.410 3.784 1.00 96.19 705 SER A CA 1
ATOM 5393 C C . SER A 1 705 ? -13.893 -20.829 5.176 1.00 96.19 705 SER A C 1
ATOM 5395 O O . SER A 1 705 ? -13.109 -20.068 5.743 1.00 96.19 705 SER A O 1
ATOM 5397 N N . VAL A 1 706 ? -15.024 -21.249 5.755 1.00 98.62 706 VAL A N 1
ATOM 5398 C CA . VAL A 1 706 ? -15.421 -20.975 7.144 1.00 98.62 706 VAL A CA 1
ATOM 5399 C C . VAL A 1 706 ? -15.787 -22.283 7.842 1.00 98.62 706 VAL A C 1
ATOM 5401 O O . VAL A 1 706 ? -16.635 -23.037 7.370 1.00 98.62 706 VAL A O 1
ATOM 5404 N N . SER A 1 707 ? -15.166 -22.547 8.990 1.00 98.75 707 SER A N 1
ATOM 5405 C CA . SER A 1 707 ? -15.434 -23.722 9.824 1.00 98.75 707 SER A CA 1
ATOM 5406 C C . SER A 1 707 ? -16.620 -23.460 10.758 1.00 98.75 707 SER A C 1
ATOM 5408 O O . SER A 1 707 ? -16.606 -22.475 11.496 1.00 98.75 707 SER A O 1
ATOM 5410 N N . VAL A 1 708 ? -17.628 -24.339 10.758 1.00 98.56 708 VAL A N 1
ATOM 5411 C CA . VAL A 1 708 ? -18.840 -24.247 11.596 1.00 98.56 708 VAL A CA 1
ATOM 5412 C C . VAL A 1 708 ? -18.767 -25.275 12.724 1.00 98.56 708 VAL A C 1
ATOM 5414 O O . VAL A 1 708 ? -18.709 -26.473 12.459 1.00 98.56 708 VAL A O 1
ATOM 5417 N N . ILE A 1 709 ? -18.776 -24.837 13.985 1.00 98.62 709 ILE A N 1
ATOM 5418 C CA . ILE A 1 709 ? -18.462 -25.673 15.157 1.00 98.62 709 ILE A CA 1
ATOM 5419 C C . ILE A 1 709 ? -19.659 -25.773 16.124 1.00 98.62 709 ILE A C 1
ATOM 5421 O O . ILE A 1 709 ? -20.130 -24.751 16.627 1.00 98.62 709 ILE A O 1
ATOM 5425 N N . ASP A 1 710 ? -20.100 -26.998 16.464 1.00 97.06 710 ASP A N 1
ATOM 5426 C CA . ASP A 1 710 ? -20.948 -27.247 17.653 1.00 97.06 710 ASP A CA 1
ATOM 5427 C C . ASP A 1 710 ? -20.038 -27.208 18.888 1.00 97.06 710 ASP A C 1
ATOM 5429 O O . ASP A 1 710 ? -19.307 -28.166 19.166 1.00 97.06 710 ASP A O 1
ATOM 5433 N N . VAL A 1 711 ? -20.097 -26.102 19.634 1.00 96.38 711 VAL A N 1
ATOM 5434 C CA . VAL A 1 711 ? -19.283 -25.837 20.833 1.00 96.38 711 VAL A CA 1
ATOM 5435 C C . VAL A 1 711 ? -19.407 -26.954 21.873 1.00 96.38 711 VAL A C 1
ATOM 5437 O O . VAL A 1 711 ? -18.413 -27.380 22.458 1.00 96.38 711 VAL A O 1
ATOM 5440 N N . ARG A 1 712 ? -20.617 -27.485 22.074 1.00 93.69 712 ARG A N 1
ATOM 5441 C CA . ARG A 1 712 ? -20.918 -28.521 23.074 1.00 93.69 712 ARG A CA 1
ATOM 5442 C C . ARG A 1 712 ? -20.316 -29.878 22.696 1.00 93.69 712 ARG A C 1
ATOM 5444 O O . ARG A 1 712 ? -20.009 -30.661 23.591 1.00 93.69 712 ARG A O 1
ATOM 5451 N N . THR A 1 713 ? -20.148 -30.177 21.406 1.00 95.12 713 THR A N 1
ATOM 5452 C CA . THR A 1 713 ? -19.451 -31.405 20.960 1.00 95.12 713 THR A CA 1
ATOM 5453 C C . THR A 1 713 ? -17.977 -31.190 20.619 1.00 95.12 713 THR A C 1
ATOM 5455 O O . THR A 1 713 ? -17.255 -32.176 20.469 1.00 95.12 713 THR A O 1
ATOM 5458 N N . ARG A 1 714 ? -17.536 -29.926 20.524 1.00 95.88 714 ARG A N 1
ATOM 5459 C CA . ARG A 1 714 ? -16.192 -29.487 20.114 1.00 95.88 714 ARG A CA 1
ATOM 5460 C C . ARG A 1 714 ? -15.750 -30.094 18.779 1.00 95.88 714 ARG A C 1
ATOM 5462 O O . ARG A 1 714 ? -14.661 -30.648 18.655 1.00 95.88 714 ARG A O 1
ATOM 5469 N N . LYS A 1 715 ? -16.625 -30.000 17.775 1.00 95.12 715 LYS A N 1
ATOM 5470 C CA . LYS A 1 715 ? -16.380 -30.487 16.412 1.00 95.12 715 LYS A CA 1
ATOM 5471 C C . LYS A 1 715 ? -16.819 -29.468 15.380 1.00 95.12 715 LYS A C 1
ATOM 5473 O O . LYS A 1 715 ? -17.899 -28.896 15.521 1.00 95.12 715 LYS A O 1
ATOM 5478 N N . VAL A 1 716 ? -16.031 -29.343 14.313 1.00 97.94 716 VAL A N 1
ATOM 5479 C CA . VAL A 1 716 ? -16.527 -28.835 13.032 1.00 97.94 716 VAL A CA 1
ATOM 5480 C C . VAL A 1 716 ? -17.627 -29.792 12.555 1.00 97.94 716 VAL A C 1
ATOM 5482 O O . VAL A 1 716 ? -17.398 -30.999 12.463 1.00 97.94 716 VAL A O 1
ATOM 5485 N N . VAL A 1 717 ? -18.831 -29.271 12.327 1.00 96.44 717 VAL A N 1
ATOM 5486 C CA . VAL A 1 717 ? -19.983 -30.023 11.793 1.00 96.44 717 VAL A CA 1
ATOM 5487 C C . VAL A 1 717 ? -20.177 -29.792 10.295 1.00 96.44 717 VAL A C 1
ATOM 5489 O O . VAL A 1 717 ? -20.824 -30.595 9.632 1.00 96.44 717 VAL A O 1
ATOM 5492 N N . GLU A 1 718 ? -19.626 -28.694 9.780 1.00 96.12 718 GLU A N 1
ATOM 5493 C CA . GLU A 1 718 ? -19.794 -28.202 8.417 1.00 96.12 718 GLU A CA 1
ATOM 5494 C C . GLU A 1 718 ? -18.655 -27.225 8.094 1.00 96.12 718 GLU A C 1
ATOM 5496 O O . GLU A 1 718 ? -18.165 -26.512 8.973 1.00 96.12 718 GLU A O 1
ATOM 5501 N N . THR A 1 719 ? -18.241 -27.186 6.830 1.00 97.12 719 THR A N 1
ATOM 5502 C CA . THR A 1 719 ? -17.275 -26.214 6.310 1.00 97.12 719 THR A CA 1
ATOM 5503 C C . THR A 1 719 ? -17.929 -25.508 5.133 1.00 97.12 719 THR A C 1
ATOM 5505 O O . THR A 1 719 ? -18.237 -26.137 4.121 1.00 97.12 719 THR A O 1
ATOM 5508 N N . LEU A 1 720 ? -18.175 -24.208 5.273 1.00 97.31 720 LEU A N 1
ATOM 5509 C CA . LEU A 1 720 ? -18.743 -23.381 4.213 1.00 97.31 720 LEU A CA 1
ATOM 5510 C C . LEU A 1 720 ? -17.627 -23.051 3.221 1.00 97.31 720 LEU A C 1
ATOM 5512 O O . LEU A 1 720 ? -16.599 -22.529 3.644 1.00 97.31 720 LEU A O 1
ATOM 5516 N N . ASN A 1 721 ? -17.820 -23.313 1.926 1.00 96.31 721 ASN A N 1
ATOM 5517 C CA . ASN A 1 721 ? -16.958 -22.740 0.891 1.00 96.31 721 ASN A CA 1
ATOM 5518 C C . ASN A 1 721 ? -17.516 -21.365 0.495 1.00 96.31 721 ASN A C 1
ATOM 5520 O O . ASN A 1 721 ? -18.643 -21.273 0.006 1.00 96.31 721 ASN A O 1
ATOM 5524 N N . ALA A 1 722 ? -16.729 -20.322 0.745 1.00 96.00 722 ALA A N 1
ATOM 5525 C CA . ALA A 1 722 ? -17.038 -18.923 0.493 1.00 96.00 722 ALA A CA 1
ATOM 5526 C C . ALA A 1 722 ? -16.517 -18.407 -0.859 1.00 96.00 722 ALA A C 1
ATOM 5528 O O . ALA A 1 722 ? -16.803 -17.259 -1.190 1.00 96.00 722 ALA A O 1
ATOM 5529 N N . ALA A 1 723 ? -15.785 -19.202 -1.645 1.00 95.31 723 ALA A N 1
ATOM 5530 C CA . ALA A 1 723 ? -15.335 -18.791 -2.973 1.00 95.31 723 ALA A CA 1
ATOM 5531 C C . ALA A 1 723 ? -16.481 -18.573 -3.967 1.00 95.31 723 ALA A C 1
ATOM 5533 O O . ALA A 1 723 ? -17.578 -19.121 -3.847 1.00 95.31 723 ALA A O 1
ATOM 5534 N N . LEU A 1 724 ? -16.166 -17.820 -5.024 1.00 93.81 724 LEU A N 1
ATOM 5535 C CA . LEU A 1 724 ? -17.064 -17.550 -6.148 1.00 93.81 724 LEU A CA 1
ATOM 5536 C C . LEU A 1 724 ? -17.501 -18.829 -6.895 1.00 93.81 724 LEU A C 1
ATOM 5538 O O . LEU A 1 724 ? -18.553 -18.823 -7.538 1.00 93.81 724 LEU A O 1
ATOM 5542 N N . TYR A 1 725 ? -16.734 -19.924 -6.784 1.00 93.06 725 TYR A N 1
ATOM 5543 C CA . TYR A 1 725 ? -17.078 -21.257 -7.293 1.00 93.06 725 TYR A CA 1
ATOM 5544 C C . TYR A 1 725 ? -16.693 -22.352 -6.264 1.00 93.06 725 TYR A C 1
ATOM 5546 O O . TYR A 1 725 ? -15.638 -22.229 -5.639 1.00 93.06 725 TYR A O 1
ATOM 5554 N N . PRO A 1 726 ? -17.489 -23.434 -6.078 1.00 84.88 726 PRO A N 1
ATOM 5555 C CA . PRO A 1 726 ? -17.308 -24.402 -4.976 1.00 84.88 726 PRO A CA 1
ATOM 5556 C C . PRO A 1 726 ? -16.025 -25.250 -4.985 1.00 84.88 726 PRO A C 1
ATOM 5558 O O . PRO A 1 726 ? -15.781 -25.994 -4.035 1.00 84.88 726 PRO A O 1
ATOM 5561 N N . ASP A 1 727 ? -15.234 -25.169 -6.047 1.00 88.56 727 ASP A N 1
ATOM 5562 C CA . ASP A 1 727 ? -13.976 -25.882 -6.262 1.00 88.56 727 ASP A CA 1
ATOM 5563 C C . ASP A 1 727 ? -12.904 -24.956 -6.877 1.00 88.56 727 ASP A C 1
ATOM 5565 O O . ASP A 1 727 ? -12.057 -25.394 -7.655 1.00 88.56 727 ASP A O 1
ATOM 5569 N N . ALA A 1 728 ? -12.971 -23.658 -6.565 1.00 93.31 728 ALA A N 1
ATOM 5570 C CA . ALA A 1 728 ? -11.957 -22.671 -6.933 1.00 93.31 728 ALA A CA 1
ATOM 5571 C C . ALA A 1 728 ? -10.604 -22.921 -6.223 1.00 93.31 728 ALA A C 1
ATOM 5573 O O . ALA A 1 728 ? -10.605 -23.366 -5.067 1.00 93.31 728 ALA A O 1
ATOM 5574 N N . PRO A 1 729 ? -9.460 -22.578 -6.852 1.00 93.88 729 PRO A N 1
ATOM 5575 C CA . PRO A 1 729 ? -8.158 -22.497 -6.180 1.00 93.88 729 PRO A CA 1
ATOM 5576 C C . PRO A 1 729 ? -8.139 -21.415 -5.072 1.00 93.88 729 PRO A C 1
ATOM 5578 O O . PRO A 1 729 ? -9.083 -20.621 -4.977 1.00 93.88 729 PRO A O 1
ATOM 5581 N N . PRO A 1 730 ? -7.106 -21.368 -4.206 1.00 93.44 730 PRO A N 1
ATOM 5582 C CA . PRO A 1 730 ? -6.938 -20.326 -3.183 1.00 93.44 730 PRO A CA 1
ATOM 5583 C C . PRO A 1 730 ? -7.001 -18.894 -3.742 1.00 93.44 730 PRO A C 1
ATOM 5585 O O . PRO A 1 730 ? -6.799 -18.674 -4.934 1.00 93.44 730 PRO A O 1
ATOM 5588 N N . GLY A 1 731 ? -7.282 -17.910 -2.886 1.00 90.81 731 GLY A N 1
ATOM 5589 C CA . GLY A 1 731 ? -7.453 -16.506 -3.296 1.00 90.81 731 GLY A CA 1
ATOM 5590 C C . GLY A 1 731 ? -8.887 -15.979 -3.191 1.00 90.81 731 GLY A C 1
ATOM 5591 O O . GLY A 1 731 ? -9.285 -15.102 -3.952 1.00 90.81 731 GLY A O 1
ATOM 5592 N N . SER A 1 732 ? -9.692 -16.515 -2.267 1.00 95.06 732 SER A N 1
ATOM 5593 C CA . SER A 1 732 ? -10.837 -15.779 -1.706 1.00 95.06 732 SER A CA 1
ATOM 5594 C C . SER A 1 732 ? -10.467 -15.011 -0.440 1.00 95.06 732 SER A C 1
ATOM 5596 O O . SER A 1 732 ? -11.040 -13.952 -0.187 1.00 95.06 732 SER A O 1
ATOM 5598 N N . THR A 1 733 ? -9.528 -15.547 0.346 1.00 96.50 733 THR A N 1
ATOM 5599 C CA . THR A 1 733 ? -9.041 -15.000 1.619 1.00 96.50 733 THR A CA 1
ATOM 5600 C C . THR A 1 733 ? -10.191 -14.604 2.543 1.00 96.50 733 THR A C 1
ATOM 5602 O O . THR A 1 733 ? -10.490 -13.426 2.762 1.00 96.50 733 THR A O 1
ATOM 5605 N N . SER A 1 734 ? -10.897 -15.619 3.054 1.00 97.38 734 SER A N 1
ATOM 5606 C CA . SER A 1 734 ? -12.014 -15.435 3.984 1.00 97.38 734 SER A CA 1
ATOM 5607 C C . SER A 1 734 ? -11.490 -14.910 5.327 1.00 97.38 734 SER A C 1
ATOM 5609 O O . SER A 1 734 ? -10.892 -15.636 6.115 1.00 97.38 734 SER A O 1
ATOM 5611 N N . ASN A 1 735 ? -11.692 -13.615 5.558 1.00 95.38 735 ASN A N 1
ATOM 5612 C CA . ASN A 1 735 ? -10.937 -12.792 6.500 1.00 95.38 735 ASN A CA 1
ATOM 5613 C C . ASN A 1 735 ? -11.716 -12.519 7.801 1.00 95.38 735 ASN A C 1
ATOM 5615 O O . ASN A 1 735 ? -11.217 -12.752 8.902 1.00 95.38 735 ASN A O 1
ATOM 5619 N N . ALA A 1 736 ? -12.964 -12.049 7.673 1.00 97.94 736 ALA A N 1
ATOM 5620 C CA . ALA A 1 736 ? -13.771 -11.550 8.790 1.00 97.94 736 ALA A CA 1
ATOM 5621 C C . ALA A 1 736 ? -15.230 -12.028 8.776 1.00 97.94 736 ALA A C 1
ATOM 5623 O O . ALA A 1 736 ? -15.779 -12.320 7.712 1.00 97.94 736 ALA A O 1
ATOM 5624 N N . LEU A 1 737 ? -15.874 -12.073 9.952 1.00 98.56 737 LEU A N 1
ATOM 5625 C CA . LEU A 1 737 ? -17.210 -12.662 10.127 1.00 98.56 737 LEU A CA 1
ATOM 5626 C C . LEU A 1 737 ? -18.201 -11.763 10.878 1.00 98.56 737 LEU A C 1
ATOM 5628 O O . LEU A 1 737 ? -17.872 -11.135 11.890 1.00 98.56 737 LEU A O 1
ATOM 5632 N N . ALA A 1 738 ? -19.463 -11.790 10.441 1.00 98.62 738 ALA A N 1
ATOM 5633 C CA . ALA A 1 738 ? -20.589 -11.226 11.182 1.00 98.62 738 ALA A CA 1
ATOM 5634 C C . ALA A 1 738 ? -21.893 -11.999 10.950 1.00 98.62 738 ALA A C 1
ATOM 5636 O O . ALA A 1 738 ? -22.236 -12.322 9.817 1.00 98.62 738 ALA A O 1
ATOM 5637 N N . LEU A 1 739 ? -22.660 -12.233 12.015 1.00 98.62 739 LEU A N 1
ATOM 5638 C CA . LEU A 1 739 ? -24.045 -12.703 11.925 1.00 98.62 739 LEU A CA 1
ATOM 5639 C C . LEU A 1 739 ? -25.013 -11.518 11.766 1.00 98.62 739 LEU A C 1
ATOM 5641 O O . LEU A 1 739 ? -24.757 -10.436 12.298 1.00 98.62 739 LEU A O 1
ATOM 5645 N N . SER A 1 740 ? -26.147 -11.730 11.093 1.00 98.25 740 SER A N 1
ATOM 5646 C CA . SER A 1 740 ? -27.287 -10.804 11.116 1.00 98.25 740 SER A CA 1
ATOM 5647 C C . SER A 1 740 ? -27.796 -10.591 12.545 1.00 98.25 740 SER A C 1
ATOM 5649 O O . SER A 1 740 ? -27.596 -11.424 13.435 1.00 98.25 740 SER A O 1
ATOM 5651 N N . ALA A 1 741 ? -28.517 -9.492 12.790 1.00 96.19 741 ALA A N 1
ATOM 5652 C CA . ALA A 1 741 ? -29.037 -9.183 14.127 1.00 96.19 741 ALA A CA 1
ATOM 5653 C C . ALA A 1 741 ? -29.959 -10.286 14.697 1.00 96.19 741 ALA A C 1
ATOM 5655 O O . ALA A 1 741 ? -30.061 -10.441 15.919 1.00 96.19 741 ALA A O 1
ATOM 5656 N N . ASP A 1 742 ? -30.590 -11.077 13.826 1.00 96.75 742 ASP A N 1
ATOM 5657 C CA . ASP A 1 742 ? -31.454 -12.214 14.149 1.00 96.75 742 ASP A CA 1
ATOM 5658 C C . ASP A 1 742 ? -30.780 -13.597 14.014 1.00 96.75 742 ASP A C 1
ATOM 5660 O O . ASP A 1 742 ? -31.465 -14.607 14.176 1.00 96.75 742 ASP A O 1
ATOM 5664 N N . GLU A 1 743 ? -29.469 -13.623 13.740 1.00 97.62 743 GLU A N 1
ATOM 5665 C CA . GLU A 1 743 ? -28.584 -14.799 13.648 1.00 97.62 743 GLU A CA 1
ATOM 5666 C C . GLU A 1 743 ? -28.978 -15.845 12.591 1.00 97.62 743 GLU A C 1
ATOM 5668 O O . GLU A 1 743 ? -28.584 -17.007 12.677 1.00 97.62 743 GLU A O 1
ATOM 5673 N N . LYS A 1 744 ? -29.744 -15.439 11.571 1.00 97.44 744 LYS A N 1
ATOM 5674 C CA . LYS A 1 744 ? -30.148 -16.311 10.454 1.00 97.44 744 LYS A CA 1
ATOM 5675 C C . LYS A 1 744 ? -29.218 -16.227 9.247 1.00 97.44 744 LYS A C 1
ATOM 5677 O O . LYS A 1 744 ? -29.175 -17.178 8.471 1.00 97.44 744 LYS A O 1
ATOM 5682 N N . THR A 1 745 ? -28.484 -15.126 9.096 1.00 98.50 745 THR A N 1
ATOM 5683 C CA . THR A 1 745 ? -27.545 -14.900 7.990 1.00 98.50 745 THR A CA 1
ATOM 5684 C C . THR A 1 745 ? -26.126 -14.750 8.532 1.00 98.50 745 THR A C 1
ATOM 5686 O O . THR A 1 745 ? -25.923 -14.049 9.521 1.00 98.50 745 THR A O 1
ATOM 5689 N N . LEU A 1 746 ? -25.143 -15.368 7.880 1.00 98.81 746 LEU A N 1
ATOM 5690 C CA . LEU A 1 746 ? -23.716 -15.133 8.095 1.00 98.81 746 LEU A CA 1
ATOM 5691 C C . LEU A 1 746 ? -23.138 -14.369 6.900 1.00 98.81 746 LEU A C 1
ATOM 5693 O O . LEU A 1 746 ? -23.336 -14.763 5.750 1.00 98.81 746 LEU A O 1
ATOM 5697 N N . TYR A 1 747 ? -22.395 -13.310 7.197 1.00 98.88 747 TYR A N 1
ATOM 5698 C CA . TYR A 1 747 ? -21.613 -12.515 6.261 1.00 98.88 747 TYR A CA 1
ATOM 5699 C C . TYR A 1 747 ? -20.127 -12.831 6.457 1.00 98.88 747 TYR A C 1
ATOM 5701 O O . TYR A 1 747 ? -19.615 -12.742 7.577 1.00 98.88 747 TYR A O 1
ATOM 5709 N N . VAL A 1 748 ? -19.450 -13.195 5.368 1.00 98.88 748 VAL A N 1
ATOM 5710 C CA . VAL A 1 748 ? -18.034 -13.584 5.331 1.00 98.88 748 VAL A CA 1
ATOM 5711 C C . VAL A 1 748 ? -17.295 -12.617 4.417 1.00 98.88 748 VAL A C 1
ATOM 5713 O O . VAL A 1 748 ? -17.581 -12.576 3.226 1.00 98.88 748 VAL A O 1
ATOM 5716 N N . ALA A 1 749 ? -16.364 -11.828 4.946 1.00 98.69 749 ALA A N 1
ATOM 5717 C CA . ALA A 1 749 ? -15.531 -10.951 4.128 1.00 98.69 749 ALA A CA 1
ATOM 5718 C C . ALA A 1 749 ? -14.470 -11.769 3.381 1.00 98.69 749 ALA A C 1
ATOM 5720 O O . ALA A 1 749 ? -13.618 -12.374 4.024 1.00 98.69 749 ALA A O 1
ATOM 5721 N N . ASN A 1 750 ? -14.510 -11.767 2.050 1.00 98.44 750 ASN A N 1
ATOM 5722 C CA . ASN A 1 750 ? -13.470 -12.333 1.193 1.00 98.44 750 ASN A CA 1
ATOM 5723 C C . ASN A 1 750 ? -12.584 -11.187 0.697 1.00 98.44 750 ASN A C 1
ATOM 5725 O O . ASN A 1 750 ? -13.035 -10.376 -0.120 1.00 98.44 750 ASN A O 1
ATOM 5729 N N . ALA A 1 751 ? -11.356 -11.103 1.209 1.00 97.56 751 ALA A N 1
ATOM 5730 C CA . ALA A 1 751 ? -10.473 -9.968 0.968 1.00 97.56 751 ALA A CA 1
ATOM 5731 C C . ALA A 1 751 ? -10.097 -9.853 -0.521 1.00 97.56 751 ALA A C 1
ATOM 5733 O O . ALA A 1 751 ? -10.398 -8.847 -1.161 1.00 97.56 751 ALA A O 1
ATOM 5734 N N . ASP A 1 752 ? -9.558 -10.923 -1.102 1.00 96.06 752 ASP A N 1
ATOM 5735 C CA . ASP A 1 752 ? -9.137 -10.961 -2.509 1.00 96.06 752 ASP A CA 1
ATOM 5736 C C . ASP A 1 752 ? -10.304 -10.829 -3.493 1.00 96.06 752 ASP A C 1
ATOM 5738 O O . ASP A 1 752 ? -10.195 -10.181 -4.533 1.00 96.06 752 ASP A O 1
ATOM 5742 N N . ASN A 1 753 ? -11.466 -11.403 -3.161 1.00 96.62 753 ASN A N 1
ATOM 5743 C CA . ASN A 1 753 ? -12.640 -11.308 -4.031 1.00 96.62 753 ASN A CA 1
ATOM 5744 C C . ASN A 1 753 ? -13.357 -9.945 -3.955 1.00 96.62 753 ASN A C 1
ATOM 5746 O O . ASN A 1 753 ? -14.276 -9.710 -4.741 1.00 96.62 753 ASN A O 1
ATOM 5750 N N . ASN A 1 754 ? -12.961 -9.049 -3.039 1.00 97.88 754 ASN A N 1
ATOM 5751 C CA . ASN A 1 754 ? -13.564 -7.723 -2.844 1.00 97.88 754 ASN A CA 1
ATOM 5752 C C . ASN A 1 754 ? -15.091 -7.779 -2.619 1.00 97.88 754 ASN A C 1
ATOM 5754 O O . ASN A 1 754 ? -15.866 -6.952 -3.114 1.00 97.88 754 ASN A O 1
ATOM 5758 N N . CYS A 1 755 ? -15.542 -8.795 -1.876 1.00 98.50 755 CYS A N 1
ATOM 5759 C CA . CYS A 1 755 ? -16.957 -9.047 -1.619 1.00 98.50 755 CYS A CA 1
ATOM 5760 C C . CYS A 1 755 ? -17.216 -9.645 -0.229 1.00 98.50 755 CYS A C 1
ATOM 5762 O O . CYS A 1 755 ? -16.328 -10.218 0.401 1.00 98.50 755 CYS A O 1
ATOM 5764 N N . LEU A 1 756 ? -18.472 -9.596 0.214 1.00 98.88 756 LEU A N 1
ATOM 5765 C CA . LEU A 1 756 ? -18.982 -10.490 1.250 1.00 98.88 756 LEU A CA 1
ATOM 5766 C C . LEU A 1 756 ? -19.631 -11.713 0.595 1.00 98.88 756 LEU A C 1
ATOM 5768 O O . LEU A 1 756 ? -20.517 -11.534 -0.238 1.00 98.88 756 LEU A O 1
ATOM 5772 N N . ALA A 1 757 ? -19.271 -12.927 1.005 1.00 98.75 757 ALA A N 1
ATOM 5773 C CA . ALA A 1 757 ? -20.082 -14.120 0.766 1.00 98.75 757 ALA A CA 1
ATOM 5774 C C . ALA A 1 757 ? -21.179 -14.230 1.841 1.00 98.75 757 ALA A C 1
ATOM 5776 O O . ALA A 1 757 ? -20.957 -13.889 3.007 1.00 98.75 757 ALA A O 1
ATOM 5777 N N . VAL A 1 758 ? -22.377 -14.674 1.452 1.00 98.81 758 VAL A N 1
ATOM 5778 C CA . VAL A 1 758 ? -23.582 -14.635 2.296 1.00 98.81 758 VAL A CA 1
ATOM 5779 C C . VAL A 1 758 ? -24.198 -16.026 2.428 1.00 98.81 758 VAL A C 1
ATOM 5781 O O . VAL A 1 758 ? -24.505 -16.665 1.423 1.00 98.81 758 VAL A O 1
ATOM 5784 N N . PHE A 1 759 ? -24.444 -16.474 3.661 1.00 98.56 759 PHE A N 1
ATOM 5785 C CA . PHE A 1 759 ? -25.012 -17.793 3.963 1.00 98.56 759 PHE A CA 1
ATOM 5786 C C . PHE A 1 759 ? -26.239 -17.702 4.868 1.00 98.56 759 PHE A C 1
ATOM 5788 O O . PHE A 1 759 ? -26.249 -16.953 5.837 1.00 98.56 759 PHE A O 1
ATOM 5795 N N . ASP A 1 760 ? -27.248 -18.520 4.596 1.00 97.69 760 ASP A N 1
ATOM 5796 C CA . ASP A 1 760 ? -28.313 -18.869 5.531 1.00 97.69 760 ASP A CA 1
ATOM 5797 C C . ASP A 1 760 ? -27.779 -19.921 6.510 1.00 97.69 760 ASP A C 1
ATOM 5799 O O . ASP A 1 760 ? -27.395 -21.018 6.099 1.00 97.69 760 ASP A O 1
ATOM 5803 N N . VAL A 1 761 ? -27.744 -19.572 7.795 1.00 97.94 761 VAL A N 1
ATOM 5804 C CA . VAL A 1 761 ? -27.197 -20.388 8.891 1.00 97.94 761 VAL A CA 1
ATOM 5805 C C . VAL A 1 761 ? -28.254 -20.719 9.950 1.00 97.94 761 VAL A C 1
ATOM 5807 O O . VAL A 1 761 ? -27.926 -21.018 11.096 1.00 97.94 761 VAL A O 1
ATOM 5810 N N . ARG A 1 762 ? -29.545 -20.711 9.577 1.00 95.94 762 ARG A N 1
ATOM 5811 C CA . ARG A 1 762 ? -30.656 -21.117 10.466 1.00 95.94 762 ARG A CA 1
ATOM 5812 C C . ARG A 1 762 ? -30.520 -22.543 11.006 1.00 95.94 762 ARG A C 1
ATOM 5814 O O . ARG A 1 762 ? -31.004 -22.837 12.098 1.00 95.94 762 ARG A O 1
ATOM 5821 N N . GLU A 1 763 ? -29.887 -23.419 10.231 1.00 93.31 763 GLU A N 1
ATOM 5822 C CA . GLU A 1 763 ? -29.680 -24.837 10.529 1.00 93.31 763 GLU A CA 1
ATOM 5823 C C . GLU A 1 763 ? -28.187 -25.187 10.334 1.00 93.31 763 GLU A C 1
ATOM 5825 O O . GLU A 1 763 ? -27.827 -25.747 9.300 1.00 93.31 763 GLU A O 1
ATOM 5830 N N . PRO A 1 764 ? -27.286 -24.835 11.279 1.00 89.56 764 PRO A N 1
ATOM 5831 C CA . PRO A 1 764 ? -25.855 -25.128 11.157 1.00 89.56 764 PRO A CA 1
ATOM 5832 C C . PRO A 1 764 ? -25.586 -26.638 11.102 1.00 89.56 764 PRO A C 1
ATOM 5834 O O . PRO A 1 764 ? -26.156 -27.406 11.884 1.00 89.56 764 PRO A O 1
ATOM 5837 N N . GLY A 1 765 ? -24.730 -27.064 10.171 1.00 86.06 765 GLY A N 1
ATOM 5838 C CA . GLY A 1 765 ? -24.658 -28.451 9.696 1.00 86.06 765 GLY A CA 1
ATOM 5839 C C . GLY A 1 765 ? -25.491 -28.713 8.429 1.00 86.06 765 GLY A C 1
ATOM 5840 O O . GLY A 1 765 ? -25.553 -29.852 7.965 1.00 86.06 765 GLY A O 1
ATOM 5841 N N . SER A 1 766 ? -26.193 -27.703 7.908 1.00 92.94 766 SER A N 1
ATOM 5842 C CA . SER A 1 766 ? -27.000 -27.717 6.673 1.00 92.94 766 SER A CA 1
ATOM 5843 C C . SER A 1 766 ? -27.241 -26.287 6.145 1.00 92.94 766 SER A C 1
ATOM 5845 O O . SER A 1 766 ? -28.328 -25.959 5.647 1.00 92.94 766 SER A O 1
ATOM 5847 N N . ALA A 1 767 ? -26.233 -25.422 6.282 1.00 94.00 767 ALA A N 1
ATOM 5848 C CA . ALA A 1 767 ? -26.260 -24.036 5.835 1.00 94.00 767 ALA A CA 1
ATOM 5849 C C . ALA A 1 767 ? -26.330 -23.927 4.302 1.00 94.00 767 ALA A C 1
ATOM 5851 O O . ALA A 1 767 ? -26.029 -24.866 3.560 1.00 94.00 767 ALA A O 1
ATOM 5852 N N . LYS A 1 768 ? -26.773 -22.770 3.796 1.00 94.56 768 LYS A N 1
ATOM 5853 C CA . LYS A 1 768 ? -27.039 -22.572 2.359 1.00 94.56 768 LYS A CA 1
ATOM 5854 C C . LYS A 1 768 ? -26.446 -21.256 1.886 1.00 94.56 768 LYS A C 1
ATOM 5856 O O . LYS A 1 768 ? -26.791 -20.207 2.420 1.00 94.56 768 LYS A O 1
ATOM 5861 N N . SER A 1 769 ? -25.581 -21.297 0.873 1.00 95.38 769 SER A N 1
ATOM 5862 C CA . SER A 1 769 ? -25.118 -20.071 0.213 1.00 95.38 769 SER A CA 1
ATOM 5863 C C . SER A 1 769 ? -26.309 -19.324 -0.397 1.00 95.38 769 SER A C 1
ATOM 5865 O O . SER A 1 769 ? -27.186 -19.937 -1.011 1.00 95.38 769 SER A O 1
ATOM 5867 N N . LYS A 1 770 ? -26.349 -18.007 -0.189 1.00 96.62 770 LYS A N 1
ATOM 5868 C CA . LYS A 1 770 ? -27.373 -17.093 -0.710 1.00 96.62 770 LYS A CA 1
ATOM 5869 C C . LYS A 1 770 ? -26.868 -16.221 -1.860 1.00 96.62 770 LYS A C 1
ATOM 5871 O O . LYS A 1 770 ? -27.690 -15.731 -2.629 1.00 96.62 770 LYS A O 1
ATOM 5876 N N . GLY A 1 771 ? -25.557 -15.990 -1.952 1.00 97.06 771 GLY A N 1
ATOM 5877 C CA . GLY A 1 771 ? -24.956 -15.070 -2.918 1.00 97.06 771 GLY A CA 1
ATOM 5878 C C . GLY A 1 771 ? -23.840 -14.208 -2.324 1.00 97.06 771 GLY A C 1
ATOM 5879 O O . GLY A 1 771 ? -23.264 -14.551 -1.291 1.00 97.06 771 GLY A O 1
ATOM 5880 N N . PHE A 1 772 ? -23.557 -13.080 -2.979 1.00 98.62 772 PHE A N 1
ATOM 5881 C CA . PHE A 1 772 ? -22.446 -12.180 -2.662 1.00 98.62 772 PHE A CA 1
ATOM 5882 C C . PHE A 1 772 ? -22.860 -10.699 -2.661 1.00 98.62 772 PHE A C 1
ATOM 5884 O O . PHE A 1 772 ? -23.811 -10.308 -3.340 1.00 98.62 772 PHE A O 1
ATOM 5891 N N . ILE A 1 773 ? -22.116 -9.863 -1.929 1.00 98.75 773 ILE A N 1
ATOM 5892 C CA . ILE A 1 773 ? -22.277 -8.399 -1.869 1.00 98.75 773 ILE A CA 1
ATOM 5893 C C . ILE A 1 773 ? -20.943 -7.734 -2.245 1.00 98.75 773 ILE A C 1
ATOM 5895 O O . ILE A 1 773 ? -19.951 -8.029 -1.581 1.00 98.75 773 ILE A O 1
ATOM 5899 N N . PRO A 1 774 ? -20.863 -6.851 -3.261 1.00 98.19 774 PRO A N 1
ATOM 5900 C CA . PRO A 1 774 ? -19.611 -6.187 -3.625 1.00 98.19 774 PRO A CA 1
ATOM 5901 C C . PRO A 1 774 ? -19.255 -5.096 -2.606 1.00 98.19 774 PRO A C 1
ATOM 5903 O O . PRO A 1 774 ? -20.128 -4.344 -2.166 1.00 98.19 774 PRO A O 1
ATOM 5906 N N . VAL A 1 775 ? -17.975 -4.982 -2.250 1.00 97.94 775 VAL A N 1
ATOM 5907 C CA . VAL A 1 775 ? -17.469 -3.980 -1.292 1.00 97.94 775 VAL A CA 1
ATOM 5908 C C . VAL A 1 775 ? -16.243 -3.251 -1.865 1.00 97.94 775 VAL A C 1
ATOM 5910 O O . VAL A 1 775 ? -16.053 -3.241 -3.082 1.00 97.94 775 VAL A O 1
ATOM 5913 N N . GLY A 1 776 ? -15.479 -2.548 -1.025 1.00 96.00 776 GLY A N 1
ATOM 5914 C CA . GLY A 1 776 ? -14.221 -1.907 -1.413 1.00 96.00 776 GLY A CA 1
ATOM 5915 C C . GLY A 1 776 ? -13.062 -2.899 -1.552 1.00 96.00 776 GLY A C 1
ATOM 5916 O O . GLY A 1 776 ? -13.249 -4.114 -1.521 1.00 96.00 776 GLY A O 1
ATOM 5917 N N . TRP A 1 777 ? -11.852 -2.364 -1.706 1.00 96.38 777 TRP A N 1
ATOM 5918 C CA . TRP A 1 777 ? -10.646 -3.164 -1.887 1.00 96.38 777 TRP A CA 1
ATOM 5919 C C . TRP A 1 777 ? -10.219 -3.828 -0.573 1.00 96.38 777 TRP A C 1
ATOM 5921 O O . TRP A 1 777 ? -9.954 -3.145 0.423 1.00 96.38 777 TRP A O 1
ATOM 5931 N N . TYR A 1 778 ? -10.101 -5.155 -0.598 1.00 97.00 778 TYR A N 1
ATOM 5932 C CA . TYR A 1 778 ? -9.520 -5.967 0.468 1.00 97.00 778 TYR A CA 1
ATOM 5933 C C . TYR A 1 778 ? -10.270 -5.847 1.817 1.00 97.00 778 TYR A C 1
ATOM 5935 O O . TYR A 1 778 ? -9.724 -5.307 2.780 1.00 97.00 778 TYR A O 1
ATOM 5943 N N . PRO A 1 779 ? -11.544 -6.279 1.926 1.00 98.38 779 PRO A N 1
ATOM 5944 C CA . PRO A 1 779 ? -12.308 -6.226 3.177 1.00 98.38 779 PRO A CA 1
ATOM 5945 C C . PRO A 1 779 ? -11.673 -7.042 4.318 1.00 98.38 779 PRO A C 1
ATOM 5947 O O . PRO A 1 779 ? -11.576 -8.267 4.258 1.00 98.38 779 PRO A O 1
ATOM 5950 N N . THR A 1 780 ? -11.289 -6.342 5.388 1.00 97.88 780 THR A N 1
ATOM 5951 C CA . THR A 1 780 ? -10.519 -6.851 6.540 1.00 97.88 780 THR A CA 1
ATOM 5952 C C . THR A 1 780 ? -11.352 -7.075 7.800 1.00 97.88 780 THR A C 1
ATOM 5954 O O . THR A 1 780 ? -10.952 -7.833 8.679 1.00 97.88 780 THR A O 1
ATOM 5957 N N . ALA A 1 781 ? -12.496 -6.400 7.934 1.00 98.19 781 ALA A N 1
ATOM 5958 C CA . ALA A 1 781 ? -13.377 -6.534 9.091 1.00 98.19 781 ALA A CA 1
ATOM 5959 C C . ALA A 1 781 ? -14.836 -6.272 8.704 1.00 98.19 781 ALA A C 1
ATOM 5961 O O . ALA A 1 781 ? -15.128 -5.328 7.974 1.00 98.19 781 ALA A O 1
ATOM 5962 N N . VAL A 1 782 ? -15.769 -7.064 9.237 1.00 98.56 782 VAL A N 1
ATOM 5963 C CA . VAL A 1 782 ? -17.217 -6.866 9.053 1.00 98.56 782 VAL A CA 1
ATOM 5964 C C . VAL A 1 782 ? -17.960 -7.036 10.374 1.00 98.56 782 VAL A C 1
ATOM 5966 O O . VAL A 1 782 ? -17.639 -7.946 11.139 1.00 98.56 782 VAL A O 1
ATOM 5969 N N . LYS A 1 783 ? -18.952 -6.177 10.648 1.00 98.00 783 LYS A N 1
ATOM 5970 C CA . LYS A 1 783 ? -19.917 -6.301 11.761 1.00 98.00 783 LYS A CA 1
ATOM 5971 C C . LYS A 1 783 ? -21.311 -5.837 11.306 1.00 98.00 783 LYS A C 1
ATOM 5973 O O . LYS A 1 783 ? -21.427 -4.954 10.462 1.00 98.00 783 LYS A O 1
ATOM 5978 N N . VAL A 1 784 ? -22.378 -6.416 11.864 1.00 98.06 784 VAL A N 1
ATOM 5979 C CA . VAL A 1 784 ? -23.769 -5.987 11.608 1.00 98.06 784 VAL A CA 1
ATOM 5980 C C . VAL A 1 784 ? -24.273 -5.172 12.794 1.00 98.06 784 VAL A C 1
ATOM 5982 O O . VAL A 1 784 ? -24.125 -5.587 13.944 1.00 98.06 784 VAL A O 1
ATOM 5985 N N . ILE A 1 785 ? -24.878 -4.014 12.524 1.00 96.12 785 ILE A N 1
ATOM 5986 C CA . ILE A 1 785 ? -25.419 -3.113 13.546 1.00 96.12 785 ILE A CA 1
ATOM 5987 C C . ILE A 1 785 ? -26.819 -2.664 13.117 1.00 96.12 785 ILE A C 1
ATOM 5989 O O . ILE A 1 785 ? -27.005 -2.014 12.088 1.00 96.12 785 ILE A O 1
ATOM 5993 N N . GLY A 1 786 ? -27.835 -3.043 13.898 1.00 93.12 786 GLY A N 1
ATOM 5994 C CA . GLY A 1 786 ? -29.235 -2.851 13.516 1.00 93.12 786 GLY A CA 1
ATOM 5995 C C . GLY A 1 786 ? -29.589 -3.684 12.281 1.00 93.12 786 GLY A C 1
ATOM 5996 O O . GLY A 1 786 ? -29.610 -4.907 12.360 1.00 93.12 786 GLY A O 1
ATOM 5997 N N . LYS A 1 787 ? -29.862 -3.011 11.158 1.00 94.31 787 LYS A N 1
ATOM 5998 C CA . LYS A 1 787 ? -30.090 -3.614 9.829 1.00 94.31 787 LYS A CA 1
ATOM 5999 C C . LYS A 1 787 ? -29.012 -3.235 8.805 1.00 94.31 787 LYS A C 1
ATOM 6001 O O . LYS A 1 787 ? -29.251 -3.323 7.606 1.00 94.31 787 LYS A O 1
ATOM 6006 N N . LYS A 1 788 ? -27.849 -2.761 9.258 1.00 97.50 788 LYS A N 1
ATOM 6007 C CA . LYS A 1 788 ? -26.756 -2.347 8.376 1.00 97.50 788 LYS A CA 1
ATOM 6008 C C . LYS A 1 788 ? -25.519 -3.200 8.587 1.00 97.50 788 LYS A C 1
ATOM 6010 O O . LYS A 1 788 ? -25.154 -3.516 9.720 1.00 97.50 788 LYS A O 1
ATOM 6015 N N . ILE A 1 789 ? -24.876 -3.542 7.483 1.00 98.62 789 ILE A N 1
ATOM 6016 C CA . ILE A 1 789 ? -23.605 -4.245 7.409 1.00 98.62 789 ILE A CA 1
ATOM 6017 C C . ILE A 1 789 ? -22.514 -3.177 7.279 1.00 98.62 789 ILE A C 1
ATOM 6019 O O . ILE A 1 789 ? -22.563 -2.338 6.380 1.00 98.62 789 ILE A O 1
ATOM 6023 N N . TRP A 1 790 ? -21.558 -3.202 8.203 1.00 98.50 790 TRP A N 1
ATOM 6024 C CA . TRP A 1 790 ? -20.427 -2.281 8.277 1.00 98.50 790 TRP A CA 1
ATOM 6025 C C . TRP A 1 790 ? -19.161 -3.060 7.933 1.00 98.50 790 TRP A C 1
ATOM 6027 O O . TRP A 1 790 ? -18.817 -4.002 8.651 1.00 98.50 790 TRP A O 1
ATOM 6037 N N . VAL A 1 791 ? -18.499 -2.699 6.832 1.00 98.75 791 VAL A N 1
ATOM 6038 C CA . VAL A 1 791 ? -17.326 -3.406 6.295 1.00 98.75 791 VAL A CA 1
ATOM 6039 C C . VAL A 1 791 ? -16.156 -2.441 6.187 1.00 98.75 791 VAL A C 1
ATOM 6041 O O . VAL A 1 791 ? -16.228 -1.467 5.443 1.00 98.75 791 VAL A O 1
ATOM 6044 N N . ALA A 1 792 ? -15.065 -2.716 6.892 1.00 98.38 792 ALA A N 1
ATOM 6045 C CA . ALA A 1 792 ? -13.814 -2.006 6.688 1.00 98.38 792 ALA A CA 1
ATOM 6046 C C . ALA A 1 792 ? -13.035 -2.653 5.537 1.00 98.38 792 ALA A C 1
ATOM 6048 O O . ALA A 1 792 ? -12.822 -3.865 5.527 1.00 98.38 792 ALA A O 1
ATOM 6049 N N . ASN A 1 793 ? -12.616 -1.829 4.581 1.00 97.88 793 ASN A N 1
ATOM 6050 C CA . ASN A 1 793 ? -11.855 -2.215 3.399 1.00 97.88 793 ASN A CA 1
ATOM 6051 C C . ASN A 1 793 ? -10.415 -1.720 3.567 1.00 97.88 793 ASN A C 1
ATOM 6053 O O . ASN A 1 793 ? -10.207 -0.517 3.743 1.00 97.88 793 ASN A O 1
ATOM 6057 N N . GLY A 1 794 ? -9.447 -2.637 3.560 1.00 95.50 794 GLY A N 1
ATOM 6058 C CA . GLY A 1 794 ? -8.045 -2.393 3.898 1.00 95.50 794 GLY A CA 1
ATOM 6059 C C . GLY A 1 794 ? -7.336 -1.459 2.921 1.00 95.50 794 GLY A C 1
ATOM 6060 O O . GLY A 1 794 ? -6.705 -0.495 3.353 1.00 95.50 794 GLY A O 1
ATOM 6061 N N . LYS A 1 795 ? -7.512 -1.714 1.618 1.00 92.62 795 LYS A N 1
ATOM 6062 C CA . LYS A 1 795 ? -6.882 -0.983 0.502 1.00 92.62 795 LYS A CA 1
ATOM 6063 C C . LYS A 1 795 ? -7.818 0.069 -0.131 1.00 92.62 795 LYS A C 1
ATOM 6065 O O . LYS A 1 795 ? -7.528 0.641 -1.177 1.00 92.62 795 LYS A O 1
ATOM 6070 N N . GLY A 1 796 ? -8.952 0.368 0.511 1.00 91.19 796 GLY A N 1
ATOM 6071 C CA . GLY A 1 796 ? -9.802 1.512 0.159 1.00 91.19 796 GLY A CA 1
ATOM 6072 C C . GLY A 1 796 ? -10.811 1.260 -0.961 1.00 91.19 796 GLY A C 1
ATOM 6073 O O . GLY A 1 796 ? -11.593 0.315 -0.897 1.00 91.19 796 GLY A O 1
ATOM 6074 N N . LEU A 1 797 ? -10.854 2.164 -1.948 1.00 89.62 797 LEU A N 1
ATOM 6075 C CA . LEU A 1 797 ? -11.840 2.175 -3.046 1.00 89.62 797 LEU A CA 1
ATOM 6076 C C . LEU A 1 797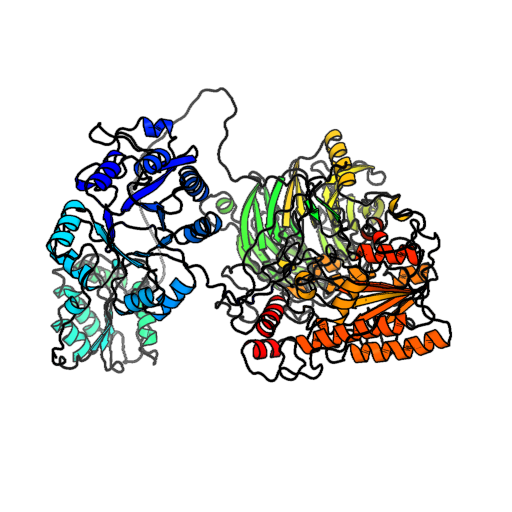 ? -11.211 2.308 -4.450 1.00 89.62 797 LEU A C 1
ATOM 6078 O O . LEU A 1 797 ? -11.943 2.328 -5.438 1.00 89.62 797 LEU A O 1
ATOM 6082 N N . SER A 1 798 ? -9.884 2.448 -4.548 1.00 85.44 798 SER A N 1
ATOM 6083 C CA . SER A 1 798 ? -9.135 2.622 -5.801 1.00 85.44 798 SER A CA 1
ATOM 6084 C C . SER A 1 798 ? -7.636 2.453 -5.554 1.00 85.44 798 SER A C 1
ATOM 6086 O O . SER A 1 798 ? -7.155 2.831 -4.485 1.00 85.44 798 SER A O 1
ATOM 6088 N N . SER A 1 799 ? -6.894 1.997 -6.564 1.00 80.75 799 SER A N 1
ATOM 6089 C CA . SER A 1 799 ? -5.455 2.260 -6.665 1.00 80.75 799 SER A CA 1
ATOM 6090 C C . SER A 1 799 ? -5.195 3.717 -7.083 1.00 80.75 799 SER A C 1
ATOM 6092 O O . SER A 1 799 ? -6.136 4.487 -7.326 1.00 80.75 799 SER A O 1
ATOM 6094 N N . MET A 1 800 ? -3.930 4.139 -7.101 1.00 75.19 800 MET A N 1
ATOM 6095 C CA . MET A 1 800 ? -3.535 5.530 -7.329 1.00 75.19 800 MET A CA 1
ATOM 6096 C C . MET A 1 800 ? -2.138 5.620 -7.951 1.00 75.19 800 MET A C 1
ATOM 6098 O O . MET A 1 800 ? -1.222 4.910 -7.545 1.00 75.19 800 MET A O 1
ATOM 6102 N N . ALA A 1 801 ? -1.939 6.594 -8.842 1.00 68.75 801 ALA A N 1
ATOM 6103 C CA . ALA A 1 801 ? -0.607 7.043 -9.240 1.00 68.75 801 ALA A CA 1
ATOM 6104 C C . ALA A 1 801 ? 0.153 7.674 -8.058 1.00 68.75 801 ALA A C 1
ATOM 6106 O O . ALA A 1 801 ? -0.427 8.411 -7.245 1.00 68.75 801 ALA A O 1
ATOM 6107 N N . ASN A 1 802 ? 1.475 7.491 -8.038 1.00 65.56 802 ASN A N 1
ATOM 6108 C CA . ASN A 1 802 ? 2.402 8.080 -7.069 1.00 65.56 802 ASN A CA 1
ATOM 6109 C C . ASN A 1 802 ? 3.478 8.994 -7.711 1.00 65.56 802 ASN A C 1
ATOM 6111 O O . ASN A 1 802 ? 4.645 8.933 -7.311 1.00 65.56 802 ASN A O 1
ATOM 6115 N N . PRO A 1 803 ? 3.158 9.906 -8.655 1.00 51.56 803 PRO A N 1
ATOM 6116 C CA . PRO A 1 803 ? 4.190 10.655 -9.370 1.00 51.56 803 PRO A CA 1
ATOM 6117 C C . PRO A 1 803 ? 4.901 11.675 -8.453 1.00 51.56 803 PRO A C 1
ATOM 6119 O O . PRO A 1 803 ? 5.847 12.337 -8.878 1.00 51.56 803 PRO A O 1
ATOM 6122 N N . PHE A 1 804 ? 4.461 11.799 -7.188 1.00 51.12 804 PHE A N 1
ATOM 6123 C CA . PHE A 1 804 ? 5.052 12.599 -6.105 1.00 51.12 804 PHE A CA 1
ATOM 6124 C C . PHE A 1 804 ? 5.555 11.683 -4.983 1.00 51.12 804 PHE A C 1
ATOM 6126 O O . PHE A 1 804 ? 5.314 11.921 -3.792 1.00 51.12 804 PHE A O 1
ATOM 6133 N N . GLY A 1 805 ? 6.279 10.637 -5.399 1.00 53.06 805 GLY A N 1
ATOM 6134 C CA . GLY A 1 805 ? 7.192 9.866 -4.562 1.00 53.06 805 GLY A CA 1
ATOM 6135 C C . GLY A 1 805 ? 8.122 10.760 -3.718 1.00 53.06 805 GLY A C 1
ATOM 6136 O O . GLY A 1 805 ? 8.173 11.984 -3.876 1.00 53.06 805 GLY A O 1
ATOM 6137 N N . PRO A 1 806 ? 8.828 10.172 -2.748 1.00 44.25 806 PRO A N 1
ATOM 6138 C CA . PRO A 1 806 ? 9.168 10.802 -1.480 1.00 44.25 806 PRO A CA 1
ATOM 6139 C C . PRO A 1 806 ? 9.883 12.149 -1.569 1.00 44.25 806 PRO A C 1
ATOM 6141 O O . PRO A 1 806 ? 10.955 12.286 -2.151 1.00 44.25 806 PRO A O 1
ATOM 6144 N N . ASN A 1 807 ? 9.328 13.136 -0.861 1.00 38.06 807 ASN A N 1
ATOM 6145 C CA . ASN A 1 807 ? 9.846 14.496 -0.749 1.00 38.06 807 ASN A CA 1
ATOM 6146 C C . ASN A 1 807 ? 10.251 14.854 0.703 1.00 38.06 807 ASN A C 1
ATOM 6148 O O . ASN A 1 807 ? 9.461 15.469 1.424 1.00 38.06 807 ASN A O 1
ATOM 6152 N N . PRO A 1 808 ? 11.499 14.579 1.131 1.00 37.69 808 PRO A N 1
ATOM 6153 C CA . PRO A 1 808 ? 12.008 15.005 2.436 1.00 37.69 808 PRO A CA 1
ATOM 6154 C C . PRO A 1 808 ? 12.760 16.354 2.405 1.00 37.69 808 PRO A C 1
ATOM 6156 O O . PRO A 1 808 ? 13.555 16.643 3.301 1.00 37.69 808 PRO A O 1
ATOM 6159 N N . ILE A 1 809 ? 12.492 17.252 1.432 1.00 34.38 809 ILE A N 1
ATOM 6160 C CA . ILE A 1 809 ? 12.996 18.650 1.521 1.00 34.38 809 ILE A CA 1
ATOM 6161 C C . ILE A 1 809 ? 12.211 19.491 2.551 1.00 34.38 809 ILE A C 1
ATOM 6163 O O . ILE A 1 809 ? 12.541 20.657 2.795 1.00 34.38 809 ILE A O 1
ATOM 6167 N N . GLY A 1 810 ? 11.192 18.909 3.192 1.00 33.06 810 GLY A N 1
ATOM 6168 C CA . GLY A 1 810 ? 10.519 19.475 4.356 1.00 33.06 810 GLY A CA 1
ATOM 6169 C C . GLY A 1 810 ? 11.466 19.587 5.553 1.00 33.06 810 GLY A C 1
ATOM 6170 O O . GLY A 1 810 ? 11.547 18.681 6.373 1.00 33.06 810 GLY A O 1
ATOM 6171 N N . ARG A 1 811 ? 12.167 20.724 5.685 1.00 33.28 811 ARG A N 1
ATOM 6172 C CA . ARG A 1 811 ? 13.058 21.043 6.821 1.00 33.28 811 ARG A CA 1
ATOM 6173 C C . ARG A 1 811 ? 12.288 21.260 8.138 1.00 33.28 811 ARG A C 1
ATOM 6175 O O . ARG A 1 811 ? 12.261 22.375 8.657 1.00 33.28 811 ARG A O 1
ATOM 6182 N N . ARG A 1 812 ? 11.658 20.203 8.658 1.00 33.50 812 ARG A N 1
ATOM 6183 C CA . ARG A 1 812 ? 11.073 20.070 10.005 1.00 33.50 812 ARG A CA 1
ATOM 6184 C C . ARG A 1 812 ? 10.768 18.591 10.299 1.00 33.50 812 ARG A C 1
ATOM 6186 O O . ARG A 1 812 ? 9.618 18.197 10.429 1.00 33.50 812 ARG A O 1
ATOM 6193 N N . GLN A 1 813 ? 11.824 17.793 10.411 1.00 31.84 813 GLN A N 1
ATOM 6194 C CA . GLN A 1 813 ? 11.783 16.467 11.025 1.00 31.84 813 GLN A CA 1
ATOM 6195 C C . GLN A 1 813 ? 12.920 16.399 12.048 1.00 31.84 813 GLN A C 1
ATOM 6197 O O . GLN A 1 813 ? 14.086 16.552 11.686 1.00 31.84 813 GLN A O 1
ATOM 6202 N N . GLU A 1 814 ? 12.579 16.199 13.319 1.00 32.09 814 GLU A N 1
ATOM 6203 C CA . GLU A 1 814 ? 13.527 15.752 14.341 1.00 32.09 814 GLU A CA 1
ATOM 6204 C C . GLU A 1 814 ? 13.268 14.263 14.565 1.00 32.09 814 GLU A C 1
ATOM 6206 O O . GLU A 1 814 ? 12.298 13.888 15.224 1.00 32.09 814 GLU A O 1
ATOM 6211 N N . VAL A 1 815 ? 14.109 13.405 13.983 1.00 30.28 815 VAL A N 1
ATOM 6212 C CA . VAL A 1 815 ? 13.966 11.945 14.097 1.00 30.28 815 VAL A CA 1
ATOM 6213 C C . VAL A 1 815 ? 14.465 11.493 15.475 1.00 30.28 815 VAL A C 1
ATOM 6215 O O . VAL A 1 815 ? 15.578 10.997 15.638 1.00 30.28 815 VAL A O 1
ATOM 6218 N N . ASN A 1 816 ? 13.638 11.718 16.495 1.00 29.12 816 ASN A N 1
ATOM 6219 C CA . ASN A 1 816 ? 13.924 11.354 17.878 1.00 29.12 816 ASN A CA 1
ATOM 6220 C C . ASN A 1 816 ? 13.564 9.879 18.132 1.00 29.12 816 ASN A C 1
ATOM 6222 O O . ASN A 1 816 ? 12.395 9.497 18.194 1.00 29.12 816 ASN A O 1
ATOM 6226 N N . TYR A 1 817 ? 14.592 9.044 18.294 1.00 25.59 817 TYR A N 1
ATOM 6227 C CA . TYR A 1 817 ? 14.477 7.598 18.497 1.00 25.59 817 TYR A CA 1
ATOM 6228 C C . TYR A 1 817 ? 13.492 7.231 19.633 1.00 25.59 817 TYR A C 1
ATOM 6230 O O . TYR A 1 817 ? 13.686 7.602 20.790 1.00 25.59 817 TYR A O 1
ATOM 6238 N N . GLN A 1 818 ? 12.455 6.453 19.291 1.00 27.28 818 GLN A N 1
ATOM 6239 C CA . GLN A 1 818 ? 11.386 5.944 20.175 1.00 27.28 818 GLN A CA 1
ATOM 6240 C C . GLN A 1 818 ? 10.365 6.958 20.745 1.00 27.28 818 GLN A C 1
ATOM 6242 O O . GLN A 1 818 ? 9.734 6.673 21.774 1.00 27.28 818 GLN A O 1
ATOM 6247 N N . GLN A 1 819 ? 10.110 8.077 20.058 1.00 27.88 819 GLN A N 1
ATOM 6248 C CA . GLN A 1 819 ? 8.896 8.888 20.264 1.00 27.88 819 GLN A CA 1
ATOM 6249 C C . GLN A 1 819 ? 8.091 9.019 18.961 1.00 27.88 819 GLN A C 1
ATOM 6251 O O . GLN A 1 819 ? 8.668 9.107 17.883 1.00 27.88 819 GLN A O 1
ATOM 6256 N N . GLY A 1 820 ? 6.757 8.990 19.060 1.00 30.16 820 GLY A N 1
ATOM 6257 C CA . GLY A 1 820 ? 5.864 9.209 17.916 1.00 30.16 820 GLY A CA 1
ATOM 6258 C C . GLY A 1 820 ? 5.695 10.700 17.628 1.00 30.16 820 GLY A C 1
ATOM 6259 O O . GLY A 1 820 ? 5.576 11.490 18.566 1.00 30.16 820 GLY A O 1
ATOM 6260 N N . ASP A 1 821 ? 5.690 11.082 16.350 1.00 32.75 821 ASP A N 1
ATOM 6261 C CA . ASP A 1 821 ? 5.493 12.477 15.940 1.00 32.75 821 ASP A CA 1
ATOM 6262 C C . ASP A 1 821 ? 4.025 12.909 16.128 1.00 32.75 821 ASP A C 1
ATOM 6264 O O . ASP A 1 821 ? 3.092 12.116 15.999 1.00 32.75 821 ASP A O 1
ATOM 6268 N N . LEU A 1 822 ? 3.825 14.184 16.463 1.00 35.56 822 LEU A N 1
ATOM 6269 C CA . LEU A 1 822 ? 2.539 14.790 16.819 1.00 35.56 822 LEU A CA 1
ATOM 6270 C C . LEU A 1 822 ? 2.263 16.091 16.043 1.00 35.56 822 LEU A C 1
ATOM 6272 O O . LEU A 1 822 ? 1.444 16.907 16.469 1.00 35.56 822 LEU A O 1
ATOM 6276 N N . LYS A 1 823 ? 2.946 16.327 14.913 1.00 32.66 823 LYS A N 1
ATOM 6277 C CA . LYS A 1 823 ? 2.701 17.490 14.041 1.00 32.66 823 LYS A CA 1
ATOM 6278 C C . LYS A 1 823 ? 2.517 17.051 12.589 1.00 32.66 823 LYS A C 1
ATOM 6280 O O . LYS A 1 823 ? 3.440 16.543 11.968 1.00 32.66 823 LYS A O 1
ATOM 6285 N N . GLN A 1 824 ? 1.319 17.274 12.043 1.00 33.78 824 GLN A N 1
ATOM 6286 C CA . GLN A 1 824 ? 0.968 16.860 10.680 1.00 33.78 824 GLN A CA 1
ATOM 6287 C C . GLN A 1 824 ? 1.920 17.451 9.626 1.00 33.78 824 GLN A C 1
ATOM 6289 O O . GLN A 1 824 ? 2.065 18.670 9.505 1.00 33.78 824 GLN A O 1
ATOM 6294 N N . ALA A 1 825 ? 2.528 16.563 8.841 1.00 34.94 825 ALA A N 1
ATOM 6295 C CA . ALA A 1 825 ? 3.315 16.891 7.660 1.00 34.94 825 ALA A CA 1
ATOM 6296 C C . ALA A 1 825 ? 2.441 16.931 6.389 1.00 34.94 825 ALA A C 1
ATOM 6298 O O . ALA A 1 825 ? 1.303 16.464 6.378 1.00 34.94 825 ALA A O 1
ATOM 6299 N N . GLN A 1 826 ? 2.996 17.459 5.295 1.00 38.06 826 GLN A N 1
ATOM 6300 C CA . GLN A 1 826 ? 2.466 17.197 3.951 1.00 38.06 826 GLN A CA 1
ATOM 6301 C C . GLN A 1 826 ? 2.816 15.746 3.565 1.00 38.06 826 GLN A C 1
ATOM 6303 O O . GLN A 1 826 ? 3.961 15.348 3.794 1.00 38.06 826 GLN A O 1
ATOM 6308 N N . PRO A 1 827 ? 1.881 14.951 3.014 1.00 45.28 827 PRO A N 1
ATOM 6309 C CA . PRO A 1 827 ? 2.099 13.524 2.798 1.00 45.28 827 PRO A CA 1
ATOM 6310 C C . PRO A 1 827 ? 3.083 13.234 1.656 1.00 45.28 827 PRO A C 1
ATOM 6312 O O . PRO A 1 827 ? 3.025 13.838 0.585 1.00 45.28 827 PRO A O 1
ATOM 6315 N N . VAL A 1 828 ? 3.949 12.251 1.896 1.00 49.16 828 VAL A N 1
ATOM 6316 C CA . VAL A 1 828 ? 4.717 11.520 0.879 1.00 49.16 828 VAL A CA 1
ATOM 6317 C C . VAL A 1 828 ? 3.798 10.494 0.208 1.00 49.16 828 VAL A C 1
ATOM 6319 O O . VAL A 1 828 ? 3.044 9.822 0.909 1.00 49.16 828 VAL A O 1
ATOM 6322 N N . GLN A 1 829 ? 3.869 10.336 -1.119 1.00 55.03 829 GLN A N 1
ATOM 6323 C CA . GLN A 1 829 ? 3.185 9.237 -1.815 1.00 55.03 829 GLN A CA 1
ATOM 6324 C C . GLN A 1 829 ? 4.072 7.986 -1.889 1.00 55.03 829 GLN A C 1
ATOM 6326 O O . GLN A 1 829 ? 4.656 7.697 -2.927 1.00 55.03 829 GLN A O 1
ATOM 6331 N N . TYR A 1 830 ? 4.158 7.252 -0.783 1.00 63.72 830 TYR A N 1
ATOM 6332 C CA . TYR A 1 830 ? 4.658 5.874 -0.762 1.00 63.72 830 TYR A CA 1
ATOM 6333 C C . TYR A 1 830 ? 3.474 4.915 -0.871 1.00 63.72 830 TYR A C 1
ATOM 6335 O O . TYR A 1 830 ? 2.454 5.176 -0.235 1.00 63.72 830 TYR A O 1
ATOM 6343 N N . ILE A 1 831 ? 3.590 3.838 -1.653 1.00 70.12 831 ILE A N 1
ATOM 6344 C CA . ILE A 1 831 ? 2.471 2.944 -1.988 1.00 70.12 831 ILE A CA 1
ATOM 6345 C C . ILE A 1 831 ? 1.774 2.374 -0.738 1.00 70.12 831 ILE A C 1
ATOM 6347 O O . ILE A 1 831 ? 0.561 2.525 -0.598 1.00 70.12 831 ILE A O 1
ATOM 6351 N N . GLY A 1 832 ? 2.537 1.900 0.255 1.00 63.03 832 GLY A N 1
ATOM 6352 C CA . GLY A 1 832 ? 2.000 1.401 1.530 1.00 63.03 832 GLY A CA 1
ATOM 6353 C C . GLY A 1 832 ? 1.292 2.446 2.399 1.00 63.03 832 GLY A C 1
ATOM 6354 O O . GLY A 1 832 ? 0.459 2.106 3.240 1.00 63.03 832 GLY A O 1
ATOM 6355 N N . GLY A 1 833 ? 1.579 3.728 2.170 1.00 66.00 833 GLY A N 1
ATOM 6356 C CA . GLY A 1 833 ? 0.878 4.857 2.777 1.00 66.00 833 GLY A CA 1
ATOM 6357 C C . GLY A 1 833 ? -0.206 5.471 1.881 1.00 66.00 833 GLY A C 1
ATOM 6358 O O . GLY A 1 833 ? -0.944 6.341 2.350 1.00 66.00 833 GLY A O 1
ATOM 6359 N N . LEU A 1 834 ? -0.317 5.062 0.615 1.00 72.62 834 LEU A N 1
ATOM 6360 C CA . LEU A 1 834 ? -1.155 5.697 -0.405 1.00 72.62 834 LEU A CA 1
ATOM 6361 C C . LEU A 1 834 ? -2.612 5.230 -0.317 1.00 72.62 834 LEU A C 1
ATOM 6363 O O . LEU A 1 834 ? -3.527 6.053 -0.366 1.00 72.62 834 LEU A O 1
ATOM 6367 N N . PHE A 1 835 ? -2.826 3.928 -0.127 1.00 79.88 835 PHE A N 1
ATOM 6368 C CA . PHE A 1 835 ? -4.158 3.327 -0.084 1.00 79.88 835 PHE A CA 1
ATOM 6369 C C . PHE A 1 835 ? -4.793 3.518 1.300 1.00 79.88 835 PHE A C 1
ATOM 6371 O O . PHE A 1 835 ? -4.463 2.845 2.277 1.00 79.88 835 PHE A O 1
ATOM 6378 N N . LYS A 1 836 ? -5.701 4.496 1.404 1.00 85.00 836 LYS A N 1
ATOM 6379 C CA . LYS A 1 836 ? -6.496 4.730 2.619 1.00 85.00 836 LYS A CA 1
ATOM 6380 C C . LYS A 1 836 ? -7.747 3.869 2.603 1.00 85.00 836 LYS A C 1
ATOM 6382 O O . LYS A 1 836 ? -8.459 3.824 1.603 1.00 85.00 836 LYS A O 1
ATOM 6387 N N . GLY A 1 837 ? -8.007 3.202 3.721 1.00 91.56 837 GLY A N 1
ATOM 6388 C CA . GLY A 1 837 ? -9.154 2.330 3.881 1.00 91.56 837 GLY A CA 1
ATOM 6389 C C . GLY A 1 837 ? -10.479 3.087 3.848 1.00 91.56 837 GLY A C 1
ATOM 6390 O O . GLY A 1 837 ? -10.544 4.309 3.998 1.00 91.56 837 GLY A O 1
ATOM 6391 N N . ALA A 1 838 ? -11.565 2.340 3.686 1.00 95.00 838 ALA A N 1
ATOM 6392 C CA . ALA A 1 838 ? -12.916 2.891 3.664 1.00 95.00 838 ALA A CA 1
ATOM 6393 C C . ALA A 1 838 ? -13.892 1.983 4.414 1.00 95.00 838 ALA A C 1
ATOM 6395 O O . ALA A 1 838 ? -13.787 0.760 4.337 1.00 95.00 838 ALA A O 1
ATOM 6396 N N . MET A 1 839 ? -14.862 2.570 5.111 1.00 97.81 839 MET A N 1
ATOM 6397 C CA . MET A 1 839 ? -15.981 1.854 5.720 1.00 97.81 839 MET A CA 1
ATOM 6398 C C . MET A 1 839 ? -17.141 1.817 4.726 1.00 97.81 839 MET A C 1
ATOM 6400 O O . MET A 1 839 ? -17.788 2.843 4.533 1.00 97.81 839 MET A O 1
ATOM 6404 N N . SER A 1 840 ? -17.424 0.667 4.113 1.00 97.19 840 SER A N 1
ATOM 6405 C CA . SER A 1 840 ? -18.676 0.457 3.376 1.00 97.19 840 SER A CA 1
ATOM 6406 C C . SER A 1 840 ? -19.823 0.257 4.364 1.00 97.19 840 SER A C 1
ATOM 6408 O O . SER A 1 840 ? -19.726 -0.563 5.279 1.00 97.19 840 SER A O 1
ATOM 6410 N N . ILE A 1 841 ? -20.915 0.988 4.158 1.00 97.81 841 ILE A N 1
ATOM 6411 C CA . ILE A 1 841 ? -22.128 0.942 4.974 1.00 97.81 841 ILE A CA 1
ATOM 6412 C C . ILE A 1 841 ? -23.291 0.562 4.061 1.00 97.81 841 ILE A C 1
ATOM 6414 O O . ILE A 1 841 ? -23.665 1.313 3.155 1.00 97.81 841 ILE A O 1
ATOM 6418 N N . ILE A 1 842 ? -23.840 -0.630 4.292 1.00 98.00 842 ILE A N 1
ATOM 6419 C CA . ILE A 1 842 ? -24.751 -1.314 3.372 1.00 98.00 842 ILE A CA 1
ATOM 6420 C C . ILE A 1 842 ? -26.007 -1.725 4.141 1.00 98.00 842 ILE A C 1
ATOM 6422 O O . ILE A 1 842 ? -25.908 -2.411 5.157 1.00 98.00 842 ILE A O 1
ATOM 6426 N N . ASP A 1 843 ? -27.190 -1.325 3.680 1.00 96.94 843 ASP A N 1
ATOM 6427 C CA . ASP A 1 843 ? -28.452 -1.844 4.218 1.00 96.94 843 ASP A CA 1
ATOM 6428 C C . ASP A 1 843 ? -28.598 -3.343 3.897 1.00 96.94 843 ASP A C 1
ATOM 6430 O O . ASP A 1 843 ? -28.290 -3.780 2.789 1.00 96.94 843 ASP A O 1
ATOM 6434 N N . GLU A 1 844 ? -29.047 -4.136 4.874 1.00 95.81 844 GLU A N 1
ATOM 6435 C CA . GLU A 1 844 ? -29.204 -5.591 4.754 1.00 95.81 844 GLU A CA 1
ATOM 6436 C C . GLU A 1 844 ? -30.142 -5.948 3.579 1.00 95.81 844 GLU A C 1
ATOM 6438 O O . GLU A 1 844 ? -31.331 -5.607 3.628 1.00 95.81 844 GLU A O 1
ATOM 6443 N N . PRO A 1 845 ? -29.635 -6.600 2.511 1.00 95.56 845 PRO A N 1
ATOM 6444 C CA . PRO A 1 845 ? -30.390 -6.770 1.276 1.00 95.56 845 PRO A CA 1
ATOM 6445 C C . PRO A 1 845 ? -31.450 -7.868 1.396 1.00 95.56 845 PRO A C 1
ATOM 6447 O O . PRO A 1 845 ? -31.229 -8.914 2.013 1.00 95.56 845 PRO A O 1
ATOM 6450 N N . ASP A 1 846 ? -32.584 -7.664 0.725 1.00 94.38 846 ASP A N 1
ATOM 6451 C CA . ASP A 1 846 ? -33.506 -8.757 0.422 1.00 94.38 846 ASP A CA 1
ATOM 6452 C C . ASP A 1 846 ? -32.929 -9.698 -0.655 1.00 94.38 846 ASP A C 1
ATOM 6454 O O . ASP A 1 846 ? -31.892 -9.429 -1.267 1.00 94.38 846 ASP A O 1
ATOM 6458 N N . ASP A 1 847 ? -33.599 -10.826 -0.895 1.00 94.38 847 ASP A N 1
ATOM 6459 C CA . ASP A 1 847 ? -33.117 -11.848 -1.831 1.00 94.38 847 ASP A CA 1
ATOM 6460 C C . ASP A 1 847 ? -33.059 -11.353 -3.295 1.00 94.38 847 ASP A C 1
ATOM 6462 O O . ASP A 1 847 ? -32.262 -11.863 -4.086 1.00 94.38 847 ASP A O 1
ATOM 6466 N N . GLN A 1 848 ? -33.849 -10.335 -3.667 1.00 94.56 848 GLN A N 1
ATOM 6467 C CA . GLN A 1 848 ? -33.817 -9.741 -5.007 1.00 94.56 848 GLN A CA 1
ATOM 6468 C C . GLN A 1 848 ? -32.603 -8.818 -5.169 1.00 94.56 848 GLN A C 1
ATOM 6470 O O . GLN A 1 848 ? -31.899 -8.902 -6.179 1.00 94.56 848 GLN A O 1
ATOM 6475 N N . LEU A 1 849 ? -32.327 -7.964 -4.180 1.00 95.62 849 LEU A N 1
ATOM 6476 C CA . LEU A 1 849 ? -31.155 -7.090 -4.178 1.00 95.62 849 LEU A CA 1
ATOM 6477 C C . LEU A 1 849 ? -29.856 -7.897 -4.028 1.00 95.62 849 LEU A C 1
ATOM 6479 O O . LEU A 1 849 ? -28.888 -7.637 -4.742 1.00 95.62 849 LEU A O 1
ATOM 6483 N N . LEU A 1 850 ? -29.849 -8.938 -3.191 1.00 97.38 850 LEU A N 1
ATOM 6484 C CA . LEU A 1 850 ? -28.715 -9.854 -3.052 1.00 97.38 850 LEU A CA 1
ATOM 6485 C C . LEU A 1 850 ? -28.422 -10.605 -4.360 1.00 97.38 850 LEU A C 1
ATOM 6487 O O . LEU A 1 850 ? -27.257 -10.791 -4.709 1.00 97.38 850 LEU A O 1
ATOM 6491 N N . SER A 1 851 ? -29.445 -10.984 -5.135 1.00 93.19 851 SER A N 1
ATOM 6492 C CA . SER A 1 851 ? -29.248 -11.574 -6.466 1.00 93.19 851 SER A CA 1
ATOM 6493 C C . SER A 1 851 ? -28.596 -10.592 -7.453 1.00 93.19 851 SER A C 1
ATOM 6495 O O . SER A 1 851 ? -27.705 -10.989 -8.207 1.00 93.19 851 SER A O 1
ATOM 6497 N N . GLN A 1 852 ? -28.965 -9.305 -7.411 1.00 96.00 852 GLN A N 1
ATOM 6498 C CA . GLN A 1 852 ? -28.336 -8.258 -8.231 1.00 96.00 852 GLN A CA 1
ATOM 6499 C C . GLN A 1 852 ? -26.878 -8.017 -7.819 1.00 96.00 852 GLN A C 1
ATOM 6501 O O . GLN A 1 852 ? -25.991 -7.997 -8.670 1.00 96.00 852 GLN A O 1
ATOM 6506 N N . TYR A 1 853 ? -26.616 -7.905 -6.516 1.00 98.00 853 TYR A N 1
ATOM 6507 C CA . TYR A 1 853 ? -25.267 -7.784 -5.965 1.00 98.00 853 TYR A CA 1
ATOM 6508 C C . TYR A 1 853 ? -24.385 -9.000 -6.291 1.00 98.00 853 TYR A C 1
ATOM 6510 O O . TYR A 1 853 ? -23.226 -8.827 -6.664 1.00 98.00 853 TYR A O 1
ATOM 6518 N N . SER A 1 854 ? -24.940 -10.213 -6.274 1.00 97.50 854 SER A N 1
ATOM 6519 C CA . SER A 1 854 ? -24.222 -11.432 -6.674 1.00 97.50 854 SER A CA 1
ATOM 6520 C C . SER A 1 854 ? -23.816 -11.383 -8.146 1.00 97.50 854 SER A C 1
ATOM 6522 O O . SER A 1 854 ? -22.660 -11.631 -8.485 1.00 97.50 854 SER A O 1
ATOM 6524 N N . ALA A 1 855 ? -24.745 -11.003 -9.029 1.00 95.94 855 ALA A N 1
ATOM 6525 C CA . ALA A 1 855 ? -24.461 -10.824 -10.451 1.00 95.94 855 ALA A CA 1
ATOM 6526 C C . ALA A 1 855 ? -23.435 -9.706 -10.712 1.00 95.94 855 ALA A C 1
ATOM 6528 O O . ALA A 1 855 ? -22.692 -9.784 -11.689 1.00 95.94 855 ALA A O 1
ATOM 6529 N N . GLN A 1 856 ? -23.374 -8.689 -9.847 1.00 95.44 856 GLN A N 1
ATOM 6530 C CA . GLN A 1 856 ? -22.369 -7.631 -9.907 1.00 95.44 856 GLN A CA 1
ATOM 6531 C C . GLN A 1 856 ? -20.980 -8.124 -9.464 1.00 95.44 856 GLN A C 1
ATOM 6533 O O . GLN A 1 856 ? -19.998 -7.805 -10.125 1.00 95.44 856 GLN A O 1
ATOM 6538 N N . VAL A 1 857 ? -20.876 -8.960 -8.424 1.00 97.06 857 VAL A N 1
ATOM 6539 C CA . VAL A 1 857 ? -19.597 -9.580 -8.013 1.00 97.06 857 VAL A CA 1
ATOM 6540 C C . VAL A 1 857 ? -19.021 -10.458 -9.133 1.00 97.06 857 VAL A C 1
ATOM 6542 O O . VAL A 1 857 ? -17.845 -10.329 -9.466 1.00 97.06 857 VAL A O 1
ATOM 6545 N N . TYR A 1 858 ? -19.847 -11.253 -9.821 1.00 95.75 858 TYR A N 1
ATOM 6546 C CA . TYR A 1 858 ? -19.404 -12.011 -11.003 1.00 95.75 858 TYR A CA 1
ATOM 6547 C C . TYR A 1 858 ? -19.042 -11.138 -12.227 1.00 95.75 858 TYR A C 1
ATOM 6549 O O . TYR A 1 858 ? -18.387 -11.628 -13.140 1.00 95.75 858 TYR A O 1
ATOM 6557 N N . GLN A 1 859 ? -19.440 -9.860 -12.267 1.00 94.81 859 GLN A N 1
ATOM 6558 C CA . GLN A 1 859 ? -19.023 -8.881 -13.292 1.00 94.81 859 GLN A CA 1
ATOM 6559 C C . GLN A 1 859 ? -17.803 -8.041 -12.877 1.00 94.81 859 GLN A C 1
ATOM 6561 O O . GLN A 1 859 ? -17.270 -7.279 -13.691 1.00 94.81 859 GLN A O 1
ATOM 6566 N N . ASN A 1 860 ? -17.393 -8.149 -11.613 1.00 94.88 860 ASN A N 1
ATOM 6567 C CA . ASN A 1 860 ? -16.271 -7.420 -11.034 1.00 94.88 860 ASN A CA 1
ATOM 6568 C C . ASN A 1 860 ? -14.944 -8.165 -11.195 1.00 94.88 860 ASN A C 1
ATOM 6570 O O . ASN A 1 860 ? -13.892 -7.537 -11.271 1.00 94.88 860 ASN A O 1
ATOM 6574 N N . THR A 1 861 ? -14.987 -9.492 -11.274 1.00 94.06 861 THR A N 1
ATOM 6575 C CA . THR A 1 861 ? -13.802 -10.324 -11.478 1.00 94.06 861 THR A CA 1
ATOM 6576 C C . THR A 1 861 ? -13.671 -10.790 -12.935 1.00 94.06 861 THR A C 1
ATOM 6578 O O . THR A 1 861 ? -14.687 -11.067 -13.576 1.00 94.06 861 THR A O 1
ATOM 6581 N N . PRO A 1 862 ? -12.445 -10.935 -13.475 1.00 92.19 862 PRO A N 1
ATOM 6582 C CA . PRO A 1 862 ? -12.215 -11.757 -14.659 1.00 92.19 862 PRO A CA 1
ATOM 6583 C C . PRO A 1 862 ? -12.261 -13.270 -14.348 1.00 92.19 862 PRO A C 1
ATOM 6585 O O . PRO A 1 862 ? -12.418 -14.085 -15.265 1.00 92.19 862 PRO A O 1
ATOM 6588 N N . TYR A 1 863 ? -12.165 -13.667 -13.069 1.00 95.19 863 TYR A N 1
ATOM 6589 C CA . TYR A 1 863 ? -12.138 -15.065 -12.645 1.00 95.19 863 TYR A CA 1
ATOM 6590 C C . TYR A 1 863 ? -13.444 -15.793 -12.978 1.00 95.19 863 TYR A C 1
ATOM 6592 O O . TYR A 1 863 ? -14.553 -15.389 -12.619 1.00 95.19 863 TYR A O 1
ATOM 6600 N N . ASN A 1 864 ? -13.310 -16.927 -13.656 1.00 93.00 864 ASN A N 1
ATOM 6601 C CA . ASN A 1 864 ? -14.421 -17.797 -13.993 1.00 93.00 864 ASN A CA 1
ATOM 6602 C C . ASN A 1 864 ? -13.933 -19.241 -14.118 1.00 93.00 864 ASN A C 1
ATOM 6604 O O . ASN A 1 864 ? -12.823 -19.488 -14.587 1.00 93.00 864 ASN A O 1
ATOM 6608 N N . LYS A 1 865 ? -14.788 -20.208 -13.769 1.00 92.62 865 LYS A N 1
ATOM 6609 C CA . LYS A 1 865 ? -14.401 -21.627 -13.690 1.00 92.62 865 LYS A CA 1
ATOM 6610 C C . LYS A 1 865 ? -13.897 -22.236 -15.011 1.00 92.62 865 LYS A C 1
ATOM 6612 O O . LYS A 1 865 ? -13.200 -23.245 -15.004 1.00 92.62 865 LYS A O 1
ATOM 6617 N N . LYS A 1 866 ? -14.212 -21.626 -16.161 1.00 92.81 866 LYS A N 1
ATOM 6618 C CA . LYS A 1 866 ? -13.657 -22.031 -17.463 1.00 92.81 866 LYS A CA 1
ATOM 6619 C C . LYS A 1 866 ? -12.206 -21.551 -17.638 1.00 92.81 866 LYS A C 1
ATOM 6621 O O . LYS A 1 866 ? -11.409 -22.298 -18.202 1.00 92.81 866 LYS A O 1
ATOM 6626 N N . GLY A 1 867 ? -11.869 -20.355 -17.148 1.00 91.06 867 GLY A N 1
ATOM 6627 C CA . GLY A 1 867 ? -10.545 -19.728 -17.265 1.00 91.06 867 GLY A CA 1
ATOM 6628 C C . GLY A 1 867 ? -9.400 -20.560 -16.684 1.00 91.06 867 GLY A C 1
ATOM 6629 O O . GLY A 1 867 ? -8.306 -20.560 -17.246 1.00 91.06 867 GLY A O 1
ATOM 6630 N N . GLU A 1 868 ? -9.675 -21.357 -15.645 1.00 94.00 868 GLU A N 1
ATOM 6631 C CA . GLU A 1 868 ? -8.709 -22.284 -15.033 1.00 94.00 868 GLU A CA 1
ATOM 6632 C C . GLU A 1 868 ? -8.104 -23.281 -16.029 1.00 94.00 868 GLU A C 1
ATOM 6634 O O . GLU A 1 868 ? -6.906 -23.559 -15.984 1.00 94.00 868 GLU A O 1
ATOM 6639 N N . LEU A 1 869 ? -8.926 -23.811 -16.940 1.00 93.75 869 LEU A N 1
ATOM 6640 C CA . LEU A 1 869 ? -8.529 -24.843 -17.902 1.00 93.75 869 LEU A CA 1
ATOM 6641 C C . LEU A 1 869 ? -8.453 -24.325 -19.340 1.00 93.75 869 LEU A C 1
ATOM 6643 O O . LEU A 1 869 ? -7.788 -24.950 -20.163 1.00 93.75 869 LEU A O 1
ATOM 6647 N N . VAL A 1 870 ? -9.144 -23.225 -19.658 1.00 94.94 870 VAL A N 1
ATOM 6648 C CA . VAL A 1 870 ? -9.233 -22.634 -21.000 1.00 94.94 870 VAL A CA 1
ATOM 6649 C C . VAL A 1 870 ? -9.144 -21.110 -20.904 1.00 94.94 870 VAL A C 1
ATOM 6651 O O . VAL A 1 870 ? -10.154 -20.427 -20.710 1.00 94.94 870 VAL A O 1
ATOM 6654 N N . ALA A 1 871 ? -7.932 -20.586 -21.062 1.00 93.94 871 ALA A N 1
ATOM 6655 C CA . ALA A 1 871 ? -7.638 -19.159 -21.045 1.00 93.94 871 ALA A CA 1
ATOM 6656 C C . ALA A 1 871 ? -7.975 -18.474 -22.387 1.00 93.94 871 ALA A C 1
ATOM 6658 O O . ALA A 1 871 ? -8.314 -19.121 -23.384 1.00 93.94 871 ALA A O 1
ATOM 6659 N N . ALA A 1 872 ? -7.885 -17.142 -22.419 1.00 91.56 872 ALA A N 1
ATOM 6660 C CA . ALA A 1 872 ? -7.947 -16.376 -23.662 1.00 91.56 872 ALA A CA 1
ATOM 6661 C C . ALA A 1 872 ? -6.647 -16.542 -24.472 1.00 91.56 872 ALA A C 1
ATOM 6663 O O . ALA A 1 872 ? -5.562 -16.597 -23.896 1.00 91.56 872 ALA A O 1
ATOM 6664 N N . GLY A 1 873 ? -6.756 -16.592 -25.801 1.00 92.69 873 GLY A N 1
ATOM 6665 C CA . GLY A 1 873 ? -5.607 -16.704 -26.697 1.00 92.69 873 GLY A CA 1
ATOM 6666 C C . GLY A 1 873 ? -5.992 -16.804 -28.171 1.00 92.69 873 GLY A C 1
ATOM 6667 O O . GLY A 1 873 ? -7.158 -16.649 -28.540 1.00 92.69 873 GLY A O 1
ATOM 6668 N N . GLU A 1 874 ? -4.994 -17.077 -29.009 1.00 93.50 874 GLU A N 1
ATOM 6669 C CA . GLU A 1 874 ? -5.114 -17.172 -30.465 1.00 93.50 874 GLU A CA 1
ATOM 6670 C C . GLU A 1 874 ? -4.800 -18.598 -30.957 1.00 93.50 874 GLU A C 1
ATOM 6672 O O . GLU A 1 874 ? -3.907 -19.281 -30.451 1.00 93.50 874 GLU A O 1
ATOM 6677 N N . ALA A 1 875 ? -5.540 -19.080 -31.958 1.00 92.31 875 ALA A N 1
ATOM 6678 C CA . ALA A 1 875 ? -5.358 -20.428 -32.491 1.00 92.31 875 ALA A CA 1
ATOM 6679 C C . ALA A 1 875 ? -4.057 -20.544 -33.305 1.00 92.31 875 ALA A C 1
ATOM 6681 O O . ALA A 1 875 ? -3.894 -19.877 -34.323 1.00 92.31 875 ALA A O 1
ATOM 6682 N N . GLY A 1 876 ? -3.151 -21.430 -32.878 1.00 91.31 876 GLY A N 1
ATOM 6683 C CA . GLY A 1 876 ? -1.816 -21.580 -33.472 1.00 91.31 876 GLY A CA 1
ATOM 6684 C C . GLY A 1 876 ? -0.737 -20.698 -32.830 1.00 91.31 876 GLY A C 1
ATOM 6685 O O . GLY A 1 876 ? 0.414 -20.749 -33.258 1.00 91.31 876 GLY A O 1
ATOM 6686 N N . ASN A 1 877 ? -1.082 -19.928 -31.795 1.00 96.56 877 ASN A N 1
ATOM 6687 C CA . ASN A 1 877 ? -0.114 -19.246 -30.942 1.00 96.56 877 ASN A CA 1
ATOM 6688 C C . ASN A 1 877 ? 0.712 -20.280 -30.135 1.00 96.56 877 ASN A C 1
ATOM 6690 O O . ASN A 1 877 ? 0.168 -21.319 -29.750 1.00 96.56 877 ASN A O 1
ATOM 6694 N N . PRO A 1 878 ? 2.011 -20.041 -29.870 1.00 97.38 878 PRO A N 1
ATOM 6695 C CA . PRO A 1 878 ? 2.847 -20.943 -29.074 1.00 97.38 878 PRO A CA 1
ATOM 6696 C C . PRO A 1 878 ? 2.495 -20.950 -27.578 1.00 97.38 878 PRO A C 1
ATOM 6698 O O . PRO A 1 878 ? 2.917 -21.872 -26.880 1.00 97.38 878 PRO A O 1
ATOM 6701 N N . ILE A 1 879 ? 1.736 -19.965 -27.080 1.00 98.12 879 ILE A N 1
ATOM 6702 C CA . ILE A 1 879 ? 1.114 -20.010 -25.752 1.00 98.12 879 ILE A CA 1
ATOM 6703 C C . ILE A 1 879 ? -0.187 -20.821 -25.859 1.00 98.12 879 ILE A C 1
ATOM 6705 O O . ILE A 1 879 ? -1.114 -20.381 -26.548 1.00 98.12 879 ILE A O 1
ATOM 6709 N N . PRO A 1 880 ? -0.296 -21.996 -25.211 1.00 97.31 880 PRO A N 1
ATOM 6710 C CA . PRO A 1 880 ? -1.495 -22.819 -25.315 1.00 97.31 880 PRO A CA 1
ATOM 6711 C C . PRO A 1 880 ? -2.715 -22.131 -24.697 1.00 97.31 880 PRO A C 1
ATOM 6713 O O . PRO A 1 880 ? -2.651 -21.586 -23.600 1.00 97.31 880 PRO A O 1
ATOM 6716 N N . MET A 1 881 ? -3.871 -22.217 -25.362 1.00 95.88 881 MET A N 1
ATOM 6717 C CA . MET A 1 881 ? -5.142 -21.742 -24.792 1.00 95.88 881 MET A CA 1
ATOM 6718 C C . MET A 1 881 ? -5.680 -22.645 -23.672 1.00 95.88 881 MET A C 1
ATOM 6720 O O . MET A 1 881 ? -6.646 -22.266 -23.013 1.00 95.88 881 MET A O 1
ATOM 6724 N N . LYS A 1 882 ? -5.118 -23.844 -23.471 1.00 96.38 882 LYS A N 1
ATOM 6725 C CA . LYS A 1 882 ? -5.558 -24.785 -22.433 1.00 96.38 882 LYS A CA 1
ATOM 6726 C C . LYS A 1 882 ? -4.392 -25.334 -21.631 1.00 96.38 882 LYS A C 1
ATOM 6728 O O . LYS A 1 882 ? -3.336 -25.619 -22.190 1.00 96.38 882 LYS A O 1
ATOM 6733 N N . VAL A 1 883 ? -4.635 -25.585 -20.348 1.00 96.06 883 VAL A N 1
ATOM 6734 C CA . VAL A 1 883 ? -3.698 -26.317 -19.487 1.00 96.06 883 VAL A CA 1
ATOM 6735 C C . VAL A 1 883 ? -3.488 -27.724 -20.058 1.00 96.06 883 VAL A C 1
ATOM 6737 O O . VAL A 1 883 ? -4.443 -28.484 -20.219 1.00 96.06 883 VAL A O 1
ATOM 6740 N N . GLY A 1 884 ? -2.237 -28.057 -20.381 1.00 95.25 884 GLY A N 1
ATOM 6741 C CA . GLY A 1 884 ? -1.839 -29.362 -20.919 1.00 95.25 884 GLY A CA 1
ATOM 6742 C C . GLY A 1 884 ? -1.950 -29.526 -22.444 1.00 95.25 884 GLY A C 1
ATOM 6743 O O . GLY A 1 884 ? -1.516 -30.559 -22.954 1.00 95.25 884 GLY A O 1
ATOM 6744 N N . ASP A 1 885 ? -2.465 -28.538 -23.190 1.00 96.00 885 ASP A N 1
ATOM 6745 C CA . ASP A 1 885 ? -2.231 -28.485 -24.643 1.00 96.00 885 ASP A CA 1
ATOM 6746 C C . ASP A 1 885 ? -0.727 -28.172 -24.884 1.00 96.00 885 ASP A C 1
ATOM 6748 O O . ASP A 1 885 ? -0.137 -27.393 -24.135 1.00 96.00 885 ASP A O 1
ATOM 6752 N N . PRO A 1 886 ? -0.061 -28.760 -25.897 1.00 95.31 886 PRO A N 1
ATOM 6753 C CA . PRO A 1 886 ? 1.397 -28.680 -26.028 1.00 95.31 886 PRO A CA 1
ATOM 6754 C C . PRO A 1 886 ? 1.899 -27.329 -26.566 1.00 95.31 886 PRO A C 1
ATOM 6756 O O . PRO A 1 886 ? 1.499 -26.899 -27.649 1.00 95.31 886 PRO A O 1
ATOM 6759 N N . SER A 1 887 ? 2.865 -26.718 -25.872 1.00 97.75 887 SER A N 1
ATOM 6760 C CA . SER A 1 887 ? 3.659 -25.592 -26.389 1.00 97.75 887 SER A CA 1
ATOM 6761 C C . SER A 1 887 ? 4.887 -26.077 -27.186 1.00 97.75 887 SER A C 1
ATOM 6763 O O . SER A 1 887 ? 5.471 -27.111 -26.848 1.00 97.75 887 SER A O 1
ATOM 6765 N N . PRO A 1 888 ? 5.340 -25.346 -28.226 1.00 97.56 888 PRO A N 1
ATOM 6766 C CA . PRO A 1 888 ? 6.668 -25.538 -28.815 1.00 97.56 888 PRO A CA 1
ATOM 6767 C C . PRO A 1 888 ? 7.799 -24.914 -27.969 1.00 97.56 888 PRO A C 1
ATOM 6769 O O . PRO A 1 888 ? 8.974 -25.147 -28.256 1.00 97.56 888 PRO A O 1
ATOM 6772 N N . ILE A 1 889 ? 7.464 -24.128 -26.940 1.00 98.44 889 ILE A N 1
ATOM 6773 C CA . ILE A 1 889 ? 8.401 -23.624 -25.932 1.00 98.44 889 ILE A CA 1
ATOM 6774 C C . ILE A 1 889 ? 8.548 -24.700 -24.844 1.00 98.44 889 ILE A C 1
ATOM 6776 O O . ILE A 1 889 ? 7.565 -25.289 -24.406 1.00 98.44 889 ILE A O 1
ATOM 6780 N N . LYS A 1 890 ? 9.785 -24.972 -24.419 1.00 97.38 890 LYS A N 1
ATOM 6781 C CA . LYS A 1 890 ? 10.142 -25.980 -23.401 1.00 97.38 890 LYS A CA 1
ATOM 6782 C C . LYS A 1 890 ? 10.923 -25.405 -22.226 1.00 97.38 890 LYS A C 1
ATOM 6784 O O . LYS A 1 890 ? 10.895 -25.982 -21.146 1.00 97.38 890 LYS A O 1
ATOM 6789 N N . TYR A 1 891 ? 11.656 -24.317 -22.457 1.00 98.62 891 TYR A N 1
ATOM 6790 C CA . TYR A 1 891 ? 12.558 -23.722 -21.479 1.00 98.62 891 TYR A CA 1
ATOM 6791 C C . TYR A 1 891 ? 12.079 -22.319 -21.127 1.00 98.62 891 TYR A C 1
ATOM 6793 O O . TYR A 1 891 ? 12.215 -21.381 -21.912 1.00 98.62 891 TYR A O 1
ATOM 6801 N N . VAL A 1 892 ? 11.513 -22.197 -19.936 1.00 98.81 892 VAL A N 1
ATOM 6802 C CA . VAL A 1 892 ? 11.104 -20.944 -19.317 1.00 98.81 892 VAL A CA 1
ATOM 6803 C C . VAL A 1 892 ? 12.213 -20.497 -18.369 1.00 98.81 892 VAL A C 1
ATOM 6805 O O . VAL A 1 892 ? 12.629 -21.243 -17.477 1.00 98.81 892 VAL A O 1
ATOM 6808 N N . PHE A 1 893 ? 12.679 -19.267 -18.560 1.00 98.88 893 PHE A N 1
ATOM 6809 C CA . PHE A 1 893 ? 13.511 -18.547 -17.603 1.00 98.88 893 PHE A CA 1
ATOM 6810 C C . PHE A 1 893 ? 12.727 -17.343 -17.085 1.00 98.88 893 PHE A C 1
ATOM 6812 O O . PHE A 1 893 ? 12.099 -16.627 -17.862 1.00 98.88 893 PHE A O 1
ATOM 6819 N N . TYR A 1 894 ? 12.757 -17.131 -15.778 1.00 98.81 894 TYR A N 1
ATOM 6820 C CA . TYR A 1 894 ? 12.008 -16.090 -15.089 1.00 98.81 894 TYR A CA 1
ATOM 6821 C C . TYR A 1 894 ? 12.985 -15.309 -14.218 1.00 98.81 894 TYR A C 1
ATOM 6823 O O . TYR A 1 894 ? 13.586 -15.873 -13.298 1.00 98.81 894 TYR A O 1
ATOM 6831 N N . ILE A 1 895 ? 13.230 -14.053 -14.587 1.00 98.62 895 ILE A N 1
ATOM 6832 C CA . ILE A 1 895 ? 14.229 -13.198 -13.954 1.00 98.62 895 ILE A CA 1
ATOM 6833 C C . ILE A 1 895 ? 13.519 -12.186 -13.061 1.00 98.62 895 ILE A C 1
ATOM 6835 O O . ILE A 1 895 ? 12.756 -11.361 -13.561 1.00 98.62 895 ILE A O 1
ATOM 6839 N N . ILE A 1 896 ? 13.816 -12.250 -11.767 1.00 97.19 896 ILE A N 1
ATOM 6840 C CA . ILE A 1 896 ? 13.382 -11.281 -10.764 1.00 97.19 896 ILE A CA 1
ATOM 6841 C C . ILE A 1 896 ? 14.491 -10.241 -10.581 1.00 97.19 896 ILE A C 1
ATOM 6843 O O . ILE A 1 896 ? 15.663 -10.588 -10.381 1.00 97.19 896 ILE A O 1
ATOM 6847 N N . LYS A 1 897 ? 14.104 -8.976 -10.686 1.00 96.00 897 LYS A N 1
ATOM 6848 C CA . LYS A 1 897 ? 14.900 -7.775 -10.416 1.00 96.00 897 LYS A CA 1
ATOM 6849 C C . LYS A 1 897 ? 14.227 -6.973 -9.289 1.00 96.00 897 LYS A C 1
ATOM 6851 O O . LYS A 1 897 ? 13.223 -7.439 -8.758 1.00 96.00 897 LYS A O 1
ATOM 6856 N N . GLU A 1 898 ? 14.779 -5.824 -8.899 1.00 87.56 898 GLU A N 1
ATOM 6857 C CA . GLU A 1 898 ? 14.364 -5.138 -7.665 1.00 87.56 898 GLU A CA 1
ATOM 6858 C C . GLU A 1 898 ? 13.761 -3.745 -7.892 1.00 87.56 898 GLU A C 1
ATOM 6860 O O . GLU A 1 898 ? 14.369 -2.846 -8.484 1.00 87.56 898 GLU A O 1
ATOM 6865 N N . ASN A 1 899 ? 12.564 -3.593 -7.328 1.00 78.81 899 ASN A N 1
ATOM 6866 C CA . ASN A 1 899 ? 11.678 -2.433 -7.246 1.00 78.81 899 ASN A CA 1
ATOM 6867 C C . ASN A 1 899 ? 11.986 -1.178 -8.093 1.00 78.81 899 ASN A C 1
ATOM 6869 O O . ASN A 1 899 ? 12.608 -0.207 -7.641 1.00 78.81 899 ASN A O 1
ATOM 6873 N N . ARG A 1 900 ? 11.405 -1.112 -9.301 1.00 88.12 900 ARG A N 1
ATOM 6874 C CA . ARG A 1 900 ? 11.356 0.093 -10.156 1.00 88.12 900 ARG A CA 1
ATOM 6875 C C . ARG A 1 900 ? 9.979 0.298 -10.792 1.00 88.12 900 ARG A C 1
ATOM 6877 O O . ARG A 1 900 ? 9.261 -0.654 -11.090 1.00 88.12 900 ARG A O 1
ATOM 6884 N N . THR A 1 901 ? 9.631 1.559 -11.056 1.00 90.44 901 THR A N 1
ATOM 6885 C CA . THR A 1 901 ? 8.465 1.901 -11.887 1.00 90.44 901 THR A CA 1
ATOM 6886 C C . THR A 1 901 ? 8.811 1.987 -13.369 1.00 90.44 901 THR A C 1
ATOM 6888 O O . THR A 1 901 ? 9.960 2.251 -13.735 1.00 90.44 901 THR A O 1
ATOM 6891 N N . TYR A 1 902 ? 7.815 1.804 -14.246 1.00 94.25 902 TYR A N 1
ATOM 6892 C CA . TYR A 1 902 ? 8.013 1.916 -15.697 1.00 94.25 902 TYR A CA 1
ATOM 6893 C C . TYR A 1 902 ? 8.638 3.271 -16.043 1.00 94.25 902 TYR A C 1
ATOM 6895 O O . TYR A 1 902 ? 9.665 3.323 -16.720 1.00 94.25 902 TYR A O 1
ATOM 6903 N N . ASP A 1 903 ? 8.074 4.370 -15.533 1.00 90.38 903 ASP A N 1
ATOM 6904 C CA . ASP A 1 903 ? 8.567 5.711 -15.854 1.00 90.38 903 ASP A CA 1
ATOM 6905 C C . ASP A 1 903 ? 9.995 5.991 -15.337 1.00 90.38 903 ASP A C 1
ATOM 6907 O O . ASP A 1 903 ? 10.680 6.845 -15.900 1.00 90.38 903 ASP A O 1
ATOM 6911 N N . GLN A 1 904 ? 10.491 5.280 -14.312 1.00 90.56 904 GLN A N 1
ATOM 6912 C CA . GLN A 1 904 ? 11.880 5.412 -13.844 1.00 90.56 904 GLN A CA 1
ATOM 6913 C C . GLN A 1 904 ? 12.909 4.858 -14.837 1.00 90.56 904 GLN A C 1
ATOM 6915 O O . GLN A 1 904 ? 14.041 5.360 -14.857 1.00 90.56 904 GLN A O 1
ATOM 6920 N N . VAL A 1 905 ? 12.547 3.831 -15.612 1.00 95.56 905 VAL A N 1
ATOM 6921 C CA . VAL A 1 905 ? 13.470 3.092 -16.491 1.00 95.56 905 VAL A CA 1
ATOM 6922 C C . VAL A 1 905 ? 13.159 3.329 -17.965 1.00 95.56 905 VAL A C 1
ATOM 6924 O O . VAL A 1 905 ? 14.070 3.661 -18.703 1.00 95.56 905 VAL A O 1
ATOM 6927 N N . LEU A 1 906 ? 11.900 3.195 -18.387 1.00 96.94 906 LEU A N 1
ATOM 6928 C CA . LEU A 1 906 ? 11.458 3.258 -19.788 1.00 96.94 906 LEU A CA 1
ATOM 6929 C C . LEU A 1 906 ? 10.641 4.523 -20.115 1.00 96.94 906 LEU A C 1
ATOM 6931 O O . LEU A 1 906 ? 10.064 4.628 -21.197 1.00 96.94 906 LEU A O 1
ATOM 6935 N N . GLY A 1 907 ? 10.585 5.505 -19.209 1.00 92.25 907 GLY A N 1
ATOM 6936 C CA . GLY A 1 907 ? 9.851 6.762 -19.415 1.00 92.25 907 GLY A CA 1
ATOM 6937 C C . GLY A 1 907 ? 10.365 7.635 -20.575 1.00 92.25 907 GLY A C 1
ATOM 6938 O O . GLY A 1 907 ? 9.685 8.584 -20.965 1.00 92.25 907 GLY A O 1
ATOM 6939 N N . ASP A 1 908 ? 11.545 7.340 -21.134 1.00 94.88 908 ASP A N 1
ATOM 6940 C CA . ASP A 1 908 ? 12.126 7.963 -22.332 1.00 94.88 908 ASP A CA 1
ATOM 6941 C C . ASP A 1 908 ? 11.899 7.189 -23.650 1.00 94.88 908 ASP A C 1
ATOM 6943 O O . ASP A 1 908 ? 12.182 7.730 -24.727 1.00 94.88 908 ASP A O 1
ATOM 6947 N N . MET A 1 909 ? 11.281 6.001 -23.599 1.00 96.00 909 MET A N 1
ATOM 6948 C CA . MET A 1 909 ? 10.746 5.298 -24.776 1.00 96.00 909 MET A CA 1
ATOM 6949 C C . MET A 1 909 ? 9.507 6.034 -25.313 1.00 96.00 909 MET A C 1
ATOM 6951 O O . MET A 1 909 ? 8.497 6.149 -24.623 1.00 96.00 909 MET A O 1
ATOM 6955 N N . LYS A 1 910 ? 9.561 6.528 -26.556 1.00 93.62 910 LYS A N 1
ATOM 6956 C CA . LYS A 1 910 ? 8.506 7.381 -27.159 1.00 93.62 910 LYS A CA 1
ATOM 6957 C C . LYS A 1 910 ? 7.338 6.583 -27.728 1.00 93.62 910 LYS A C 1
ATOM 6959 O O . LYS A 1 910 ? 6.281 7.135 -28.016 1.00 93.62 910 LYS A O 1
ATOM 6964 N N . GLU A 1 911 ? 7.589 5.306 -27.962 1.00 93.44 911 GLU A N 1
ATOM 6965 C CA . GLU A 1 911 ? 6.698 4.325 -28.558 1.00 93.44 911 GLU A CA 1
ATOM 6966 C C . GLU A 1 911 ? 5.665 3.798 -27.546 1.00 93.44 911 GLU A C 1
ATOM 6968 O O . GLU A 1 911 ? 4.658 3.226 -27.955 1.00 93.44 911 GLU A O 1
ATOM 6973 N N . GLY A 1 912 ? 5.899 4.014 -26.246 1.00 92.25 912 GLY A N 1
ATOM 6974 C CA . GLY A 1 912 ? 4.991 3.677 -25.151 1.00 92.25 912 GLY A CA 1
ATOM 6975 C C . GLY A 1 912 ? 4.607 4.899 -24.313 1.00 92.25 912 GLY A C 1
ATOM 6976 O O . GLY A 1 912 ? 5.143 5.997 -24.468 1.00 92.25 912 GLY A O 1
ATOM 6977 N N . ASN A 1 913 ? 3.663 4.706 -23.401 1.00 90.69 913 ASN A N 1
ATOM 6978 C CA . ASN A 1 913 ? 3.139 5.738 -22.515 1.00 90.69 913 ASN A CA 1
ATOM 6979 C C . ASN A 1 913 ? 4.132 6.101 -21.383 1.00 90.69 913 ASN A C 1
ATOM 6981 O O . ASN A 1 913 ? 3.968 5.639 -20.261 1.00 90.69 913 ASN A O 1
ATOM 6985 N N . GLY A 1 914 ? 5.183 6.886 -21.644 1.00 88.38 914 GLY A N 1
ATOM 6986 C CA . GLY A 1 914 ? 6.203 7.263 -20.642 1.00 88.38 914 GLY A CA 1
ATOM 6987 C C . GLY A 1 914 ? 6.226 8.749 -20.249 1.00 88.38 914 GLY A C 1
ATOM 6988 O O . GLY A 1 914 ? 6.128 9.619 -21.117 1.00 88.38 914 GLY A O 1
ATOM 6989 N N . ASP A 1 915 ? 6.429 9.071 -18.960 1.00 83.19 915 ASP A N 1
ATOM 6990 C CA . ASP A 1 915 ? 6.768 10.444 -18.527 1.00 83.19 915 ASP A CA 1
ATOM 6991 C C . ASP A 1 915 ? 8.286 10.634 -18.338 1.00 83.19 915 ASP A C 1
ATOM 6993 O O . ASP A 1 915 ? 8.853 10.438 -17.259 1.00 83.19 915 ASP A O 1
ATOM 6997 N N . THR A 1 916 ? 8.930 11.131 -19.400 1.00 86.69 916 THR A N 1
ATOM 6998 C CA . THR A 1 916 ? 10.353 11.534 -19.466 1.00 86.69 916 THR A CA 1
ATOM 6999 C C . THR A 1 916 ? 10.886 12.340 -18.269 1.00 86.69 916 THR A C 1
ATOM 7001 O O . THR A 1 916 ? 12.098 12.373 -18.041 1.00 86.69 916 THR A O 1
ATOM 7004 N N . SER A 1 917 ? 10.032 13.028 -17.499 1.00 77.94 917 SER A N 1
ATOM 7005 C CA . SER A 1 917 ? 10.474 13.813 -16.341 1.00 77.94 917 SER A CA 1
ATOM 7006 C C . SER A 1 917 ? 10.826 12.953 -15.118 1.00 77.94 917 SER A C 1
ATOM 7008 O O . SER A 1 917 ? 11.691 13.357 -14.327 1.00 77.94 917 SER A O 1
ATOM 7010 N N . LEU A 1 918 ? 10.232 11.761 -14.999 1.00 79.69 918 LEU A N 1
ATOM 7011 C CA . LEU A 1 918 ? 10.403 10.827 -13.880 1.00 79.69 918 LEU A CA 1
ATOM 7012 C C . LEU A 1 918 ? 11.618 9.892 -14.046 1.00 79.69 918 LEU A C 1
ATOM 7014 O O . LEU A 1 918 ? 12.198 9.479 -13.043 1.00 79.69 918 LEU A O 1
ATOM 7018 N N . VAL A 1 919 ? 12.064 9.656 -15.287 1.00 86.56 919 VAL A N 1
ATOM 7019 C CA . VAL A 1 919 ? 13.199 8.784 -15.663 1.00 86.56 919 VAL A CA 1
ATOM 7020 C C . VAL A 1 919 ? 14.430 9.002 -14.783 1.00 86.56 919 VAL A C 1
ATOM 7022 O O . VAL A 1 919 ? 15.015 10.088 -14.781 1.00 86.56 919 VAL A O 1
ATOM 7025 N N . LEU A 1 920 ? 14.870 7.962 -14.077 1.00 85.38 920 LEU A N 1
ATOM 7026 C CA . LEU A 1 920 ? 16.127 7.932 -13.322 1.00 85.38 920 LEU A CA 1
ATOM 7027 C C . LEU A 1 920 ? 17.236 7.190 -14.076 1.00 85.38 920 LEU A C 1
ATOM 7029 O O . LEU A 1 920 ? 18.395 7.604 -14.015 1.00 85.38 920 LEU A O 1
ATOM 7033 N N . PHE A 1 921 ? 16.877 6.124 -14.794 1.00 92.44 921 PHE A N 1
ATOM 7034 C CA . PHE A 1 921 ? 17.808 5.143 -15.349 1.00 92.44 921 PHE A CA 1
ATOM 7035 C C . PHE A 1 921 ? 17.517 4.815 -16.826 1.00 92.44 921 PHE A C 1
ATOM 7037 O O . PHE A 1 921 ? 17.622 3.660 -17.224 1.00 92.44 921 PHE A O 1
ATOM 7044 N N . GLY A 1 922 ? 17.173 5.829 -17.629 1.00 93.44 922 GLY A N 1
ATOM 7045 C CA . GLY A 1 922 ? 16.904 5.719 -19.075 1.00 93.44 922 GLY A CA 1
ATOM 7046 C C . GLY A 1 922 ? 18.088 5.225 -19.923 1.00 93.44 922 GLY A C 1
ATOM 7047 O O . GLY A 1 922 ? 19.138 4.863 -19.383 1.00 93.44 922 GLY A O 1
ATOM 7048 N N . GLU A 1 923 ? 17.958 5.266 -21.255 1.00 96.00 923 GLU A N 1
ATOM 7049 C CA . GLU A 1 923 ? 18.782 4.517 -22.239 1.00 96.00 923 GLU A CA 1
ATOM 7050 C C . GLU A 1 923 ? 20.304 4.549 -21.991 1.00 96.00 923 GLU A C 1
ATOM 7052 O O . GLU A 1 923 ? 21.008 3.557 -22.191 1.00 96.00 923 GLU A O 1
ATOM 7057 N N . ARG A 1 924 ? 20.846 5.674 -21.508 1.00 94.44 924 ARG A N 1
ATOM 7058 C CA . ARG A 1 924 ? 22.276 5.789 -21.177 1.00 94.44 924 ARG A CA 1
ATOM 7059 C C . ARG A 1 924 ? 22.725 4.805 -20.085 1.00 94.44 924 ARG A C 1
ATOM 7061 O O . ARG A 1 924 ? 23.865 4.346 -20.139 1.00 94.44 924 ARG A O 1
ATOM 7068 N N . VAL A 1 925 ? 21.892 4.547 -19.079 1.00 95.94 925 VAL A N 1
ATOM 7069 C CA . VAL A 1 925 ? 22.206 3.677 -17.930 1.00 95.94 925 VAL A CA 1
ATOM 7070 C C . VAL A 1 925 ? 21.754 2.242 -18.188 1.00 95.94 925 VAL A C 1
ATOM 7072 O O . VAL A 1 925 ? 22.466 1.322 -17.797 1.00 95.94 925 VAL A O 1
ATOM 7075 N N . THR A 1 926 ? 20.622 2.059 -18.877 1.00 98.19 926 THR A N 1
ATOM 7076 C CA . THR A 1 926 ? 20.021 0.743 -19.159 1.00 98.19 926 THR A CA 1
ATOM 7077 C C . THR A 1 926 ? 19.934 0.411 -20.666 1.00 98.19 926 THR A C 1
ATOM 7079 O O . THR A 1 926 ? 18.850 0.121 -21.190 1.00 98.19 926 THR A O 1
ATOM 7082 N N . PRO A 1 927 ? 21.053 0.468 -21.421 1.00 98.44 927 PRO A N 1
ATOM 7083 C CA . PRO A 1 927 ? 21.028 0.279 -22.870 1.00 98.44 927 PRO A CA 1
ATOM 7084 C C . PRO A 1 927 ? 20.581 -1.127 -23.294 1.00 98.44 927 PRO A C 1
ATOM 7086 O O . PRO A 1 927 ? 19.985 -1.265 -24.360 1.00 98.44 927 PRO A O 1
ATOM 7089 N N . ASN A 1 928 ? 20.832 -2.176 -22.502 1.00 98.75 928 ASN A N 1
ATOM 7090 C CA . ASN A 1 928 ? 20.381 -3.527 -22.843 1.00 98.75 928 ASN A CA 1
ATOM 7091 C C . ASN A 1 928 ? 18.873 -3.689 -22.624 1.00 98.75 928 ASN A C 1
ATOM 7093 O O . ASN A 1 928 ? 18.208 -4.253 -23.487 1.00 98.75 928 ASN A O 1
ATOM 7097 N N . GLN A 1 929 ? 18.314 -3.166 -21.532 1.00 98.44 929 GLN A N 1
ATOM 7098 C CA . GLN A 1 929 ? 16.869 -3.186 -21.280 1.00 98.44 929 GLN A CA 1
ATOM 7099 C C . GLN A 1 929 ? 16.107 -2.370 -22.343 1.00 98.44 929 GLN A C 1
ATOM 7101 O O . GLN A 1 929 ? 15.103 -2.839 -22.884 1.00 98.44 929 GLN A O 1
ATOM 7106 N N . HIS A 1 930 ? 16.642 -1.214 -22.750 1.00 98.56 930 HIS A N 1
ATOM 7107 C CA . HIS A 1 930 ? 16.117 -0.444 -23.884 1.00 98.56 930 HIS A CA 1
ATOM 7108 C C . HIS A 1 930 ? 16.225 -1.204 -25.211 1.00 98.56 930 HIS A C 1
ATOM 7110 O O . HIS A 1 930 ? 15.275 -1.205 -25.996 1.00 98.56 930 HIS A O 1
ATOM 7116 N N . ALA A 1 931 ? 17.344 -1.887 -25.471 1.00 98.50 931 ALA A N 1
ATOM 7117 C CA . ALA A 1 931 ? 17.495 -2.721 -26.661 1.00 98.50 931 ALA A CA 1
ATOM 7118 C C . ALA A 1 931 ? 16.515 -3.907 -26.667 1.00 98.50 931 ALA A C 1
ATOM 7120 O O . ALA A 1 931 ? 15.962 -4.218 -27.717 1.00 98.50 931 ALA A O 1
ATOM 7121 N N . LEU A 1 932 ? 16.233 -4.530 -25.516 1.00 98.44 932 LEU A N 1
ATOM 7122 C CA . LEU A 1 932 ? 15.240 -5.603 -25.403 1.00 98.44 932 LEU A CA 1
ATOM 7123 C C . LEU A 1 932 ? 13.826 -5.103 -25.721 1.00 98.44 932 LEU A C 1
ATOM 7125 O O . LEU A 1 932 ? 13.139 -5.729 -26.528 1.00 98.44 932 LEU A O 1
ATOM 7129 N N . ALA A 1 933 ? 13.418 -3.960 -25.163 1.00 98.06 933 ALA A N 1
ATOM 7130 C CA . ALA A 1 933 ? 12.118 -3.355 -25.454 1.00 98.06 933 ALA A CA 1
ATOM 7131 C C . ALA A 1 933 ? 11.979 -2.923 -26.931 1.00 98.06 933 ALA A C 1
ATOM 7133 O O . ALA A 1 933 ? 10.923 -3.104 -27.534 1.00 98.06 933 ALA A O 1
ATOM 7134 N N . ASN A 1 934 ? 13.054 -2.404 -27.540 1.00 97.31 934 ASN A N 1
ATOM 7135 C CA . ASN A 1 934 ? 13.082 -2.042 -28.962 1.00 97.31 934 ASN A CA 1
ATOM 7136 C C . ASN A 1 934 ? 13.098 -3.259 -29.903 1.00 97.31 934 ASN A C 1
ATOM 7138 O O . ASN A 1 934 ? 12.471 -3.226 -30.962 1.00 97.31 934 ASN A O 1
ATOM 7142 N N . GLU A 1 935 ? 13.845 -4.319 -29.579 1.00 97.31 935 GLU A N 1
ATOM 7143 C CA . GLU A 1 935 ? 13.988 -5.487 -30.455 1.00 97.31 935 GLU A CA 1
ATOM 7144 C C . GLU A 1 935 ? 12.839 -6.486 -30.329 1.00 97.31 935 GLU A C 1
ATOM 7146 O O . GLU A 1 935 ? 12.444 -7.046 -31.352 1.00 97.31 935 GLU A O 1
ATOM 7151 N N . PHE A 1 936 ? 12.301 -6.711 -29.127 1.00 98.00 936 PHE A N 1
ATOM 7152 C CA . PHE A 1 936 ? 11.226 -7.671 -28.860 1.00 98.00 936 PHE A CA 1
ATOM 7153 C C . PHE A 1 936 ? 9.869 -6.968 -28.711 1.00 98.00 936 PHE A C 1
ATOM 7155 O O . PHE A 1 936 ? 9.258 -6.588 -29.716 1.00 98.00 936 PHE A O 1
ATOM 7162 N N . VAL A 1 937 ? 9.402 -6.806 -27.469 1.00 98.31 937 VAL A N 1
ATOM 7163 C CA . VAL A 1 937 ? 8.116 -6.200 -27.119 1.00 98.31 937 VAL A CA 1
ATOM 7164 C C . VAL A 1 937 ? 8.335 -5.112 -26.074 1.00 98.31 937 VAL A C 1
ATOM 7166 O O . VAL A 1 937 ? 8.895 -5.383 -25.012 1.00 98.31 937 VAL A O 1
ATOM 7169 N N . LEU A 1 938 ? 7.844 -3.905 -26.351 1.00 98.44 938 LEU A N 1
ATOM 7170 C CA . LEU A 1 938 ? 7.666 -2.860 -25.349 1.00 98.44 938 LEU A CA 1
ATOM 7171 C C . LEU A 1 938 ? 6.333 -3.089 -24.621 1.00 98.44 938 LEU A C 1
ATOM 7173 O O . LEU A 1 938 ? 5.269 -3.056 -25.244 1.00 98.44 938 LEU A O 1
ATOM 7177 N N . LEU A 1 939 ? 6.409 -3.319 -23.310 1.00 98.00 939 LEU A N 1
ATOM 7178 C CA . LEU A 1 939 ? 5.264 -3.469 -22.413 1.00 98.00 939 LEU A CA 1
ATOM 7179 C C . LEU A 1 939 ? 5.068 -2.170 -21.626 1.00 98.00 939 LEU A C 1
ATOM 7181 O O . LEU A 1 939 ? 5.730 -1.956 -20.614 1.00 98.00 939 LEU A O 1
ATOM 7185 N N . ASP A 1 940 ? 4.172 -1.292 -22.083 1.00 94.44 940 ASP A N 1
ATOM 7186 C CA . ASP A 1 940 ? 3.921 0.003 -21.429 1.00 94.44 940 ASP A CA 1
ATOM 7187 C C . ASP A 1 940 ? 2.747 -0.006 -20.436 1.00 94.44 940 ASP A C 1
ATOM 7189 O O . ASP A 1 940 ? 2.446 1.019 -19.819 1.00 94.44 940 ASP A O 1
ATOM 7193 N N . ASN A 1 941 ? 2.107 -1.161 -20.245 1.00 95.25 941 ASN A N 1
ATOM 7194 C CA . ASN A 1 941 ? 0.900 -1.331 -19.434 1.00 95.25 941 ASN A CA 1
ATOM 7195 C C . ASN A 1 941 ? 0.991 -2.563 -18.504 1.00 95.25 941 ASN A C 1
ATOM 7197 O O . ASN A 1 941 ? 0.023 -3.309 -18.344 1.00 95.25 941 ASN A O 1
ATOM 7201 N N . PHE A 1 942 ? 2.181 -2.790 -17.934 1.00 97.56 942 PHE A N 1
ATOM 7202 C CA . PHE A 1 942 ? 2.474 -3.860 -16.977 1.00 97.56 942 PHE A CA 1
ATOM 7203 C C . PHE A 1 942 ? 2.482 -3.345 -15.529 1.00 97.56 942 PHE A C 1
ATOM 7205 O O . PHE A 1 942 ? 3.045 -2.284 -15.248 1.00 97.56 942 PHE A O 1
ATOM 7212 N N . TYR A 1 943 ? 1.891 -4.109 -14.611 1.00 96.06 943 TYR A N 1
ATOM 7213 C CA . TYR A 1 943 ? 1.791 -3.777 -13.187 1.00 96.06 943 TYR A CA 1
ATOM 7214 C C . TYR A 1 943 ? 2.307 -4.936 -12.331 1.00 96.06 943 TYR A C 1
ATOM 7216 O O . TYR A 1 943 ? 1.968 -6.089 -12.582 1.00 96.06 943 TYR A O 1
ATOM 7224 N N . VAL A 1 944 ? 3.081 -4.659 -11.289 1.00 95.31 944 VAL A N 1
ATOM 7225 C CA . VAL A 1 944 ? 3.284 -5.670 -10.245 1.00 95.31 944 VAL A CA 1
ATOM 7226 C C . VAL A 1 944 ? 1.985 -5.856 -9.457 1.00 95.31 944 VAL A C 1
ATOM 7228 O O . VAL A 1 944 ? 1.218 -4.911 -9.286 1.00 95.31 944 VAL A O 1
ATOM 7231 N N . ASP A 1 945 ? 1.712 -7.067 -8.978 1.00 94.12 945 ASP A N 1
ATOM 7232 C CA . ASP A 1 945 ? 0.539 -7.314 -8.119 1.00 94.12 945 ASP A CA 1
ATOM 7233 C C . ASP A 1 945 ? 0.804 -6.971 -6.627 1.00 94.12 945 ASP A C 1
ATOM 7235 O O . ASP A 1 945 ? -0.097 -7.096 -5.799 1.00 94.12 945 ASP A O 1
ATOM 7239 N N . ALA A 1 946 ? 2.026 -6.531 -6.297 1.00 92.19 946 ALA A N 1
ATOM 7240 C CA . ALA A 1 946 ? 2.565 -6.353 -4.945 1.00 92.19 946 ALA A CA 1
ATOM 7241 C C . ALA A 1 946 ? 2.856 -4.886 -4.575 1.00 92.19 946 ALA A C 1
ATOM 7243 O O . ALA A 1 946 ? 3.106 -4.057 -5.456 1.00 92.19 946 ALA A O 1
ATOM 7244 N N . GLU A 1 947 ? 2.890 -4.580 -3.273 1.00 85.69 947 GLU A N 1
ATOM 7245 C CA . GLU A 1 947 ? 3.240 -3.244 -2.758 1.00 85.69 947 GLU A CA 1
ATOM 7246 C C . GLU A 1 947 ? 4.684 -3.110 -2.261 1.00 85.69 947 GLU A C 1
ATOM 7248 O O . GLU A 1 947 ? 5.242 -2.016 -2.362 1.00 85.69 947 GLU A O 1
ATOM 7253 N N . VAL A 1 948 ? 5.275 -4.173 -1.706 1.00 85.25 948 VAL A N 1
ATOM 7254 C CA . VAL A 1 948 ? 6.689 -4.213 -1.296 1.00 85.25 948 VAL A CA 1
ATOM 7255 C C . VAL A 1 948 ? 7.287 -5.603 -1.513 1.00 85.25 948 VAL A C 1
ATOM 7257 O O . VAL A 1 948 ? 6.582 -6.608 -1.535 1.00 85.25 948 VAL A O 1
ATOM 7260 N N . SER A 1 949 ? 8.608 -5.700 -1.558 1.00 88.56 949 SER A N 1
ATOM 7261 C CA . SER A 1 949 ? 9.409 -6.916 -1.768 1.00 88.56 949 SER A CA 1
ATOM 7262 C C . SER A 1 949 ? 9.011 -8.104 -0.867 1.00 88.56 949 SER A C 1
ATOM 7264 O O . SER A 1 949 ? 9.094 -9.271 -1.258 1.00 88.56 949 SER A O 1
ATOM 7266 N N . SER A 1 950 ? 8.530 -7.830 0.358 1.00 86.56 950 SER A N 1
ATOM 7267 C CA . SER A 1 950 ? 8.071 -8.866 1.307 1.00 86.56 950 SER A CA 1
ATOM 7268 C C . SER A 1 950 ? 6.783 -9.583 0.888 1.00 86.56 950 SER A C 1
ATOM 7270 O O . SER A 1 950 ? 6.532 -10.680 1.397 1.00 86.56 950 SER A O 1
ATOM 7272 N N . ASP A 1 951 ? 5.972 -8.989 0.017 1.00 91.25 951 ASP A N 1
ATOM 7273 C CA . ASP A 1 951 ? 4.885 -9.659 -0.694 1.00 91.25 951 ASP A CA 1
ATOM 7274 C C . ASP A 1 951 ? 5.210 -9.861 -2.187 1.00 91.25 951 ASP A C 1
ATOM 7276 O O . ASP A 1 951 ? 4.771 -10.861 -2.748 1.00 91.25 951 ASP A O 1
ATOM 7280 N N . GLY A 1 952 ? 6.075 -9.038 -2.791 1.00 93.88 952 GLY A N 1
ATOM 7281 C CA . GLY A 1 952 ? 6.562 -9.122 -4.177 1.00 93.88 952 GLY A CA 1
ATOM 7282 C C . GLY A 1 952 ? 7.143 -10.477 -4.569 1.00 93.88 952 GLY A C 1
ATOM 7283 O O . GLY A 1 952 ? 6.688 -11.087 -5.541 1.00 93.88 952 GLY A O 1
ATOM 7284 N N . HIS A 1 953 ? 8.063 -11.034 -3.774 1.00 94.44 953 HIS A N 1
ATOM 7285 C CA . HIS A 1 953 ? 8.581 -12.390 -4.016 1.00 94.44 953 HIS A CA 1
ATOM 7286 C C . HIS A 1 953 ? 7.511 -13.484 -3.865 1.00 94.44 953 HIS A C 1
ATOM 7288 O O . HIS A 1 953 ? 7.553 -14.498 -4.567 1.00 94.44 953 HIS A O 1
ATOM 7294 N N . ASN A 1 954 ? 6.536 -13.298 -2.971 1.00 94.31 954 ASN A N 1
ATOM 7295 C CA . ASN A 1 954 ? 5.452 -14.258 -2.754 1.00 94.31 954 ASN A CA 1
ATOM 7296 C C . ASN A 1 954 ? 4.415 -14.202 -3.890 1.00 94.31 954 ASN A C 1
ATOM 7298 O O . ASN A 1 954 ? 4.086 -15.247 -4.449 1.00 94.31 954 ASN A O 1
ATOM 7302 N N . TRP A 1 955 ? 3.988 -13.009 -4.312 1.00 96.06 955 TRP A N 1
ATOM 7303 C CA . TRP A 1 955 ? 3.190 -12.782 -5.521 1.00 96.06 955 TRP A CA 1
ATOM 7304 C C . TRP A 1 955 ? 3.876 -13.369 -6.751 1.00 96.06 955 TRP A C 1
ATOM 7306 O O . TRP A 1 955 ? 3.271 -14.157 -7.478 1.00 96.06 955 TRP A O 1
ATOM 7316 N N . SER A 1 956 ? 5.160 -13.053 -6.935 1.00 96.69 956 SER A N 1
ATOM 7317 C CA . SER A 1 956 ? 5.957 -13.494 -8.079 1.00 96.69 956 SER A CA 1
ATOM 7318 C C . SER A 1 956 ? 6.147 -15.005 -8.152 1.00 96.69 956 SER A C 1
ATOM 7320 O O . SER A 1 956 ? 6.357 -15.499 -9.253 1.00 96.69 956 SER A O 1
ATOM 7322 N N . MET A 1 957 ? 6.042 -15.748 -7.044 1.00 97.19 957 MET A N 1
ATOM 7323 C CA . MET A 1 957 ? 6.232 -17.209 -7.023 1.00 97.19 957 MET A CA 1
ATOM 7324 C C . MET A 1 957 ? 4.962 -18.015 -6.716 1.00 97.19 957 MET A C 1
ATOM 7326 O O . MET A 1 957 ? 4.969 -19.228 -6.916 1.00 97.19 957 MET A O 1
ATOM 7330 N N . GLY A 1 958 ? 3.889 -17.389 -6.225 1.00 95.56 958 GLY A N 1
ATOM 7331 C CA . GLY A 1 958 ? 2.678 -18.060 -5.728 1.00 95.56 958 GLY A CA 1
ATOM 7332 C C . GLY A 1 958 ? 1.351 -17.411 -6.140 1.00 95.56 958 GLY A C 1
ATOM 7333 O O . GLY A 1 958 ? 0.303 -17.851 -5.673 1.00 95.56 958 GLY A O 1
ATOM 7334 N N . ALA A 1 959 ? 1.379 -16.380 -6.994 1.00 95.81 959 ALA A N 1
ATOM 7335 C CA . ALA A 1 959 ? 0.209 -15.709 -7.577 1.00 95.81 959 ALA A CA 1
ATOM 7336 C C . ALA A 1 959 ? -0.810 -15.100 -6.588 1.00 95.81 959 ALA A C 1
ATOM 7338 O O . ALA A 1 959 ? -1.943 -14.823 -6.981 1.00 95.81 959 ALA A O 1
ATOM 7339 N N . TYR A 1 960 ? -0.432 -14.919 -5.321 1.00 94.38 960 TYR A N 1
ATOM 7340 C CA . TYR A 1 960 ? -1.070 -14.038 -4.334 1.00 94.38 960 TYR A CA 1
ATOM 7341 C C . TYR A 1 960 ? -0.124 -13.818 -3.144 1.00 94.38 960 TYR A C 1
ATOM 7343 O O . TYR A 1 960 ? 0.889 -14.513 -3.020 1.00 94.38 960 TYR A O 1
ATOM 7351 N N . ALA A 1 961 ? -0.456 -12.889 -2.250 1.00 93.25 961 ALA A N 1
ATOM 7352 C CA . ALA A 1 961 ? 0.147 -12.796 -0.923 1.00 93.25 961 ALA A CA 1
ATOM 7353 C C . ALA A 1 961 ? -0.843 -13.280 0.144 1.00 93.25 961 ALA A C 1
ATOM 7355 O O . ALA A 1 961 ? -2.047 -13.054 0.045 1.00 93.25 961 ALA A O 1
ATOM 7356 N N . THR A 1 962 ? -0.345 -13.965 1.173 1.00 94.88 962 THR A N 1
ATOM 7357 C CA . THR A 1 962 ? -1.196 -14.473 2.257 1.00 94.88 962 THR A CA 1
ATOM 7358 C C . THR A 1 962 ? -1.750 -13.337 3.118 1.00 94.88 962 THR A C 1
ATOM 7360 O O . THR A 1 962 ? -1.108 -12.298 3.288 1.00 94.88 962 THR A O 1
ATOM 7363 N N . ASP A 1 963 ? -2.912 -13.560 3.742 1.00 94.38 963 ASP A N 1
ATOM 7364 C CA . ASP A 1 963 ? -3.497 -12.621 4.715 1.00 94.38 963 ASP A CA 1
ATOM 7365 C C . ASP A 1 963 ? -2.532 -12.303 5.874 1.00 94.38 963 ASP A C 1
ATOM 7367 O O . ASP A 1 963 ? -2.554 -11.200 6.421 1.00 94.38 963 ASP A O 1
ATOM 7371 N N . TYR A 1 964 ? -1.640 -13.244 6.204 1.00 95.06 964 TYR A N 1
ATOM 7372 C CA . TYR A 1 964 ? -0.524 -13.027 7.112 1.00 95.06 964 TYR A CA 1
ATOM 7373 C C . TYR A 1 964 ? 0.435 -11.944 6.603 1.00 95.06 964 TYR A C 1
ATOM 7375 O O . TYR A 1 964 ? 0.700 -10.992 7.338 1.00 95.06 964 TYR A O 1
ATOM 7383 N N . LEU A 1 965 ? 0.945 -12.040 5.370 1.00 93.69 965 LEU A N 1
ATOM 7384 C CA . LEU A 1 965 ? 1.880 -11.050 4.819 1.00 93.69 965 LEU A CA 1
ATOM 7385 C C . LEU A 1 965 ? 1.230 -9.668 4.701 1.00 93.69 965 LEU A C 1
ATOM 7387 O O . LEU A 1 965 ? 1.736 -8.714 5.292 1.00 93.69 965 LEU A O 1
ATOM 7391 N N . GLU A 1 966 ? 0.065 -9.593 4.056 1.00 93.69 966 GLU A N 1
ATOM 7392 C CA . GLU A 1 966 ? -0.749 -8.377 3.871 1.00 93.69 966 GLU A CA 1
ATOM 7393 C C . GLU A 1 966 ? -1.042 -7.633 5.192 1.00 93.69 966 GLU A C 1
ATOM 7395 O O . GLU A 1 966 ? -1.069 -6.403 5.250 1.00 93.69 966 GLU A O 1
ATOM 7400 N N . LYS A 1 967 ? -1.208 -8.363 6.304 1.00 93.75 967 LYS A N 1
ATOM 7401 C CA . LYS A 1 967 ? -1.414 -7.767 7.636 1.00 93.75 967 LYS A CA 1
ATOM 7402 C C . LYS A 1 967 ? -0.125 -7.467 8.402 1.00 93.75 967 LYS A C 1
ATOM 7404 O O . LYS A 1 967 ? -0.201 -6.760 9.409 1.00 93.75 967 LYS A O 1
ATOM 7409 N N . THR A 1 968 ? 1.032 -8.008 8.012 1.00 92.19 968 THR A N 1
ATOM 7410 C CA . THR A 1 968 ? 2.273 -7.953 8.812 1.00 92.19 968 THR A CA 1
ATOM 7411 C C . THR A 1 968 ? 3.360 -7.058 8.235 1.00 92.19 968 THR A C 1
ATOM 7413 O O . THR A 1 968 ? 3.973 -6.316 9.016 1.00 92.19 968 THR A O 1
ATOM 7416 N N . TRP A 1 969 ? 3.568 -7.055 6.914 1.00 90.12 969 TRP A N 1
ATOM 7417 C CA . TRP A 1 969 ? 4.596 -6.226 6.278 1.00 90.12 969 TRP A CA 1
ATOM 7418 C C . TRP A 1 969 ? 4.469 -4.725 6.618 1.00 90.12 969 TRP A C 1
ATOM 7420 O O . TRP A 1 969 ? 5.504 -4.129 6.942 1.00 90.12 969 TRP A O 1
ATOM 7430 N N . PRO A 1 970 ? 3.266 -4.104 6.733 1.00 87.50 970 PRO A N 1
ATOM 7431 C CA . PRO A 1 970 ? 3.156 -2.663 7.004 1.00 87.50 970 PRO A CA 1
ATOM 7432 C C . PRO A 1 970 ? 3.691 -2.250 8.382 1.00 87.50 970 PRO A C 1
ATOM 7434 O O . PRO A 1 970 ? 4.055 -1.094 8.606 1.00 87.50 970 PRO A O 1
ATOM 7437 N N . THR A 1 971 ? 3.782 -3.196 9.325 1.00 84.19 971 THR A N 1
ATOM 7438 C CA . THR A 1 971 ? 4.376 -2.943 10.647 1.00 84.19 971 THR A CA 1
ATOM 7439 C C . THR A 1 971 ? 5.910 -2.978 10.593 1.00 84.19 971 THR A C 1
ATOM 7441 O O . THR A 1 971 ? 6.567 -2.230 11.323 1.00 84.19 971 THR A O 1
ATOM 7444 N N . GLY A 1 972 ? 6.476 -3.810 9.711 1.00 79.38 972 GLY A N 1
ATOM 7445 C CA . GLY A 1 972 ? 7.913 -3.883 9.446 1.00 79.38 972 GLY A CA 1
ATOM 7446 C C . GLY A 1 972 ? 8.418 -2.641 8.712 1.00 79.38 972 GLY A C 1
ATOM 7447 O O . GLY A 1 972 ? 9.221 -1.896 9.275 1.00 79.38 972 GLY A O 1
ATOM 7448 N N . TYR A 1 973 ? 7.891 -2.392 7.508 1.00 75.69 973 TYR A N 1
ATOM 7449 C CA . TYR A 1 973 ? 8.305 -1.284 6.631 1.00 75.69 973 TYR A CA 1
ATOM 7450 C C . TYR A 1 973 ? 8.019 0.089 7.257 1.00 75.69 973 TYR A C 1
ATOM 7452 O O . TYR A 1 973 ? 8.889 0.956 7.264 1.00 75.69 973 TYR A O 1
ATOM 7460 N N . GLY A 1 974 ? 6.880 0.250 7.947 1.00 74.50 974 GLY A N 1
ATOM 7461 C CA . GLY A 1 974 ? 6.555 1.459 8.721 1.00 74.50 974 GLY A CA 1
ATOM 7462 C C . GLY A 1 974 ? 7.413 1.684 9.981 1.00 74.50 974 GLY A C 1
ATOM 7463 O O . GLY A 1 974 ? 7.043 2.469 10.855 1.00 74.50 974 GLY A O 1
ATOM 7464 N N . GLY A 1 975 ? 8.523 0.954 10.151 1.00 76.56 975 GLY A N 1
ATOM 7465 C CA . GLY A 1 975 ? 9.495 1.137 11.234 1.00 76.56 975 GLY A CA 1
ATOM 7466 C C . GLY A 1 975 ? 8.999 0.753 12.634 1.00 76.56 975 GLY A C 1
ATOM 7467 O O . GLY A 1 975 ? 9.661 1.046 13.634 1.00 76.56 975 GLY A O 1
ATOM 7468 N N . ARG A 1 976 ? 7.840 0.091 12.755 1.00 84.19 976 ARG A N 1
ATOM 7469 C CA . ARG A 1 976 ? 7.225 -0.236 14.057 1.00 84.19 976 ARG A CA 1
ATOM 7470 C C . ARG A 1 976 ? 7.789 -1.515 14.679 1.00 84.19 976 ARG A C 1
ATOM 7472 O O . ARG A 1 976 ? 7.554 -1.761 15.867 1.00 84.19 976 ARG A O 1
ATOM 7479 N N . GLY A 1 977 ? 8.588 -2.267 13.926 1.00 84.44 977 GLY A N 1
ATOM 7480 C CA . GLY A 1 977 ? 9.222 -3.529 14.312 1.00 84.44 977 GLY A CA 1
ATOM 7481 C C . GLY A 1 977 ? 8.498 -4.732 13.708 1.00 84.44 977 GLY A C 1
ATOM 7482 O O . GLY A 1 977 ? 7.444 -4.588 13.100 1.00 84.44 977 GLY A O 1
ATOM 7483 N N . GLY A 1 978 ? 9.040 -5.927 13.908 1.00 85.44 978 GLY A N 1
ATOM 7484 C CA . GLY A 1 978 ? 8.606 -7.138 13.212 1.00 85.44 978 GLY A CA 1
ATOM 7485 C C . GLY A 1 978 ? 9.799 -7.855 12.589 1.00 85.44 978 GLY A C 1
ATOM 7486 O O . GLY A 1 978 ? 10.948 -7.470 12.799 1.00 85.44 978 GLY A O 1
ATOM 7487 N N . SER A 1 979 ? 9.533 -8.932 11.861 1.00 83.12 979 SER A N 1
ATOM 7488 C CA . SER A 1 979 ? 10.542 -9.684 11.106 1.00 83.12 979 SER A CA 1
ATOM 7489 C C . SER A 1 979 ? 10.185 -9.648 9.618 1.00 83.12 979 SER A C 1
ATOM 7491 O O . SER A 1 979 ? 9.059 -9.301 9.271 1.00 83.12 979 SER A O 1
ATOM 7493 N N . TYR A 1 980 ? 11.157 -9.933 8.750 1.00 86.38 980 TYR A N 1
ATOM 7494 C CA . TYR A 1 980 ? 10.882 -10.173 7.334 1.00 86.38 980 TYR A CA 1
ATOM 7495 C C . TYR A 1 980 ? 10.446 -11.632 7.202 1.00 86.38 980 TYR A C 1
ATOM 7497 O O . TYR A 1 980 ? 11.239 -12.534 7.492 1.00 86.38 980 TYR A O 1
ATOM 7505 N N . ASP A 1 981 ? 9.189 -11.840 6.818 1.00 90.06 981 ASP A N 1
ATOM 7506 C CA . ASP A 1 981 ? 8.509 -13.132 6.952 1.00 90.06 981 ASP A CA 1
ATOM 7507 C C . ASP A 1 981 ? 8.224 -13.809 5.591 1.00 90.06 981 ASP A C 1
ATOM 7509 O O . ASP A 1 981 ? 8.005 -15.022 5.562 1.00 90.06 981 ASP A O 1
ATOM 7513 N N . GLY A 1 982 ? 8.305 -13.057 4.480 1.00 91.56 982 GLY A N 1
ATOM 7514 C CA . GLY A 1 982 ? 8.207 -13.546 3.092 1.00 91.56 982 GLY A CA 1
ATOM 7515 C C . GLY A 1 982 ? 9.413 -14.385 2.642 1.00 91.56 982 GLY A C 1
ATOM 7516 O O . GLY A 1 982 ? 10.239 -14.783 3.465 1.00 91.56 982 GLY A O 1
ATOM 7517 N N . GLU A 1 983 ? 9.518 -14.703 1.347 1.00 92.00 983 GLU A N 1
ATOM 7518 C CA . GLU A 1 983 ? 10.531 -15.626 0.772 1.00 92.00 983 GLU A CA 1
ATOM 7519 C C . GLU A 1 983 ? 10.585 -17.013 1.464 1.00 92.00 983 GLU A C 1
ATOM 7521 O O . GLU A 1 983 ? 11.612 -17.701 1.463 1.00 92.00 983 GLU A O 1
ATOM 7526 N N . GLY A 1 984 ? 9.500 -17.429 2.124 1.00 92.25 984 GLY A N 1
ATOM 7527 C CA . GLY A 1 984 ? 9.463 -18.645 2.941 1.00 92.25 984 GLY A CA 1
ATOM 7528 C C . GLY A 1 984 ? 10.290 -18.580 4.232 1.00 92.25 984 GLY A C 1
ATOM 7529 O O . GLY A 1 984 ? 10.684 -19.624 4.753 1.00 92.25 984 GLY A O 1
ATOM 7530 N N . ASN A 1 985 ? 10.571 -17.383 4.768 1.00 91.75 985 ASN A N 1
ATOM 7531 C CA . ASN A 1 985 ? 11.240 -17.233 6.067 1.00 91.75 985 ASN A CA 1
ATOM 7532 C C . ASN A 1 985 ? 10.339 -17.659 7.252 1.00 91.75 985 ASN A C 1
ATOM 7534 O O . ASN A 1 985 ? 10.873 -18.043 8.298 1.00 91.75 985 ASN A O 1
ATOM 7538 N N . ARG A 1 986 ? 9.002 -17.653 7.100 1.00 91.94 986 ARG A N 1
ATOM 7539 C CA . ARG A 1 986 ? 8.035 -18.277 8.030 1.00 91.94 986 ARG A CA 1
ATOM 7540 C C . ARG A 1 986 ? 7.004 -19.125 7.288 1.00 91.94 986 ARG A C 1
ATOM 7542 O O . ARG A 1 986 ? 6.574 -18.785 6.195 1.00 91.94 986 ARG A O 1
ATOM 7549 N N . GLU A 1 987 ? 6.575 -20.213 7.923 1.00 92.81 987 GLU A N 1
ATOM 7550 C CA . GLU A 1 987 ? 5.644 -21.183 7.330 1.00 92.81 987 GLU A CA 1
ATOM 7551 C C . GLU A 1 987 ? 4.221 -20.621 7.171 1.00 92.81 987 GLU A C 1
ATOM 7553 O O . GLU A 1 987 ? 3.631 -20.767 6.107 1.00 92.81 987 GLU A O 1
ATOM 7558 N N . VAL A 1 988 ? 3.727 -19.873 8.167 1.00 93.38 988 VAL A N 1
ATOM 7559 C CA . VAL A 1 988 ? 2.414 -19.189 8.141 1.00 93.38 988 VAL A CA 1
ATOM 7560 C C . VAL A 1 988 ? 2.283 -18.137 7.024 1.00 93.38 988 VAL A C 1
ATOM 7562 O O . VAL A 1 988 ? 1.176 -17.805 6.618 1.00 93.38 988 VAL A O 1
ATOM 7565 N N . ALA A 1 989 ? 3.403 -17.641 6.486 1.00 94.38 989 ALA A N 1
ATOM 7566 C CA . ALA A 1 989 ? 3.418 -16.686 5.379 1.00 94.38 989 ALA A CA 1
ATOM 7567 C C . ALA A 1 989 ? 3.277 -17.345 3.990 1.00 94.38 989 ALA A C 1
ATOM 7569 O O . ALA A 1 989 ? 3.106 -16.629 3.001 1.00 94.38 989 ALA A O 1
ATOM 7570 N N . ASN A 1 990 ? 3.360 -18.678 3.891 1.00 94.69 990 ASN A N 1
ATOM 7571 C CA . ASN A 1 990 ? 3.396 -19.396 2.617 1.00 94.69 990 ASN A CA 1
ATOM 7572 C C . ASN A 1 990 ? 2.007 -19.630 2.007 1.00 94.69 990 ASN A C 1
ATOM 7574 O O . ASN A 1 990 ? 1.037 -19.974 2.683 1.00 94.69 990 ASN A O 1
ATOM 7578 N N . ASN A 1 991 ? 1.950 -19.520 0.683 1.00 93.75 991 ASN A N 1
ATOM 7579 C CA . ASN A 1 991 ? 0.764 -19.760 -0.127 1.00 93.75 991 ASN A CA 1
ATOM 7580 C C . ASN A 1 991 ? 0.245 -21.200 0.039 1.00 93.75 991 ASN A C 1
ATOM 7582 O O . ASN A 1 991 ? 1.019 -22.163 0.105 1.00 93.75 991 ASN A O 1
ATOM 7586 N N . LYS A 1 992 ? -1.080 -21.367 0.086 1.00 89.50 992 LYS A N 1
ATOM 7587 C CA . LYS A 1 992 ? -1.731 -22.664 0.279 1.00 89.50 992 LYS A CA 1
ATOM 7588 C C . LYS A 1 992 ? -1.463 -23.585 -0.908 1.00 89.50 992 LYS A C 1
ATOM 7590 O O . LYS A 1 992 ? -1.978 -23.397 -2.005 1.00 89.50 992 LYS A O 1
ATOM 7595 N N . GLY A 1 993 ? -0.695 -24.641 -0.650 1.00 88.94 993 GLY A N 1
ATOM 7596 C CA . GLY A 1 993 ? -0.222 -25.577 -1.671 1.00 88.94 993 GLY A CA 1
ATOM 7597 C C . GLY A 1 993 ? 1.216 -25.329 -2.135 1.00 88.94 993 GLY A C 1
ATOM 7598 O O . GLY A 1 993 ? 1.719 -26.138 -2.916 1.00 88.94 993 GLY A O 1
ATOM 7599 N N . GLY A 1 994 ? 1.888 -24.294 -1.628 1.00 95.06 994 GLY A N 1
ATOM 7600 C CA . GLY A 1 994 ? 3.254 -23.927 -1.990 1.00 95.06 994 GLY A CA 1
ATOM 7601 C C . GLY A 1 994 ? 3.319 -22.959 -3.170 1.00 95.06 994 GLY A C 1
ATOM 7602 O O . GLY A 1 994 ? 2.372 -22.230 -3.452 1.00 95.06 994 GLY A O 1
ATOM 7603 N N . PHE A 1 995 ? 4.462 -22.957 -3.847 1.00 97.75 995 PHE A N 1
ATOM 7604 C CA . PHE A 1 995 ? 4.813 -22.018 -4.911 1.00 97.75 995 PHE A CA 1
ATOM 7605 C C . PHE A 1 995 ? 4.899 -22.729 -6.275 1.00 97.75 995 PHE A C 1
ATOM 7607 O O . PHE A 1 995 ? 4.705 -23.945 -6.389 1.00 97.75 995 PHE A O 1
ATOM 7614 N N . ILE A 1 996 ? 5.254 -21.996 -7.331 1.00 98.19 996 ILE A N 1
ATOM 7615 C CA . ILE A 1 996 ? 5.378 -22.524 -8.697 1.00 98.19 996 ILE A CA 1
ATOM 7616 C C . ILE A 1 996 ? 6.344 -23.719 -8.799 1.00 98.19 996 ILE A C 1
ATOM 7618 O O . ILE A 1 996 ? 6.128 -24.612 -9.616 1.00 98.19 996 ILE A O 1
ATOM 7622 N N . TRP A 1 997 ? 7.357 -23.817 -7.930 1.00 98.56 997 TRP A N 1
ATOM 7623 C CA . TRP A 1 997 ? 8.238 -24.991 -7.851 1.00 98.56 997 TRP A CA 1
ATOM 7624 C C . TRP A 1 997 ? 7.521 -26.243 -7.316 1.00 98.56 997 TRP A C 1
ATOM 7626 O O . TRP A 1 997 ? 7.723 -27.331 -7.857 1.00 98.56 997 TRP A O 1
ATOM 7636 N N . ASP A 1 998 ? 6.634 -26.110 -6.324 1.00 98.31 998 ASP A N 1
ATOM 7637 C CA . ASP A 1 998 ? 5.764 -27.199 -5.857 1.00 98.31 998 ASP A CA 1
ATOM 7638 C C . ASP A 1 998 ? 4.795 -27.631 -6.961 1.00 98.31 998 ASP A C 1
ATOM 7640 O O . ASP A 1 998 ? 4.538 -28.821 -7.142 1.00 98.31 998 ASP A O 1
ATOM 7644 N N . HIS A 1 999 ? 4.283 -26.681 -7.744 1.00 98.00 999 HIS A N 1
ATOM 7645 C CA . HIS A 1 999 ? 3.408 -26.968 -8.882 1.00 98.00 999 HIS A CA 1
ATOM 7646 C C . HIS A 1 999 ? 4.165 -27.647 -10.035 1.00 98.00 999 HIS A C 1
ATOM 7648 O O . HIS A 1 999 ? 3.668 -28.630 -10.589 1.00 98.00 999 HIS A O 1
ATOM 7654 N N . CYS A 1 1000 ? 5.410 -27.241 -10.310 1.00 98.50 1000 CYS A N 1
ATOM 7655 C CA . CYS A 1 1000 ? 6.310 -27.961 -11.212 1.00 98.50 1000 CYS A CA 1
ATOM 7656 C C . CYS A 1 1000 ? 6.559 -29.398 -10.727 1.00 98.50 1000 CYS A C 1
ATOM 7658 O O . CYS A 1 1000 ? 6.432 -30.338 -11.512 1.00 98.50 1000 CYS A O 1
ATOM 7660 N N . GLN A 1 1001 ? 6.849 -29.592 -9.433 1.00 98.25 1001 GLN A N 1
ATOM 7661 C CA . GLN A 1 1001 ? 7.089 -30.917 -8.855 1.00 98.25 1001 GLN A CA 1
ATOM 7662 C C . GLN A 1 1001 ? 5.860 -31.833 -8.986 1.00 98.25 1001 GLN A C 1
ATOM 7664 O O . GLN A 1 1001 ? 6.002 -32.975 -9.425 1.00 98.25 1001 GLN A O 1
ATOM 7669 N N . LYS A 1 1002 ? 4.654 -31.328 -8.681 1.00 97.62 1002 LYS A N 1
ATOM 7670 C CA . LYS A 1 1002 ? 3.378 -32.052 -8.856 1.00 97.62 1002 LYS A CA 1
ATOM 7671 C C . LYS A 1 1002 ? 3.127 -32.446 -10.318 1.00 97.62 1002 LYS A C 1
ATOM 7673 O O . LYS A 1 1002 ? 2.615 -33.533 -10.572 1.00 97.62 1002 LYS A O 1
ATOM 7678 N N . ALA A 1 1003 ? 3.494 -31.583 -11.267 1.00 97.12 1003 ALA A N 1
ATOM 7679 C CA . ALA A 1 1003 ? 3.332 -31.809 -12.704 1.00 97.12 1003 ALA A CA 1
ATOM 7680 C C . ALA A 1 1003 ? 4.453 -32.660 -13.344 1.00 97.12 1003 ALA A C 1
ATOM 7682 O O . ALA A 1 1003 ? 4.359 -33.014 -14.518 1.00 97.12 1003 ALA A O 1
ATOM 7683 N N . GLY A 1 1004 ? 5.523 -32.988 -12.609 1.00 97.62 1004 GLY A N 1
ATOM 7684 C CA . GLY A 1 1004 ? 6.706 -33.670 -13.155 1.00 97.62 1004 GLY A CA 1
ATOM 7685 C C . GLY A 1 1004 ? 7.600 -32.780 -14.033 1.00 97.62 1004 GLY A C 1
ATOM 7686 O O . GLY A 1 1004 ? 8.463 -33.288 -14.751 1.00 97.62 1004 GLY A O 1
ATOM 7687 N N . VAL A 1 1005 ? 7.411 -31.460 -13.979 1.00 98.50 1005 VAL A N 1
ATOM 7688 C CA . VAL A 1 1005 ? 8.214 -30.458 -14.688 1.00 98.50 1005 VAL A CA 1
ATOM 7689 C C . VAL A 1 1005 ? 9.540 -30.265 -13.950 1.00 98.50 1005 VAL A C 1
ATOM 7691 O O . VAL A 1 1005 ? 9.569 -30.081 -12.734 1.00 98.50 1005 VAL A O 1
ATOM 7694 N N . SER A 1 1006 ? 10.660 -30.298 -14.673 1.00 98.69 1006 SER A N 1
ATOM 7695 C CA . SER A 1 1006 ? 11.985 -30.069 -14.090 1.00 98.69 1006 SER A CA 1
ATOM 7696 C C . SER A 1 1006 ? 12.207 -28.581 -13.805 1.00 98.69 1006 SER A C 1
ATOM 7698 O O . SER A 1 1006 ? 12.091 -27.747 -14.702 1.00 98.69 1006 SER A O 1
ATOM 7700 N N . PHE A 1 1007 ? 12.561 -28.246 -12.561 1.00 98.75 1007 PHE A N 1
ATOM 7701 C CA . PHE A 1 1007 ? 12.757 -26.863 -12.115 1.00 98.75 1007 PHE A CA 1
ATOM 7702 C C . PHE A 1 1007 ? 14.107 -26.633 -11.423 1.00 98.75 1007 PHE A C 1
ATOM 7704 O O . PHE A 1 1007 ? 14.698 -27.567 -10.860 1.00 98.75 1007 PHE A O 1
ATOM 7711 N N . ARG A 1 1008 ? 14.581 -25.377 -11.446 1.00 98.00 1008 ARG A N 1
ATOM 7712 C CA . ARG A 1 1008 ? 15.786 -24.924 -10.734 1.00 98.00 1008 ARG A CA 1
ATOM 7713 C C . ARG A 1 1008 ? 15.734 -23.445 -10.344 1.00 98.00 1008 ARG A C 1
ATOM 7715 O O . ARG A 1 1008 ? 15.238 -22.634 -11.115 1.00 98.00 1008 ARG A O 1
ATOM 7722 N N . THR A 1 1009 ? 16.312 -23.092 -9.195 1.00 97.62 1009 THR A N 1
ATOM 7723 C CA . THR A 1 1009 ? 16.470 -21.694 -8.758 1.00 97.62 1009 THR A CA 1
ATOM 7724 C C . THR A 1 1009 ? 17.928 -21.221 -8.696 1.00 97.62 1009 THR A C 1
ATOM 7726 O O . THR A 1 1009 ? 18.855 -21.975 -8.369 1.00 97.62 1009 THR A O 1
ATOM 7729 N N . TYR A 1 1010 ? 18.105 -19.934 -8.978 1.00 97.25 1010 TYR A N 1
ATOM 7730 C CA . TYR A 1 1010 ? 19.329 -19.155 -8.893 1.00 97.25 1010 TYR A CA 1
ATOM 7731 C C . TYR A 1 1010 ? 19.033 -17.864 -8.103 1.00 97.25 1010 TYR A C 1
ATOM 7733 O O . TYR A 1 1010 ? 18.782 -16.812 -8.685 1.00 97.25 1010 TYR A O 1
ATOM 7741 N N . GLY A 1 1011 ? 19.046 -17.946 -6.768 1.00 93.00 1011 GLY A N 1
ATOM 7742 C CA . GLY A 1 1011 ? 18.883 -16.803 -5.853 1.00 93.00 1011 GLY A CA 1
ATOM 7743 C C . GLY A 1 1011 ? 17.490 -16.665 -5.232 1.00 93.00 1011 GLY A C 1
ATOM 7744 O O . GLY A 1 1011 ? 17.390 -16.287 -4.069 1.00 93.00 1011 GLY A O 1
ATOM 7745 N N . GLU A 1 1012 ? 16.431 -17.039 -5.953 1.00 94.88 1012 GLU A N 1
ATOM 7746 C CA . GLU A 1 1012 ? 15.056 -16.954 -5.443 1.00 94.88 1012 GLU A CA 1
ATOM 7747 C C . GLU A 1 1012 ? 14.748 -18.080 -4.455 1.00 94.88 1012 GLU A C 1
ATOM 7749 O O . GLU A 1 1012 ? 14.938 -19.259 -4.779 1.00 94.88 1012 GLU A O 1
ATOM 7754 N N . PHE A 1 1013 ? 14.305 -17.710 -3.245 1.00 94.69 1013 PHE A N 1
ATOM 7755 C CA . PHE A 1 1013 ? 14.031 -18.616 -2.116 1.00 94.69 1013 PHE A CA 1
ATOM 7756 C C . PHE A 1 1013 ? 15.220 -19.557 -1.774 1.00 94.69 1013 PHE A C 1
ATOM 7758 O O . PHE A 1 1013 ? 15.059 -20.596 -1.123 1.00 94.69 1013 PHE A O 1
ATOM 7765 N N . ALA A 1 1014 ? 16.445 -19.219 -2.203 1.00 92.62 1014 ALA A N 1
ATOM 7766 C CA . ALA A 1 1014 ? 17.653 -19.992 -1.926 1.00 92.62 1014 ALA A CA 1
ATOM 7767 C C . ALA A 1 1014 ? 18.932 -19.155 -2.046 1.00 92.62 1014 ALA A C 1
ATOM 7769 O O . ALA A 1 1014 ? 19.273 -18.664 -3.121 1.00 92.62 1014 ALA A O 1
ATOM 7770 N N . ASP A 1 1015 ? 19.699 -19.097 -0.958 1.00 83.88 1015 ASP A N 1
ATOM 7771 C CA . ASP A 1 1015 ? 20.933 -18.318 -0.862 1.00 83.88 1015 ASP A CA 1
ATOM 7772 C C . ASP A 1 1015 ? 22.054 -19.113 -0.172 1.00 83.88 1015 ASP A C 1
ATOM 7774 O O . ASP A 1 1015 ? 21.793 -20.047 0.583 1.00 83.88 1015 ASP A O 1
ATOM 7778 N N . HIS A 1 1016 ? 23.315 -18.778 -0.468 1.00 74.25 1016 HIS A N 1
ATOM 7779 C CA . HIS A 1 1016 ? 24.530 -19.279 0.191 1.00 74.25 1016 HIS A CA 1
ATOM 7780 C C . HIS A 1 1016 ? 24.450 -20.718 0.752 1.00 74.25 1016 HIS A C 1
ATOM 7782 O O . HIS A 1 1016 ? 24.669 -20.981 1.934 1.00 74.25 1016 HIS A O 1
ATOM 7788 N N . TYR A 1 1017 ? 24.207 -21.672 -0.154 1.00 79.50 1017 TYR A N 1
ATOM 7789 C CA . TYR A 1 1017 ? 24.128 -23.121 0.095 1.00 79.50 1017 TYR A CA 1
ATOM 7790 C C . TYR A 1 1017 ? 22.849 -23.648 0.775 1.00 79.50 1017 TYR A C 1
ATOM 7792 O O . TYR A 1 1017 ? 22.786 -24.857 1.001 1.00 79.50 1017 TYR A O 1
ATOM 7800 N N . LYS A 1 1018 ? 21.818 -22.829 1.029 1.00 89.81 1018 LYS A N 1
ATOM 7801 C CA . LYS A 1 1018 ? 20.583 -23.242 1.716 1.00 89.81 1018 LYS A CA 1
ATOM 7802 C C . LYS A 1 1018 ? 19.301 -22.674 1.054 1.00 89.81 1018 LYS A C 1
ATOM 7804 O O . LYS A 1 1018 ? 19.185 -21.457 0.932 1.00 89.81 1018 LYS A O 1
ATOM 7809 N N . PRO A 1 1019 ? 18.303 -23.507 0.696 1.00 93.81 1019 PRO A N 1
ATOM 7810 C CA . PRO A 1 1019 ? 16.954 -23.028 0.382 1.00 93.81 1019 PRO A CA 1
ATOM 7811 C C . PRO A 1 1019 ? 16.175 -22.614 1.647 1.00 93.81 1019 PRO A C 1
ATOM 7813 O O . PRO A 1 1019 ? 16.449 -23.115 2.744 1.00 93.81 1019 PRO A O 1
ATOM 7816 N N . SER A 1 1020 ? 15.192 -21.722 1.509 1.00 93.12 1020 SER A N 1
ATOM 7817 C CA . SER A 1 1020 ? 14.220 -21.421 2.573 1.00 93.12 1020 SER A CA 1
ATOM 7818 C C . SER A 1 1020 ? 13.144 -22.509 2.672 1.00 93.12 1020 SER A C 1
ATOM 7820 O O . SER A 1 1020 ? 12.878 -23.002 3.767 1.00 93.12 1020 SER A O 1
ATOM 7822 N N . ILE A 1 1021 ? 12.607 -22.945 1.527 1.00 95.75 1021 ILE A N 1
ATOM 7823 C CA . ILE A 1 1021 ? 11.537 -23.949 1.410 1.00 95.75 1021 ILE A CA 1
ATOM 7824 C C . ILE A 1 1021 ? 12.045 -25.334 0.971 1.00 95.75 1021 ILE A C 1
ATOM 7826 O O . ILE A 1 1021 ? 13.057 -25.476 0.283 1.00 95.75 1021 ILE A O 1
ATOM 7830 N N . SER A 1 1022 ? 11.324 -26.385 1.369 1.00 95.31 1022 SER A N 1
ATOM 7831 C CA . SER A 1 1022 ? 11.745 -27.789 1.233 1.00 95.31 1022 SER A CA 1
ATOM 7832 C C . SER A 1 1022 ? 11.826 -28.291 -0.215 1.00 95.31 1022 SER A C 1
ATOM 7834 O O . SER A 1 1022 ? 12.759 -29.021 -0.549 1.00 95.31 1022 SER A O 1
ATOM 7836 N N . VAL A 1 1023 ? 10.902 -27.873 -1.086 1.00 97.19 1023 VAL A N 1
ATOM 7837 C CA . VAL A 1 1023 ? 10.842 -28.269 -2.508 1.00 97.19 1023 VAL A CA 1
ATOM 7838 C C . VAL A 1 1023 ? 12.105 -27.904 -3.296 1.00 97.19 1023 VAL A C 1
ATOM 7840 O O . VAL A 1 1023 ? 12.499 -28.613 -4.221 1.00 97.19 1023 VAL A O 1
ATOM 7843 N N . LEU A 1 1024 ? 12.796 -26.834 -2.891 1.00 97.31 1024 LEU A N 1
ATOM 7844 C CA . LEU A 1 1024 ? 14.023 -26.368 -3.532 1.00 97.31 1024 LEU A CA 1
ATOM 7845 C C . LEU A 1 1024 ? 15.267 -27.182 -3.134 1.00 97.31 1024 LEU A C 1
ATOM 7847 O O . LEU A 1 1024 ? 16.340 -26.971 -3.701 1.00 97.31 1024 LEU A O 1
ATOM 7851 N N . GLN A 1 1025 ? 15.166 -28.134 -2.201 1.00 95.56 1025 GLN A N 1
ATOM 7852 C CA . GLN A 1 1025 ? 16.306 -28.927 -1.736 1.00 95.56 1025 GLN A CA 1
ATOM 7853 C C . GLN A 1 1025 ? 16.888 -29.805 -2.860 1.00 95.56 1025 GLN A C 1
ATOM 7855 O O . GLN A 1 1025 ? 16.286 -30.776 -3.303 1.00 95.56 1025 GLN A O 1
ATOM 7860 N N . GLY A 1 1026 ? 18.098 -29.462 -3.316 1.00 93.56 1026 GLY A N 1
ATOM 7861 C CA . GLY A 1 1026 ? 18.753 -30.075 -4.485 1.00 93.56 1026 GLY A CA 1
ATOM 7862 C C . GLY A 1 1026 ? 18.419 -29.401 -5.826 1.00 93.56 1026 GLY A C 1
ATOM 7863 O O . GLY A 1 1026 ? 19.160 -29.563 -6.793 1.00 93.56 1026 GLY A O 1
ATOM 7864 N N . HIS A 1 1027 ? 17.382 -28.563 -5.861 1.00 96.50 1027 HIS A N 1
ATOM 7865 C CA . HIS A 1 1027 ? 16.899 -27.831 -7.036 1.00 96.50 1027 HIS A CA 1
ATOM 7866 C C . HIS A 1 1027 ? 17.407 -26.376 -7.102 1.00 96.50 1027 HIS A C 1
ATOM 7868 O O . HIS A 1 1027 ? 16.830 -25.538 -7.782 1.00 96.50 1027 HIS A O 1
ATOM 7874 N N . TYR A 1 1028 ? 18.522 -26.055 -6.447 1.00 95.62 1028 TYR A N 1
ATOM 7875 C CA . TYR A 1 1028 ? 19.155 -24.728 -6.487 1.00 95.62 1028 TYR A CA 1
ATOM 7876 C C . TYR A 1 1028 ? 20.602 -24.815 -6.990 1.00 95.62 1028 TYR A C 1
ATOM 7878 O O . TYR A 1 1028 ? 21.209 -25.892 -6.970 1.00 95.62 1028 TYR A O 1
ATOM 7886 N N . CYS A 1 1029 ? 21.174 -23.699 -7.449 1.00 94.44 1029 CYS A N 1
ATOM 7887 C CA . CYS A 1 1029 ? 22.602 -23.610 -7.768 1.00 94.44 1029 CYS A CA 1
ATOM 7888 C C . CYS A 1 1029 ? 23.438 -23.289 -6.511 1.00 94.44 1029 CYS A C 1
ATOM 7890 O O . CYS A 1 1029 ? 23.358 -22.172 -5.994 1.00 94.44 1029 CYS A O 1
ATOM 7892 N N . PRO A 1 1030 ? 24.288 -24.211 -6.009 1.00 88.44 1030 PRO A N 1
ATOM 7893 C CA . PRO A 1 1030 ? 25.131 -23.933 -4.848 1.00 88.44 1030 PRO A CA 1
ATOM 7894 C C . PRO A 1 1030 ? 26.108 -22.793 -5.150 1.00 88.44 1030 PRO A C 1
ATOM 7896 O O . PRO A 1 1030 ? 26.739 -22.788 -6.207 1.00 88.44 1030 PRO A O 1
ATOM 7899 N N . GLY A 1 1031 ? 26.259 -21.829 -4.243 1.00 86.69 1031 GLY A N 1
ATOM 7900 C CA . GLY A 1 1031 ? 27.159 -20.688 -4.450 1.00 86.69 1031 GLY A CA 1
ATOM 7901 C C . GLY A 1 1031 ? 26.758 -19.741 -5.593 1.00 86.69 1031 GLY A C 1
ATOM 7902 O O . GLY A 1 1031 ? 27.602 -18.977 -6.057 1.00 86.69 1031 GLY A O 1
ATOM 7903 N N . TYR A 1 1032 ? 25.508 -19.791 -6.067 1.00 93.81 1032 TYR A N 1
ATOM 7904 C CA . TYR A 1 1032 ? 24.822 -18.569 -6.496 1.00 93.81 1032 TYR A CA 1
ATOM 7905 C C . TYR A 1 1032 ? 24.421 -17.785 -5.234 1.00 93.81 1032 TYR A C 1
ATOM 7907 O O . TYR A 1 1032 ? 24.244 -18.395 -4.177 1.00 93.81 1032 TYR A O 1
ATOM 7915 N N . ALA A 1 1033 ? 24.338 -16.459 -5.331 1.00 90.38 1033 ALA A N 1
ATOM 7916 C CA . ALA A 1 1033 ? 23.964 -15.583 -4.223 1.00 90.38 1033 ALA A CA 1
ATOM 7917 C C . ALA A 1 1033 ? 22.632 -14.893 -4.529 1.00 90.38 1033 ALA A C 1
ATOM 7919 O O . ALA A 1 1033 ? 22.444 -14.406 -5.647 1.00 90.38 1033 ALA A O 1
ATOM 7920 N N . GLY A 1 1034 ? 21.741 -14.850 -3.539 1.00 87.12 1034 GLY A N 1
ATOM 7921 C CA . GLY A 1 1034 ? 20.499 -14.077 -3.572 1.00 87.12 1034 GLY A CA 1
ATOM 7922 C C . GLY A 1 1034 ? 20.784 -12.580 -3.417 1.00 87.12 1034 GLY A C 1
ATOM 7923 O O . GLY A 1 1034 ? 21.625 -12.028 -4.127 1.00 87.12 1034 GLY A O 1
ATOM 7924 N N . GLY A 1 1035 ? 20.124 -11.924 -2.463 1.00 84.81 1035 GLY A N 1
ATOM 7925 C CA . GLY A 1 1035 ? 20.145 -10.466 -2.268 1.00 84.81 1035 GLY A CA 1
ATOM 7926 C C . GLY A 1 1035 ? 21.445 -9.788 -1.785 1.00 84.81 1035 GLY A C 1
ATOM 7927 O O . GLY A 1 1035 ? 21.377 -8.669 -1.285 1.00 84.81 1035 GLY A O 1
ATOM 7928 N N . ASP A 1 1036 ? 22.635 -10.401 -1.878 1.00 88.81 1036 ASP A N 1
ATOM 7929 C CA . ASP A 1 1036 ? 23.895 -9.719 -1.507 1.00 88.81 1036 ASP A CA 1
ATOM 7930 C C . ASP A 1 1036 ? 24.305 -8.664 -2.554 1.00 88.81 1036 ASP A C 1
ATOM 7932 O O . ASP A 1 1036 ? 25.019 -8.955 -3.518 1.00 88.81 1036 ASP A O 1
ATOM 7936 N N . LEU A 1 1037 ? 23.883 -7.416 -2.346 1.00 89.88 1037 LEU A N 1
ATOM 7937 C CA . LEU A 1 1037 ? 24.186 -6.264 -3.211 1.00 89.88 1037 LEU A CA 1
ATOM 7938 C C . LEU A 1 1037 ? 25.692 -5.943 -3.344 1.00 89.88 1037 LEU A C 1
ATOM 7940 O O . LEU A 1 1037 ? 26.068 -5.091 -4.149 1.00 89.88 1037 LEU A O 1
ATOM 7944 N N . SER A 1 1038 ? 26.577 -6.592 -2.573 1.00 89.19 1038 SER A N 1
ATOM 7945 C CA . SER A 1 1038 ? 28.031 -6.445 -2.725 1.00 89.19 1038 SER A CA 1
ATOM 7946 C C . SER A 1 1038 ? 28.646 -7.355 -3.800 1.00 89.19 1038 SER A C 1
ATOM 7948 O O . SER A 1 1038 ? 29.801 -7.153 -4.190 1.00 89.19 1038 SER A O 1
ATOM 7950 N N . ILE A 1 1039 ? 27.876 -8.320 -4.312 1.00 92.44 1039 ILE A N 1
ATOM 7951 C CA . ILE A 1 1039 ? 28.225 -9.187 -5.444 1.00 92.44 1039 ILE A CA 1
ATOM 7952 C C . ILE A 1 1039 ? 27.651 -8.578 -6.728 1.00 92.44 1039 ILE A C 1
ATOM 7954 O O . ILE A 1 1039 ? 26.507 -8.136 -6.741 1.00 92.44 1039 ILE A O 1
ATOM 7958 N N . THR A 1 1040 ? 28.418 -8.556 -7.825 1.00 96.12 1040 THR A N 1
ATOM 7959 C CA . THR A 1 1040 ? 27.926 -8.018 -9.105 1.00 96.12 1040 THR A CA 1
ATOM 7960 C C . THR A 1 1040 ? 26.943 -8.965 -9.799 1.00 96.12 1040 THR A C 1
ATOM 7962 O O . THR A 1 1040 ? 27.148 -10.181 -9.812 1.00 96.12 1040 THR A O 1
ATOM 7965 N N . ASP A 1 1041 ? 25.916 -8.435 -10.460 1.00 97.94 1041 ASP A N 1
ATOM 7966 C CA . ASP A 1 1041 ? 24.998 -9.225 -11.287 1.00 97.94 1041 ASP A CA 1
ATOM 7967 C C . ASP A 1 1041 ? 25.730 -9.811 -12.496 1.00 97.94 1041 ASP A C 1
ATOM 7969 O O . ASP A 1 1041 ? 25.485 -10.949 -12.896 1.00 97.94 1041 ASP A O 1
ATOM 7973 N N . THR A 1 1042 ? 26.759 -9.128 -13.006 1.00 97.81 1042 THR A N 1
ATOM 7974 C CA . THR A 1 1042 ? 27.679 -9.731 -13.980 1.00 97.81 1042 THR A CA 1
ATOM 7975 C C . THR A 1 1042 ? 28.471 -10.926 -13.419 1.00 97.81 1042 THR A C 1
ATOM 7977 O O . THR A 1 1042 ? 28.827 -11.833 -14.183 1.00 97.81 1042 THR A O 1
ATOM 7980 N N . ALA A 1 1043 ? 28.710 -11.001 -12.102 1.00 96.94 1043 ALA A N 1
ATOM 7981 C CA . ALA A 1 1043 ? 29.259 -12.189 -11.442 1.00 96.94 1043 ALA A CA 1
ATOM 7982 C C . ALA A 1 1043 ? 28.186 -13.260 -11.174 1.00 96.94 1043 ALA A C 1
ATOM 7984 O O . ALA A 1 1043 ? 28.480 -14.445 -11.362 1.00 96.94 1043 ALA A O 1
ATOM 7985 N N . ARG A 1 1044 ? 26.944 -12.876 -10.839 1.00 97.25 1044 ARG A N 1
ATOM 7986 C CA . ARG A 1 1044 ? 25.787 -13.792 -10.783 1.00 97.25 1044 ARG A CA 1
ATOM 7987 C C . ARG A 1 1044 ? 25.551 -14.476 -12.131 1.00 97.25 1044 ARG A C 1
ATOM 7989 O O . ARG A 1 1044 ? 25.576 -15.705 -12.196 1.00 97.25 1044 ARG A O 1
ATOM 7996 N N . PHE A 1 1045 ? 25.480 -13.714 -13.225 1.00 98.38 1045 PHE A N 1
ATOM 7997 C CA . PHE A 1 1045 ? 25.471 -14.228 -14.600 1.00 98.38 1045 PHE A CA 1
ATOM 7998 C C . PHE A 1 1045 ? 26.649 -15.184 -14.846 1.00 98.38 1045 PHE A C 1
ATOM 8000 O O . PHE A 1 1045 ? 26.457 -16.287 -15.350 1.00 98.38 1045 PHE A O 1
ATOM 8007 N N . SER A 1 1046 ? 27.867 -14.822 -14.427 1.00 98.00 1046 SER A N 1
ATOM 8008 C CA . SER A 1 1046 ? 29.051 -15.682 -14.592 1.00 98.00 1046 SER A CA 1
ATOM 8009 C C . SER A 1 1046 ? 28.989 -16.987 -13.776 1.00 98.00 1046 SER A C 1
ATOM 8011 O O . SER A 1 1046 ? 29.637 -17.974 -14.146 1.00 98.00 1046 SER A O 1
ATOM 8013 N N . ARG A 1 1047 ? 28.216 -17.023 -12.679 1.00 96.81 1047 ARG A N 1
ATOM 8014 C CA . ARG A 1 1047 ? 27.919 -18.239 -11.906 1.00 96.81 1047 ARG A CA 1
ATOM 8015 C C . ARG A 1 1047 ? 26.836 -19.074 -12.585 1.00 96.81 1047 ARG A C 1
ATOM 8017 O O . ARG A 1 1047 ? 27.084 -20.259 -12.806 1.00 96.81 1047 ARG A O 1
ATOM 8024 N N . TRP A 1 1048 ? 25.705 -18.462 -12.950 1.00 98.06 1048 TRP A N 1
ATOM 8025 C CA . TRP A 1 1048 ? 24.621 -19.097 -13.711 1.00 98.06 1048 TRP A CA 1
ATOM 8026 C C . TRP A 1 1048 ? 25.160 -19.749 -14.982 1.00 98.06 1048 TRP A C 1
ATOM 8028 O O . TRP A 1 1048 ? 24.988 -20.947 -15.173 1.00 98.06 1048 TRP A O 1
ATOM 8038 N N . LYS A 1 1049 ? 25.915 -19.001 -15.793 1.00 98.44 1049 LYS A N 1
ATOM 8039 C CA . LYS A 1 1049 ? 26.448 -19.453 -17.081 1.00 98.44 1049 LYS A CA 1
ATOM 8040 C C . LYS A 1 1049 ? 27.249 -20.751 -16.947 1.00 98.44 1049 LYS A C 1
ATOM 8042 O O . LYS A 1 1049 ? 27.062 -21.661 -17.738 1.00 98.44 1049 LYS A O 1
ATOM 8047 N N . ARG A 1 1050 ? 28.096 -20.877 -15.919 1.00 97.94 1050 ARG A N 1
ATOM 8048 C CA . ARG A 1 1050 ? 28.904 -22.089 -15.671 1.00 97.94 1050 ARG A CA 1
ATOM 8049 C C . ARG A 1 1050 ? 28.055 -23.312 -15.305 1.00 97.94 1050 ARG A C 1
ATOM 8051 O O . ARG A 1 1050 ? 28.427 -24.437 -15.625 1.00 97.94 1050 ARG A O 1
ATOM 8058 N N . ASP A 1 1051 ? 26.956 -23.091 -14.596 1.00 97.38 1051 ASP A N 1
ATOM 8059 C CA . ASP A 1 1051 ? 26.005 -24.127 -14.194 1.00 97.38 1051 ASP A CA 1
ATOM 8060 C C . ASP A 1 1051 ? 25.120 -24.535 -15.389 1.00 97.38 1051 ASP A C 1
ATOM 8062 O O . ASP A 1 1051 ? 25.008 -25.719 -15.698 1.00 97.38 1051 ASP A O 1
ATOM 8066 N N . PHE A 1 1052 ? 24.622 -23.553 -16.146 1.00 98.50 1052 PHE A N 1
ATOM 8067 C CA . PHE A 1 1052 ? 23.911 -23.729 -17.412 1.00 98.50 1052 PHE A CA 1
ATOM 8068 C C . PHE A 1 1052 ? 24.753 -24.463 -18.468 1.00 98.50 1052 PHE A C 1
ATOM 8070 O O . PHE A 1 1052 ? 24.254 -25.410 -19.063 1.00 98.50 1052 PHE A O 1
ATOM 8077 N N . ASP A 1 1053 ? 26.033 -24.115 -18.655 1.00 98.50 1053 ASP A N 1
ATOM 8078 C CA . ASP A 1 1053 ? 26.959 -24.827 -19.556 1.00 98.50 1053 ASP A CA 1
ATOM 8079 C C . ASP A 1 1053 ? 27.021 -26.331 -19.218 1.00 98.50 1053 ASP A C 1
ATOM 8081 O O . ASP A 1 1053 ? 26.996 -27.193 -20.101 1.00 98.50 1053 ASP A O 1
ATOM 8085 N N . SER A 1 1054 ? 27.071 -26.652 -17.919 1.00 98.06 1054 SER A N 1
ATOM 8086 C CA . SER A 1 1054 ? 27.091 -28.026 -17.408 1.00 98.06 1054 SER A CA 1
ATOM 8087 C C . SER A 1 1054 ? 25.775 -28.748 -17.720 1.00 98.06 1054 SER A C 1
ATOM 8089 O O . SER A 1 1054 ? 25.786 -29.819 -18.325 1.00 98.06 1054 SER A O 1
ATOM 8091 N N . LEU A 1 1055 ? 24.634 -28.134 -17.390 1.00 98.12 1055 LEU A N 1
ATOM 8092 C CA . LEU A 1 1055 ? 23.296 -28.687 -17.639 1.00 98.12 1055 LEU A CA 1
ATOM 8093 C C . LEU A 1 1055 ? 23.007 -28.869 -19.140 1.00 98.12 1055 LEU A C 1
ATOM 8095 O O . LEU A 1 1055 ? 22.459 -29.894 -19.540 1.00 98.12 1055 LEU A O 1
ATOM 8099 N N . LEU A 1 1056 ? 23.422 -27.912 -19.974 1.00 98.19 1056 LEU A N 1
ATOM 8100 C CA . LEU A 1 1056 ? 23.279 -27.938 -21.430 1.00 98.19 1056 LEU A CA 1
ATOM 8101 C C . LEU A 1 1056 ? 24.147 -29.030 -22.063 1.00 98.19 1056 LEU A C 1
ATOM 8103 O O . LEU A 1 1056 ? 23.650 -29.794 -22.888 1.00 98.19 1056 LEU A O 1
ATOM 8107 N N . SER A 1 1057 ? 25.414 -29.156 -21.652 1.00 97.81 1057 SER A N 1
ATOM 8108 C CA . SER A 1 1057 ? 26.309 -30.209 -22.161 1.00 97.81 1057 SER A CA 1
ATOM 8109 C C . SER A 1 1057 ? 25.869 -31.625 -21.766 1.00 97.81 1057 SER A C 1
ATOM 8111 O O . SER A 1 1057 ? 26.097 -32.568 -22.523 1.00 97.81 1057 SER A O 1
ATOM 8113 N N . ALA A 1 1058 ? 25.187 -31.770 -20.626 1.00 97.88 1058 ALA A N 1
ATOM 8114 C CA . ALA A 1 1058 ? 24.584 -33.021 -20.175 1.00 97.88 1058 ALA A CA 1
ATOM 8115 C C . ALA A 1 1058 ? 23.154 -33.261 -20.714 1.00 97.88 1058 ALA A C 1
ATOM 8117 O O . ALA A 1 1058 ? 22.598 -34.333 -20.486 1.00 97.88 1058 ALA A O 1
ATOM 8118 N N . GLY A 1 1059 ? 22.552 -32.298 -21.426 1.00 96.88 1059 GLY A N 1
ATOM 8119 C CA . GLY A 1 1059 ? 21.197 -32.413 -21.983 1.00 96.88 1059 GLY A CA 1
ATOM 8120 C C . GLY A 1 1059 ? 20.063 -32.360 -20.947 1.00 96.88 1059 GLY A C 1
ATOM 8121 O O . GLY A 1 1059 ? 18.969 -32.844 -21.222 1.00 96.88 1059 GLY A O 1
ATOM 8122 N N . VAL A 1 1060 ? 20.316 -31.790 -19.764 1.00 97.94 1060 VAL A N 1
ATOM 8123 C CA . VAL A 1 1060 ? 19.409 -31.784 -18.596 1.00 97.94 1060 VAL A CA 1
ATOM 8124 C C . VAL A 1 1060 ? 19.094 -30.368 -18.094 1.00 97.94 1060 VAL A C 1
ATOM 8126 O O . VAL A 1 1060 ? 18.940 -30.139 -16.895 1.00 97.94 1060 VAL A O 1
ATOM 8129 N N . VAL A 1 1061 ? 19.003 -29.396 -19.009 1.00 98.44 1061 VAL A N 1
ATOM 8130 C CA . VAL A 1 1061 ? 18.496 -28.049 -18.688 1.00 98.44 1061 VAL A CA 1
ATOM 8131 C C . VAL A 1 1061 ? 17.060 -28.174 -18.146 1.00 98.44 1061 VAL A C 1
ATOM 8133 O O . VAL A 1 1061 ? 16.224 -28.777 -18.823 1.00 98.44 1061 VAL A O 1
ATOM 8136 N N . PRO A 1 1062 ? 16.753 -27.641 -16.949 1.00 98.62 1062 PRO A N 1
ATOM 8137 C CA . PRO A 1 1062 ? 15.400 -27.637 -16.397 1.00 98.62 1062 PRO A CA 1
ATOM 8138 C C . PRO A 1 1062 ? 14.423 -26.882 -17.301 1.00 98.62 1062 PRO A C 1
ATOM 8140 O O . PRO A 1 1062 ? 14.796 -25.886 -17.921 1.00 98.62 1062 PRO A O 1
ATOM 8143 N N . HIS A 1 1063 ? 13.171 -27.328 -17.361 1.00 98.69 1063 HIS A N 1
ATOM 8144 C CA . HIS A 1 1063 ? 12.119 -26.653 -18.125 1.00 98.69 1063 HIS A CA 1
ATOM 8145 C C . HIS A 1 1063 ? 11.697 -25.318 -17.491 1.00 98.69 1063 HIS A C 1
ATOM 8147 O O . HIS A 1 1063 ? 11.335 -24.399 -18.218 1.00 98.69 1063 HIS A O 1
ATOM 8153 N N . PHE A 1 1064 ? 11.796 -25.175 -16.165 1.00 98.88 1064 PHE A N 1
ATOM 8154 C CA . PHE A 1 1064 ? 11.531 -23.924 -15.447 1.00 98.88 1064 PHE A CA 1
ATOM 8155 C C . PHE A 1 1064 ? 12.753 -23.463 -14.636 1.00 98.88 1064 PHE A C 1
ATOM 8157 O O . PHE A 1 1064 ? 13.349 -24.245 -13.893 1.00 98.88 1064 PHE A O 1
ATOM 8164 N N . ASN A 1 1065 ? 13.144 -22.194 -14.770 1.00 98.75 1065 ASN A N 1
ATOM 8165 C CA . ASN A 1 1065 ? 14.348 -21.649 -14.140 1.00 98.75 1065 ASN A CA 1
ATOM 8166 C C . ASN A 1 1065 ? 14.084 -20.248 -13.570 1.00 98.75 1065 ASN A C 1
ATOM 8168 O O . ASN A 1 1065 ? 13.798 -19.331 -14.336 1.00 98.75 1065 ASN A O 1
ATOM 8172 N N . THR A 1 1066 ? 14.247 -20.059 -12.262 1.00 98.50 1066 THR A N 1
ATOM 8173 C CA . THR A 1 1066 ? 14.132 -18.747 -11.593 1.00 98.50 1066 THR A CA 1
ATOM 8174 C C . THR A 1 1066 ? 15.507 -18.139 -11.340 1.00 98.50 1066 THR A C 1
AT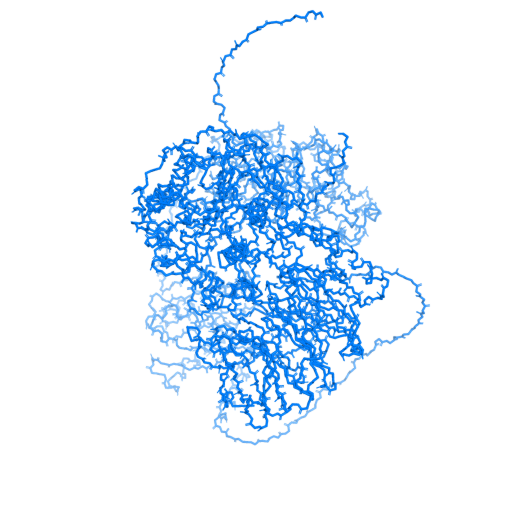OM 8176 O O . THR A 1 1066 ? 16.419 -18.850 -10.915 1.00 98.50 1066 THR A O 1
ATOM 8179 N N . VAL A 1 1067 ? 15.687 -16.843 -11.602 1.00 98.19 1067 VAL A N 1
ATOM 8180 C CA . VAL A 1 1067 ? 16.984 -16.146 -11.524 1.00 98.19 1067 VAL A CA 1
ATOM 8181 C C . VAL A 1 1067 ? 16.811 -14.776 -10.875 1.00 98.19 1067 VAL A C 1
ATOM 8183 O O . VAL A 1 1067 ? 16.029 -13.980 -11.372 1.00 98.19 1067 VAL A O 1
ATOM 8186 N N . ARG A 1 1068 ? 17.562 -14.463 -9.815 1.00 96.62 1068 ARG A N 1
ATOM 8187 C CA . ARG A 1 1068 ? 17.583 -13.115 -9.222 1.00 96.62 1068 ARG A CA 1
ATOM 8188 C C . ARG A 1 1068 ? 18.774 -12.301 -9.728 1.00 96.62 1068 ARG A C 1
ATOM 8190 O O . ARG A 1 1068 ? 19.910 -12.789 -9.661 1.00 96.62 1068 ARG A O 1
ATOM 8197 N N . PHE A 1 1069 ? 18.528 -11.069 -10.162 1.00 97.50 1069 PHE A N 1
ATOM 8198 C CA . PHE A 1 1069 ? 19.537 -10.037 -10.430 1.00 97.50 1069 PHE A CA 1
ATOM 8199 C C . PHE A 1 1069 ? 19.154 -8.761 -9.661 1.00 97.50 1069 PHE A C 1
ATOM 8201 O O . PHE A 1 1069 ? 18.402 -7.954 -10.196 1.00 97.50 1069 PHE A O 1
ATOM 8208 N N . PRO A 1 1070 ? 19.602 -8.602 -8.399 1.00 94.81 1070 PRO A N 1
ATOM 8209 C CA . PRO A 1 1070 ? 19.080 -7.567 -7.512 1.00 94.81 1070 PRO A CA 1
ATOM 8210 C C . PRO A 1 1070 ? 19.874 -6.253 -7.456 1.00 94.81 1070 PRO A C 1
ATOM 8212 O O . PRO A 1 1070 ? 19.575 -5.379 -6.641 1.00 94.81 1070 PRO A O 1
ATOM 8215 N N . ASN A 1 1071 ? 20.948 -6.081 -8.234 1.00 94.19 1071 ASN A N 1
ATOM 8216 C CA . ASN A 1 1071 ? 21.826 -4.928 -8.009 1.00 94.19 1071 ASN A CA 1
ATOM 8217 C C . ASN A 1 1071 ? 21.211 -3.586 -8.390 1.00 94.19 1071 ASN A C 1
ATOM 8219 O O . ASN A 1 1071 ? 21.719 -2.559 -7.938 1.00 94.19 1071 ASN A O 1
ATOM 8223 N N . ASP A 1 1072 ? 20.134 -3.571 -9.166 1.00 92.00 1072 ASP A N 1
ATOM 8224 C CA . ASP A 1 1072 ? 19.397 -2.362 -9.486 1.00 92.00 1072 ASP A CA 1
ATOM 8225 C C . ASP A 1 1072 ? 18.583 -1.792 -8.321 1.00 92.00 1072 ASP A C 1
ATOM 8227 O O . ASP A 1 1072 ? 18.302 -0.595 -8.379 1.00 92.00 1072 ASP A O 1
ATOM 8231 N N . HIS A 1 1073 ? 18.368 -2.527 -7.217 1.00 89.88 1073 HIS A N 1
ATOM 8232 C CA . HIS A 1 1073 ? 17.999 -1.950 -5.910 1.00 89.88 1073 HIS A CA 1
ATOM 8233 C C . HIS A 1 1073 ? 19.000 -0.854 -5.491 1.00 89.88 1073 HIS A C 1
ATOM 8235 O O . HIS A 1 1073 ? 18.612 0.252 -5.104 1.00 89.88 1073 HIS A O 1
ATOM 8241 N N . THR A 1 1074 ? 20.303 -1.121 -5.680 1.00 89.25 1074 THR A N 1
ATOM 8242 C CA . THR A 1 1074 ? 21.485 -0.305 -5.313 1.00 89.25 1074 THR A CA 1
ATOM 8243 C C . THR A 1 1074 ? 21.805 -0.207 -3.804 1.00 89.25 1074 THR A C 1
ATOM 8245 O O . THR A 1 1074 ? 20.959 -0.468 -2.955 1.00 89.25 1074 THR A O 1
ATOM 8248 N N . GLU A 1 1075 ? 23.023 0.237 -3.446 1.00 85.62 1075 GLU A N 1
ATOM 8249 C CA . GLU A 1 1075 ? 23.371 0.740 -2.094 1.00 85.62 1075 GLU A CA 1
ATOM 8250 C C . GLU A 1 1075 ? 23.211 2.278 -1.949 1.00 85.62 1075 GLU A C 1
ATOM 8252 O O . GLU A 1 1075 ? 23.854 2.919 -1.107 1.00 85.62 1075 GLU A O 1
ATOM 8257 N N . GLY A 1 1076 ? 22.379 2.920 -2.777 1.00 84.19 1076 GLY A N 1
ATOM 8258 C CA . GLY A 1 1076 ? 22.172 4.371 -2.735 1.00 84.19 1076 GLY A CA 1
ATOM 8259 C C . GLY A 1 1076 ? 23.435 5.148 -3.117 1.00 84.19 1076 GLY A C 1
ATOM 8260 O O . GLY A 1 1076 ? 24.154 4.775 -4.039 1.00 84.19 1076 GLY A O 1
ATOM 8261 N N . VAL A 1 1077 ? 23.742 6.235 -2.399 1.00 84.12 1077 VAL A N 1
ATOM 8262 C CA . VAL A 1 1077 ? 24.993 7.009 -2.588 1.00 84.12 1077 VAL A CA 1
ATOM 8263 C C . VAL A 1 1077 ? 25.992 6.758 -1.452 1.00 84.12 1077 VAL A C 1
ATOM 8265 O O . VAL A 1 1077 ? 26.666 7.665 -0.957 1.00 84.12 1077 VAL A O 1
ATOM 8268 N N . ARG A 1 1078 ? 26.072 5.508 -0.985 1.00 84.69 1078 ARG A N 1
ATOM 8269 C CA . ARG A 1 1078 ? 26.918 5.106 0.145 1.00 84.69 1078 ARG A CA 1
ATOM 8270 C C . ARG A 1 1078 ? 28.404 5.205 -0.209 1.00 84.69 1078 ARG A C 1
ATOM 8272 O O . ARG A 1 1078 ? 28.890 4.596 -1.161 1.00 84.69 1078 ARG A O 1
ATOM 8279 N N . ARG A 1 1079 ? 29.169 5.965 0.583 1.00 85.75 1079 ARG A N 1
ATOM 8280 C CA . ARG A 1 1079 ? 30.584 6.250 0.286 1.00 85.75 1079 ARG A CA 1
ATOM 8281 C C . ARG A 1 1079 ? 31.417 4.971 0.133 1.00 85.75 1079 ARG A C 1
ATOM 8283 O O . ARG A 1 1079 ? 31.462 4.143 1.037 1.00 85.75 1079 ARG A O 1
ATOM 8290 N N . GLY A 1 1080 ? 32.148 4.859 -0.976 1.00 87.44 1080 GLY A N 1
ATOM 8291 C CA . GLY A 1 1080 ? 33.035 3.726 -1.272 1.00 87.44 1080 GLY A CA 1
ATOM 8292 C C . GLY A 1 1080 ? 32.343 2.474 -1.832 1.00 87.44 1080 GLY A C 1
ATOM 8293 O O . GLY A 1 1080 ? 33.042 1.529 -2.214 1.00 87.44 1080 GLY A O 1
ATOM 8294 N N . ARG A 1 1081 ? 31.009 2.477 -1.926 1.00 90.81 1081 ARG A N 1
ATOM 8295 C CA . ARG A 1 1081 ? 30.214 1.523 -2.713 1.00 90.81 1081 ARG A CA 1
ATOM 8296 C C . ARG A 1 1081 ? 30.040 2.028 -4.153 1.00 90.81 1081 ARG A C 1
ATOM 8298 O O . ARG A 1 1081 ? 30.395 3.189 -4.404 1.00 90.81 1081 ARG A O 1
ATOM 8305 N N . PRO A 1 1082 ? 29.590 1.184 -5.103 1.00 91.94 1082 PRO A N 1
ATOM 8306 C CA . PRO A 1 1082 ? 29.289 1.632 -6.459 1.00 91.94 1082 PRO A CA 1
ATOM 8307 C C . PRO A 1 1082 ? 28.250 2.763 -6.458 1.00 91.94 1082 PRO A C 1
ATOM 8309 O O . PRO A 1 1082 ? 27.466 2.890 -5.519 1.00 91.94 1082 PRO A O 1
ATOM 8312 N N . THR A 1 1083 ? 28.245 3.609 -7.487 1.00 90.94 1083 THR A N 1
ATOM 8313 C CA . THR A 1 1083 ? 27.171 4.604 -7.659 1.00 90.94 1083 THR A CA 1
ATOM 8314 C C . THR A 1 1083 ? 25.846 3.922 -8.030 1.00 90.94 1083 THR A C 1
ATOM 8316 O O . THR A 1 1083 ? 25.869 2.797 -8.535 1.00 90.94 1083 THR A O 1
ATOM 8319 N N . PRO A 1 1084 ? 24.680 4.585 -7.867 1.00 89.50 1084 PRO A N 1
ATOM 8320 C CA . PRO A 1 1084 ? 23.411 4.054 -8.369 1.00 89.50 1084 PRO A CA 1
ATOM 8321 C C . PRO A 1 1084 ? 23.463 3.714 -9.862 1.00 89.50 1084 PRO A C 1
ATOM 8323 O O . PRO A 1 1084 ? 22.930 2.698 -10.290 1.00 89.50 1084 PRO A O 1
ATOM 8326 N N . PHE A 1 1085 ? 24.172 4.534 -10.646 1.00 90.94 1085 PHE A N 1
ATOM 8327 C CA . PHE A 1 1085 ? 24.397 4.286 -12.066 1.00 90.94 1085 PHE A CA 1
ATOM 8328 C C . PHE A 1 1085 ? 25.234 3.027 -12.312 1.00 90.94 1085 PHE A C 1
ATOM 8330 O O . PHE A 1 1085 ? 24.873 2.235 -13.174 1.00 90.94 1085 PHE A O 1
ATOM 8337 N N . ALA A 1 1086 ? 26.327 2.820 -11.567 1.00 92.56 1086 ALA A N 1
ATOM 8338 C CA . ALA A 1 1086 ? 27.165 1.627 -11.700 1.00 92.56 1086 ALA A CA 1
ATOM 8339 C C . ALA A 1 1086 ? 26.427 0.345 -11.275 1.00 92.56 1086 ALA A C 1
ATOM 8341 O O . ALA A 1 1086 ? 26.577 -0.686 -11.925 1.00 92.56 1086 ALA A O 1
ATOM 8342 N N . HIS A 1 1087 ? 25.598 0.423 -10.230 1.00 94.06 1087 HIS A N 1
ATOM 8343 C CA . HIS A 1 1087 ? 24.720 -0.661 -9.782 1.00 94.06 1087 HIS A CA 1
ATOM 8344 C C . HIS A 1 1087 ? 23.692 -1.063 -10.857 1.00 94.06 1087 HIS A C 1
ATOM 8346 O O . HIS A 1 1087 ? 23.659 -2.220 -11.275 1.00 94.06 1087 HIS A O 1
ATOM 8352 N N . VAL A 1 1088 ? 22.896 -0.108 -11.355 1.00 96.06 1088 VAL A N 1
ATOM 8353 C CA . VAL A 1 1088 ? 21.856 -0.385 -12.364 1.00 96.06 1088 VAL A CA 1
ATOM 8354 C C . VAL A 1 1088 ? 22.464 -0.771 -13.721 1.00 96.06 1088 VAL A C 1
ATOM 8356 O O . VAL A 1 1088 ? 21.922 -1.628 -14.413 1.00 96.06 1088 VAL A O 1
ATOM 8359 N N . ALA A 1 1089 ? 23.625 -0.225 -14.095 1.00 97.25 1089 ALA A N 1
ATOM 8360 C CA . ALA A 1 1089 ? 24.312 -0.611 -15.331 1.00 97.25 1089 ALA A CA 1
ATOM 8361 C C . ALA A 1 1089 ? 25.004 -1.993 -15.257 1.00 97.25 1089 ALA A C 1
ATOM 8363 O O . ALA A 1 1089 ? 25.205 -2.635 -16.289 1.00 97.25 1089 ALA A O 1
ATOM 8364 N N . ASP A 1 1090 ? 25.367 -2.480 -14.064 1.00 98.19 1090 ASP A N 1
ATOM 8365 C CA . ASP A 1 1090 ? 25.834 -3.861 -13.857 1.00 98.19 1090 ASP A CA 1
ATOM 8366 C C . ASP A 1 1090 ? 24.675 -4.857 -14.003 1.00 98.19 1090 ASP A C 1
ATOM 8368 O O . ASP A 1 1090 ? 24.828 -5.877 -14.677 1.00 98.19 1090 ASP A O 1
ATOM 8372 N N . ASN A 1 1091 ? 23.505 -4.513 -13.457 1.00 98.00 1091 ASN A N 1
ATOM 8373 C CA . ASN A 1 1091 ? 22.253 -5.246 -13.640 1.00 98.00 1091 ASN A CA 1
ATOM 8374 C C . ASN A 1 1091 ? 21.823 -5.302 -15.122 1.00 98.00 1091 ASN A C 1
ATOM 8376 O O . ASN A 1 1091 ? 21.678 -6.390 -15.680 1.00 98.00 1091 ASN A O 1
ATOM 8380 N N . ASP A 1 1092 ? 21.734 -4.152 -15.800 1.00 98.69 1092 ASP A N 1
ATOM 8381 C CA . ASP A 1 1092 ? 21.444 -4.053 -17.238 1.00 98.69 1092 ASP A CA 1
ATOM 8382 C C . ASP A 1 1092 ? 22.388 -4.921 -18.082 1.00 98.69 1092 ASP A C 1
ATOM 8384 O O . ASP A 1 1092 ? 21.949 -5.718 -18.916 1.00 98.69 1092 ASP A O 1
ATOM 8388 N N . LEU A 1 1093 ? 23.695 -4.828 -17.823 1.00 98.69 1093 LEU A N 1
ATOM 8389 C CA . LEU A 1 1093 ? 24.690 -5.608 -18.545 1.00 98.69 1093 LEU A CA 1
ATOM 8390 C C . LEU A 1 1093 ? 24.616 -7.110 -18.214 1.00 98.69 1093 LEU A C 1
ATOM 8392 O O . LEU A 1 1093 ? 24.992 -7.933 -19.052 1.00 98.69 1093 LEU A O 1
ATOM 8396 N N . ALA A 1 1094 ? 24.155 -7.496 -17.023 1.00 98.69 1094 ALA A N 1
ATOM 8397 C CA . ALA A 1 1094 ? 23.919 -8.892 -16.665 1.00 98.69 1094 ALA A CA 1
ATOM 8398 C C . ALA A 1 1094 ? 22.699 -9.469 -17.393 1.00 98.69 1094 ALA A C 1
ATOM 8400 O O . ALA A 1 1094 ? 22.817 -10.536 -17.999 1.00 98.69 1094 ALA A O 1
ATOM 8401 N N . VAL A 1 1095 ? 21.579 -8.736 -17.417 1.00 98.69 1095 VAL A N 1
ATOM 8402 C CA . VAL A 1 1095 ? 20.377 -9.078 -18.197 1.00 98.69 1095 VAL A CA 1
ATOM 8403 C C . VAL A 1 1095 ? 20.732 -9.189 -19.683 1.00 98.69 1095 VAL A C 1
ATOM 8405 O O . VAL A 1 1095 ? 20.486 -10.225 -20.301 1.00 98.69 1095 VAL A O 1
ATOM 8408 N N . GLY A 1 1096 ? 21.413 -8.189 -20.251 1.00 98.69 1096 GLY A N 1
ATOM 8409 C CA . GLY A 1 1096 ? 21.839 -8.199 -21.652 1.00 98.69 1096 GLY A CA 1
ATOM 8410 C C . GLY A 1 1096 ? 22.722 -9.396 -22.016 1.00 98.69 1096 GLY A C 1
ATOM 8411 O O . GLY A 1 1096 ? 22.468 -10.079 -23.011 1.00 98.69 1096 GLY A O 1
ATOM 8412 N N . LYS A 1 1097 ? 23.722 -9.712 -21.180 1.00 98.75 1097 LYS A N 1
ATOM 8413 C CA . LYS A 1 1097 ? 24.575 -10.904 -21.345 1.00 98.75 1097 LYS A CA 1
ATOM 8414 C C . LYS A 1 1097 ? 23.807 -12.214 -21.189 1.00 98.75 1097 LYS A C 1
ATOM 8416 O O . LYS A 1 1097 ? 24.147 -13.184 -21.865 1.00 98.75 1097 LYS A O 1
ATOM 8421 N N . PHE A 1 1098 ? 22.799 -12.266 -20.320 1.00 98.81 1098 PHE A N 1
ATOM 8422 C CA . PHE A 1 1098 ? 21.950 -13.442 -20.143 1.00 98.81 1098 PHE A CA 1
ATOM 8423 C C . PHE A 1 1098 ? 21.167 -13.741 -21.427 1.00 98.81 1098 PHE A C 1
ATOM 8425 O O . PHE A 1 1098 ? 21.270 -14.850 -21.954 1.00 98.81 1098 PHE A O 1
ATOM 8432 N N . ILE A 1 1099 ? 20.466 -12.744 -21.987 1.00 98.69 1099 ILE A N 1
ATOM 8433 C CA . ILE A 1 1099 ? 19.705 -12.917 -23.235 1.00 98.69 1099 ILE A CA 1
ATOM 8434 C C . ILE A 1 1099 ? 20.641 -13.179 -24.427 1.00 98.69 1099 ILE A C 1
ATOM 8436 O O . ILE A 1 1099 ? 20.359 -14.060 -25.239 1.00 98.69 1099 ILE A O 1
ATOM 8440 N N . GLU A 1 1100 ? 21.788 -12.499 -24.528 1.00 98.62 1100 GLU A N 1
ATOM 8441 C CA . GLU A 1 1100 ? 22.790 -12.775 -25.572 1.00 98.62 1100 GLU A CA 1
ATOM 8442 C C . GLU A 1 1100 ? 23.313 -14.216 -25.482 1.00 98.62 1100 GLU A C 1
ATOM 8444 O O . GLU A 1 1100 ? 23.320 -14.939 -26.481 1.00 98.62 1100 GLU A O 1
ATOM 8449 N N . TYR A 1 1101 ? 23.711 -14.680 -24.292 1.00 98.62 1101 TYR A N 1
ATOM 8450 C CA . TYR A 1 1101 ? 24.271 -16.023 -24.146 1.00 98.62 1101 TYR A CA 1
ATOM 8451 C C . TYR A 1 1101 ? 23.238 -17.120 -24.421 1.00 98.62 1101 TYR A C 1
ATOM 8453 O O . TYR A 1 1101 ? 23.534 -18.111 -25.092 1.00 98.62 1101 TYR A O 1
ATOM 8461 N N . LEU A 1 1102 ? 22.008 -16.924 -23.945 1.00 97.62 1102 LEU A N 1
ATOM 8462 C CA . LEU A 1 1102 ? 20.911 -17.867 -24.125 1.00 97.62 1102 LEU A CA 1
ATOM 8463 C C . LEU A 1 1102 ? 20.393 -17.888 -25.573 1.00 97.62 1102 LEU A C 1
ATOM 8465 O O . LEU A 1 1102 ? 20.073 -18.963 -26.082 1.00 97.62 1102 LEU A O 1
ATOM 8469 N N . SER A 1 1103 ? 20.385 -16.749 -26.273 1.00 98.06 1103 SER A N 1
ATOM 8470 C CA . SER A 1 1103 ? 19.964 -16.672 -27.683 1.00 98.06 1103 SER A CA 1
ATOM 8471 C C . SER A 1 1103 ? 21.004 -17.166 -28.690 1.00 98.06 1103 SER A C 1
ATOM 8473 O O . SER A 1 1103 ? 20.645 -17.573 -29.793 1.00 98.06 1103 SER A O 1
ATOM 8475 N N . ASN A 1 1104 ? 22.275 -17.253 -28.289 1.00 97.81 1104 ASN A N 1
ATOM 8476 C CA . ASN A 1 1104 ? 23.314 -17.978 -29.028 1.00 97.81 1104 ASN A CA 1
ATOM 8477 C C . ASN A 1 1104 ? 23.360 -19.489 -28.692 1.00 97.81 1104 ASN A C 1
ATOM 8479 O O . ASN A 1 1104 ? 24.210 -20.211 -29.219 1.00 97.81 1104 ASN A O 1
ATOM 8483 N N . SER A 1 1105 ? 22.475 -19.994 -27.821 1.00 96.88 1105 SER A N 1
ATOM 8484 C CA . SER A 1 1105 ? 22.444 -21.411 -27.431 1.00 96.88 1105 SER A CA 1
ATOM 8485 C C . SER A 1 1105 ? 21.579 -22.278 -28.372 1.00 96.88 1105 SER A C 1
ATOM 8487 O O . SER A 1 1105 ? 20.615 -21.782 -28.962 1.00 96.88 1105 SER A O 1
ATOM 8489 N N . PRO A 1 1106 ? 21.834 -23.602 -28.480 1.00 95.88 1106 PRO A N 1
ATOM 8490 C CA . PRO A 1 1106 ? 21.052 -24.497 -29.344 1.00 95.88 1106 PRO A CA 1
ATOM 8491 C C . PRO A 1 1106 ? 19.561 -24.611 -28.989 1.00 95.88 1106 PRO A C 1
ATOM 8493 O O . PRO A 1 1106 ? 18.776 -25.075 -29.818 1.00 95.88 1106 PRO A O 1
ATOM 8496 N N . ILE A 1 1107 ? 19.173 -24.221 -27.769 1.00 96.50 1107 ILE A N 1
ATOM 8497 C CA . ILE A 1 1107 ? 17.795 -24.330 -27.275 1.00 96.50 1107 ILE A CA 1
ATOM 8498 C C . ILE A 1 1107 ? 16.935 -23.094 -27.562 1.00 96.50 1107 ILE A C 1
ATOM 8500 O O . ILE A 1 1107 ? 15.724 -23.204 -27.438 1.00 96.50 1107 ILE A O 1
ATOM 8504 N N . TRP A 1 1108 ? 17.507 -21.965 -28.014 1.00 96.56 1108 TRP A N 1
ATOM 8505 C CA . TRP A 1 1108 ? 16.807 -20.669 -28.150 1.00 96.56 1108 TRP A CA 1
ATOM 8506 C C . TRP A 1 1108 ? 15.442 -20.728 -28.859 1.00 96.56 1108 TRP A C 1
ATOM 8508 O O . TRP A 1 1108 ? 14.494 -20.053 -28.459 1.00 96.56 1108 TRP A O 1
ATOM 8518 N N . LYS A 1 1109 ? 15.320 -21.583 -29.882 1.00 93.81 1109 LYS A N 1
ATOM 8519 C CA . LYS A 1 1109 ? 14.076 -21.808 -30.639 1.00 93.81 1109 LYS A CA 1
ATOM 8520 C C . LYS A 1 1109 ? 12.915 -22.352 -29.781 1.00 93.81 1109 LYS A C 1
ATOM 8522 O O . LYS A 1 1109 ? 11.774 -22.259 -30.201 1.00 93.81 1109 LYS A O 1
ATOM 8527 N N . GLU A 1 1110 ? 13.214 -22.965 -28.635 1.00 96.50 1110 GLU A N 1
ATOM 8528 C CA . GLU A 1 1110 ? 12.281 -23.587 -27.677 1.00 96.50 1110 GLU A CA 1
ATOM 8529 C C . GLU A 1 1110 ? 12.337 -22.855 -26.317 1.00 96.50 1110 GLU A C 1
ATOM 8531 O O . GLU A 1 1110 ? 11.921 -23.408 -25.299 1.00 96.50 1110 GLU A O 1
ATOM 8536 N N . THR A 1 1111 ? 12.870 -21.627 -26.286 1.00 98.06 1111 THR A N 1
ATOM 8537 C CA . THR A 1 1111 ? 13.127 -20.850 -25.065 1.00 98.06 1111 THR A CA 1
ATOM 8538 C C . THR A 1 1111 ? 12.323 -19.552 -25.024 1.00 98.06 1111 THR A C 1
ATOM 8540 O O . THR A 1 1111 ? 12.191 -18.852 -26.032 1.00 98.06 1111 THR A O 1
ATOM 8543 N N . VAL A 1 1112 ? 11.867 -19.197 -23.822 1.00 98.75 1112 VAL A N 1
ATOM 8544 C CA . VAL A 1 1112 ? 11.390 -17.860 -23.455 1.00 98.75 1112 VAL A CA 1
ATOM 8545 C C . VAL A 1 1112 ? 12.052 -17.401 -22.155 1.00 98.75 1112 VAL A C 1
ATOM 8547 O O . VAL A 1 1112 ? 12.362 -18.205 -21.274 1.00 98.75 1112 VAL A O 1
ATOM 8550 N N . VAL A 1 1113 ? 12.257 -16.096 -22.045 1.00 98.88 1113 VAL A N 1
ATOM 8551 C CA . VAL A 1 1113 ? 12.681 -15.384 -20.846 1.00 98.88 1113 VAL A CA 1
ATOM 8552 C C . VAL A 1 1113 ? 11.633 -14.324 -20.538 1.00 98.88 1113 VAL A C 1
ATOM 8554 O O . VAL A 1 1113 ? 11.307 -13.521 -21.413 1.00 98.88 1113 VAL A O 1
ATOM 8557 N N . PHE A 1 1114 ? 11.134 -14.323 -19.309 1.00 98.88 1114 PHE A N 1
ATOM 8558 C CA . PHE A 1 1114 ? 10.313 -13.263 -18.729 1.00 98.88 1114 PHE A CA 1
ATOM 8559 C C . PHE A 1 1114 ? 11.150 -12.522 -17.680 1.00 98.88 1114 PHE A C 1
ATOM 8561 O O . PHE A 1 1114 ? 11.925 -13.155 -16.959 1.00 98.88 1114 PHE A O 1
ATOM 8568 N N . VAL A 1 1115 ? 11.018 -11.200 -17.611 1.00 98.69 1115 VAL A N 1
ATOM 8569 C CA . VAL A 1 1115 ? 11.770 -10.335 -16.692 1.00 98.69 1115 VAL A CA 1
ATOM 8570 C C . VAL A 1 1115 ? 10.839 -9.263 -16.136 1.00 98.69 1115 VAL A C 1
ATOM 8572 O O . VAL A 1 1115 ? 10.176 -8.581 -16.919 1.00 98.69 1115 VAL A O 1
ATOM 8575 N N . LEU A 1 1116 ? 10.831 -9.100 -14.817 1.00 97.56 1116 LEU A N 1
ATOM 8576 C CA . LEU A 1 1116 ? 10.082 -8.077 -14.084 1.00 97.56 1116 LEU A CA 1
ATOM 8577 C C . LEU A 1 1116 ? 10.833 -7.670 -12.811 1.00 97.56 1116 LEU A C 1
ATOM 8579 O O . LEU A 1 1116 ? 11.732 -8.384 -12.358 1.00 97.56 1116 LEU A O 1
ATOM 8583 N N . GLU A 1 1117 ? 10.422 -6.549 -12.234 1.00 95.62 1117 GLU A N 1
ATOM 8584 C CA . GLU A 1 1117 ? 10.690 -6.232 -10.830 1.00 95.62 1117 GLU A CA 1
ATOM 8585 C C . GLU A 1 1117 ? 9.763 -7.071 -9.930 1.00 95.62 1117 GLU A C 1
ATOM 8587 O O . GLU A 1 1117 ? 8.629 -7.369 -10.316 1.00 95.62 1117 GLU A O 1
ATOM 8592 N N . ASP A 1 1118 ? 10.224 -7.454 -8.742 1.00 92.50 1118 ASP A N 1
ATOM 8593 C CA . ASP A 1 1118 ? 9.412 -8.142 -7.732 1.00 92.50 1118 ASP A CA 1
ATOM 8594 C C . ASP A 1 1118 ? 8.209 -7.305 -7.262 1.00 92.50 1118 ASP A C 1
ATOM 8596 O O . ASP A 1 1118 ? 7.100 -7.831 -7.118 1.00 92.50 1118 ASP A O 1
ATOM 8600 N N . ASP A 1 1119 ? 8.424 -6.002 -7.085 1.00 89.75 1119 ASP A N 1
ATOM 8601 C CA . ASP A 1 1119 ? 7.400 -4.986 -6.857 1.00 89.75 1119 ASP A CA 1
ATOM 8602 C C . ASP A 1 1119 ? 7.805 -3.614 -7.475 1.00 89.75 1119 ASP A C 1
ATOM 8604 O O . ASP A 1 1119 ? 8.735 -3.530 -8.272 1.00 89.75 1119 ASP A O 1
ATOM 8608 N N . ALA A 1 1120 ? 7.098 -2.515 -7.184 1.00 81.38 1120 ALA A N 1
ATOM 8609 C CA . ALA A 1 1120 ? 7.425 -1.158 -7.677 1.00 81.38 1120 ALA A CA 1
ATOM 8610 C C . ALA A 1 1120 ? 7.775 -0.157 -6.550 1.00 81.38 1120 ALA A C 1
ATOM 8612 O O . ALA A 1 1120 ? 8.288 0.943 -6.803 1.00 81.38 1120 ALA A O 1
ATOM 8613 N N . GLN A 1 1121 ? 7.519 -0.561 -5.305 1.00 70.19 1121 GLN A N 1
ATOM 8614 C CA . GLN A 1 1121 ? 7.831 0.053 -4.022 1.00 70.19 1121 GLN A CA 1
ATOM 8615 C C . GLN A 1 1121 ? 7.464 1.537 -3.943 1.00 70.19 1121 GLN A C 1
ATOM 8617 O O . GLN A 1 1121 ? 6.368 1.943 -3.556 1.00 70.19 1121 GLN A O 1
ATOM 8622 N N . ASN A 1 1122 ? 8.428 2.396 -4.254 1.00 66.31 1122 ASN A N 1
ATOM 8623 C CA . ASN A 1 1122 ? 8.338 3.828 -4.008 1.00 66.31 1122 ASN A CA 1
ATOM 8624 C C . ASN A 1 1122 ? 8.937 4.650 -5.159 1.00 66.31 1122 ASN A C 1
ATOM 8626 O O . ASN A 1 1122 ? 9.307 5.817 -4.978 1.00 66.31 1122 ASN A O 1
ATOM 8630 N N . GLY A 1 1123 ? 9.106 4.029 -6.331 1.00 68.38 1123 GLY A N 1
ATOM 8631 C CA . GLY A 1 1123 ? 9.403 4.749 -7.565 1.00 68.38 1123 GLY A CA 1
ATOM 8632 C C . GLY A 1 1123 ? 8.181 5.553 -8.018 1.00 68.38 1123 GLY A C 1
ATOM 8633 O O . GLY A 1 1123 ? 7.065 5.092 -7.807 1.00 68.38 1123 GLY A O 1
ATOM 8634 N N . PRO A 1 1124 ? 8.334 6.759 -8.592 1.00 74.94 1124 PRO A N 1
ATOM 8635 C CA . PRO A 1 1124 ? 7.198 7.510 -9.112 1.00 74.94 1124 PRO A CA 1
ATOM 8636 C C . PRO A 1 1124 ? 6.783 6.999 -10.499 1.00 74.94 1124 PRO A C 1
ATOM 8638 O O . PRO A 1 1124 ? 7.629 6.866 -11.384 1.00 74.94 1124 PRO A O 1
ATOM 8641 N N . ASP A 1 1125 ? 5.485 6.795 -10.714 1.00 85.06 1125 ASP A N 1
ATOM 8642 C CA . ASP A 1 1125 ? 4.868 6.592 -12.033 1.00 85.06 1125 ASP A CA 1
ATOM 8643 C C . ASP A 1 1125 ? 3.648 7.510 -12.211 1.00 85.06 1125 ASP A C 1
ATOM 8645 O O . ASP A 1 1125 ? 2.973 7.875 -11.241 1.00 85.06 1125 ASP A O 1
ATOM 8649 N N . HIS A 1 1126 ? 3.362 7.916 -13.450 1.00 81.56 1126 HIS A N 1
ATOM 8650 C CA . HIS A 1 1126 ? 2.246 8.805 -13.768 1.00 81.56 1126 HIS A CA 1
ATOM 8651 C C . HIS A 1 1126 ? 0.882 8.108 -13.931 1.00 81.56 1126 HIS A C 1
ATOM 8653 O O . HIS A 1 1126 ? -0.138 8.806 -13.941 1.00 81.56 1126 HIS A O 1
ATOM 8659 N N . VAL A 1 1127 ? 0.844 6.774 -14.051 1.00 84.06 1127 VAL A N 1
ATOM 8660 C CA . VAL A 1 1127 ? -0.379 5.981 -14.279 1.00 84.06 1127 VAL A CA 1
ATOM 8661 C C . VAL A 1 1127 ? -0.891 5.340 -12.989 1.00 84.06 1127 VAL A C 1
ATOM 8663 O O . VAL A 1 1127 ? -2.019 5.617 -12.584 1.00 84.06 1127 VAL A O 1
ATOM 8666 N N . ASP A 1 1128 ? -0.071 4.508 -12.342 1.00 87.12 1128 ASP A N 1
ATOM 8667 C CA . ASP A 1 1128 ? -0.377 3.822 -11.080 1.00 87.12 1128 ASP A CA 1
ATOM 8668 C C . ASP A 1 1128 ? 0.922 3.459 -10.348 1.00 87.12 1128 ASP A C 1
ATOM 8670 O O . ASP A 1 1128 ? 1.910 3.124 -10.996 1.00 87.12 1128 ASP A O 1
ATOM 8674 N N . ALA A 1 1129 ? 0.921 3.487 -9.015 1.00 83.81 1129 ALA A N 1
ATOM 8675 C CA . ALA A 1 1129 ? 2.092 3.168 -8.198 1.00 83.81 1129 ALA A CA 1
ATOM 8676 C C . ALA A 1 1129 ? 2.661 1.751 -8.425 1.00 83.81 1129 ALA A C 1
ATOM 8678 O O . ALA A 1 1129 ? 3.849 1.543 -8.205 1.00 83.81 1129 ALA A O 1
ATOM 8679 N N . HIS A 1 1130 ? 1.843 0.804 -8.896 1.00 91.00 1130 HIS A N 1
ATOM 8680 C CA . HIS A 1 1130 ? 2.266 -0.566 -9.216 1.00 91.00 1130 HIS A CA 1
ATOM 8681 C C . HIS A 1 1130 ? 2.916 -0.716 -10.604 1.00 91.00 1130 HIS A C 1
ATOM 8683 O O . HIS A 1 1130 ? 3.357 -1.805 -10.971 1.00 91.00 1130 HIS A O 1
ATOM 8689 N N . ARG A 1 1131 ? 2.903 0.322 -11.448 1.00 93.00 1131 ARG A N 1
ATOM 8690 C CA . ARG A 1 1131 ? 3.290 0.189 -12.857 1.00 93.00 1131 ARG A CA 1
ATOM 8691 C C . ARG A 1 1131 ? 4.807 0.085 -13.007 1.00 93.00 1131 ARG A C 1
ATOM 8693 O O . ARG A 1 1131 ? 5.541 0.989 -12.619 1.00 93.00 1131 ARG A O 1
ATOM 8700 N N . SER A 1 1132 ? 5.274 -0.999 -13.617 1.00 94.56 1132 SER A N 1
ATOM 8701 C CA . SER A 1 1132 ? 6.654 -1.491 -13.508 1.00 94.56 1132 SER A CA 1
ATOM 8702 C C . SER A 1 1132 ? 7.196 -1.917 -14.885 1.00 94.56 1132 SER A C 1
ATOM 8704 O O . SER A 1 1132 ? 6.396 -2.314 -15.740 1.00 94.56 1132 SER A O 1
ATOM 8706 N N . PRO A 1 1133 ? 8.508 -1.801 -15.182 1.00 96.56 1133 PRO A N 1
ATOM 8707 C CA . PRO A 1 1133 ? 9.039 -2.242 -16.463 1.00 96.56 1133 PRO A CA 1
ATOM 8708 C C . PRO A 1 1133 ? 9.068 -3.774 -16.535 1.00 96.56 1133 PRO A C 1
ATOM 8710 O O . PRO A 1 1133 ? 9.437 -4.468 -15.589 1.00 96.56 1133 PRO A O 1
ATOM 8713 N N . ALA A 1 1134 ? 8.712 -4.307 -17.699 1.00 98.00 1134 ALA A N 1
ATOM 8714 C CA . ALA A 1 1134 ? 8.698 -5.738 -17.956 1.00 98.00 1134 ALA A CA 1
ATOM 8715 C C . ALA A 1 1134 ? 9.266 -6.045 -19.340 1.00 98.00 1134 ALA A C 1
ATOM 8717 O O . ALA A 1 1134 ? 9.057 -5.293 -20.295 1.00 98.00 1134 ALA A O 1
ATOM 8718 N N . TYR A 1 1135 ? 9.947 -7.184 -19.460 1.00 98.62 1135 TYR A N 1
ATOM 8719 C CA . TYR A 1 1135 ? 10.589 -7.614 -20.701 1.00 98.62 1135 TYR A CA 1
ATOM 8720 C C . TYR A 1 1135 ? 10.283 -9.082 -20.992 1.00 98.62 1135 TYR A C 1
ATOM 8722 O O . TYR A 1 1135 ? 10.267 -9.926 -20.095 1.00 98.62 1135 TYR A O 1
ATOM 8730 N N . ILE A 1 1136 ? 10.087 -9.397 -22.273 1.00 98.44 1136 ILE A N 1
ATOM 8731 C CA . ILE A 1 1136 ? 9.971 -10.773 -22.761 1.00 98.44 1136 ILE A CA 1
ATOM 8732 C C . ILE A 1 1136 ? 10.927 -10.936 -23.939 1.00 98.44 1136 ILE A C 1
ATOM 8734 O O . ILE A 1 1136 ? 10.934 -10.115 -24.855 1.00 98.44 1136 ILE A O 1
ATOM 8738 N N . ALA A 1 1137 ? 11.717 -12.005 -23.934 1.00 98.38 1137 ALA A N 1
ATOM 8739 C CA . ALA A 1 1137 ? 12.628 -12.346 -25.021 1.00 98.38 1137 ALA A CA 1
ATOM 8740 C C . ALA A 1 1137 ? 12.617 -13.858 -25.266 1.00 98.38 1137 ALA A C 1
ATOM 8742 O O . ALA A 1 1137 ? 12.560 -14.649 -24.333 1.00 98.38 1137 ALA A O 1
ATOM 8743 N N . GLY A 1 1138 ? 12.668 -14.293 -26.520 1.00 97.12 1138 GLY A N 1
ATOM 8744 C CA . GLY A 1 1138 ? 12.606 -15.717 -26.858 1.00 97.12 1138 GLY A CA 1
ATOM 8745 C C . GLY A 1 1138 ? 12.522 -15.937 -28.357 1.00 97.12 1138 GLY A C 1
ATOM 8746 O O . GLY A 1 1138 ? 12.209 -15.006 -29.100 1.00 97.12 1138 GLY A O 1
ATOM 8747 N N . GLY A 1 1139 ? 12.748 -17.172 -28.810 1.00 94.38 1139 GLY A N 1
ATOM 8748 C CA . GLY A 1 1139 ? 12.633 -17.506 -30.232 1.00 94.38 1139 GLY A CA 1
ATOM 8749 C C . GLY A 1 1139 ? 11.237 -17.205 -30.790 1.00 94.38 1139 GLY A C 1
ATOM 8750 O O . GLY A 1 1139 ? 11.112 -16.693 -31.893 1.00 94.38 1139 GLY A O 1
ATOM 8751 N N . PHE A 1 1140 ? 10.183 -17.456 -30.013 1.00 97.44 1140 PHE A N 1
ATOM 8752 C CA . PHE A 1 1140 ? 8.783 -17.260 -30.416 1.00 97.44 1140 PHE A CA 1
ATOM 8753 C C . PHE A 1 1140 ? 8.193 -15.868 -30.105 1.00 97.44 1140 PHE A C 1
ATOM 8755 O O . PHE A 1 1140 ? 7.025 -15.619 -30.408 1.00 97.44 1140 PHE A O 1
ATOM 8762 N N . VAL A 1 1141 ? 8.958 -14.965 -29.491 1.00 98.19 1141 VAL A N 1
ATOM 8763 C CA . VAL A 1 1141 ? 8.475 -13.633 -29.088 1.00 98.19 1141 VAL A CA 1
ATOM 8764 C C . VAL A 1 1141 ? 8.446 -12.700 -30.305 1.00 98.19 1141 VAL A C 1
ATOM 8766 O O . VAL A 1 1141 ? 9.345 -12.745 -31.150 1.00 98.19 1141 VAL A O 1
ATOM 8769 N N . LYS A 1 1142 ? 7.407 -11.861 -30.421 1.00 97.62 1142 LYS A N 1
ATOM 8770 C CA . LYS A 1 1142 ? 7.302 -10.841 -31.477 1.00 97.62 1142 LYS A CA 1
ATOM 8771 C C . LYS A 1 1142 ? 8.507 -9.895 -31.422 1.00 97.62 1142 LYS A C 1
ATOM 8773 O O . LYS A 1 1142 ? 9.087 -9.665 -30.365 1.00 97.62 1142 LYS A O 1
ATOM 8778 N N . ARG A 1 1143 ? 8.871 -9.338 -32.579 1.00 96.31 1143 ARG A N 1
ATOM 8779 C CA . ARG A 1 1143 ? 9.954 -8.358 -32.713 1.00 96.31 1143 ARG A CA 1
ATOM 8780 C C . ARG A 1 1143 ? 9.400 -6.987 -33.075 1.00 96.31 1143 ARG A C 1
ATOM 8782 O O . ARG A 1 1143 ? 8.522 -6.904 -33.933 1.00 96.31 1143 ARG A O 1
ATOM 8789 N N . ARG A 1 1144 ? 9.965 -5.934 -32.477 1.00 96.06 1144 ARG A N 1
ATOM 8790 C CA . ARG A 1 1144 ? 9.607 -4.518 -32.691 1.00 96.06 1144 ARG A CA 1
ATOM 8791 C C . ARG A 1 1144 ? 8.103 -4.262 -32.544 1.00 96.06 1144 ARG A C 1
ATOM 8793 O O . ARG A 1 1144 ? 7.483 -3.623 -33.394 1.00 96.06 1144 ARG A O 1
ATOM 8800 N N . PHE A 1 1145 ? 7.517 -4.824 -31.492 1.00 97.44 1145 PHE A N 1
ATOM 8801 C CA . PHE A 1 1145 ? 6.092 -4.733 -31.186 1.00 97.44 1145 PHE A CA 1
ATOM 8802 C C . PHE A 1 1145 ? 5.875 -3.899 -29.917 1.00 97.44 1145 PHE A C 1
ATOM 8804 O O . PHE A 1 1145 ? 6.720 -3.892 -29.027 1.00 97.44 1145 PHE A O 1
ATOM 8811 N N . VAL A 1 1146 ? 4.741 -3.209 -29.823 1.00 97.19 1146 VAL A N 1
ATOM 8812 C CA . VAL A 1 1146 ? 4.304 -2.530 -28.596 1.00 97.19 1146 VAL A CA 1
ATOM 8813 C C . VAL A 1 1146 ? 2.988 -3.173 -28.190 1.00 97.19 1146 VAL A C 1
ATOM 8815 O O . VAL A 1 1146 ? 2.082 -3.267 -29.022 1.00 97.19 1146 VAL A O 1
ATOM 8818 N N . ASP A 1 1147 ? 2.890 -3.648 -26.950 1.00 96.69 1147 ASP A N 1
ATOM 8819 C CA . ASP A 1 1147 ? 1.659 -4.238 -26.429 1.00 96.69 1147 ASP A CA 1
ATOM 8820 C C . ASP A 1 1147 ? 1.102 -3.404 -25.273 1.00 96.69 1147 ASP A C 1
ATOM 8822 O O . ASP A 1 1147 ? 1.583 -3.465 -24.143 1.00 96.69 1147 ASP A O 1
ATOM 8826 N N . HIS A 1 1148 ? 0.044 -2.651 -25.579 1.00 95.31 1148 HIS A N 1
ATOM 8827 C CA . HIS A 1 1148 ? -0.722 -1.858 -24.617 1.00 95.31 1148 HIS A CA 1
ATOM 8828 C C . HIS A 1 1148 ? -1.737 -2.700 -23.818 1.00 95.31 1148 HIS A C 1
ATOM 8830 O O . HIS A 1 1148 ? -2.572 -2.148 -23.093 1.00 95.31 1148 HIS A O 1
ATOM 8836 N N . THR A 1 1149 ? -1.740 -4.029 -23.972 1.00 95.06 1149 THR A N 1
ATOM 8837 C CA . THR A 1 1149 ? -2.584 -4.926 -23.170 1.00 95.06 1149 THR A CA 1
ATOM 8838 C C . THR A 1 1149 ? -2.198 -4.823 -21.698 1.00 95.06 1149 THR A C 1
ATOM 8840 O O . THR A 1 1149 ? -1.024 -4.808 -21.345 1.00 95.06 1149 THR A O 1
ATOM 8843 N N . MET A 1 1150 ? -3.208 -4.728 -20.834 1.00 93.94 1150 MET A N 1
ATOM 8844 C CA . MET A 1 1150 ? -3.009 -4.649 -19.391 1.00 93.94 1150 MET A CA 1
ATOM 8845 C C . MET A 1 1150 ? -2.599 -6.022 -18.857 1.00 93.94 1150 MET A C 1
ATOM 8847 O O . MET A 1 1150 ? -3.395 -6.961 -18.913 1.00 93.94 1150 MET A O 1
ATOM 8851 N N . TYR A 1 1151 ? -1.371 -6.116 -18.356 1.00 97.88 1151 TYR A N 1
ATOM 8852 C CA . TYR A 1 1151 ? -0.782 -7.336 -17.805 1.00 97.88 1151 TYR A CA 1
ATOM 8853 C C . TYR A 1 1151 ? -0.254 -7.098 -16.390 1.00 97.88 1151 TYR A C 1
ATOM 8855 O O . TYR A 1 1151 ? 0.014 -5.965 -15.994 1.00 97.88 1151 TYR A O 1
ATOM 8863 N N . SER A 1 1152 ? -0.052 -8.189 -15.661 1.00 97.44 1152 SER A N 1
ATOM 8864 C CA . SER A 1 1152 ? 0.427 -8.198 -14.281 1.00 97.44 1152 SER A CA 1
ATOM 8865 C C . SER A 1 1152 ? 1.476 -9.286 -14.004 1.00 97.44 1152 SER A C 1
ATOM 8867 O O . SER A 1 1152 ? 1.690 -10.163 -14.850 1.00 97.44 1152 SER A O 1
ATOM 8869 N N . THR A 1 1153 ? 2.078 -9.306 -12.809 1.00 98.12 1153 THR A N 1
ATOM 8870 C CA . THR A 1 1153 ? 2.888 -10.438 -12.300 1.00 98.12 1153 THR A CA 1
ATOM 8871 C C . THR A 1 1153 ? 2.173 -11.782 -12.512 1.00 98.12 1153 THR A C 1
ATOM 8873 O O . THR A 1 1153 ? 2.719 -12.721 -13.098 1.00 98.12 1153 THR A O 1
ATOM 8876 N N . THR A 1 1154 ? 0.894 -11.852 -12.145 1.00 97.50 1154 THR A N 1
ATOM 8877 C CA . THR A 1 1154 ? 0.029 -13.024 -12.353 1.00 97.50 1154 THR A CA 1
ATOM 8878 C C . THR A 1 1154 ? -0.259 -13.332 -13.826 1.00 97.50 1154 THR A C 1
ATOM 8880 O O . THR A 1 1154 ? -0.478 -14.491 -14.175 1.00 97.50 1154 THR A O 1
ATOM 8883 N N . SER A 1 1155 ? -0.152 -12.352 -14.729 1.00 98.31 1155 SER A N 1
ATOM 8884 C CA . SER A 1 1155 ? -0.218 -12.575 -16.183 1.00 98.31 1155 SER A CA 1
ATOM 8885 C C . SER A 1 1155 ? 1.047 -13.243 -16.740 1.00 98.31 1155 SER A C 1
ATOM 8887 O O . SER A 1 1155 ? 0.947 -14.084 -17.640 1.00 98.31 1155 SER A O 1
ATOM 8889 N N . MET A 1 1156 ? 2.233 -12.948 -16.187 1.00 98.44 1156 MET A N 1
ATOM 8890 C CA . MET A 1 1156 ? 3.453 -13.710 -16.498 1.00 98.44 1156 MET A CA 1
ATOM 8891 C C . MET A 1 1156 ? 3.343 -15.145 -15.989 1.00 98.44 1156 MET A C 1
ATOM 8893 O O . MET A 1 1156 ? 3.524 -16.077 -16.775 1.00 98.44 1156 MET A O 1
ATOM 8897 N N . LEU A 1 1157 ? 2.974 -15.331 -14.716 1.00 98.44 1157 LEU A N 1
ATOM 8898 C CA . LEU A 1 1157 ? 2.773 -16.657 -14.118 1.00 98.44 1157 LEU A CA 1
ATOM 8899 C C . LEU A 1 1157 ? 1.798 -17.500 -14.942 1.00 98.44 1157 LEU A C 1
ATOM 8901 O O . LEU A 1 1157 ? 2.162 -18.590 -15.386 1.00 98.44 1157 LEU A O 1
ATOM 8905 N N . ARG A 1 1158 ? 0.632 -16.943 -15.287 1.00 98.38 1158 ARG A N 1
ATOM 8906 C CA . ARG A 1 1158 ? -0.363 -17.628 -16.118 1.00 98.38 1158 ARG A CA 1
ATOM 8907 C C . ARG A 1 1158 ? 0.157 -18.012 -17.506 1.00 98.38 1158 ARG A C 1
ATOM 8909 O O . ARG A 1 1158 ? -0.234 -19.037 -18.063 1.00 98.38 1158 ARG A O 1
ATOM 8916 N N . THR A 1 1159 ? 1.060 -17.219 -18.077 1.00 98.69 1159 THR A N 1
ATOM 8917 C CA . THR A 1 1159 ? 1.696 -17.537 -19.365 1.00 98.69 1159 THR A CA 1
ATOM 8918 C C . THR A 1 1159 ? 2.698 -18.686 -19.227 1.00 98.69 1159 THR A C 1
ATOM 8920 O O . THR A 1 1159 ? 2.731 -19.579 -20.075 1.00 98.69 1159 THR A O 1
ATOM 8923 N N . MET A 1 1160 ? 3.485 -18.703 -18.148 1.00 98.75 1160 MET A N 1
ATOM 8924 C CA . MET A 1 1160 ? 4.450 -19.769 -17.861 1.00 98.75 1160 MET A CA 1
ATOM 8925 C C . MET A 1 1160 ? 3.758 -21.098 -17.531 1.00 98.75 1160 MET A C 1
ATOM 8927 O O . MET A 1 1160 ? 4.166 -22.136 -18.046 1.00 98.75 1160 MET A O 1
ATOM 8931 N N . GLU A 1 1161 ? 2.672 -21.074 -16.759 1.00 98.56 1161 GLU A N 1
ATOM 8932 C CA . GLU A 1 1161 ? 1.814 -22.236 -16.494 1.00 98.56 1161 GLU A CA 1
ATOM 8933 C C . GLU A 1 1161 ? 1.339 -22.924 -17.774 1.00 98.56 1161 GLU A C 1
ATOM 8935 O O . GLU A 1 1161 ? 1.501 -24.135 -17.931 1.00 98.56 1161 GLU A O 1
ATOM 8940 N N . LEU A 1 1162 ? 0.780 -22.143 -18.706 1.00 98.56 1162 LEU A N 1
ATOM 8941 C CA . LEU A 1 1162 ? 0.237 -22.657 -19.961 1.00 98.56 1162 LEU A CA 1
ATOM 8942 C C . LEU A 1 1162 ? 1.336 -23.255 -20.850 1.00 98.56 1162 LEU A C 1
ATOM 8944 O O . LEU A 1 1162 ? 1.100 -24.286 -21.473 1.00 98.56 1162 LEU A O 1
ATOM 8948 N N . ILE A 1 1163 ? 2.547 -22.680 -20.863 1.00 98.62 1163 ILE A N 1
ATOM 8949 C CA . ILE A 1 1163 ? 3.717 -23.274 -21.538 1.00 98.62 1163 ILE A CA 1
ATOM 8950 C C . ILE A 1 1163 ? 4.108 -24.616 -20.898 1.00 98.62 1163 ILE A C 1
ATOM 8952 O O . ILE A 1 1163 ? 4.373 -25.586 -21.607 1.00 98.62 1163 ILE A O 1
ATOM 8956 N N . LEU A 1 1164 ? 4.158 -24.671 -19.565 1.00 98.38 1164 LEU A N 1
ATOM 8957 C CA . LEU A 1 1164 ? 4.643 -25.825 -18.801 1.00 98.38 1164 LEU A CA 1
ATOM 8958 C C . LEU A 1 1164 ? 3.580 -26.926 -18.602 1.00 98.38 1164 LEU A C 1
ATOM 8960 O O . LEU A 1 1164 ? 3.907 -28.002 -18.104 1.00 98.38 1164 LEU A O 1
ATOM 8964 N N . GLY A 1 1165 ? 2.324 -26.679 -18.987 1.00 97.25 1165 GLY A N 1
ATOM 8965 C CA . GLY A 1 1165 ? 1.197 -27.601 -18.803 1.00 97.25 1165 GLY A CA 1
ATOM 8966 C C . GLY A 1 1165 ? 0.662 -27.666 -17.366 1.00 97.25 1165 GLY A C 1
ATOM 8967 O O . GLY A 1 1165 ? 0.029 -28.653 -16.993 1.00 97.25 1165 GLY A O 1
ATOM 8968 N N . ILE A 1 1166 ? 0.926 -26.637 -16.559 1.00 96.62 1166 ILE A N 1
ATOM 8969 C CA . ILE A 1 1166 ? 0.632 -26.576 -15.121 1.00 96.62 1166 ILE A CA 1
ATOM 8970 C C . ILE A 1 1166 ? -0.742 -25.900 -14.891 1.00 96.62 1166 ILE A C 1
ATOM 8972 O O . ILE A 1 1166 ? -1.069 -24.939 -15.589 1.00 96.62 1166 ILE A O 1
ATOM 8976 N N . PRO A 1 1167 ? -1.586 -26.388 -13.958 1.00 95.12 1167 PRO A N 1
ATOM 8977 C CA . PRO A 1 1167 ? -2.826 -25.709 -13.570 1.00 95.12 1167 PRO A CA 1
ATOM 8978 C C . PRO A 1 1167 ? -2.555 -24.474 -12.686 1.00 95.12 1167 PRO A C 1
ATOM 8980 O O . PRO A 1 1167 ? -1.548 -24.469 -11.974 1.00 95.12 1167 PRO A O 1
ATOM 8983 N N . PRO A 1 1168 ? -3.468 -23.482 -12.677 1.00 96.19 1168 PRO A N 1
ATOM 8984 C CA . PRO A 1 1168 ? -3.310 -22.248 -11.902 1.00 96.19 1168 PRO A CA 1
ATOM 8985 C C . PRO A 1 1168 ? -3.081 -22.496 -10.409 1.00 96.19 1168 PRO A C 1
ATOM 8987 O O . PRO A 1 1168 ? -3.603 -23.469 -9.848 1.00 96.19 1168 PRO A O 1
ATOM 8990 N N . MET A 1 1169 ? -2.308 -21.620 -9.767 1.00 96.56 1169 MET A N 1
ATOM 8991 C CA . MET A 1 1169 ? -2.029 -21.683 -8.331 1.00 96.56 1169 MET A CA 1
ATOM 8992 C C . MET A 1 1169 ? -3.102 -20.965 -7.505 1.00 96.56 1169 MET A C 1
ATOM 8994 O O . MET A 1 1169 ? -3.405 -21.415 -6.399 1.00 96.56 1169 MET A O 1
ATOM 8998 N N . SER A 1 1170 ? -3.703 -19.891 -8.030 1.00 95.94 1170 SER A N 1
ATOM 8999 C CA . SER A 1 1170 ? -4.662 -19.042 -7.313 1.00 95.94 1170 SER A CA 1
ATOM 9000 C C . SER A 1 1170 ? -5.897 -18.675 -8.159 1.00 95.94 1170 SER A C 1
ATOM 9002 O O . SER A 1 1170 ? -6.115 -19.170 -9.263 1.00 95.94 1170 SER A O 1
ATOM 9004 N N . GLN A 1 1171 ? -6.779 -17.825 -7.628 1.00 96.06 1171 GLN A N 1
ATOM 9005 C CA . GLN A 1 1171 ? -7.858 -17.204 -8.408 1.00 96.06 1171 GLN A CA 1
ATOM 9006 C C . GLN A 1 1171 ? -7.355 -16.050 -9.288 1.00 96.06 1171 GLN A C 1
ATOM 9008 O O . GLN A 1 1171 ? -8.061 -15.661 -10.217 1.00 96.06 1171 GLN A O 1
ATOM 9013 N N . TYR A 1 1172 ? -6.163 -15.504 -9.023 1.00 96.06 1172 TYR A N 1
ATOM 9014 C CA . TYR A 1 1172 ? -5.603 -14.384 -9.779 1.00 96.06 1172 TYR A CA 1
ATOM 9015 C C . TYR A 1 1172 ? -4.937 -14.846 -11.078 1.00 96.06 1172 TYR A C 1
ATOM 9017 O O . TYR A 1 1172 ? -5.300 -14.340 -12.136 1.00 96.06 1172 TYR A O 1
ATOM 9025 N N . ASP A 1 1173 ? -4.045 -15.843 -11.049 1.00 96.44 1173 ASP A N 1
ATOM 9026 C CA . ASP A 1 1173 ? -3.463 -16.416 -12.276 1.00 96.44 1173 ASP A CA 1
ATOM 9027 C C . ASP A 1 1173 ? -4.544 -17.088 -13.155 1.00 96.44 1173 ASP A C 1
ATOM 9029 O O . ASP A 1 1173 ? -4.601 -16.846 -14.361 1.00 96.44 1173 ASP A O 1
ATOM 9033 N N . ALA A 1 1174 ? -5.510 -17.798 -12.562 1.00 96.00 1174 ALA A N 1
ATOM 9034 C CA . ALA A 1 1174 ? -6.688 -18.340 -13.249 1.00 96.00 1174 ALA A CA 1
ATOM 9035 C C . ALA A 1 1174 ? -7.572 -17.274 -13.934 1.00 96.00 1174 ALA A C 1
ATOM 9037 O O . ALA A 1 1174 ? -8.359 -17.614 -14.826 1.00 96.00 1174 ALA A O 1
ATOM 9038 N N . ALA A 1 1175 ? -7.472 -16.010 -13.512 1.00 94.88 1175 ALA A N 1
ATOM 9039 C CA . ALA A 1 1175 ? -8.197 -14.864 -14.060 1.00 94.88 1175 ALA A CA 1
ATOM 9040 C C . ALA A 1 1175 ? -7.344 -13.962 -14.967 1.00 94.88 1175 ALA A C 1
ATOM 9042 O O . ALA A 1 1175 ? -7.898 -13.183 -15.746 1.00 94.88 1175 ALA A O 1
ATOM 9043 N N . ALA A 1 1176 ? -6.019 -14.048 -14.862 1.00 96.12 1176 ALA A N 1
ATOM 9044 C CA . ALA A 1 1176 ? -5.088 -13.185 -15.566 1.00 96.12 1176 ALA A CA 1
ATOM 9045 C C . ALA A 1 1176 ? -5.134 -13.412 -17.085 1.00 96.12 1176 ALA A C 1
ATOM 9047 O O . ALA A 1 1176 ? -5.397 -14.511 -17.581 1.00 96.12 1176 ALA A O 1
ATOM 9048 N N . THR A 1 1177 ? -4.854 -12.354 -17.848 1.00 95.50 1177 THR A N 1
ATOM 9049 C CA . THR A 1 1177 ? -4.774 -12.446 -19.312 1.00 95.50 1177 THR A CA 1
ATOM 9050 C C . THR A 1 1177 ? -3.392 -12.977 -19.691 1.00 95.50 1177 THR A C 1
ATOM 9052 O O . THR A 1 1177 ? -2.410 -12.287 -19.423 1.00 95.50 1177 THR A O 1
ATOM 9055 N N . PRO A 1 1178 ? -3.259 -14.162 -20.324 1.00 97.38 1178 PRO A N 1
ATOM 9056 C CA . PRO A 1 1178 ? -1.948 -14.646 -20.738 1.00 97.38 1178 PRO A CA 1
ATOM 9057 C C . PRO A 1 1178 ? -1.347 -13.703 -21.780 1.00 97.38 1178 PRO A C 1
ATOM 9059 O O . PRO A 1 1178 ? -2.063 -13.146 -22.612 1.00 97.38 1178 PRO A O 1
ATOM 9062 N N . MET A 1 1179 ? -0.026 -13.586 -21.807 1.00 98.19 1179 MET A N 1
ATOM 9063 C CA . MET A 1 1179 ? 0.712 -12.665 -22.674 1.00 98.19 1179 MET A CA 1
ATOM 9064 C C . MET A 1 1179 ? 0.823 -13.169 -24.124 1.00 98.19 1179 MET A C 1
ATOM 9066 O O . MET A 1 1179 ? 1.808 -12.906 -24.803 1.00 98.19 1179 MET A O 1
ATOM 9070 N N . TRP A 1 1180 ? -0.171 -13.916 -24.621 1.00 97.38 1180 TRP A N 1
ATOM 9071 C CA . TRP A 1 1180 ? -0.170 -14.556 -25.947 1.00 97.38 1180 TRP A CA 1
ATOM 9072 C C . TRP A 1 1180 ? 0.011 -13.550 -27.093 1.00 97.38 1180 TRP A C 1
ATOM 9074 O O . TRP A 1 1180 ? 0.630 -13.879 -28.107 1.00 97.38 1180 TRP A O 1
ATOM 9084 N N . ASN A 1 1181 ? -0.454 -12.307 -26.927 1.00 97.44 1181 ASN A N 1
ATOM 9085 C CA . ASN A 1 1181 ? -0.264 -11.246 -27.915 1.00 97.44 1181 ASN A CA 1
ATOM 9086 C C . ASN A 1 1181 ? 1.212 -10.813 -28.044 1.00 97.44 1181 ASN A C 1
ATOM 9088 O O . ASN A 1 1181 ? 1.583 -10.238 -29.062 1.00 97.44 1181 ASN A O 1
ATOM 9092 N N . CYS A 1 1182 ? 2.092 -11.167 -27.107 1.00 98.12 1182 CYS A N 1
ATOM 9093 C CA . CYS A 1 1182 ? 3.536 -10.956 -27.233 1.00 98.12 1182 CYS A CA 1
ATOM 9094 C C . CYS A 1 1182 ? 4.233 -11.987 -28.146 1.00 98.12 1182 CYS A C 1
ATOM 9096 O O . CYS A 1 1182 ? 5.427 -11.846 -28.408 1.00 98.12 1182 CYS A O 1
ATOM 9098 N N . PHE A 1 1183 ? 3.532 -13.014 -28.645 1.00 98.19 1183 PHE A N 1
ATOM 9099 C CA . PHE A 1 1183 ? 4.132 -14.151 -29.360 1.00 98.19 1183 PHE A CA 1
ATOM 9100 C C . PHE A 1 1183 ? 3.683 -14.277 -30.822 1.00 98.19 1183 PHE A C 1
ATOM 9102 O O . PHE A 1 1183 ? 2.638 -13.776 -31.233 1.00 98.19 1183 PHE A O 1
ATOM 9109 N N . SER A 1 1184 ? 4.504 -14.962 -31.618 1.00 95.19 1184 SER A N 1
ATOM 9110 C CA . SER A 1 1184 ? 4.266 -15.302 -33.023 1.00 95.19 1184 SER A CA 1
ATOM 9111 C C . SER A 1 1184 ? 4.142 -16.817 -33.194 1.00 95.19 1184 SER A C 1
ATOM 9113 O O . SER A 1 1184 ? 4.810 -17.572 -32.497 1.00 95.19 1184 SER A O 1
ATOM 9115 N N . ALA A 1 1185 ? 3.356 -17.282 -34.169 1.00 94.75 1185 ALA A N 1
ATOM 9116 C CA . ALA A 1 1185 ? 3.282 -18.704 -34.530 1.00 94.75 1185 ALA A CA 1
ATOM 9117 C C . ALA A 1 1185 ? 4.587 -19.255 -35.156 1.00 94.75 1185 ALA A C 1
ATOM 9119 O O . ALA A 1 1185 ? 4.767 -20.469 -35.253 1.00 94.75 1185 ALA A O 1
ATOM 9120 N N . THR A 1 1186 ? 5.505 -18.384 -35.591 1.00 93.38 1186 THR A N 1
ATOM 9121 C CA . THR A 1 1186 ? 6.793 -18.756 -36.205 1.00 93.38 1186 THR A CA 1
ATOM 9122 C C . THR A 1 1186 ? 7.966 -18.131 -35.445 1.00 93.38 1186 THR A C 1
ATOM 9124 O O . THR A 1 1186 ? 7.930 -16.917 -35.227 1.00 93.38 1186 THR A O 1
ATOM 9127 N N . PRO A 1 1187 ? 9.020 -18.893 -35.096 1.00 93.88 1187 PRO A N 1
ATOM 9128 C CA . PRO A 1 1187 ? 10.124 -18.369 -34.302 1.00 93.88 1187 PRO A CA 1
ATOM 9129 C C . PRO A 1 1187 ? 11.131 -17.559 -35.138 1.00 93.88 1187 PRO A C 1
ATOM 9131 O O . PRO A 1 1187 ? 11.524 -17.976 -36.230 1.00 93.88 1187 PRO A O 1
ATOM 9134 N N . ASP A 1 1188 ? 11.602 -16.438 -34.589 1.00 93.75 1188 ASP A N 1
ATOM 9135 C CA . ASP A 1 1188 ? 12.736 -15.660 -35.090 1.00 93.75 1188 ASP A CA 1
ATOM 9136 C C . ASP A 1 1188 ? 14.030 -16.059 -34.359 1.00 93.75 1188 ASP A C 1
ATOM 9138 O O . ASP A 1 1188 ? 14.264 -15.732 -33.190 1.00 93.75 1188 ASP A O 1
ATOM 9142 N N . MET A 1 1189 ? 14.896 -16.750 -35.100 1.00 91.31 1189 MET A N 1
ATOM 9143 C CA . MET A 1 1189 ? 16.185 -17.263 -34.635 1.00 91.31 1189 MET A CA 1
ATOM 9144 C C . MET A 1 1189 ? 17.289 -16.206 -34.507 1.00 91.31 1189 MET A C 1
ATOM 9146 O O . MET A 1 1189 ? 18.414 -16.564 -34.160 1.00 91.31 1189 MET A O 1
ATOM 9150 N N . SER A 1 1190 ? 17.009 -14.932 -34.790 1.00 94.19 1190 SER A N 1
ATOM 9151 C CA . SER A 1 1190 ? 17.987 -13.847 -34.667 1.00 94.19 1190 SER A CA 1
ATOM 9152 C C . SER A 1 1190 ? 18.489 -13.733 -33.218 1.00 94.19 1190 SER A C 1
ATOM 9154 O O . SER A 1 1190 ? 17.673 -13.485 -32.321 1.00 94.19 1190 SER A O 1
ATOM 9156 N N . PRO A 1 1191 ? 19.797 -13.911 -32.946 1.00 94.94 1191 PRO A N 1
ATOM 9157 C CA . PRO A 1 1191 ? 20.327 -13.778 -31.596 1.00 94.94 1191 PRO A CA 1
ATOM 9158 C C . PRO A 1 1191 ? 20.238 -12.320 -31.139 1.00 94.94 1191 PRO A C 1
ATOM 9160 O O . PRO A 1 1191 ? 20.458 -11.402 -31.930 1.00 94.94 1191 PRO A O 1
ATOM 9163 N N . PHE A 1 1192 ? 19.951 -12.115 -29.856 1.00 97.62 1192 PHE A N 1
ATOM 9164 C CA . PHE A 1 1192 ? 20.141 -10.814 -29.223 1.00 97.62 1192 PHE A CA 1
ATOM 9165 C C . PHE A 1 1192 ? 21.642 -10.561 -29.046 1.00 97.62 1192 PHE A C 1
ATOM 9167 O O . PHE A 1 1192 ? 22.415 -11.499 -28.825 1.00 97.62 1192 PHE A O 1
ATOM 9174 N N . ARG A 1 1193 ? 22.056 -9.296 -29.116 1.00 97.88 1193 ARG A N 1
ATOM 9175 C CA . ARG A 1 1193 ? 23.444 -8.884 -28.900 1.00 97.88 1193 ARG A CA 1
ATOM 9176 C C . ARG A 1 1193 ? 23.514 -7.908 -27.736 1.00 97.88 1193 ARG A C 1
ATOM 9178 O O . ARG A 1 1193 ? 22.847 -6.880 -27.768 1.00 97.88 1193 ARG A O 1
ATOM 9185 N N . SER A 1 1194 ? 24.366 -8.191 -26.753 1.00 97.62 1194 SER A N 1
ATOM 9186 C CA . SER A 1 1194 ? 24.523 -7.299 -25.609 1.00 97.62 1194 SER A CA 1
ATOM 9187 C C . SER A 1 1194 ? 25.257 -6.015 -26.005 1.00 97.62 1194 SER A C 1
ATOM 9189 O O . SER A 1 1194 ? 26.201 -6.010 -26.808 1.00 97.62 1194 SER A O 1
ATOM 9191 N N . LEU A 1 1195 ? 24.801 -4.901 -25.441 1.00 97.88 1195 LEU A N 1
ATOM 9192 C CA . LEU A 1 1195 ? 25.434 -3.598 -25.564 1.00 97.88 1195 LEU A CA 1
ATOM 9193 C C . LEU A 1 1195 ? 26.404 -3.386 -24.391 1.00 97.88 1195 LEU A C 1
ATOM 9195 O O . LEU A 1 1195 ? 26.096 -3.765 -23.257 1.00 97.88 1195 LEU A O 1
ATOM 9199 N N . PRO A 1 1196 ? 27.585 -2.786 -24.625 1.00 95.94 1196 PRO A N 1
ATOM 9200 C CA . PRO A 1 1196 ? 28.488 -2.432 -23.540 1.00 95.94 1196 PRO A CA 1
ATOM 9201 C C . PRO A 1 1196 ? 27.848 -1.361 -22.647 1.00 95.94 1196 PRO A C 1
ATOM 9203 O O . PRO A 1 1196 ? 27.155 -0.471 -23.135 1.00 95.94 1196 PRO A O 1
ATOM 9206 N N . SER A 1 1197 ? 28.133 -1.413 -21.345 1.00 94.69 1197 SER A N 1
ATOM 9207 C CA . SER A 1 1197 ? 27.730 -0.348 -20.422 1.00 94.69 1197 SER A CA 1
ATOM 9208 C C . SER A 1 1197 ? 28.339 0.998 -20.837 1.00 94.69 1197 SER A C 1
ATOM 9210 O O . SER A 1 1197 ? 29.547 1.092 -21.066 1.00 94.69 1197 SER A O 1
ATOM 9212 N N . ASN A 1 1198 ? 27.517 2.053 -20.856 1.00 92.94 1198 ASN A N 1
ATOM 9213 C CA . ASN A 1 1198 ? 27.966 3.443 -21.016 1.00 92.94 1198 ASN A CA 1
ATOM 9214 C C . ASN A 1 1198 ? 28.336 4.109 -19.668 1.00 92.94 1198 ASN A C 1
ATOM 9216 O O . ASN A 1 1198 ? 28.559 5.323 -19.603 1.00 92.94 1198 ASN A O 1
ATOM 9220 N N . VAL A 1 1199 ? 28.373 3.320 -18.589 1.00 93.12 1199 VAL A N 1
ATOM 9221 C CA . VAL A 1 1199 ? 28.742 3.699 -17.219 1.00 93.12 1199 VAL A CA 1
ATOM 9222 C C . VAL A 1 1199 ? 29.915 2.827 -16.757 1.00 93.12 1199 VAL A C 1
ATOM 9224 O O . VAL A 1 1199 ? 29.945 1.621 -17.011 1.00 93.12 1199 VAL A O 1
ATOM 9227 N N . ASP A 1 1200 ? 30.884 3.418 -16.058 1.00 92.69 1200 ASP A N 1
ATOM 9228 C CA . ASP A 1 1200 ? 31.954 2.656 -15.410 1.00 92.69 1200 ASP A CA 1
ATOM 9229 C C . ASP A 1 1200 ? 31.379 1.866 -14.224 1.00 92.69 1200 ASP A C 1
ATOM 9231 O O . ASP A 1 1200 ? 31.014 2.436 -13.200 1.00 92.69 1200 ASP A O 1
ATOM 9235 N N . LEU A 1 1201 ? 31.317 0.538 -14.355 1.00 92.56 1201 LEU A N 1
ATOM 9236 C CA . LEU A 1 1201 ? 30.804 -0.363 -13.313 1.00 92.56 1201 LEU A CA 1
ATOM 9237 C C . LEU A 1 1201 ? 31.688 -0.397 -12.052 1.00 92.56 1201 LEU A C 1
ATOM 9239 O O . LEU A 1 1201 ? 31.311 -0.978 -11.036 1.00 92.56 1201 LEU A O 1
ATOM 9243 N N . THR A 1 1202 ? 32.875 0.213 -12.105 1.00 90.75 1202 THR A N 1
ATOM 9244 C CA . THR A 1 1202 ? 33.764 0.414 -10.957 1.00 90.75 1202 THR A CA 1
ATOM 9245 C C . THR A 1 1202 ? 33.671 1.823 -10.360 1.00 90.75 1202 THR A C 1
ATOM 9247 O O . THR A 1 1202 ? 34.340 2.092 -9.357 1.00 90.75 1202 THR A O 1
ATOM 9250 N N . GLU A 1 1203 ? 32.820 2.703 -10.910 1.00 91.00 1203 GLU A N 1
ATOM 9251 C CA . GLU A 1 1203 ? 32.558 4.034 -10.360 1.00 91.00 1203 GLU A CA 1
ATOM 9252 C C . GLU A 1 1203 ? 31.976 3.912 -8.948 1.00 91.00 1203 GLU A C 1
ATOM 9254 O O . GLU A 1 1203 ? 30.956 3.264 -8.720 1.00 91.00 1203 GLU A O 1
ATOM 9259 N N . LYS A 1 1204 ? 32.623 4.570 -7.984 1.00 90.25 1204 LYS A N 1
ATOM 9260 C CA . LYS A 1 1204 ? 32.227 4.557 -6.573 1.00 90.25 1204 LYS A CA 1
ATOM 9261 C C . LYS A 1 1204 ? 31.860 5.942 -6.089 1.00 90.25 1204 LYS A C 1
ATOM 9263 O O . LYS A 1 1204 ? 32.507 6.923 -6.462 1.00 90.25 1204 LYS A O 1
ATOM 9268 N N . THR A 1 1205 ? 30.901 6.036 -5.169 1.00 84.19 1205 THR A N 1
ATOM 9269 C CA . THR A 1 1205 ? 30.588 7.320 -4.538 1.00 84.19 1205 THR A CA 1
ATOM 9270 C C . THR A 1 1205 ? 31.768 7.791 -3.683 1.00 84.19 1205 THR A C 1
ATOM 9272 O O . THR A 1 1205 ? 32.021 7.293 -2.585 1.00 84.19 1205 THR A O 1
ATOM 9275 N N . THR A 1 1206 ? 32.511 8.768 -4.204 1.00 82.75 1206 THR A N 1
ATOM 9276 C CA . THR A 1 1206 ? 33.667 9.406 -3.548 1.00 82.75 1206 THR A CA 1
ATOM 9277 C C . THR A 1 1206 ? 33.314 10.725 -2.859 1.00 82.75 1206 THR A C 1
ATOM 9279 O O . THR A 1 1206 ? 34.032 11.146 -1.948 1.00 82.75 1206 THR A O 1
ATOM 9282 N N . ALA A 1 1207 ? 32.212 11.359 -3.273 1.00 76.38 1207 ALA A N 1
ATOM 9283 C CA . ALA A 1 1207 ? 31.714 12.617 -2.730 1.00 76.38 1207 ALA A CA 1
ATOM 9284 C C . ALA A 1 1207 ? 31.403 12.533 -1.223 1.00 76.38 1207 ALA A C 1
ATOM 9286 O O . ALA A 1 1207 ? 31.181 11.459 -0.667 1.00 76.38 1207 ALA A O 1
ATOM 9287 N N . TRP A 1 1208 ? 31.344 13.690 -0.559 1.00 75.56 1208 TRP A N 1
ATOM 9288 C CA . TRP A 1 1208 ? 30.933 13.800 0.842 1.00 75.56 1208 TRP A CA 1
ATOM 9289 C C . TRP A 1 1208 ? 29.928 14.941 1.000 1.00 75.56 1208 TRP A C 1
ATOM 9291 O O . TRP A 1 1208 ? 30.294 16.098 1.201 1.00 75.56 1208 TRP A O 1
ATOM 9301 N N . ASN A 1 1209 ? 28.649 14.607 0.844 1.00 78.75 1209 ASN A N 1
ATOM 9302 C CA . ASN A 1 1209 ? 27.523 15.533 0.938 1.00 78.75 1209 ASN A CA 1
ATOM 9303 C C . ASN A 1 1209 ? 26.457 14.985 1.907 1.00 78.75 1209 ASN A C 1
ATOM 9305 O O . ASN A 1 1209 ? 26.643 13.939 2.525 1.00 78.75 1209 ASN A O 1
ATOM 9309 N N . GLU A 1 1210 ? 25.344 15.700 2.052 1.00 76.75 1210 GLU A N 1
ATOM 9310 C CA . GLU A 1 1210 ? 24.257 15.331 2.964 1.00 76.75 1210 GLU A CA 1
ATOM 9311 C C . GLU A 1 1210 ? 23.614 13.966 2.647 1.00 76.75 1210 GLU A C 1
ATOM 9313 O O . GLU A 1 1210 ? 23.390 13.181 3.565 1.00 76.75 1210 GLU A O 1
ATOM 9318 N N . MET A 1 1211 ? 23.381 13.636 1.371 1.00 78.00 1211 MET A N 1
ATOM 9319 C CA . MET A 1 1211 ? 22.815 12.334 0.985 1.00 78.00 1211 MET A CA 1
ATOM 9320 C C . MET A 1 1211 ? 23.803 11.196 1.262 1.00 78.00 1211 MET A C 1
ATOM 9322 O O . MET A 1 1211 ? 23.396 10.139 1.727 1.00 78.00 1211 MET A O 1
ATOM 9326 N N . VAL A 1 1212 ? 25.109 11.424 1.070 1.00 80.81 1212 VAL A N 1
ATOM 9327 C CA . VAL A 1 1212 ? 26.156 10.425 1.362 1.00 80.81 1212 VAL A CA 1
ATOM 9328 C C . VAL A 1 1212 ? 26.236 10.088 2.856 1.00 80.81 1212 VAL A C 1
ATOM 9330 O O . VAL A 1 1212 ? 26.524 8.943 3.198 1.00 80.81 1212 VAL A O 1
ATOM 9333 N N . LYS A 1 1213 ? 25.960 11.050 3.751 1.00 79.50 1213 LYS A N 1
ATOM 9334 C CA . LYS A 1 1213 ? 25.870 10.783 5.198 1.00 79.50 1213 LYS A CA 1
ATOM 9335 C C . LYS A 1 1213 ? 24.659 9.913 5.524 1.00 79.50 1213 LYS A C 1
ATOM 9337 O O . LYS A 1 1213 ? 24.835 8.842 6.089 1.00 79.50 1213 LYS A O 1
ATOM 9342 N N . ARG A 1 1214 ? 23.460 10.327 5.091 1.00 76.25 1214 ARG A N 1
ATOM 9343 C CA . ARG A 1 1214 ? 22.212 9.569 5.306 1.00 76.25 1214 ARG A CA 1
ATOM 9344 C C . ARG A 1 1214 ? 22.328 8.150 4.740 1.00 76.25 1214 ARG A C 1
ATOM 9346 O O . ARG A 1 1214 ? 22.039 7.179 5.422 1.00 76.25 1214 ARG A O 1
ATOM 9353 N N . SER A 1 1215 ? 22.887 8.013 3.536 1.00 81.12 1215 SER A N 1
ATOM 9354 C CA . SER A 1 1215 ? 23.149 6.725 2.877 1.00 81.12 1215 SER A CA 1
ATOM 9355 C C . SER A 1 1215 ? 24.233 5.871 3.557 1.00 81.12 1215 SER A C 1
ATOM 9357 O O . SER A 1 1215 ? 24.402 4.712 3.187 1.00 81.12 1215 SER A O 1
ATOM 9359 N N . ALA A 1 1216 ? 24.985 6.410 4.523 1.00 81.56 1216 ALA A N 1
ATOM 9360 C CA . ALA A 1 1216 ? 25.912 5.652 5.365 1.00 81.56 1216 ALA A CA 1
ATOM 9361 C C . ALA A 1 1216 ? 25.278 5.181 6.690 1.00 81.56 1216 ALA A C 1
ATOM 9363 O O . ALA A 1 1216 ? 25.833 4.287 7.326 1.00 81.56 1216 ALA A O 1
ATOM 9364 N N . GLU A 1 1217 ? 24.130 5.748 7.074 1.00 80.56 1217 GLU A N 1
ATOM 9365 C CA . GLU A 1 1217 ? 23.331 5.376 8.254 1.00 80.56 1217 GLU A CA 1
ATOM 9366 C C . GLU A 1 1217 ? 22.317 4.250 7.945 1.00 80.56 1217 GLU A C 1
ATOM 9368 O O . GLU A 1 1217 ? 21.767 3.648 8.863 1.00 80.56 1217 GLU A O 1
ATOM 9373 N N . LEU A 1 1218 ? 22.110 3.934 6.660 1.00 78.00 1218 LEU A N 1
ATOM 9374 C CA . LEU A 1 1218 ? 21.245 2.854 6.167 1.00 78.00 1218 LEU A CA 1
ATOM 9375 C C . LEU A 1 1218 ? 21.869 1.450 6.322 1.00 78.00 1218 LEU A C 1
ATOM 9377 O O . LEU A 1 1218 ? 23.056 1.240 6.036 1.00 78.00 1218 LEU A O 1
ATOM 9381 N N . ASP A 1 1219 ? 21.045 0.468 6.710 1.00 76.56 1219 ASP A N 1
ATOM 9382 C CA . ASP A 1 1219 ? 21.432 -0.943 6.831 1.00 76.56 1219 ASP A CA 1
ATOM 9383 C C . ASP A 1 1219 ? 21.207 -1.722 5.524 1.00 76.56 1219 ASP A C 1
ATOM 9385 O O . ASP A 1 1219 ? 20.152 -2.298 5.304 1.00 76.56 1219 ASP A O 1
ATOM 9389 N N . PHE A 1 1220 ? 22.240 -1.804 4.685 1.00 78.75 1220 PHE A N 1
ATOM 9390 C CA . PHE A 1 1220 ? 22.262 -2.676 3.501 1.00 78.75 1220 PHE A CA 1
ATOM 9391 C C . PHE A 1 1220 ? 22.804 -4.098 3.792 1.00 78.75 1220 PHE A C 1
ATOM 9393 O O . PHE A 1 1220 ? 23.435 -4.700 2.926 1.00 78.75 1220 PHE A O 1
ATOM 9400 N N . THR A 1 1221 ? 22.662 -4.642 5.013 1.00 70.69 1221 THR A N 1
ATOM 9401 C CA . THR A 1 1221 ? 23.034 -6.056 5.295 1.00 70.69 1221 THR A CA 1
ATOM 9402 C C . THR A 1 1221 ? 22.026 -7.073 4.758 1.00 70.69 1221 THR A C 1
ATOM 9404 O O . THR A 1 1221 ? 22.346 -8.256 4.645 1.00 70.69 1221 THR A O 1
ATOM 9407 N N . LYS A 1 1222 ? 20.826 -6.607 4.415 1.00 64.75 1222 LYS A N 1
ATOM 9408 C CA . LYS A 1 1222 ? 19.893 -7.223 3.474 1.00 64.75 1222 LYS A CA 1
ATOM 9409 C C . LYS A 1 1222 ? 19.238 -6.102 2.660 1.00 64.75 1222 LYS A C 1
ATOM 9411 O O . LYS A 1 1222 ? 19.306 -4.936 3.049 1.00 64.75 1222 LYS A O 1
ATOM 9416 N N . ILE A 1 1223 ? 18.590 -6.499 1.576 1.00 64.81 1223 ILE A N 1
ATOM 9417 C CA . ILE A 1 1223 ? 17.546 -5.742 0.880 1.00 64.81 1223 ILE A CA 1
ATOM 9418 C C . ILE A 1 1223 ? 16.411 -5.413 1.889 1.00 64.81 1223 ILE A C 1
ATOM 9420 O O . ILE A 1 1223 ? 16.309 -6.067 2.936 1.00 64.81 1223 ILE A O 1
ATOM 9424 N N . ASP A 1 1224 ? 15.649 -4.340 1.653 1.00 63.06 1224 ASP A N 1
ATOM 9425 C CA . ASP A 1 1224 ? 14.462 -3.911 2.433 1.00 63.06 1224 ASP A CA 1
ATOM 9426 C C . ASP A 1 1224 ? 14.673 -3.583 3.922 1.00 63.06 1224 ASP A C 1
ATOM 9428 O O . ASP A 1 1224 ? 13.732 -3.463 4.708 1.00 63.06 1224 ASP A O 1
ATOM 9432 N N . ARG A 1 1225 ? 15.923 -3.419 4.361 1.00 65.12 1225 ARG A N 1
ATOM 9433 C CA . ARG A 1 1225 ? 16.260 -3.006 5.739 1.00 65.12 1225 ARG A CA 1
ATOM 9434 C C . ARG A 1 1225 ? 16.411 -1.497 5.918 1.00 65.12 1225 ARG A C 1
ATOM 9436 O O . ARG A 1 1225 ? 16.942 -1.023 6.925 1.00 65.12 1225 ARG A O 1
ATOM 9443 N N . ILE A 1 1226 ? 15.949 -0.739 4.936 1.00 64.50 1226 ILE A N 1
ATOM 9444 C CA . ILE A 1 1226 ? 16.137 0.703 4.807 1.00 64.50 1226 ILE A CA 1
ATOM 9445 C C . ILE A 1 1226 ? 14.771 1.397 4.736 1.00 64.50 1226 ILE A C 1
ATOM 9447 O O . ILE A 1 1226 ? 13.813 0.773 4.305 1.00 64.50 1226 ILE A O 1
ATOM 9451 N N . PRO A 1 1227 ? 14.633 2.674 5.135 1.00 59.53 1227 PRO A N 1
ATOM 9452 C CA . PRO A 1 1227 ? 13.382 3.394 4.926 1.00 59.53 1227 PRO A CA 1
ATOM 9453 C C . PRO A 1 1227 ? 13.298 3.890 3.475 1.00 59.53 1227 PRO A C 1
ATOM 9455 O O . PRO A 1 1227 ? 13.964 4.866 3.117 1.00 59.53 1227 PRO A O 1
ATOM 9458 N N . ASP A 1 1228 ? 12.463 3.258 2.651 1.00 58.56 1228 ASP A N 1
ATOM 9459 C CA . ASP A 1 1228 ? 12.295 3.507 1.206 1.00 58.56 1228 ASP A CA 1
ATOM 9460 C C . ASP A 1 1228 ? 12.101 4.999 0.884 1.00 58.56 1228 ASP A C 1
ATOM 9462 O O . ASP A 1 1228 ? 12.674 5.550 -0.059 1.00 58.56 1228 ASP A O 1
ATOM 9466 N N . GLY A 1 1229 ? 11.331 5.696 1.729 1.00 60.16 1229 GLY A N 1
ATOM 9467 C CA . GLY A 1 1229 ? 11.085 7.136 1.621 1.00 60.16 1229 GLY A CA 1
ATOM 9468 C C . GLY A 1 1229 ? 12.352 7.998 1.721 1.00 60.16 1229 GLY A C 1
ATOM 9469 O O . GLY A 1 1229 ? 12.470 9.029 1.061 1.00 60.16 1229 GLY A O 1
ATOM 9470 N N . LEU A 1 1230 ? 13.330 7.578 2.523 1.00 63.03 1230 LEU A N 1
ATOM 9471 C CA . LEU A 1 1230 ? 14.644 8.217 2.601 1.00 63.03 1230 LEU A CA 1
ATOM 9472 C C . LEU A 1 1230 ? 15.559 7.730 1.465 1.00 63.03 1230 LEU A C 1
ATOM 9474 O O . LEU A 1 1230 ? 16.332 8.512 0.908 1.00 63.03 1230 LEU A O 1
ATOM 9478 N N . PHE A 1 1231 ? 15.451 6.456 1.093 1.00 71.88 1231 PHE A N 1
ATOM 9479 C CA . PHE A 1 1231 ? 16.253 5.855 0.034 1.00 71.88 1231 PHE A CA 1
ATOM 9480 C C . PHE A 1 1231 ? 16.001 6.497 -1.337 1.00 71.88 1231 PHE A C 1
ATOM 9482 O O . PHE A 1 1231 ? 16.948 6.895 -2.017 1.00 71.88 1231 PHE A O 1
ATOM 9489 N N . ASN A 1 1232 ? 14.741 6.730 -1.704 1.00 68.38 1232 ASN A N 1
ATOM 9490 C CA . ASN A 1 1232 ? 14.416 7.353 -2.987 1.00 68.38 1232 ASN A CA 1
ATOM 9491 C C . ASN A 1 1232 ? 14.676 8.874 -3.017 1.00 68.38 1232 ASN A C 1
ATOM 9493 O O . ASN A 1 1232 ? 14.932 9.413 -4.094 1.00 68.38 1232 ASN A O 1
ATOM 9497 N N . GLU A 1 1233 ? 14.764 9.568 -1.871 1.00 69.38 1233 GLU A N 1
ATOM 9498 C CA . GLU A 1 1233 ? 15.370 10.917 -1.809 1.00 69.38 1233 GLU A CA 1
ATOM 9499 C C . GLU A 1 1233 ? 16.866 10.865 -2.151 1.00 69.38 1233 GLU A C 1
ATOM 9501 O O . GLU A 1 1233 ? 17.355 11.660 -2.963 1.00 69.38 1233 GLU A O 1
ATOM 9506 N N . ILE A 1 1234 ? 17.582 9.931 -1.516 1.00 74.69 1234 ILE A N 1
ATOM 9507 C CA . ILE A 1 1234 ? 19.014 9.689 -1.706 1.00 74.69 1234 ILE A CA 1
ATOM 9508 C C . ILE A 1 1234 ? 19.316 9.374 -3.177 1.00 74.69 1234 ILE A C 1
ATOM 9510 O O . ILE A 1 1234 ? 20.248 9.957 -3.739 1.00 74.69 1234 ILE A O 1
ATOM 9514 N N . LEU A 1 1235 ? 18.504 8.525 -3.816 1.00 76.88 1235 LEU A N 1
ATOM 9515 C CA . LEU A 1 1235 ? 18.604 8.224 -5.242 1.00 76.88 1235 LEU A CA 1
ATOM 9516 C C . LEU A 1 1235 ? 18.250 9.437 -6.107 1.00 76.88 1235 LEU A C 1
ATOM 9518 O O . LEU A 1 1235 ? 19.084 9.858 -6.908 1.00 76.88 1235 LEU A O 1
ATOM 9522 N N . TRP A 1 1236 ? 17.080 10.062 -5.921 1.00 76.31 1236 TRP A N 1
ATOM 9523 C CA . TRP A 1 1236 ? 16.649 11.190 -6.758 1.00 76.31 1236 TRP A CA 1
ATOM 9524 C C . TRP A 1 1236 ? 17.667 12.335 -6.755 1.00 76.31 1236 TRP A C 1
ATOM 9526 O O . TRP A 1 1236 ? 18.051 12.822 -7.819 1.00 76.31 1236 TRP A O 1
ATOM 9536 N N . ARG A 1 1237 ? 18.170 12.746 -5.583 1.00 76.81 1237 ARG A N 1
ATOM 9537 C CA . ARG A 1 1237 ? 19.191 13.806 -5.489 1.00 76.81 1237 ARG A CA 1
ATOM 9538 C C . ARG A 1 1237 ? 20.598 13.343 -5.848 1.00 76.81 1237 ARG A C 1
ATOM 9540 O O . ARG A 1 1237 ? 21.397 14.160 -6.302 1.00 76.81 1237 ARG A O 1
ATOM 9547 N N . GLY A 1 1238 ? 20.912 12.061 -5.675 1.00 73.56 1238 GLY A N 1
ATOM 9548 C CA . GLY A 1 1238 ? 22.150 11.470 -6.181 1.00 73.56 1238 GLY A CA 1
ATOM 9549 C C . GLY A 1 1238 ? 22.232 11.514 -7.709 1.00 73.56 1238 GLY A C 1
ATOM 9550 O O . GLY A 1 1238 ? 23.295 11.793 -8.257 1.00 73.56 1238 GLY A O 1
ATOM 9551 N N . ILE A 1 1239 ? 21.097 11.295 -8.379 1.00 76.31 1239 ILE A N 1
ATOM 9552 C CA . ILE A 1 1239 ? 20.976 11.139 -9.834 1.00 76.31 1239 ILE A CA 1
ATOM 9553 C C . ILE A 1 1239 ? 20.700 12.474 -10.540 1.00 76.31 1239 ILE A C 1
ATOM 9555 O O . ILE A 1 1239 ? 21.403 12.837 -11.482 1.00 76.31 1239 ILE A O 1
ATOM 9559 N N . LYS A 1 1240 ? 19.692 13.229 -10.084 1.00 74.81 1240 LYS A N 1
ATOM 9560 C CA . LYS A 1 1240 ? 19.257 14.504 -10.689 1.00 74.81 1240 LYS A CA 1
ATOM 9561 C C . LYS A 1 1240 ? 20.015 15.721 -10.132 1.00 74.81 1240 LYS A C 1
ATOM 9563 O O . LYS A 1 1240 ? 19.894 16.815 -10.681 1.00 74.81 1240 LYS A O 1
ATOM 9568 N N . GLY A 1 1241 ? 20.797 15.544 -9.063 1.00 73.12 1241 GLY A N 1
ATOM 9569 C CA . GLY A 1 1241 ? 21.596 16.582 -8.403 1.00 73.12 1241 GLY A CA 1
ATOM 9570 C C . GLY A 1 1241 ? 21.027 17.054 -7.058 1.00 73.12 1241 GLY A C 1
ATOM 9571 O O . GLY A 1 1241 ? 19.833 16.957 -6.786 1.00 73.12 1241 GLY A O 1
ATOM 9572 N N . MET A 1 1242 ? 21.892 17.603 -6.199 1.00 69.62 1242 MET A N 1
ATOM 9573 C CA . MET A 1 1242 ? 21.562 17.939 -4.801 1.00 69.62 1242 MET A CA 1
ATOM 9574 C C . MET A 1 1242 ? 20.465 19.005 -4.636 1.00 69.62 1242 MET A C 1
ATOM 9576 O O . MET A 1 1242 ? 19.764 18.998 -3.626 1.00 69.62 1242 MET A O 1
ATOM 9580 N N . ASP A 1 1243 ? 20.305 19.899 -5.613 1.00 65.69 1243 ASP A N 1
ATOM 9581 C CA . ASP A 1 1243 ? 19.253 20.926 -5.636 1.00 65.69 1243 ASP A CA 1
ATOM 9582 C C . ASP A 1 1243 ? 17.988 20.474 -6.389 1.00 65.69 1243 ASP A C 1
ATOM 9584 O O . ASP A 1 1243 ? 17.007 21.222 -6.473 1.00 65.69 1243 ASP A O 1
ATOM 9588 N N . ALA A 1 1244 ? 17.981 19.252 -6.940 1.00 57.19 1244 ALA A N 1
ATOM 9589 C CA . ALA A 1 1244 ? 16.827 18.712 -7.638 1.00 57.19 1244 ALA A CA 1
ATOM 9590 C C . ALA A 1 1244 ? 15.655 18.540 -6.668 1.00 57.19 1244 ALA A C 1
ATOM 9592 O O . ALA A 1 1244 ? 15.734 17.846 -5.648 1.00 57.19 1244 ALA A O 1
ATOM 9593 N N . ARG A 1 1245 ? 14.529 19.160 -7.021 1.00 57.44 1245 ARG A N 1
ATOM 9594 C CA . ARG A 1 1245 ? 13.252 18.865 -6.378 1.00 57.44 1245 ARG A CA 1
ATOM 9595 C C . ARG A 1 1245 ? 12.777 17.506 -6.872 1.00 57.44 1245 ARG A C 1
ATOM 9597 O O . ARG A 1 1245 ? 12.849 17.236 -8.069 1.00 57.44 1245 ARG A O 1
ATOM 9604 N N . VAL A 1 1246 ? 12.293 16.686 -5.948 1.00 57.19 1246 VAL A N 1
ATOM 9605 C CA . VAL A 1 1246 ? 11.470 15.518 -6.282 1.00 57.19 1246 VAL A CA 1
ATOM 9606 C C . VAL A 1 1246 ? 10.161 16.045 -6.910 1.00 57.19 1246 VAL A C 1
ATOM 9608 O O . VAL A 1 1246 ? 9.774 17.175 -6.569 1.00 57.19 1246 VAL A O 1
ATOM 9611 N N . PRO A 1 1247 ? 9.531 15.352 -7.881 1.00 46.75 1247 PRO A N 1
ATOM 9612 C CA . PRO A 1 1247 ? 8.454 15.934 -8.684 1.00 46.75 1247 PRO A CA 1
ATOM 9613 C C . PRO A 1 1247 ? 7.229 16.377 -7.868 1.00 46.75 1247 PRO A C 1
ATOM 9615 O O . PRO A 1 1247 ? 7.041 15.989 -6.716 1.00 46.75 1247 PRO A O 1
ATOM 9618 N N . ALA A 1 1248 ? 6.400 17.239 -8.464 1.00 34.53 1248 ALA A N 1
ATOM 9619 C CA . ALA A 1 1248 ? 5.307 17.932 -7.777 1.00 34.53 1248 ALA A CA 1
ATOM 9620 C C . ALA A 1 1248 ? 3.953 17.791 -8.515 1.00 34.53 1248 ALA A C 1
ATOM 9622 O O . ALA A 1 1248 ? 3.957 17.613 -9.735 1.00 34.53 1248 ALA A O 1
ATOM 9623 N N . PRO A 1 1249 ? 2.806 17.900 -7.805 1.00 32.38 1249 PRO A N 1
ATOM 9624 C CA . PRO A 1 1249 ? 1.517 17.366 -8.247 1.00 32.38 1249 PRO A CA 1
ATOM 9625 C C . PRO A 1 1249 ? 1.038 17.618 -9.689 1.00 32.38 1249 PRO A C 1
ATOM 9627 O O . PRO A 1 1249 ? 0.781 18.744 -10.114 1.00 32.38 1249 PRO A O 1
ATOM 9630 N N . ARG A 1 1250 ? 0.772 16.497 -10.362 1.00 27.53 1250 ARG A N 1
ATOM 9631 C CA . ARG A 1 1250 ? -0.079 16.260 -11.539 1.00 27.53 1250 ARG A CA 1
ATOM 9632 C C . ARG A 1 1250 ? -1.201 15.295 -11.120 1.00 27.53 1250 ARG A C 1
ATOM 9634 O O . ARG A 1 1250 ? -1.042 14.556 -10.154 1.00 27.53 1250 ARG A O 1
ATOM 9641 N N . ARG A 1 1251 ? -2.348 15.310 -11.801 1.00 29.02 1251 ARG A N 1
ATOM 9642 C CA . ARG A 1 1251 ? -3.500 14.451 -11.468 1.00 29.02 1251 ARG A CA 1
ATOM 9643 C C . ARG A 1 1251 ? -4.001 13.745 -12.721 1.00 29.02 1251 ARG A C 1
ATOM 9645 O O . ARG A 1 1251 ? -4.351 14.426 -13.680 1.00 29.02 1251 ARG A O 1
ATOM 9652 N N . ALA A 1 1252 ? -4.081 12.420 -12.676 1.00 28.69 1252 ALA A N 1
ATOM 9653 C CA . ALA A 1 1252 ? -4.843 11.620 -13.626 1.00 28.69 1252 ALA A CA 1
ATOM 9654 C C . ALA A 1 1252 ? -6.190 11.223 -12.997 1.00 28.69 1252 ALA A C 1
ATOM 9656 O O . ALA A 1 1252 ? -6.291 11.063 -11.781 1.00 28.69 1252 ALA A O 1
ATOM 9657 N N . ALA A 1 1253 ? -7.225 11.087 -13.822 1.00 26.69 1253 ALA A N 1
ATOM 9658 C CA . ALA A 1 1253 ? -8.539 10.594 -13.419 1.00 26.69 1253 ALA A CA 1
ATOM 9659 C C . ALA A 1 1253 ? -9.025 9.625 -14.501 1.00 26.69 1253 ALA A C 1
ATOM 9661 O O . ALA A 1 1253 ? -9.605 10.038 -15.507 1.00 26.69 1253 ALA A O 1
ATOM 9662 N N . PHE A 1 1254 ? -8.710 8.341 -14.338 1.00 32.66 1254 PHE A N 1
ATOM 9663 C CA . PHE A 1 1254 ? -8.976 7.341 -15.365 1.00 32.66 1254 PHE A CA 1
ATOM 9664 C C . PHE A 1 1254 ? -10.430 6.868 -15.335 1.00 32.66 1254 PHE A C 1
ATOM 9666 O O . PHE A 1 1254 ? -10.868 6.169 -14.427 1.00 32.66 1254 PHE A O 1
ATOM 9673 N N . VAL A 1 1255 ? -11.157 7.194 -16.402 1.00 28.11 1255 VAL A N 1
ATOM 9674 C CA . VAL A 1 1255 ? -12.381 6.497 -16.803 1.00 28.11 1255 VAL A CA 1
ATOM 9675 C C . VAL A 1 1255 ? -12.076 5.827 -18.136 1.00 28.11 1255 VAL A C 1
ATOM 9677 O O . VAL A 1 1255 ? -11.854 6.517 -19.130 1.00 28.11 1255 VAL A O 1
ATOM 9680 N N . LYS A 1 1256 ? -12.065 4.487 -18.183 1.00 30.23 1256 LYS A N 1
ATOM 9681 C CA . LYS A 1 1256 ? -12.000 3.758 -19.459 1.00 30.23 1256 LYS A CA 1
ATOM 9682 C C . LYS A 1 1256 ? -13.326 3.952 -20.200 1.00 30.23 1256 LYS A C 1
ATOM 9684 O O . LYS A 1 1256 ? -14.293 3.232 -19.957 1.00 30.23 1256 LYS A O 1
ATOM 9689 N N . ALA A 1 1257 ? -13.368 4.944 -21.088 1.00 27.47 1257 ALA A N 1
ATOM 9690 C CA . ALA A 1 1257 ? -14.398 5.030 -22.116 1.00 27.47 1257 ALA A CA 1
ATOM 9691 C C . ALA A 1 1257 ? -14.343 3.762 -22.985 1.00 27.47 1257 ALA A C 1
ATOM 9693 O O . ALA A 1 1257 ? -13.259 3.254 -23.281 1.00 27.47 1257 ALA A O 1
ATOM 9694 N N . GLY A 1 1258 ? -15.506 3.227 -23.355 1.00 27.06 1258 GLY A N 1
ATOM 9695 C CA . GLY A 1 1258 ? -15.576 2.017 -24.167 1.00 27.06 1258 GLY A CA 1
ATOM 9696 C C . GLY A 1 1258 ? -15.030 2.259 -25.572 1.00 27.06 1258 GLY A C 1
ATOM 9697 O O . GLY A 1 1258 ? -15.414 3.227 -26.224 1.00 27.06 1258 GLY A O 1
ATOM 9698 N N . ILE A 1 1259 ? -14.170 1.357 -26.049 1.00 27.72 1259 ILE A N 1
ATOM 9699 C CA . ILE A 1 1259 ? -13.839 1.270 -27.473 1.00 27.72 1259 ILE A CA 1
ATOM 9700 C C . ILE A 1 1259 ? -15.013 0.562 -28.156 1.00 27.72 1259 ILE A C 1
ATOM 9702 O O . ILE A 1 1259 ? -15.054 -0.669 -28.226 1.00 27.72 1259 ILE A O 1
ATOM 9706 N N . GLU A 1 1260 ? -15.990 1.336 -28.626 1.00 28.38 1260 GLU A N 1
ATOM 9707 C CA . GLU A 1 1260 ? -16.889 0.851 -29.673 1.00 28.38 1260 GLU A CA 1
ATOM 9708 C C . GLU A 1 1260 ? -16.081 0.659 -30.964 1.00 28.38 1260 GLU A C 1
ATOM 9710 O O . GLU A 1 1260 ? -15.147 1.411 -31.250 1.00 28.38 1260 GLU A O 1
ATOM 9715 N N . LYS A 1 1261 ? -16.396 -0.408 -31.702 1.00 30.02 1261 LYS A N 1
ATOM 9716 C CA . LYS A 1 1261 ? -15.727 -0.761 -32.957 1.00 30.02 1261 LYS A CA 1
ATOM 9717 C C . LYS A 1 1261 ? -16.518 -0.228 -34.144 1.00 30.02 1261 LYS A C 1
ATOM 9719 O O . LYS A 1 1261 ? -17.730 -0.418 -34.168 1.00 30.02 1261 LYS A O 1
ATOM 9724 N N . ASP A 1 1262 ? -15.788 0.238 -35.150 1.00 27.11 1262 ASP A N 1
ATOM 9725 C CA . ASP A 1 1262 ? -16.075 0.025 -36.575 1.00 27.11 1262 ASP A CA 1
ATOM 9726 C C . ASP A 1 1262 ? -14.789 -0.521 -37.231 1.00 27.11 1262 ASP A C 1
ATOM 9728 O O . ASP A 1 1262 ? -13.698 -0.011 -36.875 1.00 27.11 1262 ASP A O 1
#

Organism: NCBI:txid1792502

pLDDT: mean 81.17, std 22.44, range [21.06, 98.88]

Foldseek 3Di:
DDDDDDDDDDDDDPDDPDPPAQDAQDFPAQFAEEEEQLLCVVPPGQFLVSVVNCLVLRGQEYEWEWAAACQGFIWTDPDQWCVPFWPDTDGRNDHDPVRQQPTAGPVRPTGTDTPLVSLVSCPPRHAYAYEYDHHQLLNVVVSCVVSVNQSRYEYEDPDPVVQVRNCVRPVSRAYEYEDDPPPDALVSLLVVCVVRSHQEYEDPPDLRVLVNCVVSNRAYEYEQEDPVRDVVSVVSVLLSVGRYYYYSCRSVVCVVCVVVVQRSGDDPVVNDDDDDDDDDDDDDQQWDKDWFDAPDDPPSLRGWIWIAGPPQPQADEEAADDADPDDPVPPDPVVSCCCCPVVNYIYYHDHDDPPCPVVSVVVVCVCVVCCVVVVDPPQDDDEDDDDPRQVVVVVVCCVVPVVCSPVYHYDDDDDPPVVVVVVVCVPPPPPPVDDDDDDDDDDDDDDDDDDDDDDDDDDDDDDDDDDDDFDDFDCWFAALLRFIFRAFFTWDFFFFFWFEWEAAPVQKIWIWHAFQAWTWIWIARNVVRDTQAIGTALHFAAAWYADNNRQKIWTGRFQQQKIWIWGAAVVSSVDPPDDHRTHTDDIQHPDHGPVPFWTWAYKDDDPVQQWIWTATFRQQWIWIARNVVSDTPDIDHNPHGWHYWDAQLVRQWIWTDRQGPQWIWIAGPVVGGTPDIEHHAHRWAEKDADPNRQWIWIFHFLFQWIFIAGPVVGYRLDIDRQDLDNPAFGQQRFAEWEAEPVRQKIWTRRQRLQWTWIWGPPPPSDIGTLAIAHRAHGFNYWYYDDQKIKTKHNQAHHFDFQLQFFFPPPPDDDPDPPDDDDDDDDDGPWRSNPRTIMIRIHGNDDSVVRVVRRVVSVVRFLFDPCLLAAADFDPLFQQDRGQQDAHLAQAEEEEAEAAAFCQQEVLVPPVADHPVVQHQQYCQLQVLLVLQCQWFEFERFEFAPDRHLLFLLQCLWQVGWTPVSVSFVSCVLSVVDDDSCHLLQDPSRARDQGTVLSLCVVLVFFEAEQQRQDAQQDGSDDSRVVRYQHPRHHFPLQDFLLVSLVSVVVVVVVCVVVVNRTSYYYHYHYQCLDLFLAFPGAHNSLSSSSSSLSVLVNQQVCLPDPSQLNYKYKYWYSFNGRRGDPPGSRHTGIGMDGQFFHTSYYDHDSFYSLLDVLSSSSNSSTGHSRSSVSSTHHPSVRGDSGTDSDGRHGDHNSDDSSHHNNDDDDLNVVSNVADVPGPSSGNVSSRVVSSCCSRVHVPDGSDDDDDDDDDPDDPDDD